Protein 8Z21 (pdb70)

B-factor: mean 61.0, std 12.07, range [26.47, 123.12]

Solvent-accessible surface area: 52445 Å² total; per-residue (Å²): 184,73,68,66,77,92,14,60,106,29,14,127,60,8,46,100,108,0,18,33,79,0,0,49,33,1,42,126,2,82,29,0,3,12,85,37,96,124,114,23,67,113,112,0,11,71,53,0,84,82,101,9,120,24,149,52,95,69,85,64,5,12,105,31,4,33,132,22,36,87,157,45,37,34,2,6,0,3,96,78,122,123,111,37,0,56,76,18,18,71,78,4,76,73,19,9,44,110,0,12,44,24,0,30,129,51,1,39,118,80,0,24,50,25,0,23,86,0,4,57,117,59,106,56,149,134,4,146,78,23,45,35,126,3,38,56,8,52,6,35,4,18,0,2,19,0,0,58,29,14,28,80,51,18,55,102,73,142,177,32,47,23,43,31,42,116,83,15,52,107,131,49,26,56,8,1,28,45,1,2,0,60,26,41,32,6,18,0,2,81,50,0,57,39,16,0,28,133,12,31,119,21,47,25,0,59,6,1,56,8,12,2,2,56,77,193,99,2,18,115,126,2,0,50,87,11,0,53,8,60,7,32,67,46,14,3,48,2,40,26,10,2,13,19,4,2,0,0,0,0,51,37,4,38,0,74,0,3,0,52,19,0,2,57,2,0,78,75,78,1,19,5,0,0,3,1,0,0,9,23,2,0,28,55,0,11,108,48,17,14,97,15,41,36,84,68,40,108,68,22,35,110,82,131,34,41,115,99,22,7,162,171,76,28,102,152,42,189,49,0,28,53,7,76,99,57,24,79,108,13,35,81,41,5,91,80,15,30,140,135,33,162,52,62,37,128,73,56,57,173,92,44,115,48,28,44,54,68,135,169,34,17,5,110,29,0,0,12,59,45,1,31,6,1,31,2,6,0,0,28,0,0,76,18,0,23,126,0,0,68,22,0,4,107,41,0,21,97,42,0,36,111,34,0,34,77,0,0,56,96,23,55,180,43,16,63,64,50,32,114,78,0,81,28,48,59,8,20,2,38,14,0,23,0,0,0,35,0,3,6,80,42,27,90,47,120,41,1,57,65,8,0,0,95,16,23,25,15,87,2,0,103,61,0,61,32,51,2,47,54,8,78,190,85,29,7,2,29,7,6,55,2,2,5,12,68,89,67,9,6,52,122,105,6,9,70,29,10,10,86,4,17,19,56,5,66,26,21,36,16,16,12,55,3,0,52,28,2,0,8,0,3,9,7,33,8,2,12,112,104,106,67,5,0,0,0,18,7,0,29,64,0,20,130,24,13,138,124,4,32,44,5,3,82,59,0,8,32,39,0,20,60,0,5,44,8,27,20,72,16,0,41,1,35,100,67,0,34,83,126,94,41,84,118,32,88,88,69,27,14,0,26,1,94,79,0,114,0,8,30,58,43,140,115,34,93,19,42,5,0,37,59,0,38,11,12,1,98,61,19,20,0,0,0,0,0,0,6,73,28,1,10,14,32,46,0,0,28,2,1,1,27,14,32,66,107,77,23,130,25,29,48,29,0,51,1,82,70,91,93,2,16,111,45,66,85,151,55,10,24,139,6,5,5,63,63,3,2,8,0,4,86,41,1,99,70,3,2,3,34,36,12,119,0,2,30,2,0,13,3,0,1,48,72,38,87,132,54,56,118,75,98,0,53,71,20,0,12,145,3,0,80,32,0,133,6,66,110,6,125,113,26,2,126,38,60,3,72,105,6,54,12,7,16,26,0,23,0,4,0,0,5,10,2,1,5,97,3,103,1,1,0,0,7,16,0,8,63,61,32,37,25,5,28,18,20,27,0,20,48,8,2,44,100,7,22,170,129,34,91,2,0,1,0,1,0,7,49,38,0,21,6,0,1,18,5,1,55,25,0,0,0,0,3,2,0,56,7,0,0,6,1,60,4,120,46,0,11,92,127,31,16,4,8,0,0,46,11,2,19,67,2,9,20,84,33,78,66,104,53,153,84,18,128,39,7,79,38,76,33,29,89,45,45,222,49,52,158,13,16,2,4,58,98,8,30,103,67,55,89,156,80,18,53,57,66,15,71,64,85,100,59,75,102,8,12,17,4,3,22,65,42,66,68,159,100,88,228,64,124,129,59,2,0,69,3,44,90,0,56,0,40,68,124,60,89,58,77,132,46,118,116,226,68,110,64,85,46,48,69,13,0,10,32,0,54,12,115,0,41,48,39,6,0,0,0,0,0,7,8,77,45,3,12,18,46,19,0,0,32,1,0,0,26,30,34,158,4,79,78,16,110,0,22,9,92,76,94,110,0,31,75,21,135,125,95,63,28,102,72,8,23,39,42,0,4,4,1,1,64,58,17,95,17,1,0,2,40,45,17,19,0,3,83,2,0,4,20,2,0,98,29,39,86,104,200,49,58,174,114,90,4,88,102,89,1,88,61,19,0,124,79,2,48,4,112,50,123,24,11,80,98,33,2,80,40,19,48,14,3,29,0,1,42,0,1,0,0,22,1,1,4,21,137,8,72,0,0,0,0,5,24,1,4,36,68,15,33,14,0,6,29,0,16,0,0,32,14,1,29,93,0,29,201,88,58,40,2,0,0,0,0,0,2,86,45,2,8,4,0,9,38,4,7,57,12,0,0,0,0,2,4,0,26,5,8,0,14,0,20,85,47,31,0,20,102,84,20,29,6,16,1,0,109,1,3,20,22,4,6,22,33,5,15,3,64,79,27,110,117,47,126,83,76,111,3,144,51,78,64,24,64,34,63,112,23,22,84,9,21,6,4,77,80,13,29,83,104,59,18,117,66,15,44,176,74,100,21,102,33,122,55,72,107,116,10,11,4,5,34,70,102,52,130,107

Organism: Escherichia coli (strain K12) (NCBI:txid83333)

Secondary structure (DSSP, 8-state):
-HHHHHHHHHHHHHHHHHHHHHHHHHHTSTT-GGGS---S-HHHHHHHHHHS-TTS-HHHHHHHHHHHHHTT---B-SS-SS-BHHHHHHHHHHHHHHHHHHHHHHHHHHHHHHHHHHHSSTTSHHHHHHHHHHHHHHHS-HHHHHHHHHIIIIIIS-SS--S--STT-HHHHHHHHHHHHHHHHHHHHHHHHHHHHHHHTSHHHHHHHHTT--HHHIIIIIIHHHHHHHHHHTHHHHHHHHHHHHHHHHHHHT--SHHHHHHHHHHTT-HHHHHHHHHHHHHHHHHHHHHHHHHHHHH---/---HHHHHHHHHHH-HHHHHHHHHHHHHHHHHHHHHHH-SS-TT---GGGSS----TTTS-TT-EETTTEEHHHHHHHHHHHHHHHHHHHHHHHHHHHHHHHHHHHHS-HHHHHHHHHHHHHHTTS-HHHHHHHHHHHHT--HHHHHHHHHHHS-HHHHHHHHHHHHHHHHSHHHHHHHHTT--HHHIIIIIIHHHHHHHHHHHHHHHHHHHHHHHHHHHHSS-SS-GGG--HHHHHHHHHHHTTT-THHHHHHHHHHHHHHHHHHHHHHHHHHHH--/-HHHHTTS-SEEEEEEEEEE--TTS-EEEEEEEEEEE-TT-EEEEE--TTS-HHHHHHHHHT---TTEEEEEEEEETTEE-TT--HHHHTTTTTTT--EE-S-HHHHS-TTS-HHHHHHHHHHHHS---HHHHHHHHHHHHHHTT-TTHHHHTTS-GGGS-HHHHHHHHHHHHHTT--SEEEEESTTTTS-HHHHHHHHHHHHHHHHHH--EEEEEES-HHHHHHH-SEEEEEETTEEEEEEEHHHHHHS--SHHHHHHHHHS--SSS--SS--PPPSPPPPSTTPPSS-TTTTT-TT--GGGGSPPP---SSTT-B----S-TT--/--SPEEEEEEEEEEEEEE--TTS-TTSPPEEEEEEEEEEEEEETT-EEEEE-STTS-HHHHHHHHHTSS--SEEEEEETTEE-TT--TTTHHHHHTTEEEE-S-TTTTS-TTS-HHHHHHHHHHHH-TTS-HHHHHHHHHHHHHHHT--GGGTT--GGGS-SHHHHHHHHHHHHTT--SEEEEESTTSSS-HHHHHHHHHHHHHHHHHHT-EEEEEES-HHHHHHH-SEEEEEETTEEEEEEEHHHHHHS--SHHHHHHHHHS--S-HHHHTTS------SPPPPTTSPPSSSTTTTT-TT--THHHHS----EE-SSEEE--SS---

Structure (mmCIF, N/CA/C/O backbone):
data_8Z21
#
_entry.id   8Z21
#
loop_
_entity.id
_entity.type
_entity.pdbx_description
1 polymer 'Oligopeptide transport system permease protein OppB'
2 polymer 'Oligopeptide transport system permease protein OppC'
3 polymer 'Oligopeptide transport ATP-binding protein OppD'
4 polymer 'Oligopeptide transport ATP-binding protein OppF'
5 non-polymer 'IRON/SULFUR CLUSTER'
#
loop_
_atom_site.group_PDB
_atom_site.id
_atom_site.type_symbol
_atom_site.label_atom_id
_atom_site.label_alt_id
_atom_site.label_comp_id
_atom_site.label_asym_id
_atom_site.label_entity_id
_atom_site.label_seq_id
_atom_site.pdbx_PDB_ins_code
_atom_site.Cartn_x
_atom_site.Cartn_y
_atom_site.Cartn_z
_atom_site.occupancy
_atom_site.B_iso_or_equiv
_atom_site.auth_seq_id
_atom_site.auth_comp_id
_atom_site.auth_asym_id
_atom_site.auth_atom_id
_atom_site.pdbx_PDB_model_num
ATOM 1 N N . LEU A 1 2 ? 144.343 109.076 137.461 1.00 64.23 2 LEU A N 1
ATOM 2 C CA . LEU A 1 2 ? 143.774 108.007 136.596 1.00 70.47 2 LEU A CA 1
ATOM 3 C C . LEU A 1 2 ? 142.289 108.201 136.282 1.00 75.73 2 LEU A C 1
ATOM 4 O O . LEU A 1 2 ? 141.952 108.329 135.108 1.00 81.20 2 LEU A O 1
ATOM 9 N N . LYS A 1 3 ? 141.390 108.233 137.278 1.00 88.26 3 LYS A N 1
ATOM 10 C CA . LYS A 1 3 ? 139.919 108.221 137.075 1.00 87.00 3 LYS A CA 1
ATOM 11 C C . LYS A 1 3 ? 139.408 109.321 136.129 1.00 89.33 3 LYS A C 1
ATOM 12 O O . LYS A 1 3 ? 138.481 109.089 135.359 1.00 89.77 3 LYS A O 1
ATOM 18 N N . PHE A 1 4 ? 140.048 110.491 136.135 1.00 74.82 4 PHE A N 1
ATOM 19 C CA . PHE A 1 4 ? 139.736 111.619 135.254 1.00 70.11 4 PHE A CA 1
ATOM 20 C C . PHE A 1 4 ? 139.957 111.306 133.767 1.00 67.89 4 PHE A C 1
ATOM 21 O O . PHE A 1 4 ? 139.081 111.582 132.948 1.00 76.61 4 PHE A O 1
ATOM 29 N N . ILE A 1 5 ? 141.087 110.678 133.410 1.00 57.35 5 ILE A N 1
ATOM 30 C CA . ILE A 1 5 ? 141.394 110.267 132.029 1.00 60.37 5 ILE A CA 1
ATOM 31 C C . ILE A 1 5 ? 140.287 109.367 131.473 1.00 59.40 5 ILE A C 1
ATOM 32 O O . ILE A 1 5 ? 139.746 109.625 130.400 1.00 65.35 5 ILE A O 1
ATOM 37 N N . LEU A 1 6 ? 139.888 108.358 132.250 1.00 67.29 6 LEU A N 1
ATOM 38 C CA . LEU A 1 6 ? 138.817 107.436 131.888 1.00 70.45 6 LEU A CA 1
ATOM 39 C C . LEU A 1 6 ? 137.477 108.164 131.718 1.00 74.50 6 LEU A C 1
ATOM 40 O O . LEU A 1 6 ? 136.792 107.944 130.720 1.00 81.24 6 LEU A O 1
ATOM 45 N N . ARG A 1 7 ? 137.112 109.072 132.632 1.00 74.84 7 ARG A N 1
ATOM 46 C CA . ARG A 1 7 ? 135.857 109.833 132.536 1.00 77.44 7 ARG A CA 1
ATOM 47 C C . ARG A 1 7 ? 135.796 110.694 131.270 1.00 79.22 7 ARG A C 1
ATOM 48 O O . ARG A 1 7 ? 134.776 110.700 130.587 1.00 78.37 7 ARG A O 1
ATOM 56 N N . ARG A 1 8 ? 136.897 111.368 130.905 1.00 73.70 8 ARG A N 1
ATOM 57 C CA . ARG A 1 8 ? 137.010 112.124 129.649 1.00 69.60 8 ARG A CA 1
ATOM 58 C C . ARG A 1 8 ? 136.861 111.216 128.433 1.00 71.46 8 ARG A C 1
ATOM 59 O O . ARG A 1 8 ? 136.075 111.543 127.553 1.00 75.86 8 ARG A O 1
ATOM 67 N N . CYS A 1 9 ? 137.548 110.079 128.374 1.00 65.28 9 CYS A N 1
ATOM 68 C CA . CYS A 1 9 ? 137.435 109.161 127.239 1.00 67.01 9 CYS A CA 1
ATOM 69 C C . CYS A 1 9 ? 136.006 108.624 127.052 1.00 66.63 9 CYS A C 1
ATOM 70 O O . CYS A 1 9 ? 135.487 108.654 125.938 1.00 73.24 9 CYS A O 1
ATOM 73 N N . LEU A 1 10 ? 135.335 108.208 128.128 1.00 69.01 10 LEU A N 1
ATOM 74 C CA . LEU A 1 10 ? 133.953 107.712 128.080 1.00 74.58 10 LEU A CA 1
ATOM 75 C C . LEU A 1 10 ? 132.921 108.795 127.705 1.00 76.61 10 LEU A C 1
ATOM 76 O O . LEU A 1 10 ? 131.804 108.455 127.325 1.00 78.24 10 LEU A O 1
ATOM 81 N N . GLU A 1 11 ? 133.266 110.080 127.777 1.00 77.54 11 GLU A N 1
ATOM 82 C CA . GLU A 1 11 ? 132.438 111.193 127.288 1.00 74.76 11 GLU A CA 1
ATOM 83 C C . GLU A 1 11 ? 132.809 111.618 125.855 1.00 75.55 11 GLU A C 1
ATOM 84 O O . GLU A 1 11 ? 131.932 111.918 125.045 1.00 81.14 11 GLU A O 1
ATOM 90 N N . ALA A 1 12 ? 134.092 111.601 125.499 1.00 70.48 12 ALA A N 1
ATOM 91 C CA . ALA A 1 12 ? 134.579 111.974 124.174 1.00 70.71 12 ALA A CA 1
ATOM 92 C C . ALA A 1 12 ? 134.124 111.017 123.057 1.00 67.43 12 ALA A C 1
ATOM 93 O O . ALA A 1 12 ? 133.700 111.466 121.994 1.00 71.62 12 ALA A O 1
ATOM 95 N N . ILE A 1 13 ? 134.160 109.704 123.298 1.00 57.48 13 ILE A N 1
ATOM 96 C CA . ILE A 1 13 ? 133.752 108.690 122.315 1.00 59.02 13 ILE A CA 1
ATOM 97 C C . ILE A 1 13 ? 132.282 108.842 121.880 1.00 57.76 13 ILE A C 1
ATOM 98 O O . ILE A 1 13 ? 132.035 108.994 120.679 1.00 66.14 13 ILE A O 1
ATOM 103 N N . PRO A 1 14 ? 131.283 108.887 122.781 1.00 52.32 14 PRO A N 1
ATOM 104 C CA . PRO A 1 14 ? 129.902 109.090 122.360 1.00 55.72 14 PRO A CA 1
ATOM 105 C C . PRO A 1 14 ? 129.665 110.491 121.795 1.00 62.50 14 PRO A C 1
ATOM 106 O O . PRO A 1 14 ? 128.841 110.645 120.899 1.00 69.68 14 PRO A O 1
ATOM 110 N N . THR A 1 15 ? 130.418 111.504 122.236 1.00 59.69 15 THR A N 1
ATOM 111 C CA . THR A 1 15 ? 130.343 112.858 121.662 1.00 57.34 15 THR A CA 1
ATOM 112 C C . THR A 1 15 ? 130.650 112.856 120.170 1.00 60.12 15 THR A C 1
ATOM 113 O O . THR A 1 15 ? 129.880 113.401 119.379 1.00 67.19 15 THR A O 1
ATOM 117 N N . LEU A 1 16 ? 131.742 112.210 119.759 1.00 58.49 16 LEU A N 1
ATOM 118 C CA . LEU A 1 16 ? 132.097 112.092 118.350 1.00 58.00 16 LEU A CA 1
ATOM 119 C C . LEU A 1 16 ? 131.069 111.252 117.576 1.00 58.87 16 LEU A C 1
ATOM 120 O O . LEU A 1 16 ? 130.706 111.602 116.453 1.00 64.03 16 LEU A O 1
ATOM 125 N N . PHE A 1 17 ? 130.532 110.187 118.174 1.00 59.43 17 PHE A N 1
ATOM 126 C CA . PHE A 1 17 ? 129.513 109.362 117.521 1.00 60.93 17 PHE A CA 1
ATOM 127 C C . PHE A 1 17 ? 128.197 110.115 117.286 1.00 63.24 17 PHE A C 1
ATOM 128 O O . PHE A 1 17 ? 127.581 109.963 116.225 1.00 70.90 17 PHE A O 1
ATOM 136 N N . ILE A 1 18 ? 127.779 110.973 118.222 1.00 60.04 18 ILE A N 1
ATOM 137 C CA . ILE A 1 18 ? 126.620 111.856 118.040 1.00 61.73 18 ILE A CA 1
ATOM 138 C C . ILE A 1 18 ? 126.865 112.847 116.893 1.00 66.40 18 ILE A C 1
ATOM 139 O O . ILE A 1 18 ? 125.994 113.000 116.036 1.00 68.28 18 ILE A O 1
ATOM 144 N N . LEU A 1 19 ? 128.054 113.454 116.809 1.00 61.95 19 LEU A N 1
ATOM 145 C CA . LEU A 1 19 ? 128.419 114.349 115.704 1.00 59.84 19 LEU A CA 1
ATOM 146 C C . LEU A 1 19 ? 128.401 113.639 114.344 1.00 63.75 19 LEU A C 1
ATOM 147 O O . LEU A 1 19 ? 127.859 114.181 113.381 1.00 70.23 19 LEU A O 1
ATOM 152 N N . ILE A 1 20 ? 128.950 112.428 114.246 1.00 62.22 20 ILE A N 1
ATOM 153 C CA . ILE A 1 20 ? 128.893 111.631 113.015 1.00 54.00 20 ILE A CA 1
ATOM 154 C C . ILE A 1 20 ? 127.435 111.326 112.649 1.00 57.37 20 ILE A C 1
ATOM 155 O O . ILE A 1 20 ? 127.036 111.483 111.498 1.00 64.18 20 ILE A O 1
ATOM 160 N N . THR A 1 21 ? 126.614 110.956 113.629 1.00 63.03 21 THR A N 1
ATOM 161 C CA . THR A 1 21 ? 125.218 110.564 113.407 1.00 65.15 21 THR A CA 1
ATOM 162 C C . THR A 1 21 ? 124.339 111.718 112.927 1.00 69.43 21 THR A C 1
ATOM 163 O O . THR A 1 21 ? 123.678 111.573 111.898 1.00 73.43 21 THR A O 1
ATOM 167 N N . ILE A 1 22 ? 124.353 112.880 113.596 1.00 64.73 22 ILE A N 1
ATOM 168 C CA . ILE A 1 22 ? 123.590 114.039 113.126 1.00 64.41 22 ILE A CA 1
ATOM 169 C C . ILE A 1 22 ? 124.081 114.490 111.750 1.00 62.75 22 ILE A C 1
ATOM 170 O O . ILE A 1 22 ? 123.269 114.710 110.858 1.00 67.27 22 ILE A O 1
ATOM 175 N N . SER A 1 23 ? 125.395 114.545 111.529 1.00 59.77 23 SER A N 1
ATOM 176 C CA . SER A 1 23 ? 125.945 115.041 110.265 1.00 59.37 23 SER A CA 1
ATOM 177 C C . SER A 1 23 ? 125.642 114.113 109.085 1.00 57.26 23 SER A C 1
ATOM 178 O O . SER A 1 23 ? 125.320 114.599 108.004 1.00 64.74 23 SER A O 1
ATOM 181 N N . PHE A 1 24 ? 125.651 112.786 109.270 1.00 53.57 24 PHE A N 1
ATOM 182 C CA . PHE A 1 24 ? 125.230 111.861 108.213 1.00 59.74 24 PHE A CA 1
ATOM 183 C C . PHE A 1 24 ? 123.749 112.020 107.862 1.00 68.99 24 PHE A C 1
ATOM 184 O O . PHE A 1 24 ? 123.413 112.227 106.698 1.00 78.07 24 PHE A O 1
ATOM 192 N N . PHE A 1 25 ? 122.845 111.955 108.846 1.00 68.95 25 PHE A N 1
ATOM 193 C CA . PHE A 1 25 ? 121.417 112.062 108.545 1.00 68.19 25 PHE A CA 1
ATOM 194 C C . PHE A 1 25 ? 121.050 113.443 107.981 1.00 68.71 25 PHE A C 1
ATOM 195 O O . PHE A 1 25 ? 120.190 113.546 107.110 1.00 74.02 25 PHE A O 1
ATOM 203 N N . MET A 1 26 ? 121.779 114.491 108.366 1.00 65.78 26 MET A N 1
ATOM 204 C CA . MET A 1 26 ? 121.635 115.824 107.791 1.00 64.78 26 MET A CA 1
ATOM 205 C C . MET A 1 26 ? 122.016 115.893 106.305 1.00 66.33 26 MET A C 1
ATOM 206 O O . MET A 1 26 ? 121.371 116.623 105.564 1.00 71.19 26 MET A O 1
ATOM 211 N N . MET A 1 27 ? 122.992 115.109 105.835 1.00 59.27 27 MET A N 1
ATOM 212 C CA . MET A 1 27 ? 123.284 114.943 104.402 1.00 59.91 27 MET A CA 1
ATOM 213 C C . MET A 1 27 ? 122.232 114.079 103.704 1.00 62.51 27 MET A C 1
ATOM 214 O O . MET A 1 27 ? 121.787 114.382 102.597 1.00 72.35 27 MET A O 1
ATOM 219 N N . ARG A 1 28 ? 121.869 112.957 104.323 1.00 58.92 28 ARG A N 1
ATOM 220 C CA . ARG A 1 28 ? 121.016 111.925 103.725 1.00 63.35 28 ARG A CA 1
ATOM 221 C C . ARG A 1 28 ? 119.555 112.358 103.563 1.00 66.80 28 ARG A C 1
ATOM 222 O O . ARG A 1 28 ? 118.839 111.771 102.757 1.00 72.46 28 ARG A O 1
ATOM 230 N N . LEU A 1 29 ? 119.118 113.379 104.297 1.00 59.42 29 LEU A N 1
ATOM 231 C CA . LEU A 1 29 ? 117.781 113.971 104.222 1.00 60.04 29 LEU A CA 1
ATOM 232 C C . LEU A 1 29 ? 117.751 115.348 103.516 1.00 59.90 29 LEU A C 1
ATOM 233 O O . LEU A 1 29 ? 116.700 115.984 103.473 1.00 66.40 29 LEU A O 1
ATOM 238 N N . ALA A 1 30 ? 118.868 115.834 102.968 1.00 55.44 30 ALA A N 1
ATOM 239 C CA . ALA A 1 30 ? 118.962 117.141 102.308 1.00 54.80 30 ALA A CA 1
ATOM 240 C C . ALA A 1 30 ? 118.459 117.133 100.851 1.00 49.99 30 ALA A C 1
ATOM 241 O O . ALA A 1 30 ? 118.594 116.123 100.154 1.00 57.66 30 ALA A O 1
ATOM 243 N N . PRO A 1 31 ? 117.946 118.262 100.332 1.00 59.62 31 PRO A N 1
ATOM 244 C CA . PRO A 1 31 ? 117.614 118.413 98.919 1.00 64.49 31 PRO A CA 1
ATOM 245 C C . PRO A 1 31 ? 118.875 118.449 98.049 1.00 64.61 31 PRO A C 1
ATOM 246 O O . PRO A 1 31 ? 119.934 118.891 98.491 1.00 72.79 31 PRO A O 1
ATOM 250 N N . GLY A 1 32 ? 118.787 117.961 96.809 1.00 66.62 32 GLY A N 1
ATOM 251 C CA . GLY A 1 32 ? 119.907 117.881 95.858 1.00 65.56 32 GLY A CA 1
ATOM 252 C C . GLY A 1 32 ? 120.944 116.788 96.150 1.00 59.45 32 GLY A C 1
ATOM 253 O O . GLY A 1 32 ? 121.817 116.527 95.328 1.00 62.70 32 GLY A O 1
ATOM 254 N N . SER A 1 33 ? 120.861 116.132 97.306 1.00 63.72 33 SER A N 1
ATOM 255 C CA . SER A 1 33 ? 121.794 115.092 97.741 1.00 71.40 33 SER A CA 1
ATOM 256 C C . SER A 1 33 ? 121.690 113.843 96.845 1.00 71.99 33 SER A C 1
ATOM 257 O O . SER A 1 33 ? 120.570 113.395 96.587 1.00 79.32 33 SER A O 1
ATOM 260 N N . PRO A 1 34 ? 122.794 113.240 96.360 1.00 59.28 34 PRO A N 1
ATOM 261 C CA . PRO A 1 34 ? 122.745 112.091 95.455 1.00 57.34 34 PRO A CA 1
ATOM 262 C C . PRO A 1 34 ? 121.896 110.918 95.941 1.00 55.92 34 PRO A C 1
ATOM 263 O O . PRO A 1 34 ? 121.258 110.249 95.133 1.00 68.41 34 PRO A O 1
ATOM 267 N N . PHE A 1 35 ? 121.819 110.696 97.253 1.00 57.30 35 PHE A N 1
ATOM 268 C CA . PHE A 1 35 ? 121.001 109.639 97.853 1.00 67.93 35 PHE A CA 1
ATOM 269 C C . PHE A 1 35 ? 119.494 109.783 97.584 1.00 73.52 35 PHE A C 1
ATOM 270 O O . PHE A 1 35 ? 118.773 108.786 97.599 1.00 76.34 35 PHE A O 1
ATOM 278 N N . THR A 1 36 ? 119.001 110.996 97.321 1.00 70.58 36 THR A N 1
ATOM 279 C CA . THR A 1 36 ? 117.580 111.242 97.003 1.00 68.70 36 THR A CA 1
ATOM 280 C C . THR A 1 36 ? 117.204 110.771 95.592 1.00 70.04 36 THR A C 1
ATOM 281 O O . THR A 1 36 ? 116.042 110.460 95.333 1.00 66.74 36 THR A O 1
ATOM 285 N N . GLY A 1 37 ? 118.198 110.642 94.708 1.00 81.49 37 GLY A N 1
ATOM 286 C CA . GLY A 1 37 ? 118.057 110.057 93.374 1.00 80.02 37 GLY A CA 1
ATOM 287 C C . GLY A 1 37 ? 117.951 111.059 92.225 1.00 79.83 37 GLY A C 1
ATOM 288 O O . GLY A 1 37 ? 117.619 110.650 91.116 1.00 78.21 37 GLY A O 1
ATOM 289 N N . GLU A 1 38 ? 118.223 112.356 92.433 1.00 86.67 38 GLU A N 1
ATOM 290 C CA . GLU A 1 38 ? 118.105 113.341 91.354 1.00 88.50 38 GLU A CA 1
ATOM 291 C C . GLU A 1 38 ? 119.056 113.023 90.187 1.00 87.61 38 GLU A C 1
ATOM 292 O O . GLU A 1 38 ? 118.695 113.240 89.030 1.00 88.42 38 GLU A O 1
ATOM 298 N N . ARG A 1 39 ? 120.240 112.454 90.470 1.00 84.43 39 ARG A N 1
ATOM 299 C CA . ARG A 1 39 ? 121.219 111.948 89.481 1.00 85.55 39 ARG A CA 1
ATOM 300 C C . ARG A 1 39 ? 121.548 112.963 88.369 1.00 85.42 39 ARG A C 1
ATOM 301 O O . ARG A 1 39 ? 121.801 112.613 87.222 1.00 83.80 39 ARG A O 1
ATOM 309 N N . THR A 1 40 ? 121.557 114.247 88.715 1.00 83.70 40 THR A N 1
ATOM 310 C CA . THR A 1 40 ? 121.963 115.354 87.828 1.00 84.87 40 THR A CA 1
ATOM 311 C C . THR A 1 40 ? 123.481 115.492 87.668 1.00 79.06 40 THR A C 1
ATOM 312 O O . THR A 1 40 ? 123.944 116.204 86.777 1.00 79.60 40 THR A O 1
ATOM 316 N N . LEU A 1 41 ? 124.273 114.826 88.511 1.00 68.05 41 LEU A N 1
ATOM 317 C CA . LEU A 1 41 ? 125.735 114.859 88.472 1.00 69.50 41 LEU A CA 1
ATOM 318 C C . LEU A 1 41 ? 126.269 114.228 87.167 1.00 67.24 41 LEU A C 1
ATOM 319 O O . LEU A 1 41 ? 125.631 113.329 86.616 1.00 74.62 41 LEU A O 1
ATOM 324 N N . PRO A 1 42 ? 127.450 114.643 86.673 1.00 59.04 42 PRO A N 1
ATOM 325 C CA . PRO A 1 42 ? 128.096 114.016 85.525 1.00 61.00 42 PRO A CA 1
ATOM 326 C C . PRO A 1 42 ? 128.246 112.492 85.680 1.00 63.73 42 PRO A C 1
ATOM 327 O O . PRO A 1 42 ? 128.585 112.027 86.774 1.00 66.91 42 PRO A O 1
ATOM 331 N N . PRO A 1 43 ? 128.052 111.687 84.618 1.00 70.83 43 PRO A N 1
ATOM 332 C CA . PRO A 1 43 ? 128.096 110.225 84.705 1.00 71.34 43 PRO A CA 1
ATOM 333 C C . PRO A 1 43 ? 129.391 109.673 85.304 1.00 66.64 43 PRO A C 1
ATOM 334 O O . PRO A 1 43 ? 129.365 108.738 86.100 1.00 68.74 43 PRO A O 1
ATOM 338 N N . GLU A 1 44 ? 130.524 110.291 84.981 1.00 62.10 44 GLU A N 1
ATOM 339 C CA . GLU A 1 44 ? 131.838 109.894 85.494 1.00 64.52 44 GLU A CA 1
ATOM 340 C C . GLU A 1 44 ? 131.947 110.030 87.021 1.00 65.28 44 GLU A C 1
ATOM 341 O O . GLU A 1 44 ? 132.664 109.267 87.662 1.00 71.58 44 GLU A O 1
ATOM 347 N N . VAL A 1 45 ? 131.212 110.969 87.623 1.00 62.77 45 VAL A N 1
ATOM 348 C CA . VAL A 1 45 ? 131.144 111.154 89.077 1.00 65.78 45 VAL A CA 1
ATOM 349 C C . VAL A 1 45 ? 130.170 110.155 89.694 1.00 67.52 45 VAL A C 1
ATOM 350 O O . VAL A 1 45 ? 130.486 109.523 90.701 1.00 72.40 45 VAL A O 1
ATOM 354 N N . MET A 1 46 ? 129.004 109.944 89.076 1.00 73.30 46 MET A N 1
ATOM 355 C CA . MET A 1 46 ? 128.024 108.967 89.569 1.00 75.48 46 MET A CA 1
ATOM 356 C C . MET A 1 46 ? 128.581 107.542 89.563 1.00 73.73 46 MET A C 1
ATOM 357 O O . MET A 1 46 ? 128.344 106.787 90.502 1.00 76.91 46 MET A O 1
ATOM 362 N N . ALA A 1 47 ? 129.378 107.187 88.557 1.00 68.24 47 ALA A N 1
ATOM 363 C CA . ALA A 1 47 ? 130.038 105.889 88.488 1.00 69.24 47 ALA A CA 1
ATOM 364 C C . ALA A 1 47 ? 131.001 105.664 89.662 1.00 68.47 47 ALA A C 1
ATOM 365 O O . ALA A 1 47 ? 131.202 104.525 90.082 1.00 73.73 47 ALA A O 1
ATOM 367 N N . ASN A 1 48 ? 131.573 106.732 90.223 1.00 64.92 48 ASN A N 1
ATOM 368 C CA . ASN A 1 48 ? 132.409 106.680 91.420 1.00 66.35 48 ASN A CA 1
ATOM 369 C C . ASN A 1 48 ? 131.561 106.612 92.706 1.00 65.78 48 ASN A C 1
ATOM 370 O O . ASN A 1 48 ? 131.847 105.809 93.587 1.00 66.84 48 ASN A O 1
ATOM 375 N N . ILE A 1 49 ? 130.476 107.390 92.800 1.00 67.02 49 ILE A N 1
ATOM 376 C CA . ILE A 1 49 ? 129.542 107.369 93.942 1.00 69.33 49 ILE A CA 1
ATOM 377 C C . ILE A 1 49 ? 128.914 105.983 94.126 1.00 72.58 49 ILE A C 1
ATOM 378 O O . ILE A 1 49 ? 129.012 105.394 95.201 1.00 76.33 49 ILE A O 1
ATOM 383 N N . GLU A 1 50 ? 128.296 105.435 93.082 1.00 74.67 50 GLU A N 1
ATOM 384 C CA . GLU A 1 50 ? 127.557 104.167 93.157 1.00 73.41 50 GLU A CA 1
ATOM 385 C C . GLU A 1 50 ? 128.461 102.943 93.391 1.00 71.20 50 GLU A C 1
ATOM 386 O O . GLU A 1 50 ? 127.977 101.877 93.763 1.00 72.36 50 GLU A O 1
ATOM 392 N N . ALA A 1 51 ? 129.778 103.078 93.207 1.00 74.04 51 ALA A N 1
ATOM 393 C CA . ALA A 1 51 ? 130.751 102.036 93.531 1.00 77.21 51 ALA A CA 1
ATOM 394 C C . ALA A 1 51 ? 131.073 101.936 95.037 1.00 77.72 51 ALA A C 1
ATOM 395 O O . ALA A 1 51 ? 131.551 100.890 95.486 1.00 83.20 51 ALA A O 1
ATOM 397 N N . LYS A 1 52 ? 130.818 102.993 95.823 1.00 69.11 52 LYS A N 1
ATOM 398 C CA . LYS A 1 52 ? 131.072 103.035 97.276 1.00 70.00 52 LYS A CA 1
ATOM 399 C C . LYS A 1 52 ? 129.807 103.154 98.124 1.00 68.70 52 LYS A C 1
ATOM 400 O O . LYS A 1 52 ? 129.789 102.634 99.235 1.00 72.09 52 LYS A O 1
ATOM 406 N N . TYR A 1 53 ? 128.745 103.771 97.613 1.00 70.61 53 TYR A N 1
ATOM 407 C CA . TYR A 1 53 ? 127.445 103.874 98.277 1.00 71.10 53 TYR A CA 1
ATOM 408 C C . TYR A 1 53 ? 126.352 103.076 97.553 1.00 76.49 53 TYR A C 1
ATOM 409 O O . TYR A 1 53 ? 126.091 103.276 96.367 1.00 79.84 53 TYR A O 1
ATOM 418 N N . HIS A 1 54 ? 125.661 102.198 98.280 1.00 72.06 54 HIS A N 1
ATOM 419 C CA . HIS A 1 54 ? 124.490 101.459 97.801 1.00 66.90 54 HIS A CA 1
ATOM 420 C C . HIS A 1 54 ? 123.240 102.346 97.840 1.00 68.47 54 HIS A C 1
ATOM 421 O O . HIS A 1 54 ? 122.466 102.306 98.797 1.00 71.94 54 HIS A O 1
ATOM 428 N N . LEU A 1 55 ? 123.033 103.184 96.821 1.00 72.44 55 LEU A N 1
ATOM 429 C CA . LEU A 1 55 ? 121.994 104.229 96.810 1.00 75.67 55 LEU A CA 1
ATOM 430 C C . LEU A 1 55 ? 120.548 103.716 97.000 1.00 80.87 55 LEU A C 1
ATOM 431 O O . LEU A 1 55 ? 119.685 104.493 97.410 1.00 83.52 55 LEU A O 1
ATOM 436 N N . ASN A 1 56 ? 120.268 102.439 96.730 1.00 80.98 56 ASN A N 1
ATOM 437 C CA . ASN A 1 56 ? 118.926 101.860 96.843 1.00 79.99 56 ASN A CA 1
ATOM 438 C C . ASN A 1 56 ? 118.581 101.279 98.229 1.00 82.70 56 ASN A C 1
ATOM 439 O O . ASN A 1 56 ? 117.405 101.063 98.517 1.00 79.65 56 ASN A O 1
ATOM 444 N N . ASP A 1 57 ? 119.569 100.974 99.076 1.00 92.18 57 ASP A N 1
ATOM 445 C CA . ASP A 1 57 ? 119.350 100.244 100.341 1.00 90.06 57 ASP A CA 1
ATOM 446 C C . ASP A 1 57 ? 118.540 101.037 101.392 1.00 88.46 57 ASP A C 1
ATOM 447 O O . ASP A 1 57 ? 118.478 102.266 101.331 1.00 90.28 57 ASP A O 1
ATOM 452 N N . PRO A 1 58 ? 117.919 100.366 102.384 1.00 79.52 58 PRO A N 1
ATOM 453 C CA . PRO A 1 58 ? 117.186 101.027 103.465 1.00 79.01 58 PRO A CA 1
ATOM 454 C C . PRO A 1 58 ? 118.009 102.064 104.236 1.00 80.80 58 PRO A C 1
ATOM 455 O O . PRO A 1 58 ? 119.220 101.912 104.411 1.00 84.14 58 PRO A O 1
ATOM 459 N N . ILE A 1 59 ? 117.342 103.092 104.767 1.00 79.28 59 ILE A N 1
ATOM 460 C CA . ILE A 1 59 ? 117.971 104.256 105.418 1.00 76.43 59 ILE A CA 1
ATOM 461 C C . ILE A 1 59 ? 118.978 103.873 106.505 1.00 71.94 59 ILE A C 1
ATOM 462 O O . ILE A 1 59 ? 120.078 104.422 106.562 1.00 78.95 59 ILE A O 1
ATOM 467 N N . MET A 1 60 ? 118.659 102.880 107.332 1.00 70.70 60 MET A N 1
ATOM 468 C CA . MET A 1 60 ? 119.465 102.370 108.370 1.00 76.04 60 MET A CA 1
ATOM 469 C C . MET A 1 60 ? 120.670 101.641 107.844 1.00 79.98 60 MET A C 1
ATOM 470 O O . MET A 1 60 ? 121.790 101.762 108.351 1.00 83.37 60 MET A O 1
ATOM 475 N N . THR A 1 61 ? 120.509 100.852 106.782 1.00 76.19 61 THR A N 1
ATOM 476 C CA . THR A 1 61 ? 121.621 100.121 106.161 1.00 77.92 61 THR A CA 1
ATOM 477 C C . THR A 1 61 ? 122.656 101.090 105.587 1.00 79.21 61 THR A C 1
ATOM 478 O O . THR A 1 61 ? 123.856 100.902 105.773 1.00 83.57 61 THR A O 1
ATOM 482 N N . GLN A 1 62 ? 122.204 102.180 104.962 1.00 76.12 62 GLN A N 1
ATOM 483 C CA . GLN A 1 62 ? 123.075 103.227 104.416 1.00 74.12 62 GLN A CA 1
ATOM 484 C C . GLN A 1 62 ? 123.842 104.006 105.493 1.00 72.78 62 GLN A C 1
ATOM 485 O O . GLN A 1 62 ? 124.917 104.534 105.221 1.00 74.44 62 GLN A O 1
ATOM 491 N N . TYR A 1 63 ? 123.320 104.080 106.718 1.00 72.21 63 TYR A N 1
ATOM 492 C CA . TYR A 1 63 ? 124.023 104.684 107.850 1.00 70.12 63 TYR A CA 1
ATOM 493 C C . TYR A 1 63 ? 125.116 103.754 108.380 1.00 72.08 63 TYR A C 1
ATOM 494 O O . TYR A 1 63 ? 126.268 104.172 108.526 1.00 78.28 63 TYR A O 1
ATOM 503 N N . PHE A 1 64 ? 124.807 102.479 108.602 1.00 73.11 64 PHE A N 1
ATOM 504 C CA . PHE A 1 64 ? 125.822 101.531 109.055 1.00 76.48 64 PHE A CA 1
ATOM 505 C C . PHE A 1 64 ? 126.936 101.344 108.011 1.00 74.79 64 PHE A C 1
ATOM 506 O O . PHE A 1 64 ? 128.104 101.251 108.387 1.00 79.57 64 PHE A O 1
ATOM 514 N N . SER A 1 65 ? 126.642 101.373 106.708 1.00 67.08 65 SER A N 1
ATOM 515 C CA . SER A 1 65 ? 127.701 101.315 105.694 1.00 70.82 65 SER A CA 1
ATOM 516 C C . SER A 1 65 ? 128.571 102.579 105.665 1.00 73.16 65 SER A C 1
ATOM 517 O O . SER A 1 65 ? 129.745 102.500 105.302 1.00 80.11 65 SER A O 1
ATOM 520 N N . TYR A 1 66 ? 128.066 103.736 106.102 1.00 65.34 66 TYR A N 1
ATOM 521 C CA . TYR A 1 66 ? 128.882 104.944 106.263 1.00 65.88 66 TYR A CA 1
ATOM 522 C C . TYR A 1 66 ? 129.814 104.842 107.475 1.00 69.14 66 TYR A C 1
ATOM 523 O O . TYR A 1 66 ? 131.004 105.146 107.371 1.00 74.70 66 TYR A O 1
ATOM 532 N N . LEU A 1 67 ? 129.324 104.318 108.602 1.00 66.04 67 LEU A N 1
ATOM 533 C CA . LEU A 1 67 ? 130.175 104.026 109.761 1.00 65.20 67 LEU A CA 1
ATOM 534 C C . LEU A 1 67 ? 131.268 103.007 109.420 1.00 65.53 67 LEU A C 1
ATOM 535 O O . LEU A 1 67 ? 132.409 103.180 109.840 1.00 71.65 67 LEU A O 1
ATOM 540 N N . LYS A 1 68 ? 130.963 101.986 108.610 1.00 68.70 68 LYS A N 1
ATOM 541 C CA . LYS A 1 68 ? 131.966 101.028 108.122 1.00 71.46 68 LYS A CA 1
ATOM 542 C C . LYS A 1 68 ? 133.086 101.718 107.345 1.00 72.49 68 LYS A C 1
ATOM 543 O O . LYS A 1 68 ? 134.253 101.405 107.558 1.00 78.15 68 LYS A O 1
ATOM 549 N N . GLN A 1 69 ? 132.761 102.673 106.477 1.00 68.75 69 GLN A N 1
ATOM 550 C CA . GLN A 1 69 ? 133.769 103.405 105.711 1.00 70.31 69 GLN A CA 1
ATOM 551 C C . GLN A 1 69 ? 134.682 104.238 106.623 1.00 77.17 69 GLN A C 1
ATOM 552 O O . GLN A 1 69 ? 135.906 104.127 106.518 1.00 84.71 69 GLN A O 1
ATOM 558 N N . LEU A 1 70 ? 134.122 104.967 107.599 1.00 69.89 70 LEU A N 1
ATOM 559 C CA . LEU A 1 70 ? 134.923 105.703 108.588 1.00 68.93 70 LEU A CA 1
ATOM 560 C C . LEU A 1 70 ? 135.800 104.776 109.438 1.00 65.65 70 LEU A C 1
ATOM 561 O O . LEU A 1 70 ? 136.945 105.113 109.725 1.00 67.01 70 LEU A O 1
ATOM 566 N N . ALA A 1 71 ? 135.317 103.590 109.808 1.00 70.49 71 ALA A N 1
ATOM 567 C CA . ALA A 1 71 ? 136.095 102.622 110.579 1.00 73.49 71 ALA A CA 1
ATOM 568 C C . ALA A 1 71 ? 137.325 102.087 109.821 1.00 74.33 71 ALA A C 1
ATOM 569 O O . ALA A 1 71 ? 138.337 101.773 110.444 1.00 76.24 71 ALA A O 1
ATOM 571 N N . HIS A 1 72 ? 137.271 102.024 108.488 1.00 73.28 72 HIS A N 1
ATOM 572 C CA . HIS A 1 72 ? 138.420 101.735 107.626 1.00 72.94 72 HIS A CA 1
ATOM 573 C C . HIS A 1 72 ? 139.180 102.996 107.165 1.00 73.62 72 HIS A C 1
ATOM 574 O O . HIS A 1 72 ? 140.110 102.894 106.361 1.00 75.96 72 HIS A O 1
ATOM 581 N N . GLY A 1 73 ? 138.827 104.186 107.660 1.00 68.97 73 GLY A N 1
ATOM 582 C CA . GLY A 1 73 ? 139.508 105.448 107.356 1.00 69.65 73 GLY A CA 1
ATOM 583 C C . GLY A 1 73 ? 139.214 106.034 105.973 1.00 70.92 73 GLY A C 1
ATOM 584 O O . GLY A 1 73 ? 139.952 106.902 105.506 1.00 72.02 73 GLY A O 1
ATOM 585 N N . ASP A 1 74 ? 138.157 105.583 105.299 1.00 73.71 74 ASP A N 1
ATOM 586 C CA . ASP A 1 74 ? 137.763 106.033 103.959 1.00 74.52 74 ASP A CA 1
ATOM 587 C C . ASP A 1 74 ? 136.597 107.023 104.057 1.00 70.75 74 ASP A C 1
ATOM 588 O O . ASP A 1 74 ? 135.539 106.702 104.599 1.00 74.30 74 ASP A O 1
ATOM 593 N N . PHE A 1 75 ? 136.767 108.235 103.535 1.00 56.81 75 PHE A N 1
ATOM 594 C CA . PHE A 1 75 ? 135.710 109.246 103.532 1.00 56.32 75 PHE A CA 1
ATOM 595 C C . PHE A 1 75 ? 134.749 109.137 102.338 1.00 60.86 75 PHE A C 1
ATOM 596 O O . PHE A 1 75 ? 133.732 109.834 102.302 1.00 66.43 75 PHE A O 1
ATOM 604 N N . GLY A 1 76 ? 135.031 108.282 101.359 1.00 61.53 76 GLY A N 1
ATOM 605 C CA . GLY A 1 76 ? 134.229 108.140 100.147 1.00 60.47 76 GLY A CA 1
ATOM 606 C C . GLY A 1 76 ? 134.546 109.174 99.063 1.00 55.63 76 GLY A C 1
ATOM 607 O O . GLY A 1 76 ? 135.377 110.066 99.254 1.00 65.18 76 GLY A O 1
ATOM 608 N N . PRO A 1 77 ? 133.929 109.047 97.883 1.00 46.13 77 PRO A N 1
ATOM 609 C CA . PRO A 1 77 ? 134.206 109.891 96.733 1.00 49.73 77 PRO A CA 1
ATOM 610 C C . PRO A 1 77 ? 133.597 111.285 96.869 1.00 52.96 77 PRO A C 1
ATOM 611 O O . PRO A 1 77 ? 132.587 111.483 97.548 1.00 56.16 77 PRO A O 1
ATOM 615 N N . SER A 1 78 ? 134.193 112.265 96.199 1.00 55.05 78 SER A N 1
ATOM 616 C CA . SER A 1 78 ? 133.611 113.608 96.071 1.00 53.09 78 SER A CA 1
ATOM 617 C C . SER A 1 78 ? 132.391 113.595 95.154 1.00 59.64 78 SER A C 1
ATOM 618 O O . SER A 1 78 ? 132.344 112.867 94.165 1.00 65.45 78 SER A O 1
ATOM 621 N N . PHE A 1 79 ? 131.401 114.433 95.459 1.00 54.73 79 PHE A N 1
ATOM 622 C CA . PHE A 1 79 ? 130.201 114.588 94.644 1.00 54.71 79 PHE A CA 1
ATOM 623 C C . PHE A 1 79 ? 130.341 115.670 93.553 1.00 54.96 79 PHE A C 1
ATOM 624 O O . PHE A 1 79 ? 129.355 115.983 92.890 1.00 63.79 79 PHE A O 1
ATOM 632 N N . LYS A 1 80 ? 131.539 116.230 93.320 1.00 49.35 80 LYS A N 1
ATOM 633 C CA . LYS A 1 80 ? 131.808 117.130 92.182 1.00 51.76 80 LYS A CA 1
ATOM 634 C C . LYS A 1 80 ? 133.152 116.900 91.478 1.00 56.91 80 LYS A C 1
ATOM 635 O O . LYS A 1 80 ? 133.200 117.028 90.257 1.00 64.57 80 LYS A O 1
ATOM 641 N N . TYR A 1 81 ? 134.233 116.568 92.181 1.00 52.28 81 TYR A N 1
ATOM 642 C CA . TYR A 1 81 ? 135.525 116.278 91.550 1.00 49.88 81 TYR A CA 1
ATOM 643 C C . TYR A 1 81 ? 135.522 114.901 90.875 1.00 57.61 81 TYR A C 1
ATOM 644 O O . TYR A 1 81 ? 134.883 113.971 91.363 1.00 60.48 81 TYR A O 1
ATOM 653 N N . LYS A 1 82 ? 136.236 114.751 89.751 1.00 58.28 82 LYS A N 1
ATOM 654 C CA . LYS A 1 82 ? 136.193 113.531 88.929 1.00 54.10 82 LYS A CA 1
ATOM 655 C C . LYS A 1 82 ? 137.247 112.477 89.274 1.00 50.89 82 LYS A C 1
ATOM 656 O O . LYS A 1 82 ? 136.894 111.309 89.399 1.00 52.50 82 LYS A O 1
ATOM 662 N N . ASP A 1 83 ? 138.517 112.835 89.431 1.00 57.61 83 ASP A N 1
ATOM 663 C CA . ASP A 1 83 ? 139.633 111.993 89.622 1.00 63.57 83 ASP A CA 1
ATOM 664 C C . ASP A 1 83 ? 140.239 112.003 90.999 1.00 69.88 83 ASP A C 1
ATOM 665 O O . ASP A 1 83 ? 141.254 111.339 91.237 1.00 69.21 83 ASP A O 1
ATOM 670 N N . TYR A 1 84 ? 139.733 112.739 91.928 1.00 66.25 84 TYR A N 1
ATOM 671 C CA . TYR A 1 84 ? 140.187 113.000 93.237 1.00 63.79 84 TYR A CA 1
ATOM 672 C C . TYR A 1 84 ? 139.297 112.408 94.290 1.00 61.98 84 TYR A C 1
ATOM 673 O O . TYR A 1 84 ? 138.111 112.749 94.312 1.00 62.60 84 TYR A O 1
ATOM 682 N N . SER A 1 85 ? 139.754 111.579 95.159 1.00 60.61 85 SER A N 1
ATOM 683 C CA . SER A 1 85 ? 139.123 111.093 96.316 1.00 59.37 85 SER A CA 1
ATOM 684 C C . SER A 1 85 ? 139.111 112.126 97.411 1.00 62.66 85 SER A C 1
ATOM 685 O O . SER A 1 85 ? 139.910 113.066 97.388 1.00 70.26 85 SER A O 1
ATOM 688 N N . VAL A 1 86 ? 138.193 112.077 98.384 1.00 56.49 86 VAL A N 1
ATOM 689 C CA . VAL A 1 86 ? 138.223 112.998 99.530 1.00 57.87 86 VAL A CA 1
ATOM 690 C C . VAL A 1 86 ? 139.486 112.824 100.373 1.00 66.25 86 VAL A C 1
ATOM 691 O O . VAL A 1 86 ? 140.038 113.822 100.834 1.00 75.87 86 VAL A O 1
ATOM 695 N N . ASN A 1 87 ? 139.993 111.596 100.538 1.00 56.96 87 ASN A N 1
ATOM 696 C CA . ASN A 1 87 ? 141.246 111.361 101.261 1.00 54.80 87 ASN A CA 1
ATOM 697 C C . ASN A 1 87 ? 142.438 112.022 100.558 1.00 59.64 87 ASN A C 1
ATOM 698 O O . ASN A 1 87 ? 143.281 112.612 101.225 1.00 68.94 87 ASN A O 1
ATOM 703 N N . ASP A 1 88 ? 142.493 112.001 99.227 1.00 66.76 88 ASP A N 1
ATOM 704 C CA . ASP A 1 88 ? 143.442 112.661 98.420 1.00 71.22 88 ASP A CA 1
ATOM 705 C C . ASP A 1 88 ? 143.422 114.148 98.646 1.00 73.21 88 ASP A C 1
ATOM 706 O O . ASP A 1 88 ? 144.451 114.806 98.841 1.00 75.67 88 ASP A O 1
ATOM 711 N N . LEU A 1 89 ? 142.227 114.751 98.642 1.00 56.02 89 LEU A N 1
ATOM 712 C CA . LEU A 1 89 ? 142.054 116.189 98.866 1.00 52.61 89 LEU A CA 1
ATOM 713 C C . LEU A 1 89 ? 142.437 116.613 100.291 1.00 58.01 89 LEU A C 1
ATOM 714 O O . LEU A 1 89 ? 143.074 117.649 100.476 1.00 65.74 89 LEU A O 1
ATOM 719 N N . VAL A 1 90 ? 142.107 115.820 101.312 1.00 45.23 90 VAL A N 1
ATOM 720 C CA . VAL A 1 90 ? 142.598 116.059 102.672 1.00 45.75 90 VAL A CA 1
ATOM 721 C C . VAL A 1 90 ? 144.124 115.941 102.710 1.00 56.61 90 VAL A C 1
ATOM 722 O O . VAL A 1 90 ? 144.786 116.820 103.246 1.00 65.98 90 VAL A O 1
ATOM 726 N N . ALA A 1 91 ? 144.717 114.925 102.090 1.00 51.82 91 ALA A N 1
ATOM 727 C CA . ALA A 1 91 ? 146.163 114.709 102.126 1.00 51.68 91 ALA A CA 1
ATOM 728 C C . ALA A 1 91 ? 146.959 115.845 101.461 1.00 53.24 91 ALA A C 1
ATOM 729 O O . ALA A 1 91 ? 148.033 116.199 101.945 1.00 58.56 91 ALA A O 1
ATOM 731 N N . SER A 1 92 ? 146.447 116.456 100.392 1.00 49.89 92 SER A N 1
ATOM 732 C CA . SER A 1 92 ? 147.113 117.586 99.731 1.00 52.86 92 SER A CA 1
ATOM 733 C C . SER A 1 92 ? 146.904 118.931 100.433 1.00 48.93 92 SER A C 1
ATOM 734 O O . SER A 1 92 ? 147.642 119.873 100.157 1.00 52.81 92 SER A O 1
ATOM 737 N N . SER A 1 93 ? 145.946 119.041 101.355 1.00 48.24 93 SER A N 1
ATOM 738 C CA . SER A 1 93 ? 145.570 120.301 102.008 1.00 52.78 93 SER A CA 1
ATOM 739 C C . SER A 1 93 ? 145.839 120.353 103.513 1.00 61.86 93 SER A C 1
ATOM 740 O O . SER A 1 93 ? 146.059 121.432 104.064 1.00 70.10 93 SER A O 1
ATOM 743 N N . PHE A 1 94 ? 145.882 119.214 104.204 1.00 60.87 94 PHE A N 1
ATOM 744 C CA . PHE A 1 94 ? 146.119 119.159 105.646 1.00 56.66 94 PHE A CA 1
ATOM 745 C C . PHE A 1 94 ? 147.463 119.748 106.097 1.00 57.37 94 PHE A C 1
ATOM 746 O O . PHE A 1 94 ? 147.438 120.569 107.014 1.00 68.81 94 PHE A O 1
ATOM 754 N N . PRO A 1 95 ? 148.623 119.464 105.471 1.00 48.24 95 PRO A N 1
ATOM 755 C CA . PRO A 1 95 ? 149.888 120.048 105.912 1.00 57.28 95 PRO A CA 1
ATOM 756 C C . PRO A 1 95 ? 149.957 121.573 105.757 1.00 59.38 95 PRO A C 1
ATOM 757 O O . PRO A 1 95 ? 150.609 122.240 106.559 1.00 66.13 95 PRO A O 1
ATOM 761 N N . VAL A 1 96 ? 149.244 122.150 104.783 1.00 52.81 96 VAL A N 1
ATOM 762 C CA . VAL A 1 96 ? 149.137 123.609 104.612 1.00 48.18 96 VAL A CA 1
ATOM 763 C C . VAL A 1 96 ? 148.360 124.241 105.763 1.00 48.21 96 VAL A C 1
ATOM 764 O O . VAL A 1 96 ? 148.807 125.236 106.328 1.00 59.10 96 VAL A O 1
ATOM 768 N N . SER A 1 97 ? 147.256 123.626 106.191 1.00 43.53 97 SER A N 1
ATOM 769 C CA . SER A 1 97 ? 146.525 124.076 107.382 1.00 48.97 97 SER A CA 1
ATOM 770 C C . SER A 1 97 ? 147.321 123.850 108.664 1.00 53.53 97 SER A C 1
ATOM 771 O O . SER A 1 97 ? 147.344 124.715 109.535 1.00 62.41 97 SER A O 1
ATOM 774 N N . ALA A 1 98 ? 147.992 122.705 108.800 1.00 52.61 98 ALA A N 1
ATOM 775 C CA . ALA A 1 98 ? 148.730 122.342 110.002 1.00 55.18 98 ALA A CA 1
ATOM 776 C C . ALA A 1 98 ? 149.889 123.308 110.272 1.00 56.38 98 ALA A C 1
ATOM 777 O O . ALA A 1 98 ? 150.044 123.758 111.407 1.00 57.67 98 ALA A O 1
ATOM 779 N N . LYS A 1 99 ? 150.663 123.669 109.246 1.00 56.92 99 LYS A N 1
ATOM 780 C CA . LYS A 1 99 ? 151.811 124.570 109.387 1.00 51.21 99 LYS A CA 1
ATOM 781 C C . LYS A 1 99 ? 151.384 125.994 109.758 1.00 56.25 99 LYS A C 1
ATOM 782 O O . LYS A 1 99 ? 151.938 126.566 110.691 1.00 65.81 99 LYS A O 1
ATOM 788 N N . LEU A 1 100 ? 150.363 126.537 109.099 1.00 48.65 100 LEU A N 1
ATOM 789 C CA . LEU A 1 100 ? 149.817 127.864 109.401 1.00 51.22 100 LEU A CA 1
ATOM 790 C C . LEU A 1 100 ? 149.102 127.914 110.762 1.00 53.37 100 LEU A C 1
ATOM 791 O O . LEU A 1 100 ? 149.354 128.815 111.558 1.00 60.33 100 LEU A O 1
ATOM 796 N N . GLY A 1 101 ? 148.249 126.934 111.056 1.00 47.04 101 GLY A N 1
ATOM 797 C CA . GLY A 1 101 ? 147.512 126.823 112.312 1.00 48.23 101 GLY A CA 1
ATOM 798 C C . GLY A 1 101 ? 148.421 126.650 113.528 1.00 49.73 101 GLY A C 1
ATOM 799 O O . GLY A 1 101 ? 148.260 127.367 114.513 1.00 53.43 101 GLY A O 1
ATOM 800 N N . ALA A 1 102 ? 149.422 125.772 113.461 1.00 45.40 102 ALA A N 1
ATOM 801 C CA . ALA A 1 102 ? 150.369 125.581 114.554 1.00 43.36 102 ALA A CA 1
ATOM 802 C C . ALA A 1 102 ? 151.232 126.825 114.794 1.00 44.91 102 ALA A C 1
ATOM 803 O O . ALA A 1 102 ? 151.457 127.208 115.941 1.00 53.78 102 ALA A O 1
ATOM 805 N N . ALA A 1 103 ? 151.669 127.498 113.726 1.00 44.78 103 ALA A N 1
ATOM 806 C CA . ALA A 1 103 ? 152.406 128.748 113.841 1.00 50.28 103 ALA A CA 1
ATOM 807 C C . ALA A 1 103 ? 151.548 129.847 114.481 1.00 47.25 103 ALA A C 1
ATOM 808 O O . ALA A 1 103 ? 151.989 130.487 115.434 1.00 59.06 103 ALA A O 1
ATOM 810 N N . ALA A 1 104 ? 150.305 130.035 114.031 1.00 40.90 104 ALA A N 1
ATOM 811 C CA . ALA A 1 104 ? 149.384 131.007 114.607 1.00 43.62 104 ALA A CA 1
ATOM 812 C C . ALA A 1 104 ? 149.045 130.708 116.074 1.00 48.94 104 ALA A C 1
ATOM 813 O O . ALA A 1 104 ? 148.965 131.633 116.877 1.00 50.31 104 ALA A O 1
ATOM 815 N N . PHE A 1 105 ? 148.895 129.438 116.451 1.00 52.72 105 PHE A N 1
ATOM 816 C CA . PHE A 1 105 ? 148.614 129.019 117.820 1.00 46.06 105 PHE A CA 1
ATOM 817 C C . PHE A 1 105 ? 149.797 129.253 118.767 1.00 54.11 105 PHE A C 1
ATOM 818 O O . PHE A 1 105 ? 149.624 129.866 119.819 1.00 65.14 105 PHE A O 1
ATOM 826 N N . PHE A 1 106 ? 151.014 128.851 118.387 1.00 55.02 106 PHE A N 1
ATOM 827 C CA . PHE A 1 106 ? 152.201 129.128 119.199 1.00 53.52 106 PHE A CA 1
ATOM 828 C C . PHE A 1 106 ? 152.459 130.632 119.324 1.00 49.28 106 PHE A C 1
ATOM 829 O O . PHE A 1 106 ? 152.742 131.112 120.419 1.00 58.14 106 PHE A O 1
ATOM 837 N N . LEU A 1 107 ? 152.289 131.396 118.248 1.00 37.01 107 LEU A N 1
ATOM 838 C CA . LEU A 1 107 ? 152.430 132.849 118.289 1.00 35.95 107 LEU A CA 1
ATOM 839 C C . LEU A 1 107 ? 151.373 133.502 119.195 1.00 39.43 107 LEU A C 1
ATOM 840 O O . LEU A 1 107 ? 151.706 134.395 119.968 1.00 51.64 107 LEU A O 1
ATOM 845 N N . ALA A 1 108 ? 150.127 133.020 119.177 1.00 37.33 108 ALA A N 1
ATOM 846 C CA . ALA A 1 108 ? 149.067 133.482 120.067 1.00 38.42 108 ALA A CA 1
ATOM 847 C C . ALA A 1 108 ? 149.354 133.204 121.545 1.00 46.61 108 ALA A C 1
ATOM 848 O O . ALA A 1 108 ? 149.150 134.088 122.378 1.00 51.19 108 ALA A O 1
ATOM 850 N N . VAL A 1 109 ? 149.867 132.020 121.889 1.00 50.73 109 VAL A N 1
ATOM 851 C CA . VAL A 1 109 ? 150.254 131.695 123.270 1.00 49.20 109 VAL A CA 1
ATOM 852 C C . VAL A 1 109 ? 151.462 132.517 123.722 1.00 47.79 109 VAL A C 1
ATOM 853 O O . VAL A 1 109 ? 151.382 133.181 124.754 1.00 54.17 109 VAL A O 1
ATOM 857 N N . ILE A 1 110 ? 152.558 132.533 122.963 1.00 31.89 110 ILE A N 1
ATOM 858 C CA . ILE A 1 110 ? 153.799 133.207 123.362 1.00 28.10 110 ILE A CA 1
ATOM 859 C C . ILE A 1 110 ? 153.602 134.721 123.482 1.00 40.02 110 ILE A C 1
ATOM 860 O O . ILE A 1 110 ? 153.845 135.277 124.554 1.00 51.43 110 ILE A O 1
ATOM 865 N N . LEU A 1 111 ? 153.125 135.404 122.438 1.00 43.36 111 LEU A N 1
ATOM 866 C CA . LEU A 1 111 ? 152.920 136.856 122.503 1.00 43.35 111 LEU A CA 1
ATOM 867 C C . LEU A 1 111 ? 151.777 137.219 123.455 1.00 44.23 111 LEU A C 1
ATOM 868 O O . LEU A 1 111 ? 151.878 138.214 124.170 1.00 49.26 111 LEU A O 1
ATOM 873 N N . GLY A 1 112 ? 150.716 136.418 123.514 1.00 39.08 112 GLY A N 1
ATOM 874 C CA . GLY A 1 112 ? 149.559 136.685 124.358 1.00 40.58 112 GLY A CA 1
ATOM 875 C C . GLY A 1 112 ? 149.874 136.594 125.846 1.00 51.11 112 GLY A C 1
ATOM 876 O O . GLY A 1 112 ? 149.586 137.528 126.591 1.00 56.00 112 GLY A O 1
ATOM 877 N N . VAL A 1 113 ? 150.498 135.500 126.300 1.00 48.59 113 VAL A N 1
ATOM 878 C CA . VAL A 1 113 ? 150.890 135.350 127.710 1.00 40.65 113 VAL A CA 1
ATOM 879 C C . VAL A 1 113 ? 151.955 136.376 128.084 1.00 46.52 113 VAL A C 1
ATOM 880 O O . VAL A 1 113 ? 151.841 137.016 129.126 1.00 52.69 113 VAL A O 1
ATOM 884 N N . SER A 1 114 ? 152.944 136.608 127.216 1.00 46.16 114 SER A N 1
ATOM 885 C CA . SER A 1 114 ? 153.971 137.626 127.430 1.00 41.03 114 SER A CA 1
ATOM 886 C C . SER A 1 114 ? 153.364 139.014 127.635 1.00 37.55 114 SER A C 1
ATOM 887 O O . SER A 1 114 ? 153.599 139.648 128.664 1.00 47.00 114 SER A O 1
ATOM 890 N N . ALA A 1 115 ? 152.506 139.463 126.716 1.00 38.08 115 ALA A N 1
ATOM 891 C CA . ALA A 1 115 ? 151.848 140.756 126.821 1.00 43.67 115 ALA A CA 1
ATOM 892 C C . ALA A 1 115 ? 150.945 140.848 128.058 1.00 43.34 115 ALA A C 1
ATOM 893 O O . ALA A 1 115 ? 150.959 141.856 128.752 1.00 52.30 115 ALA A O 1
ATOM 895 N N . GLY A 1 116 ? 150.194 139.796 128.377 1.00 43.64 116 GLY A N 1
ATOM 896 C CA . GLY A 1 116 ? 149.299 139.779 129.531 1.00 46.49 116 GLY A CA 1
ATOM 897 C C . GLY A 1 116 ? 150.027 139.846 130.872 1.00 50.07 116 GLY A C 1
ATOM 898 O O . GLY A 1 116 ? 149.610 140.594 131.753 1.00 55.02 116 GLY A O 1
ATOM 899 N N . VAL A 1 117 ? 151.144 139.134 131.031 1.00 45.78 117 VAL A N 1
ATOM 900 C CA . VAL A 1 117 ? 151.987 139.240 132.232 1.00 42.17 117 VAL A CA 1
ATOM 901 C C . VAL A 1 117 ? 152.574 140.645 132.345 1.00 52.32 117 VAL A C 1
ATOM 902 O O . VAL A 1 117 ? 152.472 141.268 133.399 1.00 62.86 117 VAL A O 1
ATOM 906 N N . ILE A 1 118 ? 153.096 141.194 131.249 1.00 43.68 118 ILE A N 1
ATOM 907 C CA . ILE A 1 118 ? 153.645 142.558 131.158 1.00 34.81 118 ILE A CA 1
ATOM 908 C C . ILE A 1 118 ? 152.553 143.646 131.276 1.00 35.56 118 ILE A C 1
ATOM 909 O O . ILE A 1 118 ? 152.880 144.825 131.362 1.00 50.61 118 ILE A O 1
ATOM 914 N N . ALA A 1 119 ? 151.267 143.291 131.294 1.00 36.39 119 ALA A N 1
ATOM 915 C CA . ALA A 1 119 ? 150.145 144.191 131.566 1.00 38.45 119 ALA A CA 1
ATOM 916 C C . ALA A 1 119 ? 149.607 144.069 133.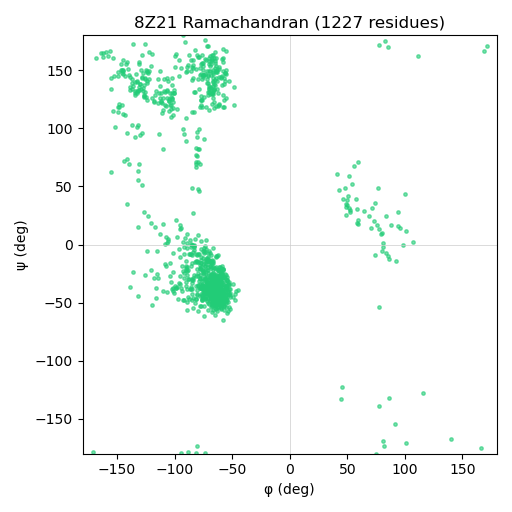003 1.00 43.30 119 ALA A C 1
ATOM 917 O O . ALA A 1 119 ? 148.976 144.987 133.521 1.00 54.01 119 ALA A O 1
ATOM 919 N N . ALA A 1 120 ? 149.823 142.927 133.659 1.00 46.25 120 ALA A N 1
ATOM 920 C CA . ALA A 1 120 ? 149.469 142.716 135.058 1.00 47.62 120 ALA A CA 1
ATOM 921 C C . ALA A 1 120 ? 150.556 143.237 136.004 1.00 51.18 120 ALA A C 1
ATOM 922 O O . ALA A 1 120 ? 150.269 143.969 136.947 1.00 51.93 120 ALA A O 1
ATOM 924 N N . LEU A 1 121 ? 151.822 142.919 135.725 1.00 52.89 121 LEU A N 1
ATOM 925 C CA . LEU A 1 121 ? 152.927 143.784 136.119 1.00 50.25 121 LEU A CA 1
ATOM 926 C C . LEU A 1 121 ? 152.759 145.094 135.329 1.00 51.44 121 LEU A C 1
ATOM 927 O O . LEU A 1 121 ? 152.129 145.107 134.276 1.00 64.06 121 LEU A O 1
ATOM 932 N N . LYS A 1 122 ? 153.309 146.210 135.815 1.00 49.18 122 LYS A N 1
ATOM 933 C CA . LYS A 1 122 ? 153.181 147.500 135.274 1.00 50.07 122 LYS A CA 1
ATOM 934 C C . LYS A 1 122 ? 151.721 147.849 135.123 1.00 52.69 122 LYS A C 1
ATOM 935 O O . LYS A 1 122 ? 151.263 148.210 134.038 1.00 56.70 122 LYS A O 1
ATOM 941 N N . GLN A 1 123 ? 150.954 147.704 136.205 1.00 51.34 123 GLN A N 1
ATOM 942 C CA . GLN A 1 123 ? 149.493 147.595 136.166 1.00 55.44 123 GLN A CA 1
ATOM 943 C C . GLN A 1 123 ? 148.774 148.835 135.622 1.00 65.15 123 GLN A C 1
ATOM 944 O O . GLN A 1 123 ? 147.848 148.697 134.835 1.00 68.14 123 GLN A O 1
ATOM 950 N N . ASN A 1 124 ? 149.190 150.041 136.019 1.00 64.01 124 ASN A N 1
ATOM 951 C CA . ASN A 1 124 ? 148.515 151.298 135.652 1.00 61.45 124 ASN A CA 1
ATOM 952 C C . ASN A 1 124 ? 149.467 152.277 134.946 1.00 58.75 124 ASN A C 1
ATOM 953 O O . ASN A 1 124 ? 149.300 153.495 134.996 1.00 64.00 124 ASN A O 1
ATOM 958 N N . THR A 1 125 ? 150.510 151.736 134.324 1.00 60.35 125 THR A N 1
ATOM 959 C CA . THR A 1 125 ? 151.488 152.483 133.527 1.00 65.84 125 THR A CA 1
ATOM 960 C C . THR A 1 125 ? 151.069 152.544 132.057 1.00 61.26 125 THR A C 1
ATOM 961 O O . THR A 1 125 ? 150.157 151.833 131.631 1.00 63.61 125 THR A O 1
ATOM 965 N N . LYS A 1 126 ? 151.815 153.297 131.238 1.00 61.35 126 LYS A N 1
ATOM 966 C CA . LYS A 1 126 ? 151.684 153.280 129.774 1.00 64.71 126 LYS A CA 1
ATOM 967 C C . LYS A 1 126 ? 151.697 151.870 129.169 1.00 66.62 126 LYS A C 1
ATOM 968 O O . LYS A 1 126 ? 150.981 151.631 128.200 1.00 69.13 126 LYS A O 1
ATOM 974 N N . TRP A 1 127 ? 152.444 150.926 129.747 1.00 64.67 127 TRP A N 1
ATOM 975 C CA . TRP A 1 127 ? 152.566 149.559 129.236 1.00 65.10 127 TRP A CA 1
ATOM 976 C C . TRP A 1 127 ? 151.275 148.742 129.337 1.00 62.88 127 TRP A C 1
ATOM 977 O O . TRP A 1 127 ? 151.031 147.893 128.484 1.00 72.64 127 TRP A O 1
ATOM 988 N N . ASP A 1 128 ? 150.414 148.994 130.321 1.00 50.94 128 ASP A N 1
ATOM 989 C CA . ASP A 1 128 ? 149.089 148.374 130.337 1.00 53.80 128 ASP A CA 1
ATOM 990 C C . ASP A 1 128 ? 148.155 149.051 129.337 1.00 61.89 128 ASP A C 1
ATOM 991 O O . ASP A 1 128 ? 147.493 148.385 128.546 1.00 69.38 128 ASP A O 1
ATOM 996 N N . TYR A 1 129 ? 148.125 150.384 129.324 1.00 60.83 129 TYR A N 1
ATOM 997 C CA . TYR A 1 129 ? 147.242 151.123 128.431 1.00 58.88 129 TYR A CA 1
ATOM 998 C C . TYR A 1 129 ? 147.554 150.894 126.945 1.00 59.45 129 TYR A C 1
ATOM 999 O O . TYR A 1 129 ? 146.628 150.890 126.135 1.00 67.44 129 TYR A O 1
ATOM 1008 N N . THR A 1 130 ? 148.805 150.620 126.555 1.00 49.15 130 THR A N 1
ATOM 1009 C CA . THR A 1 130 ? 149.103 150.140 125.196 1.00 49.77 130 THR A CA 1
ATOM 1010 C C . THR A 1 130 ? 148.687 148.687 124.991 1.00 55.66 130 THR A C 1
ATOM 1011 O O . THR A 1 130 ? 148.012 148.403 124.003 1.00 66.07 130 THR A O 1
ATOM 1015 N N . VAL A 1 131 ? 149.009 147.757 125.896 1.00 52.36 131 VAL A N 1
ATOM 1016 C CA . VAL A 1 131 ? 148.651 146.339 125.723 1.00 51.42 131 VAL A CA 1
ATOM 1017 C C . VAL A 1 131 ? 147.141 146.107 125.722 1.00 50.93 131 VAL A C 1
ATOM 1018 O O . VAL A 1 131 ? 146.641 145.444 124.821 1.00 63.80 131 VAL A O 1
ATOM 1022 N N . MET A 1 132 ? 146.383 146.671 126.657 1.00 48.28 132 MET A N 1
ATOM 1023 C CA . MET A 1 132 ? 144.920 146.567 126.657 1.00 54.84 132 MET A CA 1
ATOM 1024 C C . MET A 1 132 ? 144.239 147.421 125.583 1.00 56.85 132 MET A C 1
ATOM 1025 O O . MET A 1 132 ? 143.117 147.116 125.193 1.00 65.40 132 MET A O 1
ATOM 1030 N N . GLY A 1 133 ? 144.913 148.425 125.027 1.00 51.84 133 GLY A N 1
ATOM 1031 C CA . GLY A 1 133 ? 144.480 149.103 123.805 1.00 55.28 133 GLY A CA 1
ATOM 1032 C C . GLY A 1 133 ? 144.570 148.179 122.593 1.00 56.53 133 GLY A C 1
ATOM 1033 O O . GLY A 1 133 ? 143.577 147.932 121.916 1.00 58.12 133 GLY A O 1
ATOM 1034 N N . LEU A 1 134 ? 145.736 147.570 122.369 1.00 52.92 134 LEU A N 1
ATOM 1035 C CA . LEU A 1 134 ? 145.942 146.590 121.301 1.00 52.74 134 LEU A CA 1
ATOM 1036 C C . LEU A 1 134 ? 145.074 145.334 121.484 1.00 53.05 134 LEU A C 1
ATOM 1037 O O . LEU A 1 134 ? 144.520 144.825 120.511 1.00 54.17 134 LEU A O 1
ATOM 1042 N N . ALA A 1 135 ? 144.868 144.875 122.716 1.00 55.43 135 ALA A N 1
ATOM 1043 C CA . ALA A 1 135 ? 143.964 143.771 123.022 1.00 55.82 135 ALA A CA 1
ATOM 1044 C C . ALA A 1 135 ? 142.467 144.120 122.892 1.00 61.44 135 ALA A C 1
ATOM 1045 O O . ALA A 1 135 ? 141.631 143.215 122.847 1.00 70.17 135 ALA A O 1
ATOM 1047 N N . MET A 1 136 ? 142.098 145.400 122.806 1.00 61.65 136 MET A N 1
ATOM 1048 C CA . MET A 1 136 ? 140.783 145.811 122.307 1.00 54.93 136 MET A CA 1
ATOM 1049 C C . MET A 1 136 ? 140.753 145.728 120.782 1.00 61.69 136 MET A C 1
ATOM 1050 O O . MET A 1 136 ? 139.909 145.036 120.215 1.00 66.62 136 MET A O 1
ATOM 1055 N N . THR A 1 137 ? 141.718 146.363 120.116 1.00 54.77 137 THR A N 1
ATOM 1056 C CA . THR A 1 137 ? 141.801 146.442 118.654 1.00 56.51 137 THR A CA 1
ATOM 1057 C C . THR A 1 137 ? 141.787 145.071 117.985 1.00 56.21 137 THR A C 1
ATOM 1058 O O . THR A 1 137 ? 141.015 144.851 117.053 1.00 64.04 137 THR A O 1
ATOM 1062 N N . GLY A 1 138 ? 142.570 144.117 118.483 1.00 43.59 138 GLY A N 1
ATOM 1063 C CA . GLY A 1 138 ? 142.641 142.780 117.905 1.00 39.75 138 GLY A CA 1
ATOM 1064 C C . GLY A 1 138 ? 141.367 141.950 118.069 1.00 39.96 138 GLY A C 1
ATOM 1065 O O . GLY A 1 138 ? 141.029 141.192 117.169 1.00 49.79 138 GLY A O 1
ATOM 1066 N N . VAL A 1 139 ? 140.636 142.087 119.181 1.00 38.47 139 VAL A N 1
ATOM 1067 C CA . VAL A 1 139 ? 139.370 141.360 119.382 1.00 47.84 139 VAL A CA 1
ATOM 1068 C C . VAL A 1 139 ? 138.249 141.956 118.531 1.00 61.02 139 VAL A C 1
ATOM 1069 O O . VAL A 1 139 ? 137.440 141.216 117.977 1.00 62.05 139 VAL A O 1
ATOM 1073 N N . VAL A 1 140 ? 138.195 143.285 118.412 1.00 59.40 140 VAL A N 1
ATOM 1074 C CA . VAL A 1 140 ? 137.104 143.976 117.720 1.00 51.88 140 VAL A CA 1
ATOM 1075 C C . VAL A 1 140 ? 137.261 144.010 116.200 1.00 53.73 140 VAL A C 1
ATOM 1076 O O . VAL A 1 140 ? 136.292 143.707 115.509 1.00 59.69 140 VAL A O 1
ATOM 1080 N N . ILE A 1 141 ? 138.429 144.350 115.641 1.00 41.69 141 ILE A N 1
ATOM 1081 C CA . ILE A 1 141 ? 138.621 144.334 114.180 1.00 36.67 141 ILE A CA 1
ATOM 1082 C C . ILE A 1 141 ? 138.635 142.874 113.693 1.00 48.51 141 ILE A C 1
ATOM 1083 O O . ILE A 1 141 ? 139.533 142.129 114.082 1.00 53.34 141 ILE A O 1
ATOM 1088 N N . PRO A 1 142 ? 137.677 142.423 112.859 1.00 54.31 142 PRO A N 1
ATOM 1089 C CA . PRO A 1 142 ? 137.613 141.031 112.432 1.00 52.84 142 PRO A CA 1
ATOM 1090 C C . PRO A 1 142 ? 138.820 140.603 111.594 1.00 54.03 142 PRO A C 1
ATOM 1091 O O . PRO A 1 142 ? 139.392 141.404 110.853 1.00 60.18 142 PRO A O 1
ATOM 1095 N N . SER A 1 143 ? 139.153 139.313 111.600 1.00 47.41 143 SER A N 1
ATOM 1096 C CA . SER A 1 143 ? 140.246 138.743 110.799 1.00 46.53 143 SER A CA 1
ATOM 1097 C C . SER A 1 143 ? 140.095 138.993 109.294 1.00 52.25 143 SER A C 1
ATOM 1098 O O . SER A 1 143 ? 141.073 139.326 108.633 1.00 60.30 143 SER A O 1
ATOM 1101 N N . PHE A 1 144 ? 138.877 138.951 108.756 1.00 47.05 144 PHE A N 1
ATOM 1102 C CA . PHE A 1 144 ? 138.576 139.297 107.361 1.00 47.81 144 PHE A CA 1
ATOM 1103 C C . PHE A 1 144 ? 138.592 140.808 107.048 1.00 51.12 144 PHE A C 1
ATOM 1104 O O . PHE A 1 144 ? 138.444 141.187 105.893 1.00 59.45 144 PHE A O 1
ATOM 1112 N N . VAL A 1 145 ? 138.815 141.678 108.037 1.00 51.46 145 VAL A N 1
ATOM 1113 C CA . VAL A 1 145 ? 139.182 143.093 107.843 1.00 47.31 145 VAL A CA 1
ATOM 1114 C C . VAL A 1 145 ? 140.688 143.308 108.046 1.00 52.92 145 VAL A C 1
ATOM 1115 O O . VAL A 1 145 ? 141.309 144.013 107.256 1.00 61.92 145 VAL A O 1
ATOM 1119 N N . VAL A 1 146 ? 141.317 142.653 109.030 1.00 45.48 146 VAL A N 1
ATOM 1120 C CA . VAL A 1 146 ? 142.777 142.681 109.215 1.00 43.63 146 VAL A CA 1
ATOM 1121 C C . VAL A 1 146 ? 143.522 142.142 107.990 1.00 53.97 146 VAL A C 1
ATOM 1122 O O . VAL A 1 146 ? 144.458 142.778 107.508 1.00 62.05 146 VAL A O 1
ATOM 1126 N N . ALA A 1 147 ? 143.117 140.991 107.450 1.00 47.06 147 ALA A N 1
ATOM 1127 C CA . ALA A 1 147 ? 143.833 140.339 106.363 1.00 49.25 147 ALA A CA 1
ATOM 1128 C C . ALA A 1 147 ? 143.917 141.175 105.070 1.00 51.83 147 ALA A C 1
ATOM 1129 O O . ALA A 1 147 ? 145.037 141.364 104.581 1.00 57.03 147 ALA A O 1
ATOM 1131 N N . PRO A 1 148 ? 142.824 141.720 104.502 1.00 44.93 148 PRO A N 1
ATOM 1132 C CA . PRO A 1 148 ? 142.916 142.593 103.340 1.00 45.67 148 PRO A CA 1
ATOM 1133 C C . PRO A 1 148 ? 143.720 143.869 103.613 1.00 57.50 148 PRO A C 1
ATOM 1134 O O . PRO A 1 148 ? 144.487 144.289 102.755 1.00 64.32 148 PRO A O 1
ATOM 1138 N N . LEU A 1 149 ? 143.617 144.469 104.806 1.00 57.03 149 LEU A N 1
ATOM 1139 C CA . LEU A 1 149 ? 144.405 145.656 105.135 1.00 52.46 149 LEU A CA 1
ATOM 1140 C C . LEU A 1 149 ? 145.907 145.352 105.172 1.00 53.02 149 LEU A C 1
ATOM 1141 O O . LEU A 1 149 ? 146.696 146.160 104.686 1.00 62.35 149 LEU A O 1
ATOM 1146 N N . LEU A 1 150 ? 146.329 144.187 105.671 1.00 52.04 150 LEU A N 1
ATOM 1147 C CA . LEU A 1 150 ? 147.739 143.790 105.617 1.00 55.28 150 LEU A CA 1
ATOM 1148 C C . LEU A 1 150 ? 148.218 143.566 104.174 1.00 61.95 150 LEU A C 1
ATOM 1149 O O . LEU A 1 150 ? 149.334 143.962 103.844 1.00 66.49 150 LEU A O 1
ATOM 1154 N N . VAL A 1 151 ? 147.383 143.008 103.287 1.00 54.80 151 VAL A N 1
ATOM 1155 C CA . VAL A 1 151 ? 147.696 142.951 101.848 1.00 45.18 151 VAL A CA 1
ATOM 1156 C C . VAL A 1 151 ? 147.810 144.361 101.273 1.00 57.69 151 VAL A C 1
ATOM 1157 O O . VAL A 1 151 ? 148.776 144.666 100.577 1.00 68.66 151 VAL A O 1
ATOM 1161 N N . MET A 1 152 ? 146.872 145.253 101.588 1.00 59.91 152 MET A N 1
ATOM 1162 C CA . MET A 1 152 ? 146.884 146.622 101.084 1.00 57.55 152 MET A CA 1
ATOM 1163 C C . MET A 1 152 ? 148.156 147.360 101.502 1.00 60.29 152 MET A C 1
ATOM 1164 O O . MET A 1 152 ? 148.853 147.896 100.645 1.00 69.15 152 MET A O 1
ATOM 1169 N N . ILE A 1 153 ? 148.509 147.349 102.785 1.00 52.17 153 ILE A N 1
ATOM 1170 C CA . ILE A 1 153 ? 149.710 148.031 103.264 1.00 57.05 153 ILE A CA 1
ATOM 1171 C C . ILE A 1 153 ? 150.985 147.381 102.716 1.00 65.22 153 ILE A C 1
ATOM 1172 O O . ILE A 1 153 ? 151.775 148.049 102.051 1.00 71.58 153 ILE A O 1
ATOM 1177 N N . PHE A 1 154 ? 151.201 146.084 102.937 1.00 60.22 154 PHE A N 1
ATOM 1178 C CA . PHE A 1 154 ? 152.502 145.463 102.675 1.00 56.22 154 PHE A CA 1
ATOM 1179 C C . PHE A 1 154 ? 152.698 144.896 101.265 1.00 59.11 154 PHE A C 1
ATOM 1180 O O . PHE A 1 154 ? 153.852 144.781 100.845 1.00 69.56 154 PHE A O 1
ATOM 1188 N N . ALA A 1 155 ? 151.637 144.576 100.519 1.00 54.87 155 ALA A N 1
ATOM 1189 C CA . ALA A 1 155 ? 151.740 144.062 99.151 1.00 57.09 155 ALA A CA 1
ATOM 1190 C C . ALA A 1 155 ? 151.346 145.088 98.072 1.00 56.02 155 ALA A C 1
ATOM 1191 O O . ALA A 1 155 ? 152.025 145.174 97.054 1.00 59.43 155 ALA A O 1
ATOM 1193 N N . ILE A 1 156 ? 150.284 145.876 98.276 1.00 51.08 156 ILE A N 1
ATOM 1194 C CA . ILE A 1 156 ? 149.825 146.861 97.283 1.00 53.11 156 ILE A CA 1
ATOM 1195 C C . ILE A 1 156 ? 150.578 148.194 97.398 1.00 58.57 156 ILE A C 1
ATOM 1196 O O . ILE A 1 156 ? 151.026 148.726 96.384 1.00 60.71 156 ILE A O 1
ATOM 1201 N N . ILE A 1 157 ? 150.728 148.747 98.607 1.00 60.18 157 ILE A N 1
ATOM 1202 C CA . ILE A 1 157 ? 151.316 150.078 98.832 1.00 57.63 157 ILE A CA 1
ATOM 1203 C C . ILE A 1 157 ? 152.843 150.045 99.007 1.00 56.35 157 ILE A C 1
ATOM 1204 O O . ILE A 1 157 ? 153.549 150.740 98.278 1.00 61.33 157 ILE A O 1
ATOM 1209 N N . LEU A 1 158 ? 153.374 149.277 99.960 1.00 51.96 158 LEU A N 1
ATOM 1210 C CA . LEU A 1 158 ? 154.807 149.289 100.286 1.00 56.47 158 LEU A CA 1
ATOM 1211 C C . LEU A 1 158 ? 155.670 148.280 99.498 1.00 62.18 158 LEU A C 1
ATOM 1212 O O . LEU A 1 158 ? 156.890 148.433 99.443 1.00 67.01 158 LEU A O 1
ATOM 1217 N N . HIS A 1 159 ? 155.071 147.236 98.917 1.00 66.70 159 HIS A N 1
ATOM 1218 C CA . HIS A 1 159 ? 155.746 146.122 98.219 1.00 60.95 159 HIS A CA 1
ATOM 1219 C C . HIS A 1 159 ? 156.766 145.323 99.054 1.00 63.78 159 HIS A C 1
ATOM 1220 O O . HIS A 1 159 ? 157.600 144.614 98.498 1.00 70.14 159 HIS A O 1
ATOM 1227 N N . TRP A 1 160 ? 156.720 145.398 100.386 1.00 62.73 160 TRP A N 1
ATOM 1228 C CA . TRP A 1 160 ? 157.647 144.671 101.268 1.00 63.88 160 TRP A CA 1
ATOM 1229 C C . TRP A 1 160 ? 157.420 143.152 101.300 1.00 59.37 160 TRP A C 1
ATOM 1230 O O . TRP A 1 160 ? 158.373 142.404 101.514 1.00 63.75 160 TRP A O 1
ATOM 1241 N N . LEU A 1 161 ? 156.188 142.681 101.108 1.00 51.86 161 LEU A N 1
ATOM 1242 C CA . LEU A 1 161 ? 155.813 141.263 101.214 1.00 52.08 161 LEU A CA 1
ATOM 1243 C C . LEU A 1 161 ? 154.802 140.856 100.125 1.00 60.87 161 LEU A C 1
ATOM 1244 O O . LEU A 1 161 ? 154.012 141.690 99.676 1.00 68.17 161 LEU A O 1
ATOM 1249 N N . PRO A 1 162 ? 154.786 139.591 99.684 1.00 55.67 162 PRO A N 1
ATOM 1250 C CA . PRO A 1 162 ? 153.866 139.115 98.660 1.00 54.05 162 PRO A CA 1
ATOM 1251 C C . PRO A 1 162 ? 152.447 138.905 99.208 1.00 54.06 162 PRO A C 1
ATOM 1252 O O . PRO A 1 162 ? 152.267 138.400 100.314 1.00 52.83 162 PRO A O 1
ATOM 1256 N N . GLY A 1 163 ? 151.431 139.233 98.410 1.00 52.16 163 GLY A N 1
ATOM 1257 C CA . GLY A 1 163 ? 150.026 138.993 98.752 1.00 53.92 163 GLY A CA 1
ATOM 1258 C C . GLY A 1 163 ? 149.492 137.634 98.296 1.00 56.76 163 GLY A C 1
ATOM 1259 O O . GLY A 1 163 ? 148.418 137.227 98.724 1.00 63.21 163 GLY A O 1
ATOM 1260 N N . GLY A 1 164 ? 150.209 136.936 97.411 1.00 64.89 164 GLY A N 1
ATOM 1261 C CA . GLY A 1 164 ? 149.770 135.681 96.795 1.00 61.74 164 GLY A CA 1
ATOM 1262 C C . GLY A 1 164 ? 149.980 134.423 97.644 1.00 61.35 164 GLY A C 1
ATOM 1263 O O . GLY A 1 164 ? 150.501 134.460 98.757 1.00 61.54 164 GLY A O 1
ATOM 1264 N N . GLY A 1 165 ? 149.591 133.285 97.079 1.00 56.74 165 GLY A N 1
ATOM 1265 C CA . GLY A 1 165 ? 149.672 131.981 97.731 1.00 58.35 165 GLY A CA 1
ATOM 1266 C C . GLY A 1 165 ? 151.088 131.415 97.844 1.00 62.98 165 GLY A C 1
ATOM 1267 O O . GLY A 1 165 ? 152.060 131.985 97.348 1.00 67.98 165 GLY A O 1
ATOM 1268 N N . TRP A 1 166 ? 151.210 130.264 98.504 1.00 65.40 166 TRP A N 1
ATOM 1269 C CA . TRP A 1 166 ? 152.495 129.645 98.822 1.00 61.05 166 TRP A CA 1
ATOM 1270 C C . TRP A 1 166 ? 153.271 129.144 97.605 1.00 64.51 166 TRP A C 1
ATOM 1271 O O . TRP A 1 166 ? 152.853 128.207 96.928 1.00 71.60 166 TRP A O 1
ATOM 1282 N N . ASN A 1 167 ? 154.482 129.668 97.423 1.00 68.75 167 ASN A N 1
ATOM 1283 C CA . ASN A 1 167 ? 155.558 128.966 96.728 1.00 73.30 167 ASN A CA 1
ATOM 1284 C C . ASN A 1 167 ? 156.214 127.960 97.695 1.00 75.46 167 ASN A C 1
ATOM 1285 O O . ASN A 1 167 ? 157.262 128.229 98.283 1.00 79.48 167 ASN A O 1
ATOM 1290 N N . GLY A 1 168 ? 155.553 126.825 97.943 1.00 78.02 168 GLY A N 1
ATOM 1291 C CA . GLY A 1 168 ? 156.093 125.730 98.764 1.00 80.73 168 GLY A CA 1
ATOM 1292 C C . GLY A 1 168 ? 156.202 126.001 100.273 1.00 81.89 168 GLY A C 1
ATOM 1293 O O . GLY A 1 168 ? 156.872 125.254 100.981 1.00 82.97 168 GLY A O 1
ATOM 1294 N N . GLY A 1 169 ? 155.562 127.052 100.786 1.00 71.34 169 GLY A N 1
ATOM 1295 C CA . GLY A 1 169 ? 155.517 127.379 102.218 1.00 68.74 169 GLY A CA 1
ATOM 1296 C C . GLY A 1 169 ? 156.669 128.246 102.738 1.00 69.04 169 GLY A C 1
ATOM 1297 O O . GLY A 1 169 ? 156.883 128.307 103.948 1.00 66.90 169 GLY A O 1
ATOM 1298 N N . ALA A 1 170 ? 157.423 128.914 101.864 1.00 73.90 170 ALA A N 1
ATOM 1299 C CA . ALA A 1 170 ? 158.480 129.839 102.271 1.00 71.34 170 ALA A CA 1
ATOM 1300 C C . ALA A 1 170 ? 157.948 130.998 103.140 1.00 69.92 170 ALA A C 1
ATOM 1301 O O . ALA A 1 170 ? 156.855 131.524 102.902 1.00 72.72 170 ALA A O 1
ATOM 1303 N N . LEU A 1 171 ? 158.733 131.424 104.134 1.00 69.07 171 LEU A N 1
ATOM 1304 C CA . LEU A 1 171 ? 158.291 132.310 105.221 1.00 72.69 171 LEU A CA 1
ATOM 1305 C C . LEU A 1 171 ? 157.653 133.620 104.739 1.00 68.31 171 LEU A C 1
ATOM 1306 O O . LEU A 1 171 ? 156.672 134.077 105.324 1.00 70.53 171 LEU A O 1
ATOM 1311 N N . LYS A 1 172 ? 158.156 134.209 103.651 1.00 65.24 172 LYS A N 1
ATOM 1312 C CA . LYS A 1 172 ? 157.649 135.479 103.113 1.00 65.15 172 LYS A CA 1
ATOM 1313 C C . LYS A 1 172 ? 156.183 135.418 102.677 1.00 69.10 172 LYS A C 1
ATOM 1314 O O . LYS A 1 172 ? 155.501 136.433 102.736 1.00 69.42 172 LYS A O 1
ATOM 1320 N N . PHE A 1 173 ? 155.678 134.246 102.291 1.00 72.04 173 PHE A N 1
ATOM 1321 C CA . PHE A 1 173 ? 154.256 134.043 101.984 1.00 68.65 173 PHE A CA 1
ATOM 1322 C C . PHE A 1 173 ? 153.430 133.634 103.216 1.00 64.23 173 PHE A C 1
ATOM 1323 O O . PHE A 1 173 ? 152.220 133.828 103.229 1.00 71.36 173 PHE A O 1
ATOM 1331 N N . MET A 1 174 ? 154.056 133.073 104.255 1.00 56.37 174 MET A N 1
ATOM 1332 C CA . MET A 1 174 ? 153.376 132.635 105.479 1.00 58.86 174 MET A CA 1
ATOM 1333 C C . MET A 1 174 ? 153.172 133.763 106.501 1.00 64.68 174 MET A C 1
ATOM 1334 O O . MET A 1 174 ? 152.208 133.727 107.265 1.00 71.90 174 MET A O 1
ATOM 1339 N N . ILE A 1 175 ? 154.043 134.775 106.521 1.00 58.00 175 ILE A N 1
ATOM 1340 C CA . ILE A 1 175 ? 154.071 135.788 107.588 1.00 52.13 175 ILE A CA 1
ATOM 1341 C C . ILE A 1 175 ? 152.790 136.627 107.699 1.00 59.99 175 ILE A C 1
ATOM 1342 O O . ILE A 1 175 ? 152.269 136.760 108.806 1.00 65.57 175 ILE A O 1
ATOM 1347 N N . LEU A 1 176 ? 152.226 137.146 106.605 1.00 57.13 176 LEU A N 1
ATOM 1348 C CA . LEU A 1 176 ? 150.971 137.904 106.681 1.00 51.16 176 LEU A CA 1
ATOM 1349 C C . LEU A 1 176 ? 149.771 137.028 107.092 1.00 51.93 176 LEU A C 1
ATOM 1350 O O . LEU A 1 176 ? 149.073 137.428 108.025 1.00 62.16 176 LEU A O 1
ATOM 1355 N N . PRO A 1 177 ? 149.537 135.836 106.507 1.00 42.06 177 PRO A N 1
ATOM 1356 C CA . PRO A 1 177 ? 148.518 134.914 106.994 1.00 42.81 177 PRO A CA 1
ATOM 1357 C C . PRO A 1 177 ? 148.623 134.619 108.483 1.00 47.40 177 PRO A C 1
ATOM 1358 O O . PRO A 1 177 ? 147.624 134.659 109.198 1.00 57.80 177 PRO A O 1
ATOM 1362 N N . MET A 1 178 ? 149.830 134.352 108.968 1.00 50.39 178 MET A N 1
ATOM 1363 C CA . MET A 1 178 ? 150.093 134.007 110.360 1.00 52.29 178 MET A CA 1
ATOM 1364 C C . MET A 1 178 ? 149.749 135.161 111.308 1.00 57.33 178 MET A C 1
ATOM 1365 O O . MET A 1 178 ? 149.122 134.941 112.343 1.00 62.38 178 MET A O 1
ATOM 1370 N N . VAL A 1 179 ? 150.092 136.402 110.950 1.00 47.91 179 VAL A N 1
ATOM 1371 C CA . VAL A 1 179 ? 149.736 137.596 111.729 1.00 38.70 179 VAL A CA 1
ATOM 1372 C C . VAL A 1 179 ? 148.229 137.846 111.693 1.00 41.96 179 VAL A C 1
ATOM 1373 O O . VAL A 1 179 ? 147.610 138.020 112.740 1.00 57.69 179 VAL A O 1
ATOM 1377 N N . ALA A 1 180 ? 147.601 137.791 110.519 1.00 36.69 180 ALA A N 1
ATOM 1378 C CA . ALA A 1 180 ? 146.168 138.010 110.377 1.00 39.50 180 ALA A CA 1
ATOM 1379 C C . ALA A 1 180 ? 145.328 136.974 111.133 1.00 40.32 180 ALA A C 1
ATOM 1380 O O . ALA A 1 180 ? 144.315 137.318 111.737 1.00 48.91 180 ALA A O 1
ATOM 1382 N N . LEU A 1 181 ? 145.749 135.713 111.125 1.00 43.60 181 LEU A N 1
ATOM 1383 C CA . LEU A 1 181 ? 145.072 134.620 111.819 1.00 44.48 181 LEU A CA 1
ATOM 1384 C C . LEU A 1 181 ? 145.229 134.705 113.338 1.00 50.79 181 LEU A C 1
ATOM 1385 O O . LEU A 1 181 ? 144.308 134.359 114.067 1.00 53.35 181 LEU A O 1
ATOM 1390 N N . SER A 1 182 ? 146.385 135.159 113.824 1.00 49.84 182 SER A N 1
ATOM 1391 C CA . SER A 1 182 ? 146.709 135.165 115.249 1.00 44.59 182 SER A CA 1
ATOM 1392 C C . SER A 1 182 ? 146.284 136.422 116.007 1.00 45.03 182 SER A C 1
ATOM 1393 O O . SER A 1 182 ? 146.040 136.300 117.201 1.00 55.69 182 SER A O 1
ATOM 1396 N N . LEU A 1 183 ? 146.145 137.606 115.396 1.00 37.48 183 LEU A N 1
ATOM 1397 C CA . LEU A 1 183 ? 145.872 138.849 116.151 1.00 3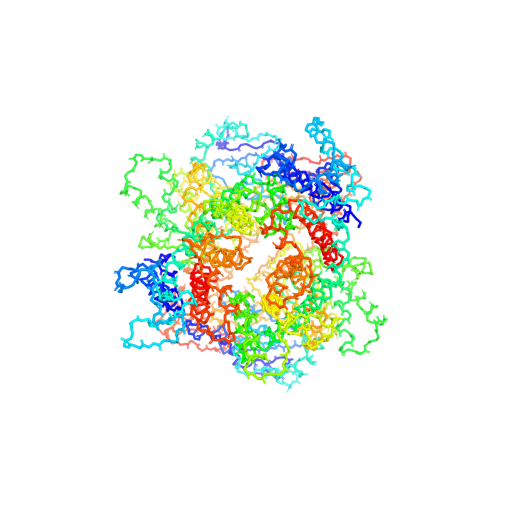3.90 183 LEU A CA 1
ATOM 1398 C C . LEU A 1 183 ? 144.604 138.796 117.012 1.00 39.35 183 LEU A C 1
ATOM 1399 O O . LEU A 1 183 ? 144.642 139.201 118.175 1.00 53.14 183 LEU A O 1
ATOM 1404 N N . ALA A 1 184 ? 143.514 138.233 116.496 1.00 33.82 184 ALA A N 1
ATOM 1405 C CA . ALA A 1 184 ? 142.272 138.036 117.235 1.00 38.58 184 ALA A CA 1
ATOM 1406 C C . ALA A 1 184 ? 142.454 137.179 118.496 1.00 43.58 184 ALA A C 1
ATOM 1407 O O . ALA A 1 184 ? 141.680 137.306 119.441 1.00 45.48 184 ALA A O 1
ATOM 1409 N N . TYR A 1 185 ? 143.479 136.314 118.542 1.00 53.45 185 TYR A N 1
ATOM 1410 C CA . TYR A 1 185 ? 143.776 135.403 119.655 1.00 50.08 185 TYR A CA 1
ATOM 1411 C C . TYR A 1 185 ? 144.941 135.870 120.539 1.00 51.18 185 TYR A C 1
ATOM 1412 O O . TYR A 1 185 ? 144.848 135.709 121.749 1.00 57.51 185 TYR A O 1
ATOM 1421 N N . ILE A 1 186 ? 145.963 136.558 120.005 1.00 46.06 186 ILE A N 1
ATOM 1422 C CA . ILE A 1 186 ? 146.969 137.275 120.812 1.00 36.01 186 ILE A CA 1
ATOM 1423 C C . ILE A 1 186 ? 146.255 138.227 121.776 1.00 36.30 186 ILE A C 1
ATOM 1424 O O . ILE A 1 186 ? 146.485 138.191 122.984 1.00 48.71 186 ILE A O 1
ATOM 1429 N N . ALA A 1 187 ? 145.324 139.018 121.254 1.00 39.89 187 ALA A N 1
ATOM 1430 C CA . ALA A 1 187 ? 144.527 139.954 122.024 1.00 48.74 187 ALA A CA 1
ATOM 1431 C C . ALA A 1 187 ? 143.690 139.263 123.111 1.00 55.13 187 ALA A C 1
ATOM 1432 O O . ALA A 1 187 ? 143.694 139.679 124.269 1.00 65.64 187 ALA A O 1
ATOM 1434 N N . SER A 1 188 ? 142.997 138.180 122.762 1.00 43.58 188 SER A N 1
ATOM 1435 C CA . SER A 1 188 ? 142.101 137.484 123.685 1.00 46.20 188 SER A CA 1
ATOM 1436 C C . SER A 1 188 ? 142.840 136.741 124.804 1.00 54.58 188 SER A C 1
ATOM 1437 O O . SER A 1 188 ? 142.471 136.842 125.976 1.00 56.34 188 SER A O 1
ATOM 1440 N N . ILE A 1 189 ? 143.966 136.087 124.481 1.00 53.85 189 ILE A N 1
ATOM 1441 C CA . ILE A 1 189 ? 144.889 135.466 125.450 1.00 47.82 189 ILE A CA 1
ATOM 1442 C C . ILE A 1 189 ? 145.480 136.521 126.389 1.00 50.84 189 ILE A C 1
ATOM 1443 O O . ILE A 1 189 ? 145.537 136.293 127.600 1.00 60.28 189 ILE A O 1
ATOM 1448 N N . ALA A 1 190 ? 145.910 137.674 125.869 1.00 42.80 190 ALA A N 1
ATOM 1449 C CA . ALA A 1 190 ? 146.474 138.739 126.689 1.00 39.09 190 ALA A CA 1
ATOM 1450 C C . ALA A 1 190 ? 145.465 139.253 127.720 1.00 40.66 190 ALA A C 1
ATOM 1451 O O . ALA A 1 190 ? 145.804 139.379 128.896 1.00 53.19 190 ALA A O 1
ATOM 1453 N N . ARG A 1 191 ? 144.212 139.464 127.306 1.00 39.97 191 ARG A N 1
ATOM 1454 C CA . ARG A 1 191 ? 143.099 139.873 128.171 1.00 48.49 191 ARG A CA 1
ATOM 1455 C C . ARG A 1 191 ? 142.826 138.862 129.291 1.00 53.63 191 ARG A C 1
ATOM 1456 O O . ARG A 1 191 ? 142.777 139.240 130.458 1.00 63.98 191 ARG A O 1
ATOM 1464 N N . ILE A 1 192 ? 142.735 137.573 128.962 1.00 38.98 192 ILE A N 1
ATOM 1465 C CA . ILE A 1 192 ? 142.531 136.488 129.940 1.00 34.51 192 ILE A CA 1
ATOM 1466 C C . ILE A 1 192 ? 143.725 136.367 130.890 1.00 39.85 192 ILE A C 1
ATOM 1467 O O . ILE A 1 192 ? 143.547 136.278 132.104 1.00 50.34 192 ILE A O 1
ATOM 1472 N N . THR A 1 193 ? 144.948 136.422 130.364 1.00 42.38 193 THR A N 1
ATOM 1473 C CA . THR A 1 193 ? 146.174 136.336 131.165 1.00 39.02 193 THR A CA 1
ATOM 1474 C C . THR A 1 193 ? 146.259 137.485 132.159 1.00 47.88 193 THR A C 1
ATOM 1475 O O . THR A 1 193 ? 146.477 137.238 133.340 1.00 58.74 193 THR A O 1
ATOM 1479 N N . ARG A 1 194 ? 146.027 138.731 131.721 1.00 49.34 194 ARG A N 1
ATOM 1480 C CA . ARG A 1 194 ? 146.024 139.914 132.589 1.00 45.38 194 ARG A CA 1
ATOM 1481 C C . ARG A 1 194 ? 145.012 139.775 133.718 1.00 43.76 194 ARG A C 1
ATOM 1482 O O . ARG A 1 194 ? 145.386 139.914 134.878 1.00 53.60 194 ARG A O 1
ATOM 1490 N N . GLY A 1 195 ? 143.756 139.472 133.405 1.00 35.26 195 GLY A N 1
ATOM 1491 C CA . GLY A 1 195 ? 142.697 139.365 134.413 1.00 40.93 195 GLY A CA 1
ATOM 1492 C C . GLY A 1 195 ? 142.974 138.274 135.446 1.00 39.18 195 GLY A C 1
ATOM 1493 O O . GLY A 1 195 ? 142.820 138.493 136.645 1.00 47.86 195 GLY A O 1
ATOM 1494 N N . SER A 1 196 ? 143.481 137.127 134.993 1.00 37.03 196 SER A N 1
ATOM 1495 C CA . SER A 1 196 ? 143.910 136.035 135.864 1.00 39.93 196 SER A CA 1
ATOM 1496 C C . SER A 1 196 ? 145.097 136.437 136.745 1.00 40.67 196 SER A C 1
ATOM 1497 O O . SER A 1 196 ? 145.072 136.270 137.961 1.00 52.68 196 SER A O 1
ATOM 1500 N N . MET A 1 197 ? 146.124 137.040 136.153 1.00 37.07 197 MET A N 1
ATOM 1501 C CA . MET A 1 197 ? 147.338 137.448 136.851 1.00 38.02 197 MET A CA 1
ATOM 1502 C C . MET A 1 197 ? 147.080 138.551 137.882 1.00 44.46 197 MET A C 1
ATOM 1503 O O . MET A 1 197 ? 147.653 138.509 138.960 1.00 57.21 197 MET A O 1
ATOM 1508 N N . ILE A 1 198 ? 146.192 139.506 137.608 1.00 46.45 198 ILE A N 1
ATOM 1509 C CA . ILE A 1 198 ? 145.776 140.531 138.576 1.00 40.94 198 ILE A CA 1
ATOM 1510 C C . ILE A 1 198 ? 145.001 139.930 139.754 1.00 46.26 198 ILE A C 1
ATOM 1511 O O . ILE A 1 198 ? 145.303 140.243 140.905 1.00 54.46 198 ILE A O 1
ATOM 1516 N N . GLU A 1 199 ? 144.058 139.018 139.515 1.00 45.37 199 GLU A N 1
ATOM 1517 C CA . GLU A 1 199 ? 143.368 138.309 140.597 1.00 42.71 199 GLU A CA 1
ATOM 1518 C C . GLU A 1 199 ? 144.338 137.481 141.461 1.00 46.33 199 GLU A C 1
ATOM 1519 O O . GLU A 1 199 ? 144.173 137.400 142.676 1.00 55.70 199 GLU A O 1
ATOM 1525 N N . VAL A 1 200 ? 145.385 136.912 140.856 1.00 47.46 200 VAL A N 1
ATOM 1526 C CA . VAL A 1 200 ? 146.461 136.209 141.562 1.00 40.15 200 VAL A CA 1
ATOM 1527 C C . VAL A 1 200 ? 147.372 137.159 142.335 1.00 42.63 200 VAL A C 1
ATOM 1528 O O . VAL A 1 200 ? 147.628 136.915 143.507 1.00 53.23 200 VAL A O 1
ATOM 1532 N N . LEU A 1 201 ? 147.862 138.249 141.747 1.00 34.23 201 LEU A N 1
ATOM 1533 C CA . LEU A 1 201 ? 148.793 139.165 142.410 1.00 33.90 201 LEU A CA 1
ATOM 1534 C C . LEU A 1 201 ? 148.179 139.887 143.614 1.00 40.92 201 LEU A C 1
ATOM 1535 O O . LEU A 1 201 ? 148.906 140.267 144.530 1.00 49.70 201 LEU A O 1
ATOM 1540 N N . HIS A 1 202 ? 146.858 140.055 143.649 1.00 39.08 202 HIS A N 1
ATOM 1541 C CA . HIS A 1 202 ? 146.140 140.560 144.818 1.00 41.34 202 HIS A CA 1
ATOM 1542 C C . HIS A 1 202 ? 145.685 139.464 145.803 1.00 46.18 202 HIS A C 1
ATOM 1543 O O . HIS A 1 202 ? 145.039 139.780 146.804 1.00 44.69 202 HIS A O 1
ATOM 1550 N N . SER A 1 203 ? 145.982 138.185 145.562 1.00 50.04 203 SER A N 1
ATOM 1551 C CA . SER A 1 203 ? 145.523 137.085 146.416 1.00 45.78 203 SER A CA 1
ATOM 1552 C C . SER A 1 203 ? 146.202 137.051 147.785 1.00 46.85 203 SER A C 1
ATOM 1553 O O . SER A 1 203 ? 147.312 137.562 147.990 1.00 51.24 203 SER A O 1
ATOM 1556 N N . ASN A 1 204 ? 145.571 136.365 148.738 1.00 47.38 204 ASN A N 1
ATOM 1557 C CA . ASN A 1 204 ? 146.129 136.176 150.073 1.00 44.85 204 ASN A CA 1
ATOM 1558 C C . ASN A 1 204 ? 147.381 135.282 150.077 1.00 50.23 204 ASN A C 1
ATOM 1559 O O . ASN A 1 204 ? 148.247 135.448 150.940 1.00 61.50 204 ASN A O 1
ATOM 1564 N N . PHE A 1 205 ? 147.544 134.387 149.099 1.00 43.35 205 PHE A N 1
ATOM 1565 C CA . PHE A 1 205 ? 148.761 133.589 148.993 1.00 44.85 205 PHE A CA 1
ATOM 1566 C C . PHE A 1 205 ? 149.935 134.390 148.432 1.00 50.42 205 PHE A C 1
ATOM 1567 O O . PHE A 1 205 ? 151.046 134.246 148.939 1.00 49.53 205 PHE A O 1
ATOM 1575 N N . ILE A 1 206 ? 149.723 135.320 147.492 1.00 53.55 206 ILE A N 1
ATOM 1576 C CA . ILE A 1 206 ? 150.789 136.244 147.074 1.00 44.31 206 ILE A CA 1
ATOM 1577 C C . ILE A 1 206 ? 151.118 137.257 148.177 1.00 49.25 206 ILE A C 1
ATOM 1578 O O . ILE A 1 206 ? 152.293 137.537 148.411 1.00 58.40 206 ILE A O 1
ATOM 1583 N N . ARG A 1 207 ? 150.138 137.720 148.960 1.00 53.23 207 ARG A N 1
ATOM 1584 C CA . ARG A 1 207 ? 150.401 138.505 150.180 1.00 50.18 207 ARG A CA 1
ATOM 1585 C C . ARG A 1 207 ? 151.268 137.744 151.183 1.00 54.87 207 ARG A C 1
ATOM 1586 O O . ARG A 1 207 ? 152.192 138.318 151.749 1.00 60.14 207 ARG A O 1
ATOM 1594 N N . THR A 1 208 ? 151.048 136.445 151.351 1.00 52.04 208 THR A N 1
ATOM 1595 C CA . THR A 1 208 ? 151.887 135.596 152.211 1.00 46.37 208 THR A CA 1
ATOM 1596 C C . THR A 1 208 ? 153.273 135.339 151.604 1.00 52.25 208 THR A C 1
ATOM 1597 O O . THR A 1 208 ? 154.261 135.280 152.330 1.00 57.73 208 THR A O 1
ATOM 1601 N N . ALA A 1 209 ? 153.398 135.260 150.276 1.00 48.30 209 ALA A N 1
ATOM 1602 C CA . ALA A 1 209 ? 154.688 135.165 149.593 1.00 48.05 209 ALA A CA 1
ATOM 1603 C C . ALA A 1 209 ? 155.531 136.435 149.784 1.00 54.80 209 ALA A C 1
ATOM 1604 O O . ALA A 1 209 ? 156.718 136.350 150.099 1.00 64.08 209 ALA A O 1
ATOM 1606 N N . ARG A 1 210 ? 154.898 137.612 149.694 1.00 54.27 210 ARG A N 1
ATOM 1607 C CA . ARG A 1 210 ? 155.497 138.909 150.045 1.00 52.10 210 ARG A CA 1
ATOM 1608 C C . ARG A 1 210 ? 155.874 138.965 151.519 1.00 58.64 210 ARG A C 1
ATOM 1609 O O . ARG A 1 210 ? 156.976 139.394 151.842 1.00 69.79 210 ARG A O 1
ATOM 1617 N N . ALA A 1 211 ? 155.020 138.480 152.418 1.00 53.76 211 ALA A N 1
ATOM 1618 C CA . ALA A 1 211 ? 155.275 138.476 153.861 1.00 54.80 211 ALA A CA 1
ATOM 1619 C C . ALA A 1 211 ? 156.482 137.618 154.277 1.00 54.00 211 ALA A C 1
ATOM 1620 O O . ALA A 1 211 ? 157.141 137.937 155.255 1.00 62.00 211 ALA A O 1
ATOM 1622 N N . LYS A 1 212 ? 156.831 136.576 153.514 1.00 49.65 212 LYS A N 1
ATOM 1623 C CA . LYS A 1 212 ? 158.071 135.805 153.686 1.00 50.10 212 LYS A CA 1
ATOM 1624 C C . LYS A 1 212 ? 159.325 136.533 153.200 1.00 47.52 212 LYS A C 1
ATOM 1625 O O . LYS A 1 212 ? 160.434 136.045 153.380 1.00 53.64 212 LYS A O 1
ATOM 1631 N N . GLY A 1 213 ? 159.181 137.685 152.560 1.00 51.38 213 GLY A N 1
ATOM 1632 C CA . GLY A 1 213 ? 160.301 138.446 152.018 1.00 62.02 213 GLY A CA 1
ATOM 1633 C C . GLY A 1 213 ? 160.918 137.828 150.764 1.00 64.65 213 GLY A C 1
ATOM 1634 O O . GLY A 1 213 ? 162.070 138.122 150.455 1.00 64.93 213 GLY A O 1
ATOM 1635 N N . LEU A 1 214 ? 160.197 136.961 150.048 1.00 59.74 214 LEU A N 1
ATOM 1636 C CA . LEU A 1 214 ? 160.691 136.403 148.791 1.00 55.29 214 LEU A CA 1
ATOM 1637 C C . LEU A 1 214 ? 160.891 137.527 147.764 1.00 55.35 214 LEU A C 1
ATOM 1638 O O . LEU A 1 214 ? 160.047 138.424 147.682 1.00 61.24 214 LEU A O 1
ATOM 1643 N N . PRO A 1 215 ? 161.953 137.505 146.943 1.00 42.50 215 PRO A N 1
ATOM 1644 C CA . PRO A 1 215 ? 162.106 138.461 145.859 1.00 43.66 215 PRO A CA 1
ATOM 1645 C C . PRO A 1 215 ? 160.995 138.269 144.831 1.00 45.03 215 PRO A C 1
ATOM 1646 O O . PRO A 1 215 ? 160.549 137.144 144.591 1.00 57.42 215 PRO A O 1
ATOM 1650 N N . MET A 1 216 ? 160.605 139.358 144.179 1.00 50.35 216 MET A N 1
ATOM 1651 C CA . MET A 1 216 ? 159.499 139.334 143.238 1.00 55.90 216 MET A CA 1
ATOM 1652 C C . MET A 1 216 ? 159.756 138.356 142.089 1.00 59.89 216 MET A C 1
ATOM 1653 O O . MET A 1 216 ? 158.807 137.761 141.585 1.00 64.55 216 MET A O 1
ATOM 1658 N N . ARG A 1 217 ? 161.022 138.081 141.737 1.00 56.17 217 ARG A N 1
ATOM 1659 C CA . ARG A 1 217 ? 161.350 137.098 140.690 1.00 52.79 217 ARG A CA 1
ATOM 1660 C C . ARG A 1 217 ? 160.819 135.712 141.046 1.00 56.30 217 ARG A C 1
ATOM 1661 O O . ARG A 1 217 ? 160.220 135.040 140.208 1.00 63.53 217 ARG A O 1
ATOM 1669 N N . ARG A 1 218 ? 160.975 135.306 142.306 1.00 58.17 218 ARG A N 1
ATOM 1670 C CA . ARG A 1 218 ? 160.515 134.012 142.813 1.00 51.01 218 ARG A CA 1
ATOM 1671 C C . ARG A 1 218 ? 159.014 133.993 143.073 1.00 45.93 218 ARG A C 1
ATOM 1672 O O . ARG A 1 218 ? 158.363 132.987 142.802 1.00 58.81 218 ARG A O 1
ATOM 1680 N N . ILE A 1 219 ? 158.435 135.111 143.507 1.00 39.38 219 ILE A N 1
ATOM 1681 C CA . ILE A 1 219 ? 156.979 135.249 143.658 1.00 43.80 219 ILE A CA 1
ATOM 1682 C C . ILE A 1 219 ? 156.281 135.093 142.308 1.00 53.32 219 ILE A C 1
ATOM 1683 O O . ILE A 1 219 ? 155.330 134.325 142.207 1.00 65.20 219 ILE A O 1
ATOM 1688 N N . ILE A 1 220 ? 156.763 135.739 141.246 1.00 49.37 220 ILE A N 1
ATOM 1689 C CA . ILE A 1 220 ? 156.184 135.562 139.914 1.00 47.73 220 ILE A CA 1
ATOM 1690 C C . ILE A 1 220 ? 156.381 134.122 139.431 1.00 54.54 220 ILE A C 1
ATOM 1691 O O . ILE A 1 220 ? 155.399 133.422 139.198 1.00 60.33 220 ILE A O 1
ATOM 1696 N N . LEU A 1 221 ? 157.625 133.654 139.305 1.00 52.82 221 LEU A N 1
ATOM 1697 C CA . LEU A 1 221 ? 157.905 132.406 138.593 1.00 50.16 221 LEU A CA 1
ATOM 1698 C C . LEU A 1 221 ? 157.418 131.145 139.313 1.00 52.53 221 LEU A C 1
ATOM 1699 O O . LEU A 1 221 ? 156.991 130.209 138.643 1.00 53.98 221 LEU A O 1
ATOM 1704 N N . ARG A 1 222 ? 157.482 131.096 140.650 1.00 54.53 222 ARG A N 1
ATOM 1705 C CA . ARG A 1 222 ? 157.117 129.900 141.423 1.00 50.16 222 ARG A CA 1
ATOM 1706 C C . ARG A 1 222 ? 155.722 129.970 142.034 1.00 51.08 222 ARG A C 1
ATOM 1707 O O . ARG A 1 222 ? 155.004 128.979 141.978 1.00 56.58 222 ARG A O 1
ATOM 1715 N N . HIS A 1 223 ? 155.312 131.111 142.588 1.00 48.93 223 HIS A N 1
ATOM 1716 C CA . HIS A 1 223 ? 154.007 131.252 143.247 1.00 46.78 223 HIS A CA 1
ATOM 1717 C C . HIS A 1 223 ? 152.879 131.679 142.309 1.00 48.84 223 HIS A C 1
ATOM 1718 O O . HIS A 1 223 ? 151.826 131.055 142.340 1.00 55.93 223 HIS A O 1
ATOM 1725 N N . ALA A 1 224 ? 153.061 132.725 141.498 1.00 42.16 224 ALA A N 1
ATOM 1726 C CA . ALA A 1 224 ? 151.978 133.320 140.712 1.00 41.87 224 ALA A CA 1
ATOM 1727 C C . ALA A 1 224 ? 151.741 132.672 139.342 1.00 44.97 224 ALA A C 1
ATOM 1728 O O . ALA A 1 224 ? 150.596 132.552 138.914 1.00 55.17 224 ALA A O 1
ATOM 1730 N N . LEU A 1 225 ? 152.789 132.261 138.630 1.00 47.15 225 LEU A N 1
ATOM 1731 C CA . LEU A 1 225 ? 152.675 131.903 137.215 1.00 46.58 225 LEU A CA 1
ATOM 1732 C C . LEU A 1 225 ? 151.764 130.693 136.966 1.00 44.32 225 LEU A C 1
ATOM 1733 O O . LEU A 1 225 ? 150.918 130.746 136.077 1.00 57.22 225 LEU A O 1
ATOM 1738 N N . LYS A 1 226 ? 151.860 129.632 137.776 1.00 42.00 226 LYS A N 1
ATOM 1739 C CA . LYS A 1 226 ? 150.981 128.458 137.668 1.00 40.77 226 LYS A CA 1
ATOM 1740 C C . LYS A 1 226 ? 149.493 128.814 137.851 1.00 43.23 226 LYS A C 1
ATOM 1741 O O . LYS A 1 226 ? 148.724 128.547 136.925 1.00 51.76 226 LYS A O 1
ATOM 1747 N N . PRO A 1 227 ? 149.049 129.463 138.943 1.00 37.63 227 PRO A N 1
ATOM 1748 C CA . PRO A 1 227 ? 147.653 129.861 139.073 1.00 36.47 227 PRO A CA 1
ATOM 1749 C C . PRO A 1 227 ? 147.200 130.894 138.038 1.00 39.46 227 PRO A C 1
ATOM 1750 O O . PRO A 1 227 ? 146.031 130.895 137.665 1.00 49.50 227 PRO A O 1
ATOM 1754 N N . ALA A 1 228 ? 148.093 131.742 137.529 1.00 40.65 228 ALA A N 1
ATOM 1755 C CA . ALA A 1 228 ? 147.752 132.719 136.502 1.00 41.99 228 ALA A CA 1
ATOM 1756 C C . ALA A 1 228 ? 147.478 132.079 135.135 1.00 44.37 228 ALA A C 1
ATOM 1757 O O . ALA A 1 228 ? 146.558 132.504 134.434 1.00 53.02 228 ALA A O 1
ATOM 1759 N N . LEU A 1 229 ? 148.246 131.063 134.740 1.00 44.13 229 LEU A N 1
ATOM 1760 C CA . LEU A 1 229 ? 148.143 130.427 133.427 1.00 39.39 229 LEU A CA 1
ATOM 1761 C C . LEU A 1 229 ? 147.072 129.327 133.330 1.00 44.43 229 LEU A C 1
ATOM 1762 O O . LEU A 1 229 ? 146.676 128.989 132.219 1.00 55.82 229 LEU A O 1
ATOM 1767 N N . LEU A 1 230 ? 146.539 128.790 134.429 1.00 43.90 230 LEU A N 1
ATOM 1768 C CA . LEU A 1 230 ? 145.480 127.772 134.354 1.00 49.93 230 LEU A CA 1
ATOM 1769 C C . LEU A 1 230 ? 144.226 128.254 133.588 1.00 54.22 230 LEU A C 1
ATOM 1770 O O . LEU A 1 230 ? 143.764 127.531 132.699 1.00 64.56 230 LEU A O 1
ATOM 1775 N N . PRO A 1 231 ? 143.697 129.474 133.802 1.00 36.42 231 PRO A N 1
ATOM 1776 C CA . PRO A 1 231 ? 142.652 130.037 132.944 1.00 37.54 231 PRO A CA 1
ATOM 1777 C C . PRO A 1 231 ? 143.022 130.201 131.462 1.00 51.28 231 PRO A C 1
ATOM 1778 O O . PRO A 1 231 ? 142.136 130.158 130.615 1.00 54.02 231 PRO A O 1
ATOM 1782 N N . VAL A 1 232 ? 144.306 130.343 131.124 1.00 48.15 232 VAL A N 1
ATOM 1783 C CA . VAL A 1 232 ? 144.781 130.370 129.729 1.00 35.95 232 VAL A CA 1
ATOM 1784 C C . VAL A 1 232 ? 144.744 128.968 129.120 1.00 42.15 232 VAL A C 1
ATOM 1785 O O . VAL A 1 232 ? 144.273 128.803 128.001 1.00 55.44 232 VAL A O 1
ATOM 1789 N N . LEU A 1 233 ? 145.150 127.940 129.870 1.00 37.56 233 LEU A N 1
ATOM 1790 C CA . LEU A 1 233 ? 145.072 126.541 129.462 1.00 37.18 233 LEU A CA 1
ATOM 1791 C C . LEU A 1 233 ? 143.623 126.123 129.197 1.00 45.90 233 LEU A C 1
ATOM 1792 O O . LEU A 1 233 ? 143.341 125.529 128.162 1.00 56.99 233 LEU A O 1
ATOM 1797 N N . SER A 1 234 ? 142.679 126.534 130.045 1.00 43.05 234 SER A N 1
ATOM 1798 C CA . SER A 1 234 ? 141.241 126.335 129.809 1.00 45.56 234 SER A CA 1
ATOM 1799 C C . SER A 1 234 ? 140.736 126.987 128.506 1.00 45.60 234 SER A C 1
ATOM 1800 O O . SER A 1 234 ? 139.808 126.490 127.869 1.00 48.11 234 SER A O 1
ATOM 1803 N N . TYR A 1 235 ? 141.381 128.061 128.041 1.00 51.93 235 TYR A N 1
ATOM 1804 C CA . TYR A 1 235 ? 141.139 128.786 126.856 1.00 50.93 235 TYR A CA 1
ATOM 1805 C C . TYR A 1 235 ? 141.716 128.169 125.612 1.00 56.67 235 TYR A C 1
ATOM 1806 O O . TYR A 1 235 ? 141.367 128.565 124.495 1.00 64.62 235 TYR A O 1
ATOM 1815 N N . MET A 1 236 ? 142.621 127.195 125.732 1.00 51.62 236 MET A N 1
ATOM 1816 C CA . MET A 1 236 ? 143.254 126.549 124.576 1.00 47.12 236 MET A CA 1
ATOM 1817 C C . MET A 1 236 ? 142.258 125.778 123.721 1.00 55.48 236 MET A C 1
ATOM 1818 O O . MET A 1 236 ? 142.434 125.694 122.506 1.00 61.05 236 MET A O 1
ATOM 1823 N N . GLY A 1 237 ? 141.181 125.287 124.333 1.00 51.79 237 GLY A N 1
ATOM 1824 C CA . GLY A 1 237 ? 140.066 124.682 123.619 1.00 47.62 237 GLY A CA 1
ATOM 1825 C C . GLY A 1 237 ? 139.446 125.648 122.613 1.00 49.48 237 GLY A C 1
ATOM 1826 O O . GLY A 1 237 ? 139.568 125.416 121.406 1.00 52.44 237 GLY A O 1
ATOM 1827 N N . PRO A 1 238 ? 138.835 126.767 123.043 1.00 50.31 238 PRO A N 1
ATOM 1828 C CA . PRO A 1 238 ? 138.335 127.756 122.108 1.00 50.06 238 PRO A CA 1
ATOM 1829 C C . PRO A 1 238 ? 139.332 128.302 121.133 1.00 53.14 238 PRO A C 1
ATOM 1830 O O . PRO A 1 238 ? 138.999 128.627 119.987 1.00 62.32 238 PRO A O 1
ATOM 1834 N N . ALA A 1 239 ? 140.590 128.476 121.546 1.00 42.51 239 ALA A N 1
ATOM 1835 C CA . ALA A 1 239 ? 141.630 129.019 120.674 1.00 47.05 239 ALA A CA 1
ATOM 1836 C C . ALA A 1 239 ? 141.906 128.109 119.466 1.00 50.30 239 ALA A C 1
ATOM 1837 O O . ALA A 1 239 ? 142.083 128.602 118.351 1.00 59.01 239 ALA A O 1
ATOM 1839 N N . PHE A 1 240 ? 141.869 126.787 119.635 1.00 49.45 240 PHE A N 1
ATOM 1840 C CA . PHE A 1 240 ? 142.009 125.818 118.619 1.00 51.09 240 PHE A CA 1
ATOM 1841 C C . PHE A 1 240 ? 140.911 125.912 117.598 1.00 55.60 240 PHE A C 1
ATOM 1842 O O . PHE A 1 240 ? 141.130 125.919 116.381 1.00 61.94 240 PHE A O 1
ATOM 1850 N N . VAL A 1 241 ? 139.666 126.016 118.080 1.00 51.64 241 VAL A N 1
ATOM 1851 C CA . VAL A 1 241 ? 138.467 126.182 117.242 1.00 49.05 241 VAL A CA 1
ATOM 1852 C C . VAL A 1 241 ? 138.510 127.496 116.482 1.00 52.35 241 VAL A C 1
ATOM 1853 O O . VAL A 1 241 ? 138.183 127.535 115.298 1.00 62.81 241 VAL A O 1
ATOM 1857 N N . GLY A 1 242 ? 138.940 128.570 117.138 1.00 45.40 242 GLY A N 1
ATOM 1858 C CA . GLY A 1 242 ? 139.056 129.892 116.544 1.00 44.91 242 GLY A CA 1
ATOM 1859 C C . GLY A 1 242 ? 140.085 129.960 115.422 1.00 49.11 242 GLY A C 1
ATOM 1860 O O . GLY A 1 242 ? 139.838 130.618 114.416 1.00 60.63 242 GLY A O 1
ATOM 1861 N N . ILE A 1 243 ? 141.205 129.249 115.545 1.00 43.53 243 ILE A N 1
ATOM 1862 C CA . ILE A 1 243 ? 142.264 129.210 114.530 1.00 44.36 243 ILE A CA 1
ATOM 1863 C C . ILE A 1 243 ? 141.880 128.309 113.350 1.00 56.66 243 ILE A C 1
ATOM 1864 O O . ILE A 1 243 ? 142.032 128.725 112.199 1.00 62.19 243 ILE A O 1
ATOM 1869 N N . ILE A 1 244 ? 141.300 127.127 113.578 1.00 50.13 244 ILE A N 1
ATOM 1870 C CA . ILE A 1 244 ? 140.767 126.320 112.470 1.00 46.91 244 ILE A CA 1
ATOM 1871 C C . ILE A 1 244 ? 139.590 127.032 111.792 1.00 49.97 244 ILE A C 1
ATOM 1872 O O . ILE A 1 244 ? 139.487 127.009 110.571 1.00 56.95 244 ILE A O 1
ATOM 1877 N N . THR A 1 245 ? 138.745 127.746 112.537 1.00 45.53 245 THR A N 1
ATOM 1878 C CA . THR A 1 245 ? 137.681 128.582 111.958 1.00 45.43 245 THR A CA 1
ATOM 1879 C C . THR A 1 245 ? 138.256 129.707 111.106 1.00 47.87 245 THR A C 1
ATOM 1880 O O . THR A 1 245 ? 137.985 129.772 109.909 1.00 56.34 245 THR A O 1
ATOM 1884 N N . GLY A 1 246 ? 139.106 130.558 111.675 1.00 49.32 246 GLY A N 1
ATOM 1885 C CA . GLY A 1 246 ? 139.711 131.695 110.981 1.00 50.47 246 GLY A CA 1
ATOM 1886 C C . GLY A 1 246 ? 140.520 131.299 109.754 1.00 50.35 246 GLY A C 1
ATOM 1887 O O . GLY A 1 246 ? 140.619 132.074 108.805 1.00 62.87 246 GLY A O 1
ATOM 1888 N N . SER A 1 247 ? 141.021 130.067 109.706 1.00 47.18 247 SER A N 1
ATOM 1889 C CA . SER A 1 247 ? 141.697 129.533 108.527 1.00 55.01 247 SER A CA 1
ATOM 1890 C C . SER A 1 247 ? 140.825 129.573 107.274 1.00 54.00 247 SER A C 1
ATOM 1891 O O . SER A 1 247 ? 141.367 129.751 106.193 1.00 61.37 247 SER A O 1
ATOM 1894 N N . MET A 1 248 ? 139.494 129.506 107.366 1.00 50.17 248 MET A N 1
ATOM 1895 C CA . MET A 1 248 ? 138.628 129.646 106.193 1.00 54.33 248 MET A CA 1
ATOM 1896 C C . MET A 1 248 ? 138.789 131.003 105.498 1.00 56.58 248 MET A C 1
ATOM 1897 O O . MET A 1 248 ? 139.038 131.045 104.295 1.00 64.80 248 MET A O 1
ATOM 1902 N N . VAL A 1 249 ? 138.684 132.116 106.231 1.00 50.14 249 VAL A N 1
ATOM 1903 C CA . VAL A 1 249 ? 138.845 133.453 105.634 1.00 45.34 249 VAL A CA 1
ATOM 1904 C C . VAL A 1 249 ? 140.293 133.722 105.244 1.00 51.33 249 VAL A C 1
ATOM 1905 O O . VAL A 1 249 ? 140.544 134.201 104.143 1.00 60.08 249 VAL A O 1
ATOM 1909 N N . ILE A 1 250 ? 141.261 133.356 106.082 1.00 49.05 250 ILE A N 1
ATOM 1910 C CA . ILE A 1 250 ? 142.677 133.606 105.802 1.00 45.47 250 ILE A CA 1
ATOM 1911 C C . ILE A 1 250 ? 143.152 132.812 104.578 1.00 53.51 250 ILE A C 1
ATOM 1912 O O . ILE A 1 250 ? 143.733 133.393 103.663 1.00 64.21 250 ILE A O 1
ATOM 1917 N N . GLU A 1 251 ? 142.851 131.519 104.477 1.00 55.04 251 GLU A N 1
ATOM 1918 C CA . GLU A 1 251 ? 143.236 130.739 103.300 1.00 52.95 251 GLU A CA 1
ATOM 1919 C C . GLU A 1 251 ? 142.518 131.207 102.030 1.00 56.62 251 GLU A C 1
ATOM 1920 O O . GLU A 1 251 ? 143.111 131.182 100.952 1.00 64.28 251 GLU A O 1
ATOM 1926 N N . THR A 1 252 ? 141.279 131.696 102.135 1.00 43.01 252 THR A N 1
ATOM 1927 C CA . THR A 1 252 ? 140.523 132.232 100.990 1.00 39.89 252 THR A CA 1
ATOM 1928 C C . THR A 1 252 ? 141.064 133.577 100.498 1.00 46.32 252 THR A C 1
ATOM 1929 O O . THR A 1 252 ? 141.139 133.786 99.291 1.00 50.95 252 THR A O 1
ATOM 1933 N N . ILE A 1 253 ? 141.475 134.487 101.390 1.00 49.11 253 ILE A N 1
ATOM 1934 C CA . ILE A 1 253 ? 142.009 135.811 101.015 1.00 46.21 253 ILE A CA 1
ATOM 1935 C C . ILE A 1 253 ? 143.397 135.689 100.386 1.00 50.63 253 ILE A C 1
ATOM 1936 O O . ILE A 1 253 ? 143.640 136.243 99.315 1.00 57.35 253 ILE A O 1
ATOM 1941 N N . TYR A 1 254 ? 144.314 134.971 101.040 1.00 41.66 254 TYR A N 1
ATOM 1942 C CA . TYR A 1 254 ? 145.697 134.840 100.583 1.00 32.28 254 TYR A CA 1
ATOM 1943 C C . TYR A 1 254 ? 145.904 133.723 99.553 1.00 40.10 254 TYR A C 1
ATOM 1944 O O . TYR A 1 254 ? 146.973 133.635 98.959 1.00 47.49 254 TYR A O 1
ATOM 1953 N N . GLY A 1 255 ? 144.912 132.872 99.297 1.00 48.73 255 GLY A N 1
ATOM 1954 C CA . GLY A 1 255 ? 144.967 131.864 98.237 1.00 48.14 255 GLY A CA 1
ATOM 1955 C C . GLY A 1 255 ? 145.818 130.649 98.593 1.00 50.59 255 GLY A C 1
ATOM 1956 O O . GLY A 1 255 ? 146.678 130.241 97.817 1.00 55.44 255 GLY A O 1
ATOM 1957 N N . LEU A 1 256 ? 145.595 130.074 99.774 1.00 50.67 256 LEU A N 1
ATOM 1958 C CA . LEU A 1 256 ? 146.347 128.930 100.292 1.00 50.26 256 LEU A CA 1
ATOM 1959 C C . LEU A 1 256 ? 145.534 127.631 100.145 1.00 51.14 256 LEU A C 1
ATOM 1960 O O . LEU A 1 256 ? 144.382 127.604 100.572 1.00 58.22 256 LEU A O 1
ATOM 1965 N N . PRO A 1 257 ? 146.096 126.542 99.598 1.00 34.26 257 PRO A N 1
ATOM 1966 C CA . PRO A 1 257 ? 145.363 125.304 99.327 1.00 40.66 257 PRO A CA 1
ATOM 1967 C C . PRO A 1 257 ? 145.137 124.427 100.572 1.00 48.38 257 PRO A C 1
ATOM 1968 O O . PRO A 1 257 ? 145.367 123.220 100.544 1.00 55.11 257 PRO A O 1
ATOM 1972 N N . GLY A 1 258 ? 144.711 125.016 101.688 1.00 52.83 258 GLY A N 1
ATOM 1973 C CA . GLY A 1 258 ? 144.467 124.314 102.952 1.00 53.94 258 GLY A CA 1
ATOM 1974 C C . GLY A 1 258 ? 143.027 123.836 103.159 1.00 56.73 258 GLY A C 1
ATOM 1975 O O . GLY A 1 258 ? 142.162 124.001 102.295 1.00 62.54 258 GLY A O 1
ATOM 1976 N N . ILE A 1 259 ? 142.760 123.187 104.301 1.00 48.68 259 ILE A N 1
ATOM 1977 C CA . ILE A 1 259 ? 141.457 122.566 104.576 1.00 49.44 259 ILE A CA 1
ATOM 1978 C C . ILE A 1 259 ? 140.323 123.591 104.667 1.00 55.02 259 ILE A C 1
ATOM 1979 O O . ILE A 1 259 ? 139.178 123.252 104.378 1.00 61.05 259 ILE A O 1
ATOM 1984 N N . GLY A 1 260 ? 140.615 124.841 105.019 1.00 51.45 260 GLY A N 1
ATOM 1985 C CA . GLY A 1 260 ? 139.631 125.914 105.043 1.00 54.43 260 GLY A CA 1
ATOM 1986 C C . GLY A 1 260 ? 139.197 126.311 103.633 1.00 55.78 260 GLY A C 1
ATOM 1987 O O . GLY A 1 260 ? 137.998 126.395 103.370 1.00 63.37 260 GLY A O 1
ATOM 1988 N N . GLN A 1 261 ? 140.133 126.487 102.696 1.00 48.51 261 GLN A N 1
ATOM 1989 C CA . GLN A 1 261 ? 139.767 126.762 101.303 1.00 43.69 261 GLN A CA 1
ATOM 1990 C C . GLN A 1 261 ? 139.033 125.573 100.688 1.00 49.06 261 GLN A C 1
ATOM 1991 O O . GLN A 1 261 ? 138.019 125.744 100.014 1.00 58.97 261 GLN A O 1
ATOM 1997 N N . LEU A 1 262 ? 139.506 124.359 100.965 1.00 44.11 262 LEU A N 1
ATOM 1998 C CA . LEU A 1 262 ? 138.899 123.127 100.478 1.00 47.99 262 LEU A CA 1
ATOM 1999 C C . LEU A 1 262 ? 137.451 122.973 100.964 1.00 50.79 262 LEU A C 1
ATOM 2000 O O . LEU A 1 262 ? 136.564 122.655 100.173 1.00 56.69 262 LEU A O 1
ATOM 2005 N N . PHE A 1 263 ? 137.183 123.275 102.233 1.00 48.60 263 PHE A N 1
ATOM 2006 C CA . PHE A 1 263 ? 135.842 123.266 102.812 1.00 41.05 263 PHE A CA 1
ATOM 2007 C C . PHE A 1 263 ? 134.928 124.330 102.200 1.00 51.90 263 PHE A C 1
ATOM 2008 O O . PHE A 1 263 ? 133.823 124.012 101.769 1.00 66.49 263 PHE A O 1
ATOM 2016 N N . VAL A 1 264 ? 135.390 125.580 102.093 1.00 45.36 264 VAL A N 1
ATOM 2017 C CA . VAL A 1 264 ? 134.613 126.680 101.502 1.00 38.18 264 VAL A CA 1
ATOM 2018 C C . VAL A 1 264 ? 134.299 126.426 100.026 1.00 47.94 264 VAL A C 1
ATOM 2019 O O . VAL A 1 264 ? 133.143 126.534 99.626 1.00 59.55 264 VAL A O 1
ATOM 2023 N N . ASN A 1 265 ? 135.271 126.001 99.217 1.00 41.52 265 ASN A N 1
ATOM 2024 C CA . ASN A 1 265 ? 135.026 125.638 97.821 1.00 39.73 265 ASN A CA 1
ATOM 2025 C C . ASN A 1 265 ? 134.052 124.460 97.703 1.00 49.74 265 ASN A C 1
ATOM 2026 O O . ASN A 1 265 ? 133.178 124.468 96.835 1.00 58.74 265 ASN A O 1
ATOM 2031 N N . GLY A 1 266 ? 134.137 123.477 98.598 1.00 44.52 266 GLY A N 1
ATOM 2032 C CA . GLY A 1 266 ? 133.136 122.419 98.691 1.00 40.69 266 GLY A CA 1
ATOM 2033 C C . GLY A 1 266 ? 131.734 122.963 98.963 1.00 42.21 266 GLY A C 1
ATOM 2034 O O . GLY A 1 266 ? 130.784 122.606 98.265 1.00 60.59 266 GLY A O 1
ATOM 2035 N N . ALA A 1 267 ? 131.593 123.856 99.939 1.00 30.65 267 ALA A N 1
ATOM 2036 C CA . ALA A 1 267 ? 130.314 124.429 100.327 1.00 38.69 267 ALA A CA 1
ATOM 2037 C C . ALA A 1 267 ? 129.693 125.335 99.249 1.00 43.51 267 ALA A C 1
ATOM 2038 O O . ALA A 1 267 ? 128.471 125.332 99.086 1.00 49.04 267 ALA A O 1
ATOM 2040 N N . LEU A 1 268 ? 130.489 126.079 98.484 1.00 39.75 268 LEU A N 1
ATOM 2041 C CA . LEU A 1 268 ? 130.004 126.905 97.374 1.00 34.28 268 LEU A CA 1
ATOM 2042 C C . LEU A 1 268 ? 129.511 126.051 96.197 1.00 44.44 268 LEU A C 1
ATOM 2043 O O . LEU A 1 268 ? 128.483 126.364 95.600 1.00 53.80 268 LEU A O 1
ATOM 2048 N N . ASN A 1 269 ? 130.194 124.948 95.887 1.00 40.65 269 ASN A N 1
ATOM 2049 C CA . ASN A 1 269 ? 129.942 124.016 94.858 1.00 37.62 269 ASN A CA 1
ATOM 2050 C C . ASN A 1 269 ? 128.958 122.936 95.210 1.00 44.57 269 ASN A C 1
ATOM 2051 O O . ASN A 1 269 ? 128.656 122.077 94.378 1.00 52.37 269 ASN A O 1
ATOM 2056 N N . ARG A 1 270 ? 128.416 122.915 96.432 1.00 50.89 270 ARG A N 1
ATOM 2057 C CA . ARG A 1 270 ? 127.512 121.864 96.939 1.00 50.90 270 ARG A CA 1
ATOM 2058 C C . ARG A 1 270 ? 128.111 120.445 96.906 1.00 57.99 270 ARG A C 1
ATOM 2059 O O . ARG A 1 270 ? 127.420 119.475 96.605 1.00 66.76 270 ARG A O 1
ATOM 2067 N N . ASP A 1 271 ? 129.393 120.283 97.218 1.00 58.47 271 ASP A N 1
ATOM 2068 C CA . ASP A 1 271 ? 129.996 118.959 97.437 1.00 53.70 271 ASP A CA 1
ATOM 2069 C C . ASP A 1 271 ? 129.700 118.464 98.859 1.00 51.43 271 ASP A C 1
ATOM 2070 O O . ASP A 1 271 ? 130.503 118.621 99.781 1.00 61.67 271 ASP A O 1
ATOM 2075 N N . TYR A 1 272 ? 128.514 117.880 99.046 1.00 47.55 272 TYR A N 1
ATOM 2076 C CA . TYR A 1 272 ? 128.041 117.395 100.340 1.00 52.92 272 TYR A CA 1
ATOM 2077 C C . TYR A 1 272 ? 129.043 116.453 101.026 1.00 62.39 272 TYR A C 1
ATOM 2078 O O . TYR A 1 272 ? 129.245 116.541 102.232 1.00 69.00 272 TYR A O 1
ATOM 2087 N N . SER A 1 273 ? 129.713 115.587 100.262 1.00 60.80 273 SER A N 1
ATOM 2088 C CA . SER A 1 273 ? 130.683 114.611 100.768 1.00 53.97 273 SER A CA 1
ATOM 2089 C C . SER A 1 273 ? 131.895 115.281 101.423 1.00 47.99 273 SER A C 1
ATOM 2090 O O . SER A 1 273 ? 132.261 114.964 102.550 1.00 53.99 273 SER A O 1
ATOM 2093 N N . LEU A 1 274 ? 132.488 116.275 100.762 1.00 49.45 274 LEU A N 1
ATOM 2094 C CA . LEU A 1 274 ? 133.684 116.970 101.216 1.00 43.53 274 LEU A CA 1
ATOM 2095 C C . LEU A 1 274 ? 133.389 117.850 102.426 1.00 45.35 274 LEU A C 1
ATOM 2096 O O . LEU A 1 274 ? 134.167 117.862 103.381 1.00 53.74 274 LEU A O 1
ATOM 2101 N N . VAL A 1 275 ? 132.241 118.531 102.436 1.00 42.89 275 VAL A N 1
ATOM 2102 C CA . VAL A 1 275 ? 131.766 119.354 103.563 1.00 39.83 275 VAL A CA 1
ATOM 2103 C C . VAL A 1 275 ? 131.448 118.503 104.789 1.00 50.84 275 VAL A C 1
ATOM 2104 O O . VAL A 1 275 ? 131.916 118.800 105.893 1.00 64.63 275 VAL A O 1
ATOM 2108 N N . LEU A 1 276 ? 130.699 117.414 104.612 1.00 58.22 276 LEU A N 1
ATOM 2109 C CA . LEU A 1 276 ? 130.438 116.455 105.681 1.00 57.17 276 LEU A CA 1
ATOM 2110 C C . LEU A 1 276 ? 131.751 115.902 106.229 1.00 59.58 276 LEU A C 1
ATOM 2111 O O . LEU A 1 276 ? 131.961 115.916 107.440 1.00 62.78 276 LEU A O 1
ATOM 2116 N N . SER A 1 277 ? 132.670 115.488 105.353 1.00 57.91 277 SER A N 1
ATOM 2117 C CA . SER A 1 277 ? 133.908 114.892 105.677 1.00 51.39 277 SER A CA 1
ATOM 2118 C C . SER A 1 277 ? 134.708 115.743 106.623 1.00 55.46 277 SER A C 1
ATOM 2119 O O . SER A 1 277 ? 135.097 115.340 107.725 1.00 63.50 277 SER A O 1
ATOM 2122 N N . LEU A 1 278 ? 135.010 116.971 106.193 1.00 49.52 278 LEU A N 1
ATOM 2123 C CA . LEU A 1 278 ? 135.890 117.878 106.922 1.00 47.99 278 LEU A CA 1
ATOM 2124 C C . LEU A 1 278 ? 135.296 118.334 108.257 1.00 49.84 278 LEU A C 1
ATOM 2125 O O . LEU A 1 278 ? 136.043 118.594 109.190 1.00 63.82 278 LEU A O 1
ATOM 2130 N N . THR A 1 279 ? 133.966 118.383 108.368 1.00 42.25 279 THR A N 1
ATOM 2131 C CA . THR A 1 279 ? 133.277 118.688 109.625 1.00 45.95 279 THR A CA 1
ATOM 2132 C C . THR A 1 279 ? 133.514 117.600 110.672 1.00 57.01 279 THR A C 1
ATOM 2133 O O . THR A 1 279 ? 133.811 117.914 111.822 1.00 62.89 279 THR A O 1
ATOM 2137 N N . ILE A 1 280 ? 133.432 116.327 110.268 1.00 60.15 280 ILE A N 1
ATOM 2138 C CA . ILE A 1 280 ? 133.754 115.184 111.127 1.00 50.06 280 ILE A CA 1
ATOM 2139 C C . ILE A 1 280 ? 135.238 115.198 111.501 1.00 55.42 280 ILE A C 1
ATOM 2140 O O . ILE A 1 280 ? 135.562 115.020 112.673 1.00 65.08 280 ILE A O 1
ATOM 2145 N N . LEU A 1 281 ? 136.140 115.489 110.556 1.00 50.08 281 LEU A N 1
ATOM 2146 C CA . LEU A 1 281 ? 137.576 115.589 110.835 1.00 46.48 281 LEU A CA 1
ATOM 2147 C C . LEU A 1 281 ? 137.886 116.717 111.826 1.00 54.57 281 LEU A C 1
ATOM 2148 O O . LEU A 1 281 ? 138.498 116.475 112.865 1.00 63.24 281 LEU A O 1
ATOM 2153 N N . VAL A 1 282 ? 137.442 117.945 111.555 1.00 49.46 282 VAL A N 1
ATOM 2154 C CA . VAL A 1 282 ? 137.689 119.093 112.435 1.00 44.54 282 VAL A CA 1
ATOM 2155 C C . VAL A 1 282 ? 136.991 118.917 113.775 1.00 49.95 282 VAL A C 1
ATOM 2156 O O . VAL A 1 282 ? 137.555 119.290 114.814 1.00 68.40 282 VAL A O 1
ATOM 2160 N N . GLY A 1 283 ? 135.804 118.316 113.807 1.00 52.13 283 GLY A N 1
ATOM 2161 C CA . GLY A 1 283 ? 135.126 117.958 115.046 1.00 54.57 283 GLY A CA 1
ATOM 2162 C C . GLY A 1 283 ? 135.936 116.978 115.884 1.00 52.83 283 GLY A C 1
ATOM 2163 O O . GLY A 1 283 ? 136.204 117.254 117.051 1.00 60.29 283 GLY A O 1
ATOM 2164 N N . ALA A 1 284 ? 136.408 115.882 115.290 1.00 44.87 284 ALA A N 1
ATOM 2165 C CA . ALA A 1 284 ? 137.263 114.913 115.961 1.00 46.67 284 ALA A CA 1
ATOM 2166 C C . ALA A 1 284 ? 138.550 115.550 116.497 1.00 52.02 284 ALA A C 1
ATOM 2167 O O . ALA A 1 284 ? 138.919 115.289 117.641 1.00 61.91 284 ALA A O 1
ATOM 2169 N N . LEU A 1 285 ? 139.197 116.439 115.734 1.00 41.79 285 LEU A N 1
ATOM 2170 C CA . LEU A 1 285 ? 140.411 117.111 116.195 1.00 39.08 285 LEU A CA 1
ATOM 2171 C C . LEU A 1 285 ? 140.128 117.995 117.411 1.00 48.14 285 LEU A C 1
ATOM 2172 O O . LEU A 1 285 ? 140.904 117.992 118.362 1.00 60.81 285 LEU A O 1
ATOM 2177 N N . THR A 1 286 ? 139.002 118.699 117.408 1.00 42.93 286 THR A N 1
ATOM 2178 C CA . THR A 1 286 ? 138.624 119.545 118.534 1.00 43.25 286 THR A CA 1
ATOM 2179 C C . THR A 1 286 ? 138.230 118.721 119.758 1.00 54.57 286 THR A C 1
ATOM 2180 O O . THR A 1 286 ? 138.693 119.009 120.860 1.00 66.53 286 THR A O 1
ATOM 2184 N N . ILE A 1 287 ? 137.448 117.651 119.599 1.00 52.35 287 ILE A N 1
ATOM 2185 C CA . ILE A 1 287 ? 137.069 116.758 120.705 1.00 49.54 287 ILE A CA 1
ATOM 2186 C C . ILE A 1 287 ? 138.314 116.124 121.342 1.00 53.78 287 ILE A C 1
ATOM 2187 O O . ILE A 1 287 ? 138.437 116.111 122.567 1.00 63.45 287 ILE A O 1
ATOM 2192 N N . LEU A 1 288 ? 139.272 115.668 120.535 1.00 46.26 288 LEU A N 1
ATOM 2193 C CA . LEU A 1 288 ? 140.553 115.149 121.014 1.00 45.40 288 LEU A CA 1
ATOM 2194 C C . LEU A 1 288 ? 141.399 116.224 121.699 1.00 49.72 288 LEU A C 1
ATOM 2195 O O . LEU A 1 288 ? 141.912 116.005 122.796 1.00 62.79 288 LEU A O 1
ATOM 2200 N N . PHE A 1 289 ? 141.548 117.395 121.083 1.00 43.24 289 PHE A N 1
ATOM 2201 C CA . PHE A 1 289 ? 142.384 118.452 121.644 1.00 42.11 289 PHE A CA 1
ATOM 2202 C C . PHE A 1 289 ? 141.840 118.964 122.977 1.00 45.96 289 PHE A C 1
ATOM 2203 O O . PHE A 1 289 ? 142.600 119.143 123.927 1.00 59.84 289 PHE A O 1
ATOM 2211 N N . ASN A 1 290 ? 140.524 119.123 123.104 1.00 43.77 290 ASN A N 1
ATOM 2212 C CA . ASN A 1 290 ? 139.911 119.561 124.352 1.00 48.92 290 ASN A CA 1
ATOM 2213 C C . ASN A 1 290 ? 140.028 118.494 125.450 1.00 57.08 290 ASN A C 1
ATOM 2214 O O . ASN A 1 290 ? 140.201 118.846 126.616 1.00 68.71 290 ASN A O 1
ATOM 2219 N N . ALA A 1 291 ? 140.026 117.203 125.108 1.00 51.37 291 ALA A N 1
ATOM 2220 C CA . ALA A 1 291 ? 140.350 116.144 126.058 1.00 54.90 291 ALA A CA 1
ATOM 2221 C C . ALA A 1 291 ? 141.809 116.234 126.537 1.00 54.35 291 ALA A C 1
ATOM 2222 O O . ALA A 1 291 ? 142.054 116.187 127.739 1.00 64.46 291 ALA A O 1
ATOM 2224 N N . ILE A 1 292 ? 142.769 116.427 125.629 1.00 39.19 292 ILE A N 1
ATOM 2225 C CA . ILE A 1 292 ? 144.189 116.591 125.965 1.00 37.63 292 ILE A CA 1
ATOM 2226 C C . ILE A 1 292 ? 144.412 117.818 126.863 1.00 47.27 292 ILE A C 1
ATOM 2227 O O . ILE A 1 292 ? 145.111 117.717 127.872 1.00 57.87 292 ILE A O 1
ATOM 2232 N N . VAL A 1 293 ? 143.787 118.953 126.555 1.00 45.33 293 VAL A N 1
ATOM 2233 C CA . VAL A 1 293 ? 143.831 120.168 127.377 1.00 48.07 293 VAL A CA 1
ATOM 2234 C C . VAL A 1 293 ? 143.251 119.944 128.774 1.00 56.86 293 VAL A C 1
ATOM 2235 O O . VAL A 1 293 ? 143.900 120.290 129.757 1.00 63.03 293 VAL A O 1
ATOM 2239 N N . ASP A 1 294 ? 142.065 119.353 128.895 1.00 55.19 294 ASP A N 1
ATOM 2240 C CA . ASP A 1 294 ? 141.436 119.130 130.202 1.00 52.72 294 ASP A CA 1
ATOM 2241 C C . ASP A 1 294 ? 142.206 118.096 131.043 1.00 53.85 294 ASP A C 1
ATOM 2242 O O . ASP A 1 294 ? 142.349 118.244 132.255 1.00 61.24 294 ASP A O 1
ATOM 2247 N N . VAL A 1 295 ? 142.787 117.075 130.408 1.00 50.08 295 VAL A N 1
ATOM 2248 C CA . VAL A 1 295 ? 143.702 116.126 131.058 1.00 44.68 295 VAL A CA 1
ATOM 2249 C C . VAL A 1 295 ? 144.965 116.817 131.560 1.00 50.09 295 VAL A C 1
ATOM 2250 O O . VAL A 1 295 ? 145.353 116.598 132.705 1.00 59.96 295 VAL A O 1
ATOM 2254 N N . LEU A 1 296 ? 145.600 117.669 130.754 1.00 47.57 296 LEU A N 1
ATOM 2255 C CA . LEU A 1 296 ? 146.777 118.421 131.181 1.00 45.27 296 LEU A CA 1
ATOM 2256 C C . LEU A 1 296 ? 146.434 119.376 132.334 1.00 49.89 296 LEU A C 1
ATOM 2257 O O . LEU A 1 296 ? 147.180 119.457 133.306 1.00 55.43 296 LEU A O 1
ATOM 2262 N N . TYR A 1 297 ? 145.276 120.032 132.288 1.00 46.32 297 TYR A N 1
ATOM 2263 C CA . TYR A 1 297 ? 144.778 120.863 133.380 1.00 38.23 297 TYR A CA 1
ATOM 2264 C C . TYR A 1 297 ? 144.630 120.050 134.670 1.00 46.77 297 TYR A C 1
ATOM 2265 O O . TYR A 1 297 ? 145.142 120.450 135.712 1.00 64.83 297 TYR A O 1
ATOM 2274 N N . ALA A 1 298 ? 144.020 118.866 134.602 1.00 51.74 298 ALA A N 1
ATOM 2275 C CA . ALA A 1 298 ? 143.870 117.955 135.737 1.00 52.92 298 ALA A CA 1
ATOM 2276 C C . ALA A 1 298 ? 145.186 117.332 136.243 1.00 54.12 298 ALA A C 1
ATOM 2277 O O . ALA A 1 298 ? 145.220 116.805 137.355 1.00 56.23 298 ALA A O 1
ATOM 2279 N N . VAL A 1 299 ? 146.270 117.370 135.462 1.00 52.18 299 VAL A N 1
ATOM 2280 C CA . VAL A 1 299 ? 147.627 116.997 135.894 1.00 51.32 299 VAL A CA 1
ATOM 2281 C C . VAL A 1 299 ? 148.368 118.167 136.555 1.00 52.02 299 VAL A C 1
ATOM 2282 O O . VAL A 1 299 ? 149.073 117.960 137.543 1.00 59.47 299 VAL A O 1
ATOM 2286 N N . ILE A 1 300 ? 148.210 119.394 136.057 1.00 45.56 300 ILE A N 1
ATOM 2287 C CA . ILE A 1 300 ? 148.841 120.601 136.611 1.00 46.84 300 ILE A CA 1
ATOM 2288 C C . ILE A 1 300 ? 148.152 121.080 137.899 1.00 52.12 300 ILE A C 1
ATOM 2289 O O . ILE A 1 300 ? 148.835 121.430 138.862 1.00 59.10 300 ILE A O 1
ATOM 2294 N N . ASP A 1 301 ? 146.823 121.111 137.945 1.00 56.90 301 ASP A N 1
ATOM 2295 C CA . ASP A 1 301 ? 146.029 121.524 139.112 1.00 57.40 301 ASP A CA 1
ATOM 2296 C C . ASP A 1 301 ? 145.974 120.407 140.176 1.00 64.32 301 ASP A C 1
ATOM 2297 O O . ASP A 1 301 ? 145.461 119.323 139.878 1.00 66.86 301 ASP A O 1
ATOM 2302 N N . PRO A 1 302 ? 146.443 120.601 141.423 1.00 61.24 302 PRO A N 1
ATOM 2303 C CA . PRO A 1 302 ? 146.448 119.546 142.432 1.00 56.56 302 PRO A CA 1
ATOM 2304 C C . PRO A 1 302 ? 145.097 119.312 143.129 1.00 58.63 302 PRO A C 1
ATOM 2305 O O . PRO A 1 302 ? 144.992 118.362 143.911 1.00 63.98 302 PRO A O 1
ATOM 2309 N N . LYS A 1 303 ? 144.080 120.155 142.912 1.00 65.27 303 LYS A N 1
ATOM 2310 C CA . LYS A 1 303 ? 142.781 120.064 143.605 1.00 67.38 303 LYS A CA 1
ATOM 2311 C C . LYS A 1 303 ? 141.924 118.899 143.111 1.00 67.62 303 LYS A C 1
ATOM 2312 O O . LYS A 1 303 ? 141.439 118.126 143.962 1.00 75.06 303 LYS A O 1
ATOM 2318 N N . GLY B 2 22 ? 115.594 157.709 147.684 1.00 81.24 22 GLY B N 1
ATOM 2319 C CA . GLY B 2 22 ? 116.530 156.636 148.063 1.00 80.11 22 GLY B CA 1
ATOM 2320 C C . GLY B 2 22 ? 117.441 156.271 146.905 1.00 82.45 22 GLY B C 1
ATOM 2321 O O . GLY B 2 22 ? 117.193 156.670 145.767 1.00 82.74 22 GLY B O 1
ATOM 2322 N N . ARG B 2 23 ? 118.507 155.507 147.163 1.00 84.21 23 ARG B N 1
ATOM 2323 C CA . ARG B 2 23 ? 119.482 155.085 146.137 1.00 84.03 23 ARG B CA 1
ATOM 2324 C C . ARG B 2 23 ? 118.984 153.869 145.341 1.00 83.97 23 ARG B C 1
ATOM 2325 O O . ARG B 2 23 ? 119.498 152.764 145.492 1.00 83.78 23 ARG B O 1
ATOM 2333 N N . SER B 2 24 ? 117.972 154.066 144.494 1.00 84.20 24 SER B N 1
ATOM 2334 C CA . SER B 2 24 ? 117.438 153.017 143.607 1.00 83.28 24 SER B CA 1
ATOM 2335 C C . SER B 2 24 ? 118.554 152.462 142.722 1.00 83.09 24 SER B C 1
ATOM 2336 O O . SER B 2 24 ? 119.167 153.212 141.960 1.00 87.36 24 SER B O 1
ATOM 2339 N N . LEU B 2 25 ? 118.860 151.168 142.828 1.00 74.72 25 LEU B N 1
ATOM 2340 C CA . LEU B 2 25 ? 120.152 150.651 142.359 1.00 80.05 25 LEU B CA 1
ATOM 2341 C C . LEU B 2 25 ? 120.335 150.750 140.830 1.00 83.71 25 LEU B C 1
ATOM 2342 O O . LEU B 2 25 ? 121.435 151.016 140.355 1.00 83.57 25 LEU B O 1
ATOM 2347 N N . TRP B 2 26 ? 119.254 150.651 140.053 1.00 89.27 26 TRP B N 1
ATOM 2348 C CA . TRP B 2 26 ? 119.284 150.919 138.610 1.00 90.07 26 TRP B CA 1
ATOM 2349 C C . TRP B 2 26 ? 119.470 152.407 138.247 1.00 86.12 26 TRP B C 1
ATOM 2350 O O . TRP B 2 26 ? 119.994 152.706 137.175 1.00 87.52 26 TRP B O 1
ATOM 2361 N N . GLN B 2 27 ? 119.112 153.355 139.119 1.00 81.66 27 GLN B N 1
ATOM 2362 C CA . GLN B 2 27 ? 119.422 154.778 138.910 1.00 82.52 27 GLN B CA 1
ATOM 2363 C C . GLN B 2 27 ? 120.880 155.105 139.260 1.00 81.49 27 GLN B C 1
ATOM 2364 O O . GLN B 2 27 ? 121.494 155.937 138.596 1.00 88.57 27 GLN B O 1
ATOM 2370 N N . ASP B 2 28 ? 121.492 154.405 140.220 1.00 73.25 28 ASP B N 1
ATOM 2371 C CA . ASP B 2 28 ? 122.955 154.408 140.353 1.00 79.79 28 ASP B CA 1
ATOM 2372 C C . ASP B 2 28 ? 123.639 153.782 139.124 1.00 80.82 28 ASP B C 1
ATOM 2373 O O . ASP B 2 28 ? 124.603 154.347 138.610 1.00 80.73 28 ASP B O 1
ATOM 2378 N N . ALA B 2 29 ? 123.118 152.684 138.569 1.00 77.94 29 ALA B N 1
ATOM 2379 C CA . ALA B 2 29 ? 123.627 152.135 137.310 1.00 78.61 29 ALA B CA 1
ATOM 2380 C C . ALA B 2 29 ? 123.505 153.140 136.147 1.00 77.78 29 ALA B C 1
ATOM 2381 O O . ALA B 2 29 ? 124.473 153.360 135.418 1.00 79.73 29 ALA B O 1
ATOM 2383 N N . ARG B 2 30 ? 122.373 153.842 136.014 1.00 74.96 30 ARG B N 1
ATOM 2384 C CA . ARG B 2 30 ? 122.198 154.941 135.050 1.00 70.54 30 ARG B CA 1
ATOM 2385 C C . ARG B 2 30 ? 123.255 156.029 135.230 1.00 69.04 30 ARG B C 1
ATOM 2386 O O . ARG B 2 30 ? 123.886 156.434 134.257 1.00 74.11 30 ARG B O 1
ATOM 2394 N N . ARG B 2 31 ? 123.512 156.465 136.461 1.00 66.69 31 ARG B N 1
ATOM 2395 C CA . ARG B 2 31 ? 124.545 157.465 136.764 1.00 68.55 31 ARG B CA 1
ATOM 2396 C C . ARG B 2 31 ? 125.951 156.984 136.390 1.00 75.35 31 ARG B C 1
ATOM 2397 O O . ARG B 2 31 ? 126.691 157.733 135.758 1.00 83.48 31 ARG B O 1
ATOM 2405 N N . ARG B 2 32 ? 126.303 155.727 136.692 1.00 73.49 32 ARG B N 1
ATOM 2406 C CA . ARG B 2 32 ? 127.581 155.109 136.281 1.00 68.68 32 ARG B CA 1
ATOM 2407 C C . ARG B 2 32 ? 127.725 155.045 134.758 1.00 70.95 32 ARG B C 1
ATOM 2408 O O . ARG B 2 32 ? 128.768 155.420 134.232 1.00 72.85 32 ARG B O 1
ATOM 2416 N N . PHE B 2 33 ? 126.674 154.645 134.041 1.00 64.77 33 PHE B N 1
ATOM 2417 C CA . PHE B 2 33 ? 126.669 154.611 132.577 1.00 59.41 33 PHE B CA 1
ATOM 2418 C C . PHE B 2 33 ? 126.869 156.003 131.961 1.00 60.45 33 PHE B C 1
ATOM 2419 O O . PHE B 2 33 ? 127.677 156.150 131.052 1.00 63.91 33 PHE B O 1
ATOM 2427 N N . MET B 2 34 ? 126.199 157.039 132.476 1.00 59.36 34 MET B N 1
ATOM 2428 C CA . MET B 2 34 ? 126.381 158.415 132.003 1.00 57.79 34 MET B CA 1
ATOM 2429 C C . MET B 2 34 ? 127.751 159.013 132.361 1.00 60.69 34 MET B C 1
ATOM 2430 O O . MET B 2 34 ? 128.244 159.878 131.640 1.00 66.12 34 MET B O 1
ATOM 2435 N N . HIS B 2 35 ? 128.386 158.573 133.449 1.00 61.81 35 HIS B N 1
ATOM 2436 C CA . HIS B 2 35 ? 129.742 158.989 133.834 1.00 62.73 35 HIS B CA 1
ATOM 2437 C C . HIS B 2 35 ? 130.832 158.353 132.956 1.00 70.24 35 HIS B C 1
ATOM 2438 O O . HIS B 2 35 ? 131.868 158.965 132.702 1.00 73.50 35 HIS B O 1
ATOM 2445 N N . ASN B 2 36 ? 130.597 157.140 132.450 1.00 64.11 36 ASN B N 1
ATOM 2446 C CA . ASN B 2 36 ? 131.480 156.447 131.513 1.00 56.94 36 ASN B CA 1
ATOM 2447 C C . ASN B 2 36 ? 131.375 157.062 130.100 1.00 56.71 36 ASN B C 1
ATOM 2448 O O . ASN B 2 36 ? 130.532 156.669 129.293 1.00 62.11 36 ASN B O 1
ATOM 2453 N N . ARG B 2 37 ? 132.210 158.060 129.790 1.00 53.44 37 ARG B N 1
ATOM 2454 C CA . ARG B 2 37 ? 132.082 158.880 128.566 1.00 56.04 37 ARG B CA 1
ATOM 2455 C C . ARG B 2 37 ? 132.194 158.089 127.268 1.00 59.81 37 ARG B C 1
ATOM 2456 O O . ARG B 2 37 ? 131.484 158.398 126.313 1.00 63.44 37 ARG B O 1
ATOM 2464 N N . ALA B 2 38 ? 133.004 157.033 127.236 1.00 52.65 38 ALA B N 1
ATOM 2465 C CA . ALA B 2 38 ? 133.129 156.094 126.190 1.00 46.68 38 ALA B CA 1
ATOM 2466 C C . ALA B 2 38 ? 131.803 155.480 125.832 1.00 42.87 38 ALA B C 1
ATOM 2467 O O . ALA B 2 38 ? 131.420 155.359 124.664 1.00 49.60 38 ALA B O 1
ATOM 2469 N N . ALA B 2 39 ? 131.039 155.025 126.828 1.00 48.56 39 ALA B N 1
ATOM 2470 C CA . ALA B 2 39 ? 129.778 154.330 126.601 1.00 50.76 39 ALA B CA 1
ATOM 2471 C C . ALA B 2 39 ? 128.706 155.251 126.002 1.00 50.57 39 ALA B C 1
ATOM 2472 O O . ALA B 2 39 ? 128.090 154.901 124.994 1.00 56.06 39 ALA B O 1
ATOM 2474 N N . VAL B 2 40 ? 128.534 156.458 126.550 1.00 50.95 40 VAL B N 1
ATOM 2475 C CA . VAL B 2 40 ? 127.598 157.452 126.000 1.00 48.67 40 VAL B CA 1
ATOM 2476 C C . VAL B 2 40 ? 127.996 157.858 124.584 1.00 51.12 40 VAL B C 1
ATOM 2477 O O . VAL B 2 40 ? 127.152 157.875 123.696 1.00 54.72 40 VAL B O 1
ATOM 2481 N N . ALA B 2 41 ? 129.276 158.110 124.314 1.00 47.51 41 ALA B N 1
ATOM 2482 C CA . ALA B 2 41 ? 129.819 158.405 123.048 1.00 46.68 41 ALA B CA 1
ATOM 2483 C C . ALA B 2 41 ? 129.498 157.331 122.047 1.00 47.27 41 ALA B C 1
ATOM 2484 O O . ALA B 2 41 ? 129.071 157.579 120.915 1.00 54.02 41 ALA B O 1
ATOM 2486 N N . SER B 2 42 ? 129.688 156.104 122.399 1.00 47.21 42 SER B N 1
ATOM 2487 C CA . SER B 2 42 ? 129.392 154.951 121.644 1.00 43.33 42 SER B CA 1
ATOM 2488 C C . SER B 2 42 ? 127.947 154.912 121.233 1.00 45.16 42 SER B C 1
ATOM 2489 O O . SER B 2 42 ? 127.587 154.628 120.085 1.00 55.81 42 SER B O 1
ATOM 2492 N N . LEU B 2 43 ? 127.045 155.164 122.183 1.00 45.71 43 LEU B N 1
ATOM 2493 C CA . LEU B 2 43 ? 125.606 155.126 121.946 1.00 44.04 43 LEU B CA 1
ATOM 2494 C C . LEU B 2 43 ? 125.169 156.177 120.916 1.00 49.23 43 LEU B C 1
ATOM 2495 O O . LEU B 2 43 ? 124.339 155.885 120.059 1.00 55.19 43 LEU B O 1
ATOM 2500 N N . ILE B 2 44 ? 125.766 157.370 120.917 1.00 46.73 44 ILE B N 1
ATOM 2501 C CA . ILE B 2 44 ? 125.558 158.414 119.988 1.00 43.85 44 ILE B CA 1
ATOM 2502 C C . ILE B 2 44 ? 125.956 157.984 118.602 1.00 53.88 44 ILE B C 1
ATOM 2503 O O . ILE B 2 44 ? 125.225 158.120 117.614 1.00 61.53 44 ILE B O 1
ATOM 2508 N N . VAL B 2 45 ? 127.128 157.460 118.451 1.00 47.68 45 VAL B N 1
ATOM 2509 C CA . VAL B 2 45 ? 127.681 156.941 117.258 1.00 41.86 45 VAL B CA 1
ATOM 2510 C C . VAL B 2 45 ? 126.803 155.866 116.686 1.00 44.27 45 VAL B C 1
ATOM 2511 O O . VAL B 2 45 ? 126.470 155.828 115.496 1.00 52.86 45 VAL B O 1
ATOM 2515 N N . LEU B 2 46 ? 126.405 154.906 117.520 1.00 43.76 46 LEU B N 1
ATOM 2516 C CA . LEU B 2 46 ? 125.601 153.766 117.100 1.00 36.96 46 LEU B CA 1
ATOM 2517 C C . LEU B 2 46 ? 124.220 154.205 116.600 1.00 41.17 46 LEU B C 1
ATOM 2518 O O . LEU B 2 46 ? 123.711 153.639 115.635 1.00 56.03 46 LEU B O 1
ATOM 2523 N N . VAL B 2 47 ? 123.628 155.234 117.216 1.00 44.81 47 VAL B N 1
ATOM 2524 C CA . VAL B 2 47 ? 122.369 155.846 116.762 1.00 51.69 47 VAL B CA 1
ATOM 2525 C C . VAL B 2 47 ? 122.554 156.612 115.453 1.00 48.60 47 VAL B C 1
ATOM 2526 O O . VAL B 2 47 ? 121.702 156.521 114.573 1.00 56.40 47 VAL B O 1
ATOM 2530 N N . LEU B 2 48 ? 123.672 157.314 115.252 1.00 39.71 48 LEU B N 1
ATOM 2531 C CA . LEU B 2 48 ? 123.970 157.949 113.968 1.00 44.16 48 LEU B CA 1
ATOM 2532 C C . LEU B 2 48 ? 124.155 156.910 112.850 1.00 51.30 48 LEU B C 1
ATOM 2533 O O . LEU B 2 48 ? 123.658 157.110 111.741 1.00 54.51 48 LEU B O 1
ATOM 2538 N N . ILE B 2 49 ? 124.787 155.767 113.134 1.00 52.69 49 ILE B N 1
ATOM 2539 C CA . ILE B 2 49 ? 124.860 154.639 112.193 1.00 46.72 49 ILE B CA 1
ATOM 2540 C C . ILE B 2 49 ? 123.469 154.066 111.921 1.00 48.85 49 ILE B C 1
ATOM 2541 O O . ILE B 2 49 ? 123.139 153.830 110.763 1.00 58.23 49 ILE B O 1
ATOM 2546 N N . ALA B 2 50 ? 122.613 153.909 112.932 1.00 46.49 50 ALA B N 1
ATOM 2547 C CA . ALA B 2 50 ? 121.237 153.484 112.710 1.00 44.48 50 ALA B CA 1
ATOM 2548 C C . ALA B 2 50 ? 120.477 154.471 111.807 1.00 48.84 50 ALA B C 1
ATOM 2549 O O . ALA B 2 50 ? 119.819 154.049 110.861 1.00 59.22 50 ALA B O 1
ATOM 2551 N N . LEU B 2 51 ? 120.606 155.783 112.029 1.00 48.73 51 LEU B N 1
ATOM 2552 C CA . LEU B 2 51 ? 119.966 156.799 111.190 1.00 47.75 51 LEU B CA 1
ATOM 2553 C C . LEU B 2 51 ? 120.480 156.762 109.750 1.00 46.78 51 LEU B C 1
ATOM 2554 O O . LEU B 2 51 ? 119.680 156.884 108.825 1.00 56.94 51 LEU B O 1
ATOM 2559 N N . PHE B 2 52 ? 121.775 156.526 109.535 1.00 43.25 52 PHE B N 1
ATOM 2560 C CA . PHE B 2 52 ? 122.324 156.321 108.196 1.00 45.60 52 PHE B CA 1
ATOM 2561 C C . PHE B 2 52 ? 121.744 155.071 107.521 1.00 48.38 52 PHE B C 1
ATOM 2562 O O . PHE B 2 52 ? 121.222 155.148 106.411 1.00 52.72 52 PHE B O 1
ATOM 2570 N N . VAL B 2 53 ? 121.766 153.934 108.214 1.00 47.36 53 VAL B N 1
ATOM 2571 C CA . VAL B 2 53 ? 121.228 152.651 107.743 1.00 41.55 53 VAL B CA 1
ATOM 2572 C C . VAL B 2 53 ? 119.725 152.719 107.441 1.00 48.40 53 VAL B C 1
ATOM 2573 O O . VAL B 2 53 ? 119.251 152.093 106.490 1.00 56.92 53 VAL B O 1
ATOM 2577 N N . ILE B 2 54 ? 118.960 153.502 108.202 1.00 43.52 54 ILE B N 1
ATOM 2578 C CA . ILE B 2 54 ? 117.539 153.750 107.950 1.00 40.86 54 ILE B CA 1
ATOM 2579 C C . ILE B 2 54 ? 117.353 154.694 106.761 1.00 40.96 54 ILE B C 1
ATOM 2580 O O . ILE B 2 54 ? 116.740 154.305 105.770 1.00 48.19 54 ILE B O 1
ATOM 2585 N N . LEU B 2 55 ? 117.864 155.923 106.839 1.00 46.52 55 LEU B N 1
ATOM 2586 C CA . LEU B 2 55 ? 117.476 157.017 105.946 1.00 47.72 55 LEU B CA 1
ATOM 2587 C C . LEU B 2 55 ? 118.223 157.066 104.611 1.00 54.52 55 LEU B C 1
ATOM 2588 O O . LEU B 2 55 ? 117.645 157.530 103.629 1.00 63.34 55 LEU B O 1
ATOM 2593 N N . ALA B 2 56 ? 119.479 156.620 104.517 1.00 53.23 56 ALA B N 1
ATOM 2594 C CA . ALA B 2 56 ? 120.284 156.886 103.322 1.00 50.14 56 ALA B CA 1
ATOM 2595 C C . ALA B 2 56 ? 119.674 156.337 102.018 1.00 45.18 56 ALA B C 1
ATOM 2596 O O . ALA B 2 56 ? 119.624 157.083 101.041 1.00 54.09 56 ALA B O 1
ATOM 2598 N N . PRO B 2 57 ? 119.128 155.111 101.956 1.00 38.61 57 PRO B N 1
ATOM 2599 C CA . PRO B 2 57 ? 118.447 154.613 100.765 1.00 47.67 57 PRO B CA 1
ATOM 2600 C C . PRO B 2 57 ? 117.189 155.402 100.359 1.00 56.90 57 PRO B C 1
ATOM 2601 O O . PRO B 2 57 ? 116.774 155.335 99.203 1.00 58.24 57 PRO B O 1
ATOM 2605 N N . MET B 2 58 ? 116.574 156.143 101.288 1.00 63.73 58 MET B N 1
ATOM 2606 C CA . MET B 2 58 ? 115.379 156.960 101.042 1.00 59.74 58 MET B CA 1
ATOM 2607 C C . MET B 2 58 ? 115.725 158.382 100.587 1.00 54.04 58 MET B C 1
ATOM 2608 O O . MET B 2 58 ? 115.063 158.925 99.707 1.00 64.16 58 MET B O 1
ATOM 2613 N N . LEU B 2 59 ? 116.777 158.986 101.144 1.00 37.45 59 LEU B N 1
ATOM 2614 C CA . LEU B 2 59 ? 117.251 160.327 100.773 1.00 43.39 59 LEU B CA 1
ATOM 2615 C C . LEU B 2 59 ? 118.154 160.346 99.520 1.00 55.71 59 LEU B C 1
ATOM 2616 O O . LEU B 2 59 ? 118.411 161.413 98.964 1.00 61.61 59 LEU B O 1
ATOM 2621 N N . SER B 2 60 ? 118.665 159.196 99.075 1.00 61.02 60 SER B N 1
ATOM 2622 C CA . SER B 2 60 ? 119.586 159.065 97.934 1.00 58.84 60 SER B CA 1
ATOM 2623 C C . SER B 2 60 ? 118.949 159.378 96.576 1.00 55.25 60 SER B C 1
ATOM 2624 O O . SER B 2 60 ? 117.804 159.019 96.316 1.00 59.78 60 SER B O 1
ATOM 2627 N N . GLN B 2 61 ? 119.725 159.965 95.660 1.00 57.16 61 GLN B N 1
ATOM 2628 C CA . GLN B 2 61 ? 119.362 160.146 94.247 1.00 64.82 61 GLN B CA 1
ATOM 2629 C C . GLN B 2 61 ? 119.399 158.842 93.420 1.00 68.28 61 GLN B C 1
ATOM 2630 O O . GLN B 2 61 ? 118.859 158.803 92.314 1.00 71.82 61 GLN B O 1
ATOM 2636 N N . PHE B 2 62 ? 120.033 157.784 93.934 1.00 56.85 62 PHE B N 1
ATOM 2637 C CA . PHE B 2 62 ? 120.267 156.508 93.249 1.00 52.97 62 PHE B CA 1
ATOM 2638 C C . PHE B 2 62 ? 119.701 155.326 94.045 1.00 56.25 62 PHE B C 1
ATOM 2639 O O . PHE B 2 62 ? 119.671 155.375 95.276 1.00 65.87 62 PHE B O 1
ATOM 2647 N N . ALA B 2 63 ? 119.266 154.261 93.369 1.00 48.46 63 ALA B N 1
ATOM 2648 C CA . ALA B 2 63 ? 118.740 153.047 94.000 1.00 50.38 63 ALA B CA 1
ATOM 2649 C C . ALA B 2 63 ? 119.780 151.917 94.088 1.00 51.36 63 ALA B C 1
ATOM 2650 O O . ALA B 2 63 ? 120.791 151.928 93.390 1.00 59.56 63 ALA B O 1
ATOM 2652 N N . TYR B 2 64 ? 119.517 150.909 94.921 1.00 51.92 64 TYR B N 1
ATOM 2653 C CA . TYR B 2 64 ? 120.418 149.778 95.195 1.00 52.72 64 TYR B CA 1
ATOM 2654 C C . TYR B 2 64 ? 120.782 148.941 93.961 1.00 52.42 64 TYR B C 1
ATOM 2655 O O . TYR B 2 64 ? 121.875 148.386 93.887 1.00 51.56 64 TYR B O 1
ATOM 2664 N N . ASP B 2 65 ? 119.867 148.843 93.000 1.00 58.79 65 ASP B N 1
ATOM 2665 C CA . ASP B 2 65 ? 119.978 148.016 91.797 1.00 59.67 65 ASP B CA 1
ATOM 2666 C C . ASP B 2 65 ? 120.225 148.846 90.521 1.00 62.24 65 ASP B C 1
ATOM 2667 O O . ASP B 2 65 ? 120.166 148.330 89.407 1.00 64.54 65 ASP B O 1
ATOM 2672 N N . ASP B 2 66 ? 120.446 150.152 90.654 1.00 67.01 66 ASP B N 1
ATOM 2673 C CA . ASP B 2 66 ? 120.648 151.083 89.538 1.00 68.80 66 ASP B CA 1
ATOM 2674 C C . ASP B 2 66 ? 122.114 151.132 89.077 1.00 63.09 66 ASP B C 1
ATOM 2675 O O . ASP B 2 66 ? 123.026 150.801 89.835 1.00 62.21 66 ASP B O 1
ATOM 2680 N N . THR B 2 67 ? 122.348 151.575 87.843 1.00 59.78 67 THR B N 1
ATOM 2681 C CA . THR B 2 67 ? 123.661 151.594 87.182 1.00 55.66 67 THR B CA 1
ATOM 2682 C C . THR B 2 67 ? 123.895 152.901 86.431 1.00 58.94 67 THR B C 1
ATOM 2683 O O . THR B 2 67 ? 123.008 153.375 85.720 1.00 65.26 67 THR B O 1
ATOM 2687 N N . ASP B 2 68 ? 125.108 153.452 86.499 1.00 61.40 68 ASP B N 1
ATOM 2688 C CA . ASP B 2 68 ? 125.552 154.553 85.642 1.00 64.67 68 ASP B CA 1
ATOM 2689 C C . ASP B 2 68 ? 126.889 154.223 84.967 1.00 67.01 68 ASP B C 1
ATOM 2690 O O . ASP B 2 68 ? 127.969 154.406 85.532 1.00 72.24 68 ASP B O 1
ATOM 2695 N N . TRP B 2 69 ? 126.820 153.734 83.730 1.00 55.34 69 TRP B N 1
ATOM 2696 C CA . TRP B 2 69 ? 127.979 153.315 82.940 1.00 53.78 69 TRP B CA 1
ATOM 2697 C C . TRP B 2 69 ? 128.962 154.440 82.596 1.00 56.91 69 TRP B C 1
ATOM 2698 O O . TRP B 2 69 ? 130.071 154.154 82.145 1.00 62.46 69 TRP B O 1
ATOM 2709 N N . ALA B 2 70 ? 128.621 155.709 82.841 1.00 63.30 70 ALA B N 1
ATOM 2710 C CA . ALA B 2 70 ? 129.585 156.806 82.768 1.00 66.70 70 ALA B CA 1
ATOM 2711 C C . ALA B 2 70 ? 130.649 156.746 83.882 1.00 67.45 70 ALA B C 1
ATOM 2712 O O . ALA B 2 70 ? 131.714 157.344 83.744 1.00 70.69 70 ALA B O 1
ATOM 2714 N N . MET B 2 71 ? 130.382 156.029 84.978 1.00 58.34 71 MET B N 1
ATOM 2715 C CA . MET B 2 71 ? 131.243 155.941 86.163 1.00 60.36 71 MET B CA 1
ATOM 2716 C C . MET B 2 71 ? 131.447 154.482 86.590 1.00 65.77 71 MET B C 1
ATOM 2717 O O . MET B 2 71 ? 131.165 154.104 87.729 1.00 72.53 71 MET B O 1
ATOM 2722 N N . MET B 2 72 ? 131.935 153.649 85.661 1.00 66.08 72 MET B N 1
ATOM 2723 C CA . MET B 2 72 ? 132.032 152.191 85.811 1.00 65.71 72 MET B CA 1
ATOM 2724 C C . MET B 2 72 ? 132.769 151.753 87.082 1.00 66.92 72 MET B C 1
ATOM 2725 O O . MET B 2 72 ? 132.314 150.836 87.754 1.00 76.02 72 MET B O 1
ATOM 2730 N N . SER B 2 73 ? 133.848 152.441 87.461 1.00 43.05 73 SER B N 1
ATOM 2731 C CA . SER B 2 73 ? 134.341 152.442 88.841 1.00 34.73 73 SER B CA 1
ATOM 2732 C C . SER B 2 73 ? 135.104 153.726 89.123 1.00 38.61 73 SER B C 1
ATOM 2733 O O . SER B 2 73 ? 136.129 153.990 88.501 1.00 44.71 73 SER B O 1
ATOM 2736 N N . SER B 2 74 ? 134.587 154.548 90.028 1.00 50.90 74 SER B N 1
ATOM 2737 C CA . SER B 2 74 ? 135.110 155.871 90.372 1.00 55.66 74 SER B CA 1
ATOM 2738 C C . SER B 2 74 ? 135.309 156.029 91.872 1.00 52.97 74 SER B C 1
ATOM 2739 O O . SER B 2 74 ? 134.494 155.555 92.663 1.00 59.61 74 SER B O 1
ATOM 2742 N N . ALA B 2 75 ? 136.358 156.749 92.258 1.00 45.60 75 ALA B N 1
ATOM 2743 C CA . ALA B 2 75 ? 136.545 157.247 93.612 1.00 44.64 75 ALA B CA 1
ATOM 2744 C C . ALA B 2 75 ? 135.448 158.272 93.972 1.00 52.07 75 ALA B C 1
ATOM 2745 O O . ALA B 2 75 ? 134.760 158.758 93.066 1.00 59.81 75 ALA B O 1
ATOM 2747 N N . PRO B 2 76 ? 135.279 158.625 95.257 1.00 54.29 76 PRO B N 1
ATOM 2748 C CA . PRO B 2 76 ? 134.386 159.691 95.698 1.00 56.18 76 PRO B CA 1
ATOM 2749 C C . PRO B 2 76 ? 134.549 161.001 94.924 1.00 62.62 76 PRO B C 1
ATOM 2750 O O . PRO B 2 76 ? 135.667 161.474 94.719 1.00 67.33 76 PRO B O 1
ATOM 2754 N N . ASP B 2 77 ? 133.438 161.624 94.536 1.00 70.94 77 ASP B N 1
ATOM 2755 C CA . ASP B 2 77 ? 133.417 162.920 93.851 1.00 73.85 77 ASP B CA 1
ATOM 2756 C C . ASP B 2 77 ? 132.139 163.679 94.217 1.00 75.41 77 ASP B C 1
ATOM 2757 O O . ASP B 2 77 ? 131.032 163.245 93.901 1.00 80.21 77 ASP B O 1
ATOM 2762 N N . MET B 2 78 ? 132.271 164.804 94.915 1.00 75.76 78 MET B N 1
ATOM 2763 C CA . MET B 2 78 ? 131.136 165.470 95.552 1.00 79.53 78 MET B CA 1
ATOM 2764 C C . MET B 2 78 ? 130.121 166.045 94.550 1.00 81.53 78 MET B C 1
ATOM 2765 O O . MET B 2 78 ? 128.948 166.194 94.886 1.00 80.39 78 MET B O 1
ATOM 2770 N N . GLU B 2 79 ? 130.538 166.348 93.317 1.00 86.47 79 GLU B N 1
ATOM 2771 C CA . GLU B 2 79 ? 129.654 166.855 92.254 1.00 85.91 79 GLU B CA 1
ATOM 2772 C C . GLU B 2 79 ? 128.857 165.747 91.553 1.00 79.24 79 GLU B C 1
ATOM 2773 O O . GLU B 2 79 ? 127.813 166.006 90.953 1.00 80.95 79 GLU B O 1
ATOM 2779 N N . SER B 2 80 ? 129.324 164.498 91.628 1.00 66.96 80 SER B N 1
ATOM 2780 C CA . SER B 2 80 ? 128.660 163.325 91.047 1.00 71.65 80 SER B CA 1
ATOM 2781 C C . SER B 2 80 ? 127.436 162.882 91.853 1.00 69.35 80 SER B C 1
ATOM 2782 O O . SER B 2 80 ? 126.428 162.460 91.290 1.00 72.05 80 SER B O 1
ATOM 2785 N N . GLY B 2 81 ? 127.515 162.967 93.181 1.00 67.06 81 GLY B N 1
ATOM 2786 C CA . GLY B 2 81 ? 126.537 162.396 94.107 1.00 70.40 81 GLY B CA 1
ATOM 2787 C C . GLY B 2 81 ? 126.875 160.970 94.571 1.00 71.01 81 GLY B C 1
ATOM 2788 O O . GLY B 2 81 ? 126.325 160.514 95.571 1.00 75.01 81 GLY B O 1
ATOM 2789 N N . HIS B 2 82 ? 127.814 160.275 93.919 1.00 61.21 82 HIS B N 1
ATOM 2790 C CA . HIS B 2 82 ? 128.375 159.022 94.426 1.00 57.91 82 HIS B CA 1
ATOM 2791 C C . HIS B 2 82 ? 129.418 159.287 95.527 1.00 62.33 82 HIS B C 1
ATOM 2792 O O . HIS B 2 82 ? 130.617 159.083 95.337 1.00 66.19 82 HIS B O 1
ATOM 2799 N N . TYR B 2 83 ? 128.981 159.761 96.694 1.00 63.49 83 TYR B N 1
ATOM 2800 C CA . TYR B 2 83 ? 129.857 160.229 97.773 1.00 64.32 83 TYR B CA 1
ATOM 2801 C C . TYR B 2 83 ? 130.812 159.171 98.357 1.00 62.64 83 TYR B C 1
ATOM 2802 O O . TYR B 2 83 ? 131.811 159.545 98.964 1.00 66.83 83 TYR B O 1
ATOM 2811 N N . PHE B 2 84 ? 130.551 157.872 98.177 1.00 50.56 84 PHE B N 1
ATOM 2812 C CA . PHE B 2 84 ? 131.465 156.771 98.538 1.00 49.72 84 PHE B CA 1
ATOM 2813 C C . PHE B 2 84 ? 132.138 156.114 97.312 1.00 55.86 84 PHE B C 1
ATOM 2814 O O . PHE B 2 84 ? 132.882 155.146 97.459 1.00 62.89 84 PHE B O 1
ATOM 2822 N N . GLY B 2 85 ? 131.902 156.611 96.098 1.00 56.07 85 GLY B N 1
ATOM 2823 C CA . GLY B 2 85 ? 132.386 155.997 94.859 1.00 59.41 85 GLY B CA 1
ATOM 2824 C C . GLY B 2 85 ? 131.510 154.841 94.357 1.00 59.25 85 GLY B C 1
ATOM 2825 O O . GLY B 2 85 ? 130.426 154.589 94.881 1.00 70.48 85 GLY B O 1
ATOM 2826 N N . THR B 2 86 ? 131.971 154.146 93.315 1.00 45.51 86 THR B N 1
ATOM 2827 C CA . THR B 2 86 ? 131.181 153.125 92.617 1.00 45.45 86 THR B CA 1
ATOM 2828 C C . THR B 2 86 ? 131.871 151.764 92.494 1.00 50.60 86 THR B C 1
ATOM 2829 O O . THR B 2 86 ? 133.054 151.645 92.170 1.00 53.41 86 THR B O 1
ATOM 2833 N N . ASP B 2 87 ? 131.080 150.722 92.740 1.00 61.06 87 ASP B N 1
ATOM 2834 C CA . ASP B 2 87 ? 131.363 149.315 92.473 1.00 58.88 87 ASP B CA 1
ATOM 2835 C C . ASP B 2 87 ? 131.507 149.077 90.968 1.00 57.14 87 ASP B C 1
ATOM 2836 O O . ASP B 2 87 ? 130.835 149.745 90.187 1.00 61.28 87 ASP B O 1
ATOM 2841 N N . SER B 2 88 ? 132.344 148.122 90.553 1.00 59.19 88 SER B N 1
ATOM 2842 C CA . SER B 2 88 ? 132.799 147.917 89.164 1.00 56.49 88 SER B CA 1
ATOM 2843 C C . SER B 2 88 ? 131.711 147.566 88.148 1.00 49.25 88 SER B C 1
ATOM 2844 O O . SER B 2 88 ? 131.959 147.585 86.943 1.00 56.06 88 SER B O 1
ATOM 2847 N N . SER B 2 89 ? 130.493 147.281 88.601 1.00 48.74 89 SER B N 1
ATOM 2848 C CA . SER B 2 89 ? 129.290 147.221 87.771 1.00 59.74 89 SER B CA 1
ATOM 2849 C C . SER B 2 89 ? 128.689 148.606 87.459 1.00 55.17 89 SER B C 1
ATOM 2850 O O . SER B 2 89 ? 127.580 148.679 86.948 1.00 59.73 89 SER B O 1
ATOM 2853 N N . GLY B 2 90 ? 129.358 149.711 87.796 1.00 48.87 90 GLY B N 1
ATOM 2854 C CA . GLY B 2 90 ? 128.834 151.072 87.652 1.00 50.23 90 GLY B CA 1
ATOM 2855 C C . GLY B 2 90 ? 127.772 151.437 88.692 1.00 58.36 90 GLY B C 1
ATOM 2856 O O . GLY B 2 90 ? 126.808 152.122 88.361 1.00 62.99 90 GLY B O 1
ATOM 2857 N N . ARG B 2 91 ? 127.911 150.954 89.930 1.00 59.11 91 ARG B N 1
ATOM 2858 C CA . ARG B 2 91 ? 126.831 150.867 90.931 1.00 51.27 91 ARG B CA 1
ATOM 2859 C C . ARG B 2 91 ? 127.187 151.552 92.253 1.00 53.20 91 ARG B C 1
ATOM 2860 O O . ARG B 2 91 ? 128.340 151.521 92.675 1.00 66.20 91 ARG B O 1
ATOM 2868 N N . ASP B 2 92 ? 126.232 152.211 92.903 1.00 44.28 92 ASP B N 1
ATOM 2869 C CA . ASP B 2 92 ? 126.501 153.146 94.010 1.00 42.10 92 ASP B CA 1
ATOM 2870 C C . ASP B 2 92 ? 126.824 152.473 95.355 1.00 45.65 92 ASP B C 1
ATOM 2871 O O . ASP B 2 92 ? 126.029 151.685 95.872 1.00 62.52 92 ASP B O 1
ATOM 2876 N N . LEU B 2 93 ? 127.977 152.802 95.952 1.00 39.59 93 LEU B N 1
ATOM 2877 C CA . LEU B 2 93 ? 128.415 152.223 97.216 1.00 46.41 93 LEU B CA 1
ATOM 2878 C C . LEU B 2 93 ? 127.748 152.844 98.454 1.00 53.91 93 LEU B C 1
ATOM 2879 O O . LEU B 2 93 ? 127.592 152.145 99.453 1.00 65.06 93 LEU B O 1
ATOM 2884 N N . LEU B 2 94 ? 127.310 154.105 98.424 1.00 56.56 94 LEU B N 1
ATOM 2885 C CA . LEU B 2 94 ? 126.666 154.765 99.573 1.00 48.65 94 LEU B CA 1
ATOM 2886 C C . LEU B 2 94 ? 125.374 154.051 99.958 1.00 44.73 94 LEU B C 1
ATOM 2887 O O . LEU B 2 94 ? 125.157 153.703 101.116 1.00 51.08 94 LEU B O 1
ATOM 2892 N N . VAL B 2 95 ? 124.534 153.776 98.960 1.00 40.25 95 VAL B N 1
ATOM 2893 C CA . VAL B 2 95 ? 123.276 153.047 99.128 1.00 43.67 95 VAL B CA 1
ATOM 2894 C C . VAL B 2 95 ? 123.525 151.600 99.532 1.00 52.41 95 VAL B C 1
ATOM 2895 O O . VAL B 2 95 ? 122.858 151.094 100.431 1.00 59.80 95 VAL B O 1
ATOM 2899 N N . ARG B 2 96 ? 124.494 150.925 98.909 1.00 50.64 96 ARG B N 1
ATOM 2900 C CA . ARG B 2 96 ? 124.813 149.527 99.221 1.00 42.61 96 ARG B CA 1
ATOM 2901 C C . ARG B 2 96 ? 125.384 149.349 100.617 1.00 43.22 96 ARG B C 1
ATOM 2902 O O . ARG B 2 96 ? 124.969 148.422 101.304 1.00 56.43 96 ARG B O 1
ATOM 2910 N N . VAL B 2 97 ? 126.244 150.246 101.092 1.00 40.60 97 VAL B N 1
ATOM 2911 C CA . VAL B 2 97 ? 126.741 150.200 102.481 1.00 44.10 97 VAL B CA 1
ATOM 2912 C C . VAL B 2 97 ? 125.606 150.409 103.485 1.00 46.09 97 VAL B C 1
ATOM 2913 O O . VAL B 2 97 ? 125.590 149.745 104.518 1.00 49.91 97 VAL B O 1
ATOM 2917 N N . ALA B 2 98 ? 124.620 151.257 103.181 1.00 42.75 98 ALA B N 1
ATOM 2918 C CA . ALA B 2 98 ? 123.448 151.429 104.030 1.00 38.78 98 ALA B CA 1
ATOM 2919 C C . ALA B 2 98 ? 122.521 150.205 104.018 1.00 45.13 98 ALA B C 1
ATOM 2920 O O . ALA B 2 98 ? 122.196 149.675 105.082 1.00 54.85 98 ALA B O 1
ATOM 2922 N N . ILE B 2 99 ? 122.134 149.701 102.841 1.00 41.69 99 ILE B N 1
ATOM 2923 C CA . ILE B 2 99 ? 121.286 148.505 102.730 1.00 38.27 99 ILE B CA 1
ATOM 2924 C C . ILE B 2 99 ? 121.965 147.292 103.369 1.00 42.16 99 ILE B C 1
ATOM 2925 O O . ILE B 2 99 ? 121.326 146.564 104.125 1.00 54.02 99 ILE B O 1
ATOM 2930 N N . GLY B 2 100 ? 123.261 147.096 103.170 1.00 47.76 100 GLY B N 1
ATOM 2931 C CA . GLY B 2 100 ? 123.973 145.991 103.806 1.00 50.78 100 GLY B CA 1
ATOM 2932 C C . GLY B 2 100 ? 124.066 146.132 105.320 1.00 48.27 100 GLY B C 1
ATOM 2933 O O . GLY B 2 100 ? 123.996 145.131 106.036 1.00 56.64 100 GLY B O 1
ATOM 2934 N N . GLY B 2 101 ? 124.109 147.363 105.818 1.00 48.17 101 GLY B N 1
ATOM 2935 C CA . GLY B 2 101 ? 124.022 147.630 107.248 1.00 53.74 101 GLY B CA 1
ATOM 2936 C C . GLY B 2 101 ? 122.672 147.248 107.846 1.00 53.11 101 GLY B C 1
ATOM 2937 O O . GLY B 2 101 ? 122.633 146.757 108.974 1.00 55.48 101 GLY B O 1
ATOM 2938 N N . ARG B 2 102 ? 121.572 147.376 107.088 1.00 43.28 102 ARG B N 1
ATOM 2939 C CA . ARG B 2 102 ? 120.257 146.890 107.527 1.00 40.79 102 ARG B CA 1
ATOM 2940 C C . ARG B 2 102 ? 120.335 145.394 107.787 1.00 49.81 102 ARG B C 1
ATOM 2941 O O . ARG B 2 102 ? 119.965 144.939 108.861 1.00 58.20 102 ARG B O 1
ATOM 2949 N N . ILE B 2 103 ? 120.880 144.633 106.843 1.00 48.67 103 ILE B N 1
ATOM 2950 C CA . ILE B 2 103 ? 120.961 143.178 106.962 1.00 41.14 103 ILE B CA 1
ATOM 2951 C C . ILE B 2 103 ? 121.863 142.760 108.120 1.00 46.05 103 ILE B C 1
ATOM 2952 O O . ILE B 2 103 ? 121.429 141.960 108.945 1.00 57.26 103 ILE B O 1
ATOM 2957 N N . SER B 2 104 ? 123.064 143.320 108.257 1.00 42.22 104 SER B N 1
ATOM 2958 C CA . SER B 2 104 ? 123.968 142.900 109.334 1.00 45.53 104 SER B CA 1
ATOM 2959 C C . SER B 2 104 ? 123.426 143.227 110.721 1.00 48.91 104 SER B C 1
ATOM 2960 O O . SER B 2 104 ? 123.505 142.388 111.616 1.00 56.35 104 SER B O 1
ATOM 2963 N N . LEU B 2 105 ? 122.818 144.398 110.917 1.00 39.49 105 LEU B N 1
ATOM 2964 C CA . LEU B 2 105 ? 122.218 144.746 112.202 1.00 37.92 105 LEU B CA 1
ATOM 2965 C C . LEU B 2 105 ? 120.960 143.914 112.494 1.00 51.60 105 LEU B C 1
ATOM 2966 O O . LEU B 2 105 ? 120.813 143.417 113.608 1.00 58.35 105 LEU B O 1
ATOM 2971 N N . MET B 2 106 ? 120.079 143.690 111.513 1.00 53.11 106 MET B N 1
ATOM 2972 C CA . MET B 2 106 ? 118.863 142.893 111.721 1.00 45.81 106 MET B CA 1
ATOM 2973 C C . MET B 2 106 ? 119.166 141.407 111.957 1.00 50.28 106 MET B C 1
ATOM 2974 O O . MET B 2 106 ? 118.590 140.826 112.873 1.00 61.28 106 MET B O 1
ATOM 2979 N N . VAL B 2 107 ? 120.109 140.795 111.228 1.00 43.06 107 VAL B N 1
ATOM 2980 C CA . VAL B 2 107 ? 120.589 139.435 111.532 1.00 35.95 107 VAL B CA 1
ATOM 2981 C C . VAL B 2 107 ? 121.251 139.386 112.909 1.00 39.51 107 VAL B C 1
ATOM 2982 O O . VAL B 2 107 ? 120.951 138.492 113.694 1.00 48.79 107 VAL B O 1
ATOM 2986 N N . GLY B 2 108 ? 122.108 140.354 113.242 1.00 41.18 108 GLY B N 1
ATOM 2987 C CA . GLY B 2 108 ? 122.804 140.398 114.527 1.00 42.91 108 GLY B CA 1
ATOM 2988 C C . GLY B 2 108 ? 121.864 140.482 115.728 1.00 46.44 108 GLY B C 1
ATOM 2989 O O . GLY B 2 108 ? 121.996 139.694 116.662 1.00 55.52 108 GLY B O 1
ATOM 2990 N N . VAL B 2 109 ? 120.884 141.380 115.696 1.00 42.82 109 VAL B N 1
ATOM 2991 C CA . VAL B 2 109 ? 119.861 141.497 116.746 1.00 42.17 109 VAL B CA 1
ATOM 2992 C C . VAL B 2 109 ? 118.934 140.279 116.780 1.00 48.68 109 VAL B C 1
ATOM 2993 O O . VAL B 2 109 ? 118.675 139.750 117.862 1.00 54.32 109 VAL B O 1
ATOM 2997 N N . ALA B 2 110 ? 118.474 139.767 115.636 1.00 45.76 110 ALA B N 1
ATOM 2998 C CA . ALA B 2 110 ? 117.629 138.574 115.610 1.00 42.04 110 ALA B CA 1
ATOM 2999 C C . ALA B 2 110 ? 118.342 137.344 116.189 1.00 41.52 110 ALA B C 1
ATOM 3000 O O . ALA B 2 110 ? 117.792 136.649 117.044 1.00 54.85 110 ALA B O 1
ATOM 3002 N N . ALA B 2 111 ? 119.588 137.097 115.789 1.00 38.23 111 ALA B N 1
ATOM 3003 C CA . ALA B 2 111 ? 120.399 136.013 116.323 1.00 40.65 111 ALA B CA 1
ATOM 3004 C C . ALA B 2 111 ? 120.661 136.185 117.825 1.00 46.18 111 ALA B C 1
ATOM 3005 O O . ALA B 2 111 ? 120.588 135.211 118.573 1.00 54.98 111 ALA B O 1
ATOM 3007 N N . ALA B 2 112 ? 120.893 137.415 118.294 1.00 42.35 112 ALA B N 1
ATOM 3008 C CA . ALA B 2 112 ? 121.064 137.691 119.713 1.00 43.81 112 ALA B CA 1
ATOM 3009 C C . ALA B 2 112 ? 119.800 137.402 120.538 1.00 52.14 112 ALA B C 1
ATOM 3010 O O . ALA B 2 112 ? 119.920 136.801 121.595 1.00 64.26 112 ALA B O 1
ATOM 3012 N N . LEU B 2 113 ? 118.589 137.735 120.075 1.00 44.54 113 LEU B N 1
ATOM 3013 C CA . LEU B 2 113 ? 117.345 137.436 120.670 1.00 40.18 113 LEU B CA 1
ATOM 3014 C C . LEU B 2 113 ? 117.149 135.955 120.827 1.00 47.87 113 LEU B C 1
ATOM 3015 O O . LEU B 2 113 ? 116.761 135.442 121.883 1.00 58.68 113 LEU B O 1
ATOM 3020 N N . VAL B 2 114 ? 117.406 135.194 119.756 1.00 38.25 114 VAL B N 1
ATOM 3021 C CA . VAL B 2 114 ? 117.318 133.725 119.783 1.00 35.83 114 VAL B CA 1
ATOM 3022 C C . VAL B 2 114 ? 118.313 133.150 120.783 1.00 37.65 114 VAL B C 1
ATOM 3023 O O . VAL B 2 114 ? 117.936 132.354 121.642 1.00 52.83 114 VAL B O 1
ATOM 3027 N N . ALA B 2 115 ? 119.567 133.591 120.761 1.00 32.73 115 ALA B N 1
ATOM 3028 C CA . ALA B 2 115 ? 120.572 133.119 121.704 1.00 39.79 115 ALA B CA 1
ATOM 3029 C C . ALA B 2 115 ? 120.268 133.506 123.164 1.00 45.44 115 ALA B C 1
ATOM 3030 O O . ALA B 2 115 ? 120.472 132.702 124.071 1.00 55.06 115 ALA B O 1
ATOM 3032 N N . VAL B 2 116 ? 119.733 134.704 123.412 1.00 45.38 116 VAL B N 1
ATOM 3033 C CA . VAL B 2 116 ? 119.314 135.179 124.738 1.00 43.30 116 VAL B CA 1
ATOM 3034 C C . VAL B 2 116 ? 118.129 134.380 125.272 1.00 47.89 116 VAL B C 1
ATOM 3035 O O . VAL B 2 116 ? 118.179 133.953 126.423 1.00 56.72 116 VAL B O 1
ATOM 3039 N N . VAL B 2 117 ? 117.091 134.123 124.472 1.00 37.43 117 VAL B N 1
ATOM 3040 C CA . VAL B 2 117 ? 115.936 133.323 124.907 1.00 28.96 117 VAL B CA 1
ATOM 3041 C C . VAL B 2 117 ? 116.330 131.878 125.195 1.00 40.71 117 VAL B C 1
ATOM 3042 O O . VAL B 2 117 ? 116.065 131.388 126.293 1.00 55.76 117 VAL B O 1
ATOM 3046 N N . VAL B 2 118 ? 117.008 131.199 124.264 1.00 41.08 118 VAL B N 1
ATOM 3047 C CA . VAL B 2 118 ? 117.433 129.802 124.458 1.00 37.13 118 VAL B CA 1
ATOM 3048 C C . VAL B 2 118 ? 118.423 129.683 125.614 1.00 40.54 118 VAL B C 1
ATOM 3049 O O . VAL B 2 118 ? 118.265 128.823 126.478 1.00 49.07 118 VAL B O 1
ATOM 3053 N N . GLY B 2 119 ? 119.395 130.589 125.695 1.00 45.17 119 GLY B N 1
ATOM 3054 C CA . GLY B 2 119 ? 120.393 130.584 126.756 1.00 47.86 119 GLY B CA 1
ATOM 3055 C C . GLY B 2 119 ? 119.810 130.884 128.132 1.00 50.05 119 GLY B C 1
ATOM 3056 O O . GLY B 2 119 ? 120.161 130.209 129.098 1.00 59.79 119 GLY B O 1
ATOM 3057 N N . THR B 2 120 ? 118.880 131.833 128.239 1.00 44.05 120 THR B N 1
ATOM 3058 C CA . THR B 2 120 ? 118.212 132.130 129.513 1.00 44.07 120 THR B CA 1
ATOM 3059 C C . THR B 2 120 ? 117.345 130.956 129.956 1.00 48.09 120 THR B C 1
ATOM 3060 O O . THR B 2 120 ? 117.426 130.552 131.109 1.00 64.00 120 THR B O 1
ATOM 3064 N N . LEU B 2 121 ? 116.561 130.354 129.059 1.00 35.61 121 LEU B N 1
ATOM 3065 C CA . LEU B 2 121 ? 115.718 129.209 129.387 1.00 34.66 121 LEU B CA 1
ATOM 3066 C C . LEU B 2 121 ? 116.545 128.006 129.855 1.00 44.46 121 LEU B C 1
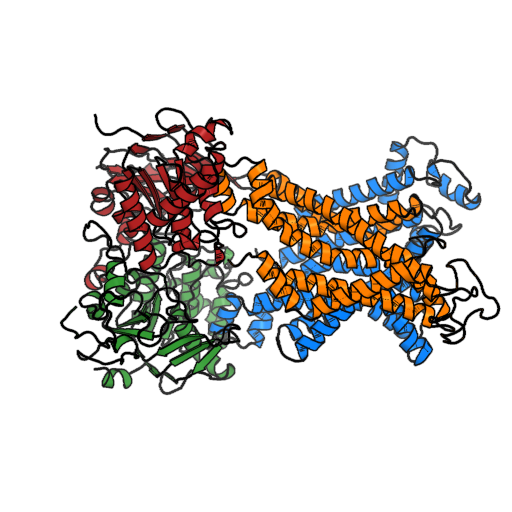ATOM 3067 O O . LEU B 2 121 ? 116.274 127.461 130.923 1.00 55.06 121 LEU B O 1
ATOM 3072 N N . TYR B 2 122 ? 117.596 127.630 129.125 1.00 51.76 122 TYR B N 1
ATOM 3073 C CA . TYR B 2 122 ? 118.473 126.520 129.505 1.00 50.40 122 TYR B CA 1
ATOM 3074 C C . TYR B 2 122 ? 119.230 126.799 130.808 1.00 46.98 122 TYR B C 1
ATOM 3075 O O . TYR B 2 122 ? 119.249 125.966 131.711 1.00 60.10 122 TYR B O 1
ATOM 3084 N N . GLY B 2 123 ? 119.815 127.990 130.945 1.00 47.90 123 GLY B N 1
ATOM 3085 C CA . GLY B 2 123 ? 120.565 128.388 132.131 1.00 52.33 123 GLY B CA 1
ATOM 3086 C C . GLY B 2 123 ? 119.697 128.483 133.386 1.00 54.35 123 GLY B C 1
ATOM 3087 O O . GLY B 2 123 ? 120.068 127.939 134.423 1.00 61.74 123 GLY B O 1
ATOM 3088 N N . SER B 2 124 ? 118.524 129.112 133.305 1.00 53.39 124 SER B N 1
ATOM 3089 C CA . SER B 2 124 ? 117.611 129.226 134.441 1.00 52.84 124 SER B CA 1
ATOM 3090 C C . SER B 2 124 ? 117.062 127.870 134.872 1.00 54.80 124 SER B C 1
ATOM 3091 O O . SER B 2 124 ? 117.056 127.589 136.066 1.00 66.15 124 SER B O 1
ATOM 3094 N N . LEU B 2 125 ? 116.653 126.993 133.950 1.00 46.70 125 LEU B N 1
ATOM 3095 C CA . LEU B 2 125 ? 116.214 125.644 134.322 1.00 48.84 125 LEU B CA 1
ATOM 3096 C C . LEU B 2 125 ? 117.365 124.839 134.937 1.00 53.38 125 LEU B C 1
ATOM 3097 O O . LEU B 2 125 ? 117.212 124.270 136.015 1.00 60.32 125 LEU B O 1
ATOM 3102 N N . SER B 2 126 ? 118.537 124.842 134.306 1.00 53.38 126 SER B N 1
ATOM 3103 C CA . SER B 2 126 ? 119.714 124.146 134.820 1.00 56.71 126 SER B CA 1
ATOM 3104 C C . SER B 2 126 ? 120.124 124.615 136.221 1.00 57.97 126 SER B C 1
ATOM 3105 O O . SER B 2 126 ? 120.425 123.788 137.076 1.00 63.24 126 SER B O 1
ATOM 3108 N N . GLY B 2 127 ? 120.075 125.920 136.495 1.00 55.93 127 GLY B N 1
ATOM 3109 C CA . GLY B 2 127 ? 120.396 126.484 137.805 1.00 58.03 127 GLY B CA 1
ATOM 3110 C C . GLY B 2 127 ? 119.302 126.308 138.863 1.00 59.13 127 GLY B C 1
ATOM 3111 O O . GLY B 2 127 ? 119.618 126.056 140.020 1.00 62.50 127 GLY B O 1
ATOM 3112 N N . TYR B 2 128 ? 118.022 126.423 138.501 1.00 54.44 128 TYR B N 1
ATOM 3113 C CA . TYR B 2 128 ? 116.917 126.373 139.462 1.00 50.40 128 TYR B CA 1
ATOM 3114 C C . TYR B 2 128 ? 116.506 124.947 139.866 1.00 59.27 128 TYR B C 1
ATOM 3115 O O . TYR B 2 128 ? 116.169 124.718 141.027 1.00 69.41 128 TYR B O 1
ATOM 3124 N N . LEU B 2 129 ? 116.559 123.966 138.956 1.00 51.92 129 LEU B N 1
ATOM 3125 C CA . LEU B 2 129 ? 116.178 122.577 139.241 1.00 48.43 129 LEU B CA 1
ATOM 3126 C C . LEU B 2 129 ? 117.214 121.816 140.096 1.00 60.15 129 LEU B C 1
ATOM 3127 O O . LEU B 2 129 ? 116.954 120.684 140.513 1.00 67.72 129 LEU B O 1
ATOM 3132 N N . GLY B 2 130 ? 118.366 122.414 140.401 1.00 63.42 130 GLY B N 1
ATOM 3133 C CA . GLY B 2 130 ? 119.348 121.860 141.337 1.00 64.04 130 GLY B CA 1
ATOM 3134 C C . GLY B 2 130 ? 120.265 120.785 140.749 1.00 68.45 130 GLY B C 1
ATOM 3135 O O . GLY B 2 130 ? 120.314 120.567 139.541 1.00 74.86 130 GLY B O 1
ATOM 3136 N N . GLY B 2 131 ? 121.012 120.095 141.610 1.00 64.74 131 GLY B N 1
ATOM 3137 C CA . GLY B 2 131 ? 122.119 119.322 141.333 1.00 61.30 131 GLY B CA 1
ATOM 3138 C C . GLY B 2 131 ? 121.979 118.225 140.360 1.00 65.68 131 GLY B C 1
ATOM 3139 O O . GLY B 2 131 ? 122.824 117.993 139.492 1.00 66.49 131 GLY B O 1
ATOM 3140 N N . LYS B 2 132 ? 120.917 117.492 140.420 1.00 70.97 132 LYS B N 1
ATOM 3141 C CA . LYS B 2 132 ? 120.597 116.397 139.590 1.00 73.75 132 LYS B CA 1
ATOM 3142 C C . LYS B 2 132 ? 120.655 116.770 138.132 1.00 73.72 132 LYS B C 1
ATOM 3143 O O . LYS B 2 132 ? 121.386 116.197 137.316 1.00 71.79 132 LYS B O 1
ATOM 3149 N N . VAL B 2 133 ? 119.864 117.780 137.762 1.00 65.19 133 VAL B N 1
ATOM 3150 C CA . VAL B 2 133 ? 119.749 118.307 136.392 1.00 56.52 133 VAL B CA 1
ATOM 3151 C C . VAL B 2 133 ? 120.929 119.208 136.032 1.00 49.81 133 VAL B C 1
ATOM 3152 O O . VAL B 2 133 ? 121.432 119.143 134.911 1.00 62.11 133 VAL B O 1
ATOM 3156 N N . ASP B 2 134 ? 121.427 120.010 136.966 1.00 47.45 134 ASP B N 1
ATOM 3157 C CA . ASP B 2 134 ? 122.569 120.904 136.769 1.00 56.03 134 ASP B CA 1
ATOM 3158 C C . ASP B 2 134 ? 123.808 120.156 136.265 1.00 63.38 134 ASP B C 1
ATOM 3159 O O . ASP B 2 134 ? 124.467 120.595 135.323 1.00 71.46 134 ASP B O 1
ATOM 3164 N N . SER B 2 135 ? 124.097 118.985 136.840 1.00 63.33 135 SER B N 1
ATOM 3165 C CA . SER B 2 135 ? 125.236 118.190 136.586 1.00 63.93 135 SER B CA 1
ATOM 3166 C C . SER B 2 135 ? 125.315 117.786 135.140 1.00 60.15 135 SER B C 1
ATOM 3167 O O . SER B 2 135 ? 126.325 117.962 134.449 1.00 58.74 135 SER B O 1
ATOM 3170 N N . VAL B 2 136 ? 124.219 117.248 134.585 1.00 58.12 136 VAL B N 1
ATOM 3171 C CA . VAL B 2 136 ? 124.149 116.829 133.176 1.00 57.35 136 VAL B CA 1
ATOM 3172 C C . VAL B 2 136 ? 124.051 118.015 132.218 1.00 64.14 136 VAL B C 1
ATOM 3173 O O . VAL B 2 136 ? 124.752 118.047 131.207 1.00 71.08 136 VAL B O 1
ATOM 3177 N N . MET B 2 137 ? 123.259 119.038 132.526 1.00 61.96 137 MET B N 1
ATOM 3178 C CA . MET B 2 137 ? 123.099 120.182 131.629 1.00 55.93 137 MET B CA 1
ATOM 3179 C C . MET B 2 137 ? 124.381 121.000 131.469 1.00 55.25 137 MET B C 1
ATOM 3180 O O . MET B 2 137 ? 124.664 121.454 130.360 1.00 68.40 137 MET B O 1
ATOM 3185 N N . MET B 2 138 ? 125.191 121.154 132.518 1.00 51.63 138 MET B N 1
ATOM 3186 C CA . MET B 2 138 ? 126.509 121.785 132.397 1.00 58.40 138 MET B CA 1
ATOM 3187 C C . MET B 2 138 ? 127.547 120.889 131.712 1.00 66.04 138 MET B C 1
ATOM 3188 O O . MET B 2 138 ? 128.424 121.406 131.022 1.00 71.16 138 MET B O 1
ATOM 3193 N N . ARG B 2 139 ? 127.431 119.556 131.811 1.00 71.74 139 ARG B N 1
ATOM 3194 C CA . ARG B 2 139 ? 128.285 118.625 131.054 1.00 71.75 139 ARG B CA 1
ATOM 3195 C C . ARG B 2 139 ? 128.059 118.799 129.555 1.00 70.96 139 ARG B C 1
ATOM 3196 O O . ARG B 2 139 ? 129.016 118.918 128.795 1.00 71.37 139 ARG B O 1
ATOM 3204 N N . LEU B 2 140 ? 126.796 118.889 129.137 1.00 58.99 140 LEU B N 1
ATOM 3205 C CA . LEU B 2 140 ? 126.433 119.134 127.747 1.00 50.50 140 LEU B CA 1
ATOM 3206 C C . LEU B 2 140 ? 127.004 120.455 127.235 1.00 56.15 140 LEU B C 1
ATOM 3207 O O . LEU B 2 140 ? 127.489 120.461 126.115 1.00 67.22 140 LEU B O 1
ATOM 3212 N N . LEU B 2 141 ? 127.014 121.551 128.004 1.00 56.94 141 LEU B N 1
ATOM 3213 C CA . LEU B 2 141 ? 127.628 122.795 127.516 1.00 58.67 141 LEU B CA 1
ATOM 3214 C C . LEU B 2 141 ? 129.120 122.617 127.221 1.00 66.87 141 LEU B C 1
ATOM 3215 O O . LEU B 2 141 ? 129.598 123.055 126.182 1.00 75.68 141 LEU B O 1
ATOM 3220 N N . GLU B 2 142 ? 129.864 121.967 128.111 1.00 71.31 142 GLU B N 1
ATOM 3221 C CA . GLU B 2 142 ? 131.305 121.757 127.960 1.00 71.55 142 GLU B CA 1
ATOM 3222 C C . GLU B 2 142 ? 131.631 120.847 126.768 1.00 67.63 142 GLU B C 1
ATOM 3223 O O . GLU B 2 142 ? 132.546 121.124 125.993 1.00 65.38 142 GLU B O 1
ATOM 3229 N N . ILE B 2 143 ? 130.841 119.791 126.579 1.00 64.21 143 ILE B N 1
ATOM 3230 C CA . ILE B 2 143 ? 130.895 118.920 125.409 1.00 64.24 143 ILE B CA 1
ATOM 3231 C C . ILE B 2 143 ? 130.553 119.693 124.127 1.00 68.91 143 ILE B C 1
ATOM 3232 O O . ILE B 2 143 ? 131.355 119.715 123.193 1.00 73.59 143 ILE B O 1
ATOM 3237 N N . LEU B 2 144 ? 129.409 120.377 124.074 1.00 62.38 144 LEU B N 1
ATOM 3238 C CA . LEU B 2 144 ? 128.964 121.133 122.907 1.00 50.95 144 LEU B CA 1
ATOM 3239 C C . LEU B 2 144 ? 129.925 122.263 122.542 1.00 52.75 144 LEU B C 1
ATOM 3240 O O . LEU B 2 144 ? 130.181 122.471 121.362 1.00 61.05 144 LEU B O 1
ATOM 3245 N N . ASN B 2 145 ? 130.543 122.936 123.515 1.00 55.51 145 ASN B N 1
ATOM 3246 C CA . ASN B 2 145 ? 131.508 124.004 123.257 1.00 61.30 145 ASN B CA 1
ATOM 3247 C C . ASN B 2 145 ? 132.782 123.520 122.524 1.00 62.18 145 ASN B C 1
ATOM 3248 O O . ASN B 2 145 ? 133.586 124.344 122.091 1.00 61.71 145 ASN B O 1
ATOM 3253 N N . SER B 2 146 ? 132.959 122.198 122.410 1.00 68.30 146 SER B N 1
ATOM 3254 C CA . SER B 2 146 ? 134.023 121.520 121.666 1.00 70.63 146 SER B CA 1
ATOM 3255 C C . SER B 2 146 ? 133.642 121.160 120.216 1.00 72.40 146 SER B C 1
ATOM 3256 O O . SER B 2 146 ? 134.439 120.529 119.524 1.00 75.32 146 SER B O 1
ATOM 3259 N N . PHE B 2 147 ? 132.447 121.514 119.727 1.00 59.97 147 PHE B N 1
ATOM 3260 C CA . PHE B 2 147 ? 132.094 121.401 118.306 1.00 55.75 147 PHE B CA 1
ATOM 3261 C C . PHE B 2 147 ? 132.581 122.619 117.500 1.00 58.59 147 PHE B C 1
ATOM 3262 O O . PHE B 2 147 ? 132.657 123.729 118.033 1.00 65.58 147 PHE B O 1
ATOM 3270 N N . PRO B 2 148 ? 132.875 122.465 116.198 1.00 49.36 148 PRO B N 1
ATOM 3271 C CA . PRO B 2 148 ? 133.206 123.535 115.281 1.00 48.00 148 PRO B CA 1
ATOM 3272 C C . PRO B 2 148 ? 131.977 124.230 114.754 1.00 60.96 148 PRO B C 1
ATOM 3273 O O . PRO B 2 148 ? 131.553 124.010 113.617 1.00 68.43 148 PRO B O 1
ATOM 3277 N N . PHE B 2 149 ? 131.348 125.094 115.545 1.00 58.53 149 PHE B N 1
ATOM 3278 C CA . PHE B 2 149 ? 130.033 125.615 115.172 1.00 55.03 149 PHE B CA 1
ATOM 3279 C C . PHE B 2 149 ? 129.998 126.399 113.862 1.00 54.38 149 PHE B C 1
ATOM 3280 O O . PHE B 2 149 ? 128.995 126.324 113.158 1.00 64.95 149 PHE B O 1
ATOM 3288 N N . MET B 2 150 ? 131.074 127.073 113.458 1.00 46.23 150 MET B N 1
ATOM 3289 C CA . MET B 2 150 ? 131.099 127.714 112.141 1.00 48.39 150 MET B CA 1
ATOM 3290 C C . MET B 2 150 ? 131.018 126.683 111.011 1.00 51.15 150 MET B C 1
ATOM 3291 O O . MET B 2 150 ? 130.277 126.879 110.051 1.00 62.04 150 MET B O 1
ATOM 3296 N N . PHE B 2 151 ? 131.701 125.542 111.140 1.00 44.87 151 PHE B N 1
ATOM 3297 C CA . PHE B 2 151 ? 131.606 124.451 110.169 1.00 51.28 151 PHE B CA 1
ATOM 3298 C C . PHE B 2 151 ? 130.194 123.865 110.169 1.00 50.39 151 PHE B C 1
ATOM 3299 O O . PHE B 2 151 ? 129.634 123.602 109.111 1.00 59.59 151 PHE B O 1
ATOM 3307 N N . PHE B 2 152 ? 129.577 123.710 111.341 1.00 50.03 152 PHE B N 1
ATOM 3308 C CA . PHE B 2 152 ? 128.227 123.170 111.446 1.00 54.46 152 PHE B CA 1
ATOM 3309 C C . PHE B 2 152 ? 127.153 124.103 110.856 1.00 55.48 152 PHE B C 1
ATOM 3310 O O . PHE B 2 152 ? 126.253 123.637 110.158 1.00 65.20 152 PHE B O 1
ATOM 3318 N N . VAL B 2 153 ? 127.260 125.423 111.052 1.00 47.79 153 VAL B N 1
ATOM 3319 C CA . VAL B 2 153 ? 126.380 126.398 110.385 1.00 39.85 153 VAL B CA 1
ATOM 3320 C C . VAL B 2 153 ? 126.628 126.419 108.881 1.00 49.98 153 VAL B C 1
ATOM 3321 O O . VAL B 2 153 ? 125.665 126.432 108.121 1.00 62.02 153 VAL B O 1
ATOM 3325 N N . ILE B 2 154 ? 127.877 126.357 108.413 1.00 46.03 154 ILE B N 1
ATOM 3326 C CA . ILE B 2 154 ? 128.165 126.257 106.978 1.00 43.86 154 ILE B CA 1
ATOM 3327 C C . ILE B 2 154 ? 127.561 124.976 106.390 1.00 50.17 154 ILE B C 1
ATOM 3328 O O . ILE B 2 154 ? 126.984 125.028 105.307 1.00 58.37 154 ILE B O 1
ATOM 3333 N N . LEU B 2 155 ? 127.612 123.853 107.111 1.00 56.74 155 LEU B N 1
ATOM 3334 C CA . LEU B 2 155 ? 127.014 122.585 106.702 1.00 49.12 155 LEU B CA 1
ATOM 3335 C C . LEU B 2 155 ? 125.483 122.686 106.587 1.00 51.37 155 LEU B C 1
ATOM 3336 O O . LEU B 2 155 ? 124.924 122.276 105.573 1.00 62.90 155 LEU B O 1
ATOM 3341 N N . LEU B 2 156 ? 124.796 123.294 107.557 1.00 41.83 156 LEU B N 1
ATOM 3342 C CA . LEU B 2 156 ? 123.363 123.582 107.440 1.00 42.04 156 LEU B CA 1
ATOM 3343 C C . LEU B 2 156 ? 123.076 124.478 106.233 1.00 48.79 156 LEU B C 1
ATOM 3344 O O . LEU B 2 156 ? 122.242 124.157 105.389 1.00 59.80 156 LEU B O 1
ATOM 3349 N N . VAL B 2 157 ? 123.782 125.605 106.117 1.00 39.42 157 VAL B N 1
ATOM 3350 C CA . VAL B 2 157 ? 123.540 126.631 105.094 1.00 35.49 157 VAL B CA 1
ATOM 3351 C C . VAL B 2 157 ? 123.791 126.116 103.683 1.00 45.78 157 VAL B C 1
ATOM 3352 O O . VAL B 2 157 ? 123.011 126.433 102.790 1.00 53.39 157 VAL B O 1
ATOM 3356 N N . THR B 2 158 ? 124.823 125.303 103.457 1.00 51.54 158 THR B N 1
ATOM 3357 C CA . THR B 2 158 ? 125.085 124.716 102.136 1.00 48.89 158 THR B CA 1
ATOM 3358 C C . THR B 2 158 ? 124.122 123.582 101.799 1.00 44.96 158 THR B C 1
ATOM 3359 O O . THR B 2 158 ? 123.676 123.492 100.660 1.00 52.85 158 THR B O 1
ATOM 3363 N N . PHE B 2 159 ? 123.698 122.763 102.767 1.00 49.71 159 PHE B N 1
ATOM 3364 C CA . PHE B 2 159 ? 122.752 121.681 102.474 1.00 52.95 159 PHE B CA 1
ATOM 3365 C C . PHE B 2 159 ? 121.300 122.172 102.326 1.00 54.96 159 PHE B C 1
ATOM 3366 O O . PHE B 2 159 ? 120.549 121.587 101.549 1.00 58.35 159 PHE B O 1
ATOM 3374 N N . PHE B 2 160 ? 120.897 123.250 103.010 1.00 47.09 160 PHE B N 1
ATOM 3375 C CA . PHE B 2 160 ? 119.510 123.731 103.036 1.00 42.67 160 PHE B CA 1
ATOM 3376 C C . PHE B 2 160 ? 119.241 125.112 102.408 1.00 49.10 160 PHE B C 1
ATOM 3377 O O . PHE B 2 160 ? 118.076 125.473 102.241 1.00 55.45 160 PHE B O 1
ATOM 3385 N N . GLY B 2 161 ? 120.248 125.869 101.968 1.00 42.44 161 GLY B N 1
ATOM 3386 C CA . GLY B 2 161 ? 120.055 126.867 100.907 1.00 48.48 161 GLY B CA 1
ATOM 3387 C C . GLY B 2 161 ? 119.890 128.340 101.300 1.00 51.09 161 GLY B C 1
ATOM 3388 O O . GLY B 2 161 ? 119.068 129.033 100.706 1.00 55.20 161 GLY B O 1
ATOM 3389 N N . GLN B 2 162 ? 120.686 128.853 102.239 1.00 55.02 162 GLN B N 1
ATOM 3390 C CA . GLN B 2 162 ? 120.970 130.299 102.389 1.00 53.50 162 GLN B CA 1
ATOM 3391 C C . GLN B 2 162 ? 119.770 131.248 102.644 1.00 55.23 162 GLN B C 1
ATOM 3392 O O . GLN B 2 162 ? 119.874 132.450 102.412 1.00 54.71 162 GLN B O 1
ATOM 3398 N N . ASN B 2 163 ? 118.626 130.765 103.136 1.00 59.86 163 ASN B N 1
ATOM 3399 C CA . ASN B 2 163 ? 117.507 131.632 103.513 1.00 52.53 163 ASN B CA 1
ATOM 3400 C C . ASN B 2 163 ? 117.896 132.509 104.723 1.00 55.09 163 ASN B C 1
ATOM 3401 O O . ASN B 2 163 ? 118.472 132.004 105.688 1.00 65.88 163 ASN B O 1
ATOM 3406 N N . ILE B 2 164 ? 117.572 133.807 104.717 1.00 43.57 164 ILE B N 1
ATOM 3407 C CA . ILE B 2 164 ? 117.942 134.715 105.814 1.00 45.20 164 ILE B CA 1
ATOM 3408 C C . ILE B 2 164 ? 117.333 134.301 107.163 1.00 47.41 164 ILE B C 1
ATOM 3409 O O . ILE B 2 164 ? 117.990 134.442 108.194 1.00 51.54 164 ILE B O 1
ATOM 3414 N N . LEU B 2 165 ? 116.142 133.692 107.169 1.00 48.96 165 LEU B N 1
ATOM 3415 C CA . LEU B 2 165 ? 115.534 133.145 108.384 1.00 46.41 165 LEU B CA 1
ATOM 3416 C C . LEU B 2 165 ? 116.319 131.944 108.935 1.00 45.56 165 LEU B C 1
ATOM 3417 O O . LEU B 2 165 ? 116.464 131.803 110.149 1.00 54.52 165 LEU B O 1
ATOM 3422 N N . LEU B 2 166 ? 116.890 131.110 108.068 1.00 44.11 166 LEU B N 1
ATOM 3423 C CA . LEU B 2 166 ? 117.761 130.016 108.494 1.00 44.24 166 LEU B CA 1
ATOM 3424 C C . LEU B 2 166 ? 119.045 130.562 109.120 1.00 42.78 166 LEU B C 1
ATOM 3425 O O . LEU B 2 166 ? 119.489 130.039 110.136 1.00 51.77 166 LEU B O 1
ATOM 3430 N N . ILE B 2 167 ? 119.617 131.633 108.583 1.00 40.85 167 ILE B N 1
ATOM 3431 C CA . ILE B 2 167 ? 120.812 132.263 109.149 1.00 38.92 167 ILE B CA 1
ATOM 3432 C C . ILE B 2 167 ? 120.536 132.964 110.492 1.00 45.45 167 ILE B C 1
ATOM 3433 O O . ILE B 2 167 ? 121.351 132.811 111.395 1.00 55.94 167 ILE B O 1
ATOM 3438 N N . PHE B 2 168 ? 119.391 133.636 110.700 1.00 41.08 168 PHE B N 1
ATOM 3439 C CA . PHE B 2 168 ? 119.013 134.129 112.042 1.00 42.21 168 PHE B CA 1
ATOM 3440 C C . PHE B 2 168 ? 119.081 132.996 113.074 1.00 43.99 168 PHE B C 1
ATOM 3441 O O . PHE B 2 168 ? 119.737 133.111 114.108 1.00 49.98 168 PHE B O 1
ATOM 3449 N N . VAL B 2 169 ? 118.365 131.906 112.790 1.00 47.97 169 VAL B N 1
ATOM 3450 C CA . VAL B 2 169 ? 118.190 130.804 113.730 1.00 47.83 169 VAL B CA 1
ATOM 3451 C C . VAL B 2 169 ? 119.491 130.032 113.901 1.00 46.69 169 VAL B C 1
ATOM 3452 O O . VAL B 2 169 ? 119.896 129.811 115.032 1.00 57.15 169 VAL B O 1
ATOM 3456 N N . ALA B 2 170 ? 120.188 129.669 112.826 1.00 38.86 170 ALA B N 1
ATOM 3457 C CA . ALA B 2 170 ? 121.412 128.889 112.911 1.00 36.17 170 ALA B CA 1
ATOM 3458 C C . ALA B 2 170 ? 122.501 129.615 113.708 1.00 41.36 170 ALA B C 1
ATOM 3459 O O . ALA B 2 170 ? 123.107 129.002 114.580 1.00 50.50 170 ALA B O 1
ATOM 3461 N N . ILE B 2 171 ? 122.716 130.917 113.489 1.00 42.56 171 ILE B N 1
ATOM 3462 C CA . ILE B 2 171 ? 123.709 131.684 114.254 1.00 35.97 171 ILE B CA 1
ATOM 3463 C C . ILE B 2 171 ? 123.303 131.766 115.735 1.00 43.08 171 ILE B C 1
ATOM 3464 O O . ILE B 2 171 ? 124.141 131.605 116.620 1.00 59.09 171 ILE B O 1
ATOM 3469 N N . GLY B 2 172 ? 122.015 131.951 116.027 1.00 46.08 172 GLY B N 1
ATOM 3470 C CA . GLY B 2 172 ? 121.513 131.988 117.399 1.00 50.92 172 GLY B CA 1
ATOM 3471 C C . GLY B 2 172 ? 121.636 130.646 118.120 1.00 50.44 172 GLY B C 1
ATOM 3472 O O . GLY B 2 172 ? 122.146 130.581 119.238 1.00 56.29 172 GLY B O 1
ATOM 3473 N N . MET B 2 173 ? 121.224 129.556 117.474 1.00 39.49 173 MET B N 1
ATOM 3474 C CA . MET B 2 173 ? 121.207 128.203 118.035 1.00 40.00 173 MET B CA 1
ATOM 3475 C C . MET B 2 173 ? 122.592 127.615 118.319 1.00 47.10 173 MET B C 1
ATOM 3476 O O . MET B 2 173 ? 122.680 126.631 119.046 1.00 59.88 173 MET B O 1
ATOM 3481 N N . VAL B 2 174 ? 123.669 128.201 117.792 1.00 43.02 174 VAL B N 1
ATOM 3482 C CA . VAL B 2 174 ? 125.047 127.807 118.114 1.00 40.53 174 VAL B CA 1
ATOM 3483 C C . VAL B 2 174 ? 125.761 128.729 119.104 1.00 46.35 174 VAL B C 1
ATOM 3484 O O . VAL B 2 174 ? 126.859 128.397 119.539 1.00 57.71 174 VAL B O 1
ATOM 3488 N N . SER B 2 175 ? 125.181 129.868 119.485 1.00 38.97 175 SER B N 1
ATOM 3489 C CA . SER B 2 175 ? 125.873 130.890 120.283 1.00 43.53 175 SER B CA 1
ATOM 3490 C C . SER B 2 175 ? 125.226 131.218 121.633 1.00 45.31 175 SER B C 1
ATOM 3491 O O . SER B 2 175 ? 125.514 132.258 122.218 1.00 47.28 175 SER B O 1
ATOM 3494 N N . TRP B 2 176 ? 124.363 130.349 122.156 1.00 48.63 176 TRP B N 1
ATOM 3495 C CA . TRP B 2 176 ? 123.770 130.509 123.487 1.00 44.11 176 TRP B CA 1
ATOM 3496 C C . TRP B 2 176 ? 124.544 129.835 124.628 1.00 48.53 176 TRP B C 1
ATOM 3497 O O . TRP B 2 176 ? 124.135 129.940 125.781 1.00 56.83 176 TRP B O 1
ATOM 3508 N N . LEU B 2 177 ? 125.645 129.128 124.355 1.00 54.75 177 LEU B N 1
ATOM 3509 C CA . LEU B 2 177 ? 126.301 128.262 125.341 1.00 50.64 177 LEU B CA 1
ATOM 3510 C C . LEU B 2 177 ? 126.916 129.036 126.517 1.00 55.87 177 LEU B C 1
ATOM 3511 O O . LEU B 2 177 ? 126.659 128.707 127.674 1.00 65.06 177 LEU B O 1
ATOM 3516 N N . ASP B 2 178 ? 127.687 130.096 126.269 1.00 62.30 178 ASP B N 1
ATOM 3517 C CA . ASP B 2 178 ? 128.263 130.909 127.350 1.00 61.51 178 ASP B CA 1
ATOM 3518 C C . ASP B 2 178 ? 127.206 131.767 128.068 1.00 62.09 178 ASP B C 1
ATOM 3519 O O . ASP B 2 178 ? 127.276 131.939 129.288 1.00 67.71 178 ASP B O 1
ATOM 3524 N N . MET B 2 179 ? 126.179 132.219 127.351 1.00 58.38 179 MET B N 1
ATOM 3525 C CA . MET B 2 179 ? 124.988 132.861 127.907 1.00 50.90 179 MET B CA 1
ATOM 3526 C C . MET B 2 179 ? 124.272 131.951 128.917 1.00 55.09 179 MET B C 1
ATOM 3527 O O . MET B 2 179 ? 123.934 132.386 130.019 1.00 69.77 179 MET B O 1
ATOM 3532 N N . ALA B 2 180 ? 124.082 130.672 128.588 1.00 51.01 180 ALA B N 1
ATOM 3533 C CA . ALA B 2 180 ? 123.498 129.706 129.509 1.00 49.67 180 ALA B CA 1
ATOM 3534 C C . ALA B 2 180 ? 124.397 129.450 130.718 1.00 52.31 180 ALA B C 1
ATOM 3535 O O . ALA B 2 180 ? 123.898 129.364 131.838 1.00 61.00 180 ALA B O 1
ATOM 3537 N N . ARG B 2 181 ? 125.717 129.385 130.528 1.00 59.78 181 ARG B N 1
ATOM 3538 C CA . ARG B 2 181 ? 126.678 129.186 131.621 1.00 61.84 181 ARG B CA 1
ATOM 3539 C C . ARG B 2 181 ? 126.637 130.322 132.642 1.00 61.94 181 ARG B C 1
ATOM 3540 O O . ARG B 2 181 ? 126.572 130.058 133.841 1.00 68.88 181 ARG B O 1
ATOM 3548 N N . ILE B 2 182 ? 126.622 131.581 132.198 1.00 49.91 182 ILE 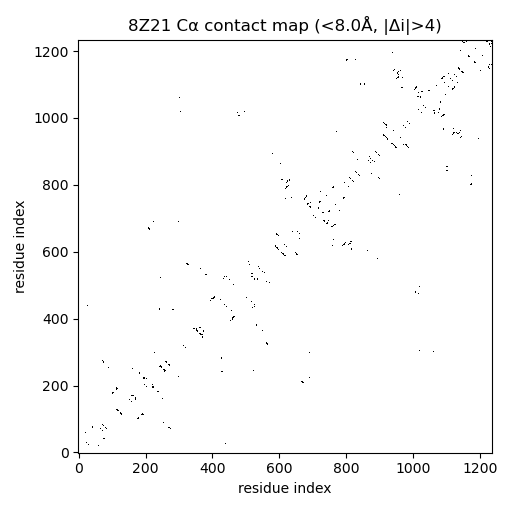B N 1
ATOM 3549 C CA . ILE B 2 182 ? 126.589 132.725 133.119 1.00 46.68 182 ILE B CA 1
ATOM 3550 C C . ILE B 2 182 ? 125.221 132.900 133.792 1.00 48.22 182 ILE B C 1
ATOM 3551 O O . ILE B 2 182 ? 125.167 133.132 135.000 1.00 57.19 182 ILE B O 1
ATOM 3556 N N . VAL B 2 183 ? 124.106 132.681 133.089 1.00 45.42 183 VAL B N 1
ATOM 3557 C CA . VAL B 2 183 ? 122.769 132.699 133.707 1.00 41.98 183 VAL B CA 1
ATOM 3558 C C . VAL B 2 183 ? 122.562 131.535 134.682 1.00 54.40 183 VAL B C 1
ATOM 3559 O O . VAL B 2 183 ? 121.948 131.735 135.732 1.00 69.33 183 VAL B O 1
ATOM 3563 N N . ARG B 2 184 ? 123.131 130.348 134.423 1.00 58.07 184 ARG B N 1
ATOM 3564 C CA . ARG B 2 184 ? 123.175 129.239 135.394 1.00 55.83 184 ARG B CA 1
ATOM 3565 C C . ARG B 2 184 ? 123.931 129.645 136.647 1.00 58.01 184 ARG B C 1
ATOM 3566 O O . ARG B 2 184 ? 123.397 129.472 137.740 1.00 63.77 184 ARG B O 1
ATOM 3574 N N . GLY B 2 185 ? 125.125 130.214 136.514 1.00 53.93 185 GLY B N 1
ATOM 3575 C CA . GLY B 2 185 ? 125.937 130.632 137.662 1.00 52.26 185 GLY B CA 1
ATOM 3576 C C . GLY B 2 185 ? 125.220 131.647 138.548 1.00 51.84 185 GLY B C 1
ATOM 3577 O O . GLY B 2 185 ? 125.137 131.470 139.764 1.00 60.40 185 GLY B O 1
ATOM 3578 N N . GLN B 2 186 ? 124.613 132.660 137.936 1.00 56.01 186 GLN B N 1
ATOM 3579 C CA . GLN B 2 186 ? 123.816 133.664 138.636 1.00 57.23 186 GLN B CA 1
ATOM 3580 C C . GLN B 2 186 ? 122.573 133.058 139.305 1.00 60.26 186 GLN B C 1
ATOM 3581 O O . GLN B 2 186 ? 122.304 133.337 140.471 1.00 69.67 186 GLN B O 1
ATOM 3587 N N . THR B 2 187 ? 121.835 132.183 138.618 1.00 53.12 187 THR B N 1
ATOM 3588 C CA . THR B 2 187 ? 120.617 131.559 139.162 1.00 47.88 187 THR B CA 1
ATOM 3589 C C . THR B 2 187 ? 120.918 130.605 140.315 1.00 56.63 187 THR B C 1
ATOM 3590 O O . THR B 2 187 ? 120.225 130.642 141.327 1.00 67.25 187 THR B O 1
ATOM 3594 N N . LEU B 2 188 ? 121.966 129.784 140.217 1.00 59.60 188 LEU B N 1
ATOM 3595 C CA . LEU B 2 188 ? 122.372 128.875 141.291 1.00 53.93 188 LEU B CA 1
ATOM 3596 C C . LEU B 2 188 ? 122.863 129.634 142.530 1.00 57.81 188 LEU B C 1
ATOM 3597 O O . LEU B 2 188 ? 122.505 129.280 143.652 1.00 66.88 188 LEU B O 1
ATOM 3602 N N . SER B 2 189 ? 123.607 130.726 142.334 1.00 50.03 189 SER B N 1
ATOM 3603 C CA . SER B 2 189 ? 123.974 131.642 143.416 1.00 50.28 189 SER B CA 1
ATOM 3604 C C . SER B 2 189 ? 122.736 132.224 144.105 1.00 51.17 189 SER B C 1
ATOM 3605 O O . SER B 2 189 ? 122.601 132.117 145.320 1.00 60.76 189 SER B O 1
ATOM 3608 N N . LEU B 2 190 ? 121.768 132.750 143.351 1.00 48.73 190 LEU B N 1
ATOM 3609 C CA . LEU B 2 190 ? 120.531 133.284 143.927 1.00 47.49 190 LEU B CA 1
ATOM 3610 C C . LEU B 2 190 ? 119.701 132.208 144.635 1.00 53.19 190 LEU B C 1
ATOM 3611 O O . LEU B 2 190 ? 119.184 132.459 145.719 1.00 64.57 190 LEU B O 1
ATOM 3616 N N . LYS B 2 191 ? 119.613 130.989 144.102 1.00 50.65 191 LYS B N 1
ATOM 3617 C CA . LYS B 2 191 ? 118.914 129.875 144.755 1.00 50.83 191 LYS B CA 1
ATOM 3618 C C . LYS B 2 191 ? 119.572 129.469 146.082 1.00 54.05 191 LYS B C 1
ATOM 3619 O O . LYS B 2 191 ? 118.885 129.000 146.985 1.00 53.53 191 LYS B O 1
ATOM 3625 N N . ARG B 2 192 ? 120.887 129.673 146.224 1.00 61.97 192 ARG B N 1
ATOM 3626 C CA . ARG B 2 192 ? 121.648 129.476 147.471 1.00 58.62 192 ARG B CA 1
ATOM 3627 C C . ARG B 2 192 ? 121.545 130.666 148.439 1.00 63.14 192 ARG B C 1
ATOM 3628 O O . ARG B 2 192 ? 121.671 130.450 149.644 1.00 65.16 192 ARG B O 1
ATOM 3636 N N . LYS B 2 193 ? 121.319 131.895 147.948 1.00 67.15 193 LYS B N 1
ATOM 3637 C CA . LYS B 2 193 ? 121.160 133.109 148.772 1.00 60.43 193 LYS B CA 1
ATOM 3638 C C . LYS B 2 193 ? 120.008 132.987 149.761 1.00 63.52 193 LYS B C 1
ATOM 3639 O O . LYS B 2 193 ? 119.068 132.214 149.609 1.00 63.20 193 LYS B O 1
ATOM 3645 N N . GLU B 2 194 ? 120.079 133.817 150.783 1.00 62.92 194 GLU B N 1
ATOM 3646 C CA . GLU B 2 194 ? 119.288 133.873 151.948 1.00 58.20 194 GLU B CA 1
ATOM 3647 C C . GLU B 2 194 ? 117.911 134.442 151.736 1.00 60.47 194 GLU B C 1
ATOM 3648 O O . GLU B 2 194 ? 116.916 133.960 152.287 1.00 70.44 194 GLU B O 1
ATOM 3654 N N . PHE B 2 195 ? 117.806 135.502 150.929 1.00 52.64 195 PHE B N 1
ATOM 3655 C CA . PHE B 2 195 ? 116.536 136.187 150.701 1.00 48.12 195 PHE B CA 1
ATOM 3656 C C . PHE B 2 195 ? 115.533 135.353 149.901 1.00 57.37 195 PHE B C 1
ATOM 3657 O O . PHE B 2 195 ? 114.336 135.536 150.071 1.00 62.50 195 PHE B O 1
ATOM 3665 N N . ILE B 2 196 ? 115.984 134.318 149.182 1.00 60.42 196 ILE B N 1
ATOM 3666 C CA . ILE B 2 196 ? 115.106 133.260 148.665 1.00 51.13 196 ILE B CA 1
ATOM 3667 C C . ILE B 2 196 ? 114.625 132.315 149.782 1.00 57.38 196 ILE B C 1
ATOM 3668 O O . ILE B 2 196 ? 113.428 132.045 149.859 1.00 63.43 196 ILE B O 1
ATOM 3673 N N . GLU B 2 197 ? 115.492 131.874 150.705 1.00 58.54 197 GLU B N 1
ATOM 3674 C CA . GLU B 2 197 ? 115.050 131.123 151.894 1.00 56.31 197 GLU B CA 1
ATOM 3675 C C . GLU B 2 197 ? 114.049 131.947 152.723 1.00 61.09 197 GLU B C 1
ATOM 3676 O O . GLU B 2 197 ? 113.004 131.442 153.131 1.00 68.91 197 GLU B O 1
ATOM 3682 N N . ALA B 2 198 ? 114.306 133.239 152.909 1.00 63.50 198 ALA B N 1
ATOM 3683 C CA . ALA B 2 198 ? 113.428 134.154 153.622 1.00 55.92 198 ALA B CA 1
ATOM 3684 C C . ALA B 2 198 ? 112.089 134.374 152.906 1.00 54.69 198 ALA B C 1
ATOM 3685 O O . ALA B 2 198 ? 111.060 134.458 153.571 1.00 62.44 198 ALA B O 1
ATOM 3687 N N . ALA B 2 199 ? 112.057 134.417 151.572 1.00 46.45 199 ALA B N 1
ATOM 3688 C CA . ALA B 2 199 ? 110.818 134.463 150.810 1.00 46.35 199 ALA B CA 1
ATOM 3689 C C . ALA B 2 199 ? 109.984 133.184 150.999 1.00 53.55 199 ALA B C 1
ATOM 3690 O O . ALA B 2 199 ? 108.775 133.272 151.210 1.00 69.66 199 ALA B O 1
ATOM 3692 N N . GLN B 2 200 ? 110.609 132.001 151.006 1.00 48.28 200 GLN B N 1
ATOM 3693 C CA . GLN B 2 200 ? 109.913 130.744 151.308 1.00 47.42 200 GLN B CA 1
ATOM 3694 C C . GLN B 2 200 ? 109.345 130.741 152.730 1.00 50.94 200 GLN B C 1
ATOM 3695 O O . GLN B 2 200 ? 108.198 130.347 152.942 1.00 63.54 200 GLN B O 1
ATOM 3701 N N . VAL B 2 201 ? 110.122 131.199 153.711 1.00 47.50 201 VAL B N 1
ATOM 3702 C CA . VAL B 2 201 ? 109.676 131.320 155.106 1.00 52.85 201 VAL B CA 1
ATOM 3703 C C . VAL B 2 201 ? 108.562 132.360 155.245 1.00 54.90 201 VAL B C 1
ATOM 3704 O O . VAL B 2 201 ? 107.621 132.161 156.005 1.00 57.89 201 VAL B O 1
ATOM 3708 N N . GLY B 2 202 ? 108.577 133.421 154.441 1.00 55.20 202 GLY B N 1
ATOM 3709 C CA . GLY B 2 202 ? 107.493 134.397 154.315 1.00 56.65 202 GLY B CA 1
ATOM 3710 C C . GLY B 2 202 ? 106.249 133.893 153.579 1.00 56.43 202 GLY B C 1
ATOM 3711 O O . GLY B 2 202 ? 105.325 134.665 153.361 1.00 55.64 202 GLY B O 1
ATOM 3712 N N . GLY B 2 203 ? 106.195 132.622 153.188 1.00 57.53 203 GLY B N 1
ATOM 3713 C CA . GLY B 2 203 ? 105.027 132.013 152.545 1.00 57.54 203 GLY B CA 1
ATOM 3714 C C . GLY B 2 203 ? 104.861 132.325 151.055 1.00 54.91 203 GLY B C 1
ATOM 3715 O O . GLY B 2 203 ? 103.816 132.004 150.491 1.00 61.65 203 GLY B O 1
ATOM 3716 N N . VAL B 2 204 ? 105.843 132.951 150.408 1.00 42.67 204 VAL B N 1
ATOM 3717 C CA . VAL B 2 204 ? 105.783 133.323 148.987 1.00 47.03 204 VAL B CA 1
ATOM 3718 C C . VAL B 2 204 ? 105.812 132.071 148.110 1.00 50.43 204 VAL B C 1
ATOM 3719 O O . VAL B 2 204 ? 106.600 131.155 148.339 1.00 53.35 204 VAL B O 1
ATOM 3723 N N . SER B 2 205 ? 104.937 132.014 147.109 1.00 51.68 205 SER B N 1
ATOM 3724 C CA . SER B 2 205 ? 104.830 130.897 146.168 1.00 48.92 205 SER B CA 1
ATOM 3725 C C . SER B 2 205 ? 106.037 130.806 145.231 1.00 55.01 205 SER B C 1
ATOM 3726 O O . SER B 2 205 ? 106.779 131.772 145.038 1.00 65.19 205 SER B O 1
ATOM 3729 N N . THR B 2 206 ? 106.230 129.649 144.593 1.00 50.00 206 THR B N 1
ATOM 3730 C CA . THR B 2 206 ? 107.329 129.426 143.643 1.00 45.94 206 THR B CA 1
ATOM 3731 C C . THR B 2 206 ? 107.293 130.425 142.487 1.00 44.52 206 THR B C 1
ATOM 3732 O O . THR B 2 206 ? 108.331 130.956 142.098 1.00 53.74 206 THR B O 1
ATOM 3736 N N . SER B 2 207 ? 106.109 130.757 141.974 1.00 32.31 207 SER B N 1
ATOM 3737 C CA . SER B 2 207 ? 105.964 131.776 140.932 1.00 31.34 207 SER B CA 1
ATOM 3738 C C . SER B 2 207 ? 106.347 133.163 141.443 1.00 41.78 207 SER B C 1
ATOM 3739 O O . SER B 2 207 ? 107.032 133.899 140.737 1.00 56.66 207 SER B O 1
ATOM 3742 N N . GLY B 2 208 ? 105.997 133.511 142.680 1.00 53.23 208 GLY B N 1
ATOM 3743 C CA . GLY B 2 208 ? 106.385 134.781 143.293 1.00 54.15 208 GLY B CA 1
ATOM 3744 C C . GLY B 2 208 ? 107.894 134.898 143.504 1.00 47.61 208 GLY B C 1
ATOM 3745 O O . GLY B 2 208 ? 108.489 135.914 143.155 1.00 55.57 208 GLY B O 1
ATOM 3746 N N . ILE B 2 209 ? 108.539 133.848 144.000 1.00 39.61 209 ILE B N 1
ATOM 3747 C CA . ILE B 2 209 ? 109.995 133.773 144.155 1.00 45.63 209 ILE B CA 1
ATOM 3748 C C . ILE B 2 209 ? 110.704 133.977 142.808 1.00 55.87 209 ILE B C 1
ATOM 3749 O O . ILE B 2 209 ? 111.637 134.778 142.722 1.00 66.47 209 ILE B O 1
ATOM 3754 N N . VAL B 2 210 ? 110.259 133.327 141.732 1.00 37.77 210 VAL B N 1
ATOM 3755 C CA . VAL B 2 210 ? 110.849 133.536 140.406 1.00 33.89 210 VAL B CA 1
ATOM 3756 C C . VAL B 2 210 ? 110.608 134.963 139.912 1.00 42.47 210 VAL B C 1
ATOM 3757 O O . VAL B 2 210 ? 111.564 135.665 139.602 1.00 56.26 210 VAL B O 1
ATOM 3761 N N . ILE B 2 211 ? 109.355 135.415 139.869 1.00 36.28 211 ILE B N 1
ATOM 3762 C CA . ILE B 2 211 ? 108.966 136.656 139.189 1.00 37.36 211 ILE B CA 1
ATOM 3763 C C . ILE B 2 211 ? 109.432 137.915 139.925 1.00 46.82 211 ILE B C 1
ATOM 3764 O O . ILE B 2 211 ? 109.812 138.892 139.278 1.00 54.52 211 ILE B O 1
ATOM 3769 N N . ARG B 2 212 ? 109.436 137.914 141.261 1.00 50.12 212 ARG B N 1
ATOM 3770 C CA . ARG B 2 212 ? 109.725 139.102 142.088 1.00 46.68 212 ARG B CA 1
ATOM 3771 C C . ARG B 2 212 ? 111.079 139.076 142.796 1.00 44.92 212 ARG B C 1
ATOM 3772 O O . ARG B 2 212 ? 111.565 140.136 143.171 1.00 53.60 212 ARG B O 1
ATOM 3780 N N . HIS B 2 213 ? 111.724 137.919 142.954 1.00 45.62 213 HIS B N 1
ATOM 3781 C CA . HIS B 2 213 ? 113.011 137.810 143.655 1.00 46.57 213 HIS B CA 1
ATOM 3782 C C . HIS B 2 213 ? 114.176 137.344 142.771 1.00 49.26 213 HIS B C 1
ATOM 3783 O O . HIS B 2 213 ? 115.233 137.962 142.828 1.00 54.60 213 HIS B O 1
ATOM 3790 N N . ILE B 2 214 ? 114.024 136.305 141.946 1.00 50.27 214 ILE B N 1
ATOM 3791 C CA . ILE B 2 214 ? 115.118 135.817 141.084 1.00 48.19 214 ILE B CA 1
ATOM 3792 C C . ILE B 2 214 ? 115.245 136.638 139.794 1.00 60.21 214 ILE B C 1
ATOM 3793 O O . ILE B 2 214 ? 116.334 137.116 139.488 1.00 70.69 214 ILE B O 1
ATOM 3798 N N . VAL B 2 215 ? 114.160 136.855 139.044 1.00 44.92 215 VAL B N 1
ATOM 3799 C CA . VAL B 2 215 ? 114.198 137.546 137.742 1.00 38.52 215 VAL B CA 1
ATOM 3800 C C . VAL B 2 215 ? 114.842 138.936 137.810 1.00 42.77 215 VAL B C 1
ATOM 3801 O O . VAL B 2 215 ? 115.765 139.170 137.029 1.00 48.22 215 VAL B O 1
ATOM 3805 N N . PRO B 2 216 ? 114.480 139.849 138.730 1.00 44.43 216 PRO B N 1
ATOM 3806 C CA . PRO B 2 216 ? 115.126 141.156 138.833 1.00 41.13 216 PRO B CA 1
ATOM 3807 C C . PRO B 2 216 ? 116.642 141.117 139.045 1.00 46.19 216 PRO B C 1
ATOM 3808 O O . PRO B 2 216 ? 117.346 142.029 138.615 1.00 54.63 216 PRO B O 1
ATOM 3812 N N . ASN B 2 217 ? 117.173 140.059 139.664 1.00 47.89 217 ASN B N 1
ATOM 3813 C CA . ASN B 2 217 ? 118.601 139.875 139.928 1.00 49.45 217 ASN B CA 1
ATOM 3814 C C . ASN B 2 217 ? 119.337 139.096 138.822 1.00 52.79 217 ASN B C 1
ATOM 3815 O O . ASN B 2 217 ? 120.529 139.313 138.607 1.00 54.44 217 ASN B O 1
ATOM 3820 N N . VAL B 2 218 ? 118.665 138.202 138.095 1.00 49.23 218 VAL B N 1
ATOM 3821 C CA . VAL B 2 218 ? 119.208 137.555 136.886 1.00 52.12 218 VAL B CA 1
ATOM 3822 C C . VAL B 2 218 ? 119.264 138.531 135.710 1.00 55.42 218 VAL B C 1
ATOM 3823 O O . VAL B 2 218 ? 120.149 138.421 134.858 1.00 60.27 218 VAL B O 1
ATOM 3827 N N . LEU B 2 219 ? 118.372 139.525 135.659 1.00 53.23 219 LEU B N 1
ATOM 3828 C CA . LEU B 2 219 ? 118.185 140.436 134.599 1.00 45.22 219 LEU B CA 1
ATOM 3829 C C . LEU B 2 219 ? 119.392 141.286 134.333 1.00 44.83 219 LEU B C 1
ATOM 3830 O O . LEU B 2 219 ? 119.641 141.708 133.200 1.00 53.97 219 LEU B O 1
ATOM 3835 N N . GLY B 2 220 ? 120.238 141.527 135.337 1.00 52.33 220 GLY B N 1
ATOM 3836 C CA . GLY B 2 220 ? 121.471 142.288 135.145 1.00 56.08 220 GLY B CA 1
ATOM 3837 C C . GLY B 2 220 ? 122.468 141.585 134.218 1.00 56.67 220 GLY B C 1
ATOM 3838 O O . GLY B 2 220 ? 122.895 142.148 133.211 1.00 61.66 220 GLY B O 1
ATOM 3839 N N . VAL B 2 221 ? 122.754 140.317 134.509 1.00 55.92 221 VAL B N 1
ATOM 3840 C CA . VAL B 2 221 ? 123.622 139.459 133.691 1.00 54.05 221 VAL B CA 1
ATOM 3841 C C . VAL B 2 221 ? 123.078 139.321 132.271 1.00 53.52 221 VAL B C 1
ATOM 3842 O O . VAL B 2 221 ? 123.837 139.449 131.313 1.00 57.94 221 VAL B O 1
ATOM 3846 N N . VAL B 2 222 ? 121.764 139.134 132.114 1.00 51.97 222 VAL B N 1
ATOM 3847 C CA . VAL B 2 222 ? 121.120 139.027 130.797 1.00 46.18 222 VAL B CA 1
ATOM 3848 C C . VAL B 2 222 ? 121.336 140.282 129.947 1.00 49.57 222 VAL B C 1
ATOM 3849 O O . VAL B 2 222 ? 121.745 140.165 128.797 1.00 59.15 222 VAL B O 1
ATOM 3853 N N . VAL B 2 223 ? 121.120 141.485 130.484 1.00 51.61 223 VAL B N 1
ATOM 3854 C CA . VAL B 2 223 ? 121.294 142.742 129.733 1.00 50.63 223 VAL B CA 1
ATOM 3855 C C . VAL B 2 223 ? 122.754 142.991 129.350 1.00 52.24 223 VAL B C 1
ATOM 3856 O O . VAL B 2 223 ? 123.034 143.409 128.224 1.00 57.19 223 VAL B O 1
ATOM 3860 N N . VAL B 2 224 ? 123.702 142.697 130.243 1.00 47.90 224 VAL B N 1
ATOM 3861 C CA . VAL B 2 224 ? 125.137 142.840 129.959 1.00 45.75 224 VAL B CA 1
ATOM 3862 C C . VAL B 2 224 ? 125.574 141.875 128.863 1.00 55.23 224 VAL B C 1
ATOM 3863 O O . VAL B 2 224 ? 126.133 142.303 127.852 1.00 60.34 224 VAL B O 1
ATOM 3867 N N . TYR B 2 225 ? 125.276 140.581 128.996 1.00 58.43 225 TYR B N 1
ATOM 3868 C CA . TYR B 2 225 ? 125.689 139.592 128.001 1.00 55.47 225 TYR B CA 1
ATOM 3869 C C . TYR B 2 225 ? 124.934 139.721 126.682 1.00 59.31 225 TYR B C 1
ATOM 3870 O O . TYR B 2 225 ? 125.559 139.542 125.643 1.00 68.35 225 TYR B O 1
ATOM 3879 N N . ALA B 2 226 ? 123.664 140.129 126.654 1.00 48.66 226 ALA B N 1
ATOM 3880 C CA . ALA B 2 226 ? 122.986 140.440 125.396 1.00 44.04 226 ALA B CA 1
ATOM 3881 C C . ALA B 2 226 ? 123.713 141.552 124.622 1.00 49.02 226 ALA B C 1
ATOM 3882 O O . ALA B 2 226 ? 123.965 141.428 123.424 1.00 60.97 226 ALA B O 1
ATOM 3884 N N . SER B 2 227 ? 124.120 142.614 125.318 1.00 51.89 227 SER B N 1
ATOM 3885 C CA . SER B 2 227 ? 124.824 143.754 124.720 1.00 53.83 227 SER B CA 1
ATOM 3886 C C . SER B 2 227 ? 126.213 143.378 124.204 1.00 53.82 227 SER B C 1
ATOM 3887 O O . SER B 2 227 ? 126.643 143.886 123.173 1.00 57.57 227 SER B O 1
ATOM 3890 N N . LEU B 2 228 ? 126.908 142.459 124.884 1.00 53.08 228 LEU B N 1
ATOM 3891 C CA . LEU B 2 228 ? 128.193 141.898 124.448 1.00 55.98 228 LEU B CA 1
ATOM 3892 C C . LEU B 2 228 ? 128.062 140.821 123.357 1.00 56.67 228 LEU B C 1
ATOM 3893 O O . LEU B 2 228 ? 129.028 140.566 122.643 1.00 59.95 228 LEU B O 1
ATOM 3898 N N . LEU B 2 229 ? 126.890 140.207 123.197 1.00 53.42 229 LEU B N 1
ATOM 3899 C CA . LEU B 2 229 ? 126.635 139.139 122.231 1.00 45.53 229 LEU B CA 1
ATOM 3900 C C . LEU B 2 229 ? 126.274 139.659 120.836 1.00 49.34 229 LEU B C 1
ATOM 3901 O O . LEU B 2 229 ? 126.757 139.111 119.848 1.00 60.12 229 LEU B O 1
ATOM 3906 N N . VAL B 2 230 ? 125.496 140.741 120.723 1.00 41.09 230 VAL B N 1
ATOM 3907 C CA . VAL B 2 230 ? 125.160 141.371 119.431 1.00 39.02 230 VAL B CA 1
ATOM 3908 C C . VAL B 2 230 ? 126.371 141.587 118.507 1.00 47.46 230 VAL B C 1
ATOM 3909 O O . VAL B 2 230 ? 126.281 141.172 117.348 1.00 61.92 230 VAL B O 1
ATOM 3913 N N . PRO B 2 231 ? 127.524 142.134 118.942 1.00 43.84 231 PRO B N 1
ATOM 3914 C CA . PRO B 2 231 ? 128.670 142.296 118.055 1.00 39.69 231 PRO B CA 1
ATOM 3915 C C . PRO B 2 231 ? 129.254 140.967 117.579 1.00 47.51 231 PRO B C 1
ATOM 3916 O O . PRO B 2 231 ? 129.602 140.843 116.407 1.00 55.07 231 PRO B O 1
ATOM 3920 N N . SER B 2 232 ? 129.284 139.928 118.414 1.00 46.68 232 SER B N 1
ATOM 3921 C CA . SER B 2 232 ? 129.708 138.596 117.974 1.00 43.92 232 SER B CA 1
ATOM 3922 C C . SER B 2 232 ? 128.790 138.031 116.895 1.00 44.99 232 SER B C 1
ATOM 3923 O O . SER B 2 232 ? 129.266 137.389 115.963 1.00 59.96 232 SER B O 1
ATOM 3926 N N . MET B 2 233 ? 127.486 138.294 116.951 1.00 33.67 233 MET B N 1
ATOM 3927 C CA . MET B 2 233 ? 126.549 137.847 115.915 1.00 38.85 233 MET B CA 1
ATOM 3928 C C . MET B 2 233 ? 126.685 138.639 114.611 1.00 43.38 233 MET B C 1
ATOM 3929 O O . MET B 2 233 ? 126.622 138.053 113.533 1.00 51.61 233 MET B O 1
ATOM 3934 N N . ILE B 2 234 ? 126.960 139.943 114.681 1.00 42.79 234 ILE B N 1
ATOM 3935 C CA . ILE B 2 234 ? 127.298 140.766 113.513 1.00 41.87 234 ILE B CA 1
ATOM 3936 C C . ILE B 2 234 ? 128.580 140.240 112.860 1.00 47.01 234 ILE B C 1
ATOM 3937 O O . ILE B 2 234 ? 128.650 140.115 111.638 1.00 59.58 234 ILE B O 1
ATOM 3942 N N . LEU B 2 235 ? 129.584 139.876 113.660 1.00 42.15 235 LEU B N 1
ATOM 3943 C CA . LEU B 2 235 ? 130.834 139.297 113.179 1.00 42.76 235 LEU B CA 1
ATOM 3944 C C . LEU B 2 235 ? 130.607 137.912 112.566 1.00 50.60 235 LEU B C 1
ATOM 3945 O O . LEU B 2 235 ? 131.094 137.657 111.471 1.00 59.65 235 LEU B O 1
ATOM 3950 N N . PHE B 2 236 ? 129.832 137.034 113.206 1.00 50.87 236 PHE B N 1
ATOM 3951 C CA . PHE B 2 236 ? 129.522 135.694 112.701 1.00 47.20 236 PHE B CA 1
ATOM 3952 C C . PHE B 2 236 ? 128.785 135.758 111.359 1.00 45.69 236 PHE B C 1
ATOM 3953 O O . PHE B 2 236 ? 129.173 135.069 110.422 1.00 55.06 236 PHE B O 1
ATOM 3961 N N . GLU B 2 237 ? 127.773 136.618 111.218 1.00 47.30 237 GLU B N 1
ATOM 3962 C CA . GLU B 2 237 ? 127.133 136.858 109.926 1.00 42.00 237 GLU B CA 1
ATOM 3963 C C . GLU B 2 237 ? 128.138 137.395 108.910 1.00 46.04 237 GLU B C 1
ATOM 3964 O O . GLU B 2 237 ? 128.254 136.835 107.827 1.00 58.91 237 GLU B O 1
ATOM 3970 N N . SER B 2 238 ? 128.887 138.443 109.258 1.00 47.32 238 SER B N 1
ATOM 3971 C CA . SER B 2 238 ? 129.826 139.084 108.339 1.00 53.20 238 SER B CA 1
ATOM 3972 C C . SER B 2 238 ? 130.951 138.152 107.890 1.00 59.23 238 SER B C 1
ATOM 3973 O O . SER B 2 238 ? 131.451 138.287 106.779 1.00 66.43 238 SER B O 1
ATOM 3976 N N . PHE B 2 239 ? 131.344 137.193 108.726 1.00 55.86 239 PHE B N 1
ATOM 3977 C CA . PHE B 2 239 ? 132.240 136.102 108.361 1.00 46.94 239 PHE B CA 1
ATOM 3978 C C . PHE B 2 239 ? 131.548 135.179 107.362 1.00 43.94 239 PHE B C 1
ATOM 3979 O O . PHE B 2 239 ? 132.004 135.018 106.234 1.00 57.21 239 PHE B O 1
ATOM 3987 N N . LEU B 2 240 ? 130.400 134.623 107.740 1.00 44.71 240 LEU B N 1
ATOM 3988 C CA . LEU B 2 240 ? 129.630 133.680 106.939 1.00 47.17 240 LEU B CA 1
ATOM 3989 C C . LEU B 2 240 ? 129.194 134.260 105.584 1.00 48.93 240 LEU B C 1
ATOM 3990 O O . LEU B 2 240 ? 128.977 133.489 104.656 1.00 59.24 240 LEU B O 1
ATOM 3995 N N . SER B 2 241 ? 129.095 135.580 105.432 1.00 40.68 241 SER B N 1
ATOM 3996 C CA . SER B 2 241 ? 128.820 136.266 104.166 1.00 38.58 241 SER B CA 1
ATOM 3997 C C . SER B 2 241 ? 130.064 136.754 103.412 1.00 47.82 241 SER B C 1
ATOM 3998 O O . SER B 2 241 ? 129.958 137.113 102.242 1.00 55.09 241 SER B O 1
ATOM 4001 N N . PHE B 2 242 ? 131.255 136.731 104.016 1.00 50.83 242 PHE B N 1
ATOM 4002 C CA . PHE B 2 242 ? 132.515 137.039 103.332 1.00 45.14 242 PHE B CA 1
ATOM 4003 C C . PHE B 2 242 ? 132.989 135.878 102.453 1.00 48.31 242 PHE B C 1
ATOM 4004 O O . PHE B 2 242 ? 133.496 136.097 101.353 1.00 55.77 242 PHE B O 1
ATOM 4012 N N . LEU B 2 243 ? 132.807 134.629 102.902 1.00 48.64 243 LEU B N 1
ATOM 4013 C CA . LEU B 2 243 ? 133.215 133.435 102.155 1.00 45.52 243 LEU B CA 1
ATOM 4014 C C . LEU B 2 243 ? 132.414 133.207 100.861 1.00 45.24 243 LEU B C 1
ATOM 4015 O O . LEU B 2 243 ? 132.786 132.369 100.044 1.00 53.08 243 LEU B O 1
ATOM 4020 N N . GLY B 2 244 ? 131.297 133.907 100.684 1.00 46.22 244 GLY B N 1
ATOM 4021 C CA . GLY B 2 244 ? 130.204 133.530 99.795 1.00 50.60 244 GLY B CA 1
ATOM 4022 C C . GLY B 2 244 ? 128.989 133.283 100.670 1.00 54.22 244 GLY B C 1
ATOM 4023 O O . GLY B 2 244 ? 128.696 134.121 101.518 1.00 57.18 244 GLY B O 1
ATOM 4024 N N . LEU B 2 245 ? 128.334 132.128 100.529 1.00 45.85 245 LEU B N 1
ATOM 4025 C CA . LEU B 2 245 ? 127.339 131.610 101.484 1.00 42.59 245 LEU B CA 1
ATOM 4026 C C . LEU B 2 245 ? 126.342 132.708 101.915 1.00 45.65 245 LEU B C 1
ATOM 4027 O O . LEU B 2 245 ? 125.697 133.295 101.043 1.00 50.28 245 LEU B O 1
ATOM 4032 N N . GLY B 2 246 ? 126.213 132.996 103.212 1.00 54.34 246 GLY B N 1
ATOM 4033 C CA . GLY B 2 246 ? 125.553 134.205 103.727 1.00 55.55 246 GLY B CA 1
ATOM 4034 C C . GLY B 2 246 ? 124.223 134.572 103.061 1.00 55.92 246 GLY B C 1
ATOM 4035 O O . GLY B 2 246 ? 123.359 133.719 102.867 1.00 62.56 246 GLY B O 1
ATOM 4036 N N . THR B 2 247 ? 124.060 135.846 102.697 1.00 50.96 247 THR B N 1
ATOM 4037 C CA . THR B 2 247 ? 122.934 136.337 101.892 1.00 50.62 247 THR B CA 1
ATOM 4038 C C . THR B 2 247 ? 123.374 136.646 100.457 1.00 51.33 247 THR B C 1
ATOM 4039 O O . THR B 2 247 ? 124.454 137.186 100.226 1.00 54.00 247 THR B O 1
ATOM 4043 N N . GLN B 2 248 ? 122.524 136.319 99.483 1.00 65.87 248 GLN B N 1
ATOM 4044 C CA . GLN B 2 248 ? 122.762 136.535 98.050 1.00 68.58 248 GLN B CA 1
ATOM 4045 C C . GLN B 2 248 ? 122.675 138.018 97.624 1.00 70.87 248 GLN B C 1
ATOM 4046 O O . GLN B 2 248 ? 122.239 138.885 98.382 1.00 75.24 248 GLN B O 1
ATOM 4052 N N . GLU B 2 249 ? 123.066 138.313 96.378 1.00 72.39 249 GLU B N 1
ATOM 4053 C CA . GLU B 2 249 ? 123.247 139.668 95.827 1.00 75.72 249 GLU B CA 1
ATOM 4054 C C . GLU B 2 249 ? 122.109 140.691 96.065 1.00 78.24 249 GLU B C 1
ATOM 4055 O O . GLU B 2 249 ? 122.431 141.823 96.435 1.00 81.94 249 GLU B O 1
ATOM 4061 N N . PRO B 2 250 ? 120.804 140.375 95.940 1.00 59.52 250 PRO B N 1
ATOM 4062 C CA . PRO B 2 250 ? 119.747 141.368 96.163 1.00 54.99 250 PRO B CA 1
ATOM 4063 C C . PRO B 2 250 ? 119.582 141.785 97.635 1.00 57.05 250 PRO B C 1
ATOM 4064 O O . PRO B 2 250 ? 118.811 142.693 97.934 1.00 58.57 250 PRO B O 1
ATOM 4068 N N . LEU B 2 251 ? 120.309 141.153 98.558 1.00 56.45 251 LEU B N 1
ATOM 4069 C CA . LEU B 2 251 ? 120.194 141.318 100.008 1.00 52.44 251 LEU B CA 1
ATOM 4070 C C . LEU B 2 251 ? 121.591 141.286 100.665 1.00 55.52 251 LEU B C 1
ATOM 4071 O O . LEU B 2 251 ? 121.781 140.723 101.744 1.00 60.25 251 LEU B O 1
ATOM 4076 N N . SER B 2 252 ? 122.602 141.822 99.975 1.00 52.02 252 SER B N 1
ATOM 4077 C CA . SER B 2 252 ? 124.010 141.739 100.386 1.00 53.04 252 SER B CA 1
ATOM 4078 C C . SER B 2 252 ? 124.277 142.500 101.685 1.00 52.89 252 SER B C 1
ATOM 4079 O O . SER B 2 252 ? 123.811 143.620 101.856 1.00 58.67 252 SER B O 1
ATOM 4082 N N . SER B 2 253 ? 125.005 141.891 102.616 1.00 44.82 253 SER B N 1
ATOM 4083 C CA . SER B 2 253 ? 125.398 142.486 103.900 1.00 47.44 253 SER B CA 1
ATOM 4084 C C . SER B 2 253 ? 126.788 143.134 103.848 1.00 49.82 253 SER B C 1
ATOM 4085 O O . SER B 2 253 ? 127.451 143.100 102.807 1.00 58.44 253 SER B O 1
ATOM 4088 N N . TRP B 2 254 ? 127.289 143.706 104.954 1.00 44.39 254 TRP B N 1
ATOM 4089 C CA . TRP B 2 254 ? 128.634 144.295 104.956 1.00 44.18 254 TRP B CA 1
ATOM 4090 C C . TRP B 2 254 ? 129.732 143.275 104.629 1.00 53.54 254 TRP B C 1
ATOM 4091 O O . TRP B 2 254 ? 130.686 143.611 103.931 1.00 64.73 254 TRP B O 1
ATOM 4102 N N . GLY B 2 255 ? 129.598 142.024 105.069 1.00 48.48 255 GLY B N 1
ATOM 4103 C CA . GLY B 2 255 ? 130.575 140.981 104.763 1.00 48.66 255 GLY B CA 1
ATOM 4104 C C . GLY B 2 255 ? 130.640 140.641 103.273 1.00 47.62 255 GLY B C 1
ATOM 4105 O O . GLY B 2 255 ? 131.726 140.459 102.725 1.00 54.03 255 GLY B O 1
ATOM 4106 N N . ALA B 2 256 ? 129.500 140.653 102.584 1.00 43.96 256 ALA B N 1
ATOM 4107 C CA . ALA B 2 256 ? 129.451 140.440 101.144 1.00 45.20 256 ALA B CA 1
ATOM 4108 C C . ALA B 2 256 ? 130.074 141.600 100.350 1.00 43.85 256 ALA B C 1
ATOM 4109 O O . ALA B 2 256 ? 130.724 141.368 99.333 1.00 53.81 256 ALA B O 1
ATOM 4111 N N . LEU B 2 257 ? 129.936 142.842 100.818 1.00 37.34 257 LEU B N 1
ATOM 4112 C CA . LEU B 2 257 ? 130.630 143.976 100.204 1.00 42.37 257 LEU B CA 1
ATOM 4113 C C . LEU B 2 257 ? 132.143 143.875 100.403 1.00 49.04 257 LEU B C 1
ATOM 4114 O O . LEU B 2 257 ? 132.903 144.194 99.491 1.00 60.35 257 LEU B O 1
ATOM 4119 N N . LEU B 2 258 ? 132.597 143.400 101.564 1.00 42.90 258 LEU B N 1
ATOM 4120 C CA . LEU B 2 258 ? 134.019 143.248 101.855 1.00 50.33 258 LEU B CA 1
ATOM 4121 C C . LEU B 2 258 ? 134.719 142.244 100.934 1.00 53.24 258 LEU B C 1
ATOM 4122 O O . LEU B 2 258 ? 135.882 142.470 100.607 1.00 53.75 258 LEU B O 1
ATOM 4127 N N . SER B 2 259 ? 134.071 141.169 100.483 1.00 49.99 259 SER B N 1
ATOM 4128 C CA . SER B 2 259 ? 134.710 140.226 99.556 1.00 50.93 259 SER B CA 1
ATOM 4129 C C . SER B 2 259 ? 134.822 140.787 98.135 1.00 51.78 259 SER B C 1
ATOM 4130 O O . SER B 2 259 ? 135.886 140.673 97.521 1.00 54.16 259 SER B O 1
ATOM 4133 N N . ASP B 2 260 ? 133.805 141.493 97.629 1.00 44.00 260 ASP B N 1
ATOM 4134 C CA . ASP B 2 260 ? 133.925 142.264 96.385 1.00 43.46 260 ASP B CA 1
ATOM 4135 C C . ASP B 2 260 ? 135.012 143.343 96.495 1.00 46.55 260 ASP B C 1
ATOM 4136 O O . ASP B 2 260 ? 135.782 143.571 95.557 1.00 53.00 260 ASP B O 1
ATOM 4141 N N . GLY B 2 261 ? 135.140 143.962 97.666 1.00 52.03 261 GLY B N 1
ATOM 4142 C CA . GLY B 2 261 ? 136.218 144.884 97.986 1.00 59.03 261 GLY B CA 1
ATOM 4143 C C . GLY B 2 261 ? 137.594 144.233 97.957 1.00 58.28 261 GLY B C 1
ATOM 4144 O O . GLY B 2 261 ? 138.488 144.754 97.300 1.00 64.57 261 GLY B O 1
ATOM 4145 N N . ALA B 2 262 ? 137.778 143.094 98.621 1.00 48.60 262 ALA B N 1
ATOM 4146 C CA . ALA B 2 262 ? 139.059 142.399 98.688 1.00 48.71 262 ALA B CA 1
ATOM 4147 C C . ALA B 2 262 ? 139.580 141.988 97.301 1.00 51.78 262 ALA B C 1
ATOM 4148 O O . ALA B 2 262 ? 140.780 142.064 97.049 1.00 52.55 262 ALA B O 1
ATOM 4150 N N . ASN B 2 263 ? 138.695 141.624 96.373 1.00 45.59 263 ASN B N 1
ATOM 4151 C CA . ASN B 2 263 ? 139.061 141.380 94.980 1.00 45.18 263 ASN B CA 1
ATOM 4152 C C . ASN B 2 263 ? 139.411 142.682 94.238 1.00 49.86 263 ASN B C 1
ATOM 4153 O O . ASN B 2 263 ? 140.371 142.725 93.478 1.00 52.82 263 ASN B O 1
ATOM 4158 N N . SER B 2 264 ? 138.652 143.758 94.454 1.00 58.08 264 SER B N 1
ATOM 4159 C CA . SER B 2 264 ? 138.795 145.039 93.737 1.00 56.06 264 SER B CA 1
ATOM 4160 C C . SER B 2 264 ? 139.947 145.927 94.237 1.00 55.50 264 SER B C 1
ATOM 4161 O O . SER B 2 264 ? 140.262 146.949 93.627 1.00 62.34 264 SER B O 1
ATOM 4164 N N . MET B 2 265 ? 140.577 145.557 95.348 1.00 55.58 265 MET B N 1
ATOM 4165 C CA . MET B 2 265 ? 141.514 146.357 96.143 1.00 56.66 265 MET B CA 1
ATOM 4166 C C . MET B 2 265 ? 142.722 146.919 95.378 1.00 58.61 265 MET B C 1
ATOM 4167 O O . MET B 2 265 ? 143.256 147.956 95.752 1.00 59.85 265 MET B O 1
ATOM 4172 N N . GLU B 2 266 ? 143.157 146.278 94.295 1.00 57.39 266 GLU B N 1
ATOM 4173 C CA . GLU B 2 266 ? 144.266 146.766 93.463 1.00 54.54 266 GLU B CA 1
ATOM 4174 C C . GLU B 2 266 ? 143.931 148.064 92.709 1.00 59.43 266 GLU B C 1
ATOM 4175 O O . GLU B 2 266 ? 144.828 148.848 92.413 1.00 59.12 266 GLU B O 1
ATOM 4181 N N . VAL B 2 267 ? 142.656 148.285 92.372 1.00 57.65 267 VAL B N 1
ATOM 4182 C CA . VAL B 2 267 ? 142.184 149.357 91.473 1.00 51.88 267 VAL B CA 1
ATOM 4183 C C . VAL B 2 267 ? 141.279 150.360 92.187 1.00 54.06 267 VAL B C 1
ATOM 4184 O O . VAL B 2 267 ? 141.371 151.557 91.926 1.00 59.68 267 VAL B O 1
ATOM 4188 N N . SER B 2 268 ? 140.428 149.898 93.104 1.00 55.72 268 SER B N 1
ATOM 4189 C CA . SER B 2 268 ? 139.387 150.701 93.757 1.00 53.35 268 SER B CA 1
ATOM 4190 C C . SER B 2 268 ? 139.237 150.341 95.247 1.00 51.70 268 SER B C 1
ATOM 4191 O O . SER B 2 268 ? 138.273 149.691 95.656 1.00 55.63 268 SER B O 1
ATOM 4194 N N . PRO B 2 269 ? 140.190 150.752 96.107 1.00 50.18 269 PRO B N 1
ATOM 4195 C CA . PRO B 2 269 ? 140.284 150.290 97.492 1.00 54.22 269 PRO B CA 1
ATOM 4196 C C . PRO B 2 269 ? 139.166 150.779 98.414 1.00 56.07 269 PRO B C 1
ATOM 4197 O O . PRO B 2 269 ? 138.916 150.172 99.455 1.00 64.62 269 PRO B O 1
ATOM 4201 N N . TRP B 2 270 ? 138.435 151.830 98.040 1.00 51.52 270 TRP B N 1
ATOM 4202 C CA . TRP B 2 270 ? 137.276 152.315 98.795 1.00 49.44 270 TRP B CA 1
ATOM 4203 C C . TRP B 2 270 ? 136.205 151.237 99.018 1.00 53.04 270 TRP B C 1
ATOM 4204 O O . TRP B 2 270 ? 135.495 151.281 100.023 1.00 59.19 270 TRP B O 1
ATOM 4215 N N . LEU B 2 271 ? 136.136 150.224 98.147 1.00 51.02 271 LEU B N 1
ATOM 4216 C CA . LEU B 2 271 ? 135.232 149.082 98.287 1.00 44.24 271 LEU B CA 1
ATOM 4217 C C . LEU B 2 271 ? 135.567 148.168 99.476 1.00 43.79 271 LEU B C 1
ATOM 4218 O O . LEU B 2 271 ? 134.684 147.447 99.929 1.00 55.30 271 LEU B O 1
ATOM 4223 N N . LEU B 2 272 ? 136.785 148.202 100.028 1.00 37.93 272 LEU B N 1
ATOM 4224 C CA . LEU B 2 272 ? 137.037 147.693 101.384 1.00 45.04 272 LEU B CA 1
ATOM 4225 C C . LEU B 2 272 ? 136.718 148.759 102.426 1.00 54.35 272 LEU B C 1
ATOM 4226 O O . LEU B 2 272 ? 135.961 148.506 103.357 1.00 62.34 272 LEU B O 1
ATOM 4231 N N . LEU B 2 273 ? 137.324 149.940 102.290 1.00 51.84 273 LEU B N 1
ATOM 4232 C CA . LEU B 2 273 ? 137.450 150.901 103.379 1.00 45.85 273 LEU B CA 1
ATOM 4233 C C . LEU B 2 273 ? 136.105 151.420 103.907 1.00 55.90 273 LEU B C 1
ATOM 4234 O O . LEU B 2 273 ? 135.977 151.605 105.115 1.00 61.67 273 LEU B O 1
ATOM 4239 N N . PHE B 2 274 ? 135.087 151.612 103.062 1.00 51.82 274 PHE B N 1
ATOM 4240 C CA . PHE B 2 274 ? 133.771 152.032 103.541 1.00 45.21 274 PHE B CA 1
ATOM 4241 C C . PHE B 2 274 ? 133.031 150.915 104.302 1.00 39.40 274 PHE B C 1
ATOM 4242 O O . PHE B 2 274 ? 132.722 151.132 105.477 1.00 53.93 274 PHE B O 1
ATOM 4250 N N . PRO B 2 275 ? 132.784 149.716 103.743 1.00 27.52 275 PRO B N 1
ATOM 4251 C CA . PRO B 2 275 ? 132.277 148.585 104.515 1.00 33.28 275 PRO B CA 1
ATOM 4252 C C . PRO B 2 275 ? 133.076 148.260 105.785 1.00 39.93 275 PRO B C 1
ATOM 4253 O O . PRO B 2 275 ? 132.489 148.034 106.839 1.00 52.68 275 PRO B O 1
ATOM 4257 N N . ALA B 2 276 ? 134.409 148.274 105.715 1.00 40.31 276 ALA B N 1
ATOM 4258 C CA . ALA B 2 276 ? 135.280 148.010 106.852 1.00 44.87 276 ALA B CA 1
ATOM 4259 C C . ALA B 2 276 ? 135.105 149.063 107.945 1.00 51.46 276 ALA B C 1
ATOM 4260 O O . ALA B 2 276 ? 134.978 148.704 109.111 1.00 60.13 276 ALA B O 1
ATOM 4262 N N . GLY B 2 277 ? 135.038 150.346 107.582 1.00 51.12 277 GLY B N 1
ATOM 4263 C CA . GLY B 2 277 ? 134.800 151.440 108.516 1.00 45.83 277 GLY B CA 1
ATOM 4264 C C . GLY B 2 277 ? 133.504 151.252 109.292 1.00 45.56 277 GLY B C 1
ATOM 4265 O O . GLY B 2 277 ? 133.531 151.158 110.516 1.00 50.36 277 GLY B O 1
ATOM 4266 N N . PHE B 2 278 ? 132.369 151.109 108.608 1.00 44.05 278 PHE B N 1
ATOM 4267 C CA . PHE B 2 278 ? 131.089 150.933 109.293 1.00 44.25 278 PHE B CA 1
ATOM 4268 C C . PHE B 2 278 ? 131.053 149.673 110.165 1.00 43.63 278 PHE B C 1
ATOM 4269 O O . PHE B 2 278 ? 130.584 149.743 111.301 1.00 54.91 278 PHE B O 1
ATOM 4277 N N . LEU B 2 279 ? 131.585 148.544 109.691 1.00 42.23 279 LEU B N 1
ATOM 4278 C CA . LEU B 2 279 ? 131.617 147.308 110.470 1.00 44.66 279 LEU B CA 1
ATOM 4279 C C . LEU B 2 279 ? 132.491 147.451 111.724 1.00 49.40 279 LEU B C 1
ATOM 4280 O O . LEU B 2 279 ? 132.026 147.179 112.829 1.00 58.77 279 LEU B O 1
ATOM 4285 N N . VAL B 2 280 ? 133.729 147.931 111.579 1.00 45.46 280 VAL B N 1
ATOM 4286 C CA . VAL B 2 280 ? 134.666 148.116 112.695 1.00 39.55 280 VAL B CA 1
ATOM 4287 C C . VAL B 2 280 ? 134.137 149.112 113.723 1.00 52.60 280 VAL B C 1
ATOM 4288 O O . VAL B 2 280 ? 134.166 148.821 114.918 1.00 58.68 280 VAL B O 1
ATOM 4292 N N . VAL B 2 281 ? 133.588 150.256 113.301 1.00 44.71 281 VAL B N 1
ATOM 4293 C CA . VAL B 2 281 ? 132.979 151.235 114.121 1.00 28.10 281 VAL B CA 1
ATOM 4294 C C . VAL B 2 281 ? 131.838 150.650 114.906 1.00 39.29 281 VAL B C 1
ATOM 4295 O O . VAL B 2 281 ? 131.707 150.814 116.124 1.00 55.56 281 VAL B O 1
ATOM 4299 N N . THR B 2 282 ? 130.944 149.922 114.238 1.00 40.71 282 THR B N 1
ATOM 4300 C CA . THR B 2 282 ? 129.776 149.296 114.871 1.00 36.16 282 THR B CA 1
ATOM 4301 C C . THR B 2 282 ? 130.186 148.298 115.947 1.00 43.95 282 THR B C 1
ATOM 4302 O O . THR B 2 282 ? 129.692 148.363 117.071 1.00 55.37 282 THR B O 1
ATOM 4306 N N . LEU B 2 283 ? 131.135 147.416 115.642 1.00 38.95 283 LEU B N 1
ATOM 4307 C CA . LEU B 2 283 ? 131.641 146.442 116.599 1.00 38.69 283 LEU B CA 1
ATOM 4308 C C . LEU B 2 283 ? 132.327 147.121 117.797 1.00 49.44 283 LEU B C 1
ATOM 4309 O O . LEU B 2 283 ? 132.120 146.692 118.931 1.00 57.86 283 LEU B O 1
ATOM 4314 N N . PHE B 2 284 ? 133.067 148.220 117.602 1.00 49.54 284 PHE B N 1
ATOM 4315 C CA . PHE B 2 284 ? 133.655 149.007 118.616 1.00 45.74 284 PHE B CA 1
ATOM 4316 C C . PHE B 2 284 ? 132.618 149.575 119.543 1.00 50.11 284 PHE B C 1
ATOM 4317 O O . PHE B 2 284 ? 132.715 149.514 120.774 1.00 56.06 284 PHE B O 1
ATOM 4325 N N . CYS B 2 285 ? 131.600 150.165 119.013 1.00 45.11 285 CYS B N 1
ATOM 4326 C CA . CYS B 2 285 ? 130.535 150.795 119.688 1.00 43.38 285 CYS B CA 1
ATOM 4327 C C . CYS B 2 285 ? 129.856 149.866 120.655 1.00 46.44 285 CYS B C 1
ATOM 4328 O O . CYS B 2 285 ? 129.638 150.174 121.833 1.00 59.95 285 CYS B O 1
ATOM 4331 N N . PHE B 2 286 ? 129.430 148.693 120.176 1.00 40.49 286 PHE B N 1
ATOM 4332 C CA . PHE B 2 286 ? 128.746 147.722 121.028 1.00 44.18 286 PHE B CA 1
ATOM 4333 C C . PHE B 2 286 ? 129.656 147.198 122.137 1.00 48.69 286 PHE B C 1
ATOM 4334 O O . PHE B 2 286 ? 129.180 146.947 123.242 1.00 57.13 286 PHE B O 1
ATOM 4342 N N . ASN B 2 287 ? 130.960 147.069 121.889 1.00 49.37 287 ASN B N 1
ATOM 4343 C CA . ASN B 2 287 ? 131.895 146.620 122.913 1.00 46.89 287 ASN B CA 1
ATOM 4344 C C . ASN B 2 287 ? 131.986 147.623 124.077 1.00 54.58 287 ASN B C 1
ATOM 4345 O O . ASN B 2 287 ? 131.931 147.226 125.238 1.00 63.67 287 ASN B O 1
ATOM 4350 N N . PHE B 2 288 ? 132.061 148.922 123.780 1.00 52.04 288 PHE B N 1
ATOM 4351 C CA . PHE B 2 288 ? 132.061 149.967 124.801 1.00 46.87 288 PHE B CA 1
ATOM 4352 C C . PHE B 2 288 ? 130.700 150.156 125.479 1.00 43.93 288 PHE B C 1
ATOM 4353 O O . PHE B 2 288 ? 130.668 150.464 126.665 1.00 54.42 288 PHE B O 1
ATOM 4361 N N . ILE B 2 289 ? 129.572 149.946 124.794 1.00 37.02 289 ILE B N 1
ATOM 4362 C CA . ILE B 2 289 ? 128.245 149.959 125.430 1.00 35.97 289 ILE B CA 1
ATOM 4363 C C . ILE B 2 289 ? 128.095 148.767 126.384 1.00 47.93 289 ILE B C 1
ATOM 4364 O O . ILE B 2 289 ? 127.650 148.936 127.516 1.00 64.84 289 ILE B O 1
ATOM 4369 N N . GLY B 2 290 ? 128.525 147.576 125.968 1.00 51.31 290 GLY B N 1
ATOM 4370 C CA . GLY B 2 290 ? 128.572 146.378 126.797 1.00 55.30 290 GLY B CA 1
ATOM 4371 C C . GLY B 2 290 ? 129.467 146.545 128.021 1.00 57.01 290 GLY B C 1
ATOM 4372 O O . GLY B 2 290 ? 129.025 146.258 129.128 1.00 62.19 290 GLY B O 1
ATOM 4373 N N . ASP B 2 291 ? 130.681 147.074 127.866 1.00 56.82 291 ASP B N 1
ATOM 4374 C CA . ASP B 2 291 ? 131.547 147.393 129.007 1.00 57.51 291 ASP B CA 1
ATOM 4375 C C . ASP B 2 291 ? 131.008 148.536 129.877 1.00 55.46 291 ASP B C 1
ATOM 4376 O O . ASP B 2 291 ? 131.196 148.492 131.093 1.00 61.50 291 ASP B O 1
ATOM 4381 N N . GLY B 2 292 ? 130.287 149.503 129.316 1.00 51.47 292 GLY B N 1
ATOM 4382 C CA . GLY B 2 292 ? 129.578 150.525 130.082 1.00 51.76 292 GLY B CA 1
ATOM 4383 C C . GLY B 2 292 ? 128.456 149.944 130.937 1.00 54.18 292 GLY B C 1
ATOM 4384 O O . GLY B 2 292 ? 128.315 150.304 132.102 1.00 61.53 292 GLY B O 1
ATOM 4385 N N . LEU B 2 293 ? 127.676 149.007 130.400 1.00 50.10 293 LEU B N 1
ATOM 4386 C CA . LEU B 2 293 ? 126.657 148.289 131.156 1.00 46.14 293 LEU B CA 1
ATOM 4387 C C . LEU B 2 293 ? 127.269 147.330 132.185 1.00 53.86 293 LEU B C 1
ATOM 4388 O O . LEU B 2 293 ? 126.768 147.267 133.303 1.00 63.91 293 LEU B O 1
ATOM 4393 N N . ARG B 2 294 ? 128.367 146.636 131.859 1.00 62.28 294 ARG B N 1
ATOM 4394 C CA . ARG B 2 294 ? 129.088 145.764 132.795 1.00 63.09 294 ARG B CA 1
ATOM 4395 C C . ARG B 2 294 ? 129.503 146.527 134.051 1.00 67.85 294 ARG B C 1
ATOM 4396 O O . ARG B 2 294 ? 129.227 146.080 135.160 1.00 73.67 294 ARG B O 1
ATOM 4404 N N . ASP B 2 295 ? 130.144 147.677 133.840 1.00 73.56 295 ASP B N 1
ATOM 4405 C CA . ASP B 2 295 ? 130.597 148.644 134.845 1.00 73.71 295 ASP B CA 1
ATOM 4406 C C . ASP B 2 295 ? 129.416 149.205 135.654 1.00 69.75 295 ASP B C 1
ATOM 4407 O O . ASP B 2 295 ? 129.444 149.243 136.883 1.00 74.36 295 ASP B O 1
ATOM 4412 N N . ALA B 2 296 ? 128.335 149.589 134.980 1.00 56.66 296 ALA B N 1
ATOM 4413 C CA . ALA B 2 296 ? 127.163 150.164 135.616 1.00 62.58 296 ALA B CA 1
ATOM 4414 C C . ALA B 2 296 ? 126.380 149.186 136.506 1.00 65.06 296 ALA B C 1
ATOM 4415 O O . ALA B 2 296 ? 126.021 149.547 137.632 1.00 69.95 296 ALA B O 1
ATOM 4417 N N . LEU B 2 297 ? 126.072 147.981 136.020 1.00 62.42 297 LEU B N 1
ATOM 4418 C CA . LEU B 2 297 ? 125.175 147.039 136.698 1.00 62.43 297 LEU B CA 1
ATOM 4419 C C . LEU B 2 297 ? 125.890 146.086 137.673 1.00 62.86 297 LEU B C 1
ATOM 4420 O O . LEU B 2 297 ? 125.229 145.544 138.556 1.00 63.14 297 LEU B O 1
ATOM 4425 N N . ASP B 2 298 ? 127.209 145.899 137.584 1.00 77.10 298 ASP B N 1
ATOM 4426 C CA . ASP B 2 298 ? 128.029 145.056 138.378 1.00 80.13 298 ASP B CA 1
ATOM 4427 C C . ASP B 2 298 ? 129.390 145.625 138.655 1.00 80.23 298 ASP B C 1
ATOM 4428 O O . ASP B 2 298 ? 130.384 145.127 138.112 1.00 83.94 298 ASP B O 1
ATOM 4433 N N . PRO B 2 299 ? 129.524 146.660 139.511 1.00 74.32 299 PRO B N 1
ATOM 4434 C CA . PRO B 2 299 ? 130.819 147.218 139.926 1.00 75.15 299 PRO B CA 1
ATOM 4435 C C . PRO B 2 299 ? 131.818 146.199 140.484 1.00 76.59 299 PRO B C 1
ATOM 4436 O O . PRO B 2 299 ? 131.401 145.294 141.241 1.00 79.77 299 PRO B O 1
ATOM 4440 N N . PRO C 3 10 ? 157.154 154.178 183.660 1.00 75.36 10 PRO C N 1
ATOM 4441 C CA . PRO C 3 10 ? 156.587 155.327 182.923 1.00 78.31 10 PRO C CA 1
ATOM 4442 C C . PRO C 3 10 ? 156.855 155.264 181.413 1.00 82.23 10 PRO C C 1
ATOM 4443 O O . PRO C 3 10 ? 157.792 154.592 180.984 1.00 83.55 10 PRO C O 1
ATOM 4447 N N . LEU C 3 11 ? 156.073 155.968 180.588 1.00 82.15 11 LEU C N 1
ATOM 4448 C CA . LEU C 3 11 ? 156.211 155.913 179.123 1.00 79.84 11 LEU C CA 1
ATOM 4449 C C . LEU C 3 11 ? 157.544 156.491 178.619 1.00 78.21 11 LEU C C 1
ATOM 4450 O O . LEU C 3 11 ? 158.065 156.023 177.609 1.00 78.59 11 LEU C O 1
ATOM 4455 N N . ALA C 3 12 ? 158.156 157.427 179.348 1.00 80.56 12 ALA C N 1
ATOM 4456 C CA . ALA C 3 12 ? 159.491 157.937 179.032 1.00 81.86 12 ALA C CA 1
ATOM 4457 C C . ALA C 3 12 ? 160.572 156.834 179.054 1.00 83.35 12 ALA C C 1
ATOM 4458 O O . ALA C 3 12 ? 161.510 156.866 178.259 1.00 85.43 12 ALA C O 1
ATOM 4460 N N . GLN C 3 13 ? 160.420 155.822 179.918 1.00 81.30 13 GLN C N 1
ATOM 4461 C CA . GLN C 3 13 ? 161.273 154.631 179.938 1.00 80.62 13 GLN C CA 1
ATOM 4462 C C . GLN C 3 13 ? 160.901 153.647 178.819 1.00 82.27 13 GLN C C 1
ATOM 4463 O O . GLN C 3 13 ? 161.784 153.179 178.107 1.00 84.81 13 GLN C O 1
ATOM 4469 N N . GLN C 3 14 ? 159.604 153.383 178.605 1.00 82.11 14 GLN C N 1
ATOM 4470 C CA . GLN C 3 14 ? 159.121 152.469 177.555 1.00 83.74 14 GLN C CA 1
ATOM 4471 C C . GLN C 3 14 ? 159.470 152.930 176.128 1.00 85.37 14 GLN C C 1
ATOM 4472 O O . GLN C 3 14 ? 159.465 152.123 175.200 1.00 85.29 14 GLN C O 1
ATOM 4478 N N . GLN C 3 15 ? 159.744 154.221 175.918 1.00 85.75 15 GLN C N 1
ATOM 4479 C CA . GLN C 3 15 ? 160.248 154.754 174.649 1.00 83.37 15 GLN C CA 1
ATOM 4480 C C . GLN C 3 15 ? 161.737 154.411 174.415 1.00 83.30 15 GLN C C 1
ATOM 4481 O O . GLN C 3 15 ? 162.178 154.359 173.269 1.00 84.80 15 GLN C O 1
ATOM 4487 N N . ALA C 3 16 ? 162.515 154.184 175.481 1.00 82.07 16 ALA C N 1
ATOM 4488 C CA . ALA C 3 16 ? 163.970 154.045 175.424 1.00 85.21 16 ALA C CA 1
ATOM 4489 C C . ALA C 3 16 ? 164.479 152.597 175.284 1.00 86.48 16 ALA C C 1
ATOM 4490 O O . ALA C 3 16 ? 165.429 152.359 174.543 1.00 88.38 16 ALA C O 1
ATOM 4492 N N . ASP C 3 17 ? 163.877 151.626 175.977 1.00 82.53 17 ASP C N 1
ATOM 4493 C CA . ASP C 3 17 ? 164.330 150.217 175.980 1.00 84.56 17 ASP C CA 1
ATOM 4494 C C . ASP C 3 17 ? 163.590 149.319 174.962 1.00 80.91 17 ASP C C 1
ATOM 4495 O O . ASP C 3 17 ? 163.628 148.089 175.052 1.00 82.96 17 ASP C O 1
ATOM 4500 N N . ALA C 3 18 ? 162.907 149.922 173.989 1.00 63.24 18 ALA C N 1
ATOM 4501 C CA . ALA C 3 18 ? 162.029 149.244 173.047 1.00 67.08 18 ALA C CA 1
ATOM 4502 C C . ALA C 3 18 ? 162.738 148.410 171.968 1.00 60.60 18 ALA C C 1
ATOM 4503 O O . ALA C 3 18 ? 163.776 148.794 171.428 1.00 61.92 18 ALA C O 1
ATOM 4505 N N . LEU C 3 19 ? 162.099 147.307 171.577 1.00 52.62 19 LEU C N 1
ATOM 4506 C CA . LEU C 3 19 ? 162.334 146.579 170.333 1.00 48.03 19 LEU C CA 1
ATOM 4507 C C . LEU C 3 19 ? 161.726 147.338 169.152 1.00 57.19 19 LEU C C 1
ATOM 4508 O O . LEU C 3 19 ? 162.382 147.501 168.129 1.00 66.33 19 LEU C O 1
ATOM 4513 N N . LEU C 3 20 ? 160.487 147.811 169.314 1.00 58.74 20 LEU C N 1
ATOM 4514 C CA . LEU C 3 20 ? 159.734 148.578 168.322 1.00 54.60 20 LEU C CA 1
ATOM 4515 C C . LEU C 3 20 ? 159.152 149.824 168.987 1.00 57.49 20 LEU C C 1
ATOM 4516 O O . LEU C 3 20 ? 158.554 149.741 170.058 1.00 64.57 20 LEU C O 1
ATOM 4521 N N . ASN C 3 21 ? 159.301 150.971 168.343 1.00 60.89 21 ASN C N 1
ATOM 4522 C CA . ASN C 3 21 ? 158.886 152.277 168.838 1.00 61.57 21 ASN C CA 1
ATOM 4523 C C . ASN C 3 21 ? 158.228 153.057 167.692 1.00 65.52 21 ASN C C 1
ATOM 4524 O O . ASN C 3 21 ? 158.911 153.547 166.792 1.00 69.85 21 ASN C O 1
ATOM 4529 N N . VAL C 3 22 ? 156.897 153.127 167.691 1.00 51.87 22 VAL C N 1
ATOM 4530 C CA . VAL C 3 22 ? 156.091 153.717 166.620 1.00 50.74 22 VAL C CA 1
ATOM 4531 C C . VAL C 3 22 ? 155.630 155.096 167.058 1.00 59.16 22 VAL C C 1
ATOM 4532 O O . VAL C 3 22 ? 155.009 155.232 168.114 1.00 66.67 22 VAL C O 1
ATOM 4536 N N . LYS C 3 23 ? 155.926 156.120 166.252 1.00 62.91 23 LYS C N 1
ATOM 4537 C CA . LYS C 3 23 ? 155.575 157.518 166.530 1.00 58.22 23 LYS C CA 1
ATOM 4538 C C . LYS C 3 23 ? 154.783 158.133 165.385 1.00 61.71 23 LYS C C 1
ATOM 4539 O O . LYS C 3 23 ? 155.219 158.119 164.236 1.00 71.07 23 LYS C O 1
ATOM 4545 N N . ASP C 3 24 ? 153.632 158.706 165.721 1.00 61.72 24 ASP C N 1
ATOM 4546 C CA . ASP C 3 24 ? 152.726 159.420 164.818 1.00 60.08 24 ASP C CA 1
ATOM 4547 C C . ASP C 3 24 ? 152.391 158.650 163.528 1.00 59.36 24 ASP C C 1
ATOM 4548 O O . ASP C 3 24 ? 152.286 159.245 162.457 1.00 61.89 24 ASP C O 1
ATOM 4553 N N . LEU C 3 25 ? 152.223 157.328 163.606 1.00 51.21 25 LEU C N 1
ATOM 4554 C CA . LEU C 3 25 ? 151.854 156.510 162.452 1.00 52.87 25 LEU C CA 1
ATOM 4555 C C . LEU C 3 25 ? 150.485 156.940 161.920 1.00 58.34 25 LEU C C 1
ATOM 4556 O O . LEU C 3 25 ? 149.475 156.856 162.623 1.00 61.44 25 LEU C O 1
ATOM 4561 N N . ARG C 3 26 ? 150.462 157.381 160.663 1.00 61.58 26 ARG C N 1
ATOM 4562 C CA . ARG C 3 26 ? 149.258 157.799 159.945 1.00 53.75 26 ARG C CA 1
ATOM 4563 C C . ARG C 3 26 ? 149.134 156.991 158.665 1.00 50.93 26 ARG C C 1
ATOM 4564 O O . ARG C 3 26 ? 150.056 156.981 157.858 1.00 65.61 26 ARG C O 1
ATOM 4572 N N . VAL C 3 27 ? 148.006 156.322 158.468 1.00 38.67 27 VAL C N 1
ATOM 4573 C CA . VAL C 3 27 ? 147.704 155.535 157.265 1.00 44.99 27 VAL C CA 1
ATOM 4574 C C . VAL C 3 27 ? 146.495 156.147 156.582 1.00 52.99 27 VAL C C 1
ATOM 4575 O O . VAL C 3 27 ? 145.438 156.269 157.203 1.00 63.36 27 VAL C O 1
ATOM 4579 N N . THR C 3 28 ? 146.639 156.537 155.318 1.00 58.39 28 THR C N 1
ATOM 4580 C CA . THR C 3 28 ? 145.574 157.177 154.539 1.00 57.03 28 THR C CA 1
ATOM 4581 C C . THR C 3 28 ? 145.361 156.462 153.211 1.00 58.43 28 THR C C 1
ATOM 4582 O O . THR C 3 28 ? 146.322 156.152 152.514 1.00 67.79 28 THR C O 1
ATOM 4586 N N . PHE C 3 29 ? 144.106 156.209 152.848 1.00 54.77 29 PHE C N 1
ATOM 4587 C CA . PHE C 3 29 ? 143.713 155.586 151.587 1.00 57.11 29 PHE C CA 1
ATOM 4588 C C . PHE C 3 29 ? 143.047 156.592 150.645 1.00 65.15 29 PHE C C 1
ATOM 4589 O O . PHE C 3 29 ? 142.130 157.317 151.033 1.00 71.50 29 PHE C O 1
ATOM 4597 N N . SER C 3 30 ? 143.498 156.611 149.393 1.00 66.81 30 SER C N 1
ATOM 4598 C CA . SER C 3 30 ? 143.065 157.552 148.352 1.00 64.50 30 SER C CA 1
ATOM 4599 C C . SER C 3 30 ? 141.784 157.100 147.625 1.00 64.94 30 SER C C 1
ATOM 4600 O O . SER C 3 30 ? 141.737 157.032 146.397 1.00 68.04 30 SER C O 1
ATOM 4603 N N . THR C 3 31 ? 140.744 156.715 148.369 1.00 73.98 31 THR C N 1
ATOM 4604 C CA . THR C 3 31 ? 139.464 156.245 147.803 1.00 78.41 31 THR C CA 1
ATOM 4605 C C . THR C 3 31 ? 138.707 157.369 147.064 1.00 79.01 31 THR C C 1
ATOM 4606 O O . THR C 3 31 ? 138.840 158.532 147.450 1.00 78.99 31 THR C O 1
ATOM 4610 N N . PRO C 3 32 ? 137.918 157.088 146.006 1.00 82.96 32 PRO C N 1
ATOM 4611 C CA . PRO C 3 32 ? 137.221 158.114 145.216 1.00 81.50 32 PRO C CA 1
ATOM 4612 C C . PRO C 3 32 ? 136.319 159.087 145.991 1.00 81.25 32 PRO C C 1
ATOM 4613 O O . PRO C 3 32 ? 136.151 160.230 145.568 1.00 82.82 32 PRO C O 1
ATOM 4617 N N . ASP C 3 33 ? 135.762 158.679 147.131 1.00 79.00 33 ASP C N 1
ATOM 4618 C CA . ASP C 3 33 ? 134.952 159.544 148.007 1.00 79.93 33 ASP C CA 1
ATOM 4619 C C . ASP C 3 33 ? 135.776 160.582 148.808 1.00 76.72 33 ASP C C 1
ATOM 4620 O O . ASP C 3 33 ? 135.208 161.393 149.536 1.00 78.97 33 ASP C O 1
ATOM 4625 N N . GLY C 3 34 ? 137.104 160.588 148.663 1.00 68.84 34 GLY C N 1
ATOM 4626 C CA . GLY C 3 34 ? 138.047 161.466 149.362 1.00 71.33 34 GLY C CA 1
ATOM 4627 C C . GLY C 3 34 ? 138.935 160.708 150.353 1.00 74.78 34 GLY C C 1
ATOM 4628 O O . GLY C 3 34 ? 138.621 159.587 150.742 1.00 78.69 34 GLY C O 1
ATOM 4629 N N . ASP C 3 35 ? 140.052 161.301 150.776 1.00 68.50 35 ASP C N 1
ATOM 4630 C CA . ASP C 3 35 ? 141.041 160.624 151.628 1.00 65.22 35 ASP C CA 1
ATOM 4631 C C . ASP C 3 35 ? 140.441 160.088 152.942 1.00 66.95 35 ASP C C 1
ATOM 4632 O O . ASP C 3 35 ? 139.895 160.847 153.743 1.00 69.28 35 ASP C O 1
ATOM 4637 N N . VAL C 3 36 ? 140.603 158.785 153.198 1.00 64.29 36 VAL C N 1
ATOM 4638 C CA . VAL C 3 36 ? 140.195 158.112 154.441 1.00 65.18 36 VAL C CA 1
ATOM 4639 C C . VAL C 3 36 ? 141.427 157.825 155.292 1.00 64.83 36 VAL C C 1
ATOM 4640 O O . VAL C 3 36 ? 142.266 157.011 154.910 1.00 69.77 36 VAL C O 1
ATOM 4644 N N . THR C 3 37 ? 141.539 158.454 156.460 1.00 56.27 37 THR C N 1
ATOM 4645 C CA . THR C 3 37 ? 142.655 158.232 157.394 1.00 55.22 37 THR C CA 1
ATOM 4646 C C . THR C 3 37 ? 142.302 157.109 158.364 1.00 59.97 37 THR C C 1
ATOM 4647 O O . THR C 3 37 ? 141.715 157.347 159.415 1.00 61.95 37 THR C O 1
ATOM 4651 N N . ALA C 3 38 ? 142.609 155.870 157.985 1.00 60.89 38 ALA C N 1
ATOM 4652 C CA . ALA C 3 38 ? 142.238 154.667 158.724 1.00 57.16 38 ALA C CA 1
ATOM 4653 C C . ALA C 3 38 ? 143.031 154.457 160.017 1.00 55.84 38 ALA C C 1
ATOM 4654 O O . ALA C 3 38 ? 142.525 153.827 160.939 1.00 63.97 38 ALA C O 1
ATOM 4656 N N . VAL C 3 39 ? 144.248 154.995 160.117 1.00 45.63 39 VAL C N 1
ATOM 4657 C CA . VAL C 3 39 ? 145.040 155.048 161.357 1.00 48.88 39 VAL C CA 1
ATOM 4658 C C . VAL C 3 39 ? 145.557 156.469 161.515 1.00 56.85 39 VAL C C 1
ATOM 4659 O O . VAL C 3 39 ? 146.058 157.040 160.544 1.00 66.10 39 VAL C O 1
ATOM 4663 N N . ASN C 3 40 ? 145.421 157.058 162.699 1.00 56.61 40 ASN C N 1
ATOM 4664 C CA . ASN C 3 40 ? 145.510 158.500 162.890 1.00 56.25 40 ASN C CA 1
ATOM 4665 C C . ASN C 3 40 ? 146.430 158.846 164.071 1.00 58.41 40 ASN C C 1
ATOM 4666 O O . ASN C 3 40 ? 146.041 158.746 165.231 1.00 59.52 40 ASN C O 1
ATOM 4671 N N . ASP C 3 41 ? 147.660 159.246 163.763 1.00 62.84 41 ASP C N 1
ATOM 4672 C CA . ASP C 3 41 ? 148.703 159.664 164.710 1.00 66.86 41 ASP C CA 1
ATOM 4673 C C . ASP C 3 41 ? 148.936 158.660 165.853 1.00 70.30 41 ASP C C 1
ATOM 4674 O O . ASP C 3 41 ? 149.103 159.021 167.020 1.00 70.30 41 ASP C O 1
ATOM 4679 N N . LEU C 3 42 ? 148.945 157.370 165.511 1.00 65.99 42 LEU C N 1
ATOM 4680 C CA . LEU C 3 42 ? 149.108 156.267 166.451 1.00 54.57 42 LEU C CA 1
ATOM 4681 C C . LEU C 3 42 ? 150.529 156.224 167.040 1.00 53.50 42 LEU C C 1
ATOM 4682 O O . LEU C 3 42 ? 151.515 156.261 166.306 1.00 58.95 42 LEU C O 1
ATOM 4687 N N . ASN C 3 43 ? 150.632 156.139 168.364 1.00 53.66 43 ASN C N 1
ATOM 4688 C CA . ASN C 3 43 ? 151.888 156.057 169.108 1.00 55.37 43 ASN C CA 1
ATOM 4689 C C . ASN C 3 43 ? 151.879 154.840 170.047 1.00 59.01 43 ASN C C 1
ATOM 4690 O O . ASN C 3 43 ? 150.955 154.707 170.848 1.00 61.70 43 ASN C O 1
ATOM 4695 N N . PHE C 3 44 ? 152.900 153.981 170.000 1.00 57.94 44 PHE C N 1
ATOM 4696 C CA . PHE C 3 44 ? 153.098 152.875 170.952 1.00 55.60 44 PHE C CA 1
ATOM 4697 C C . PHE C 3 44 ? 154.534 152.340 170.933 1.00 57.70 44 PHE C C 1
ATOM 4698 O O . PHE C 3 44 ? 155.290 152.589 169.993 1.00 65.68 44 PHE C O 1
ATOM 4706 N N . SER C 3 45 ? 154.913 151.559 171.947 1.00 57.59 45 SER C N 1
ATOM 4707 C CA . SER C 3 45 ? 156.194 150.850 171.974 1.00 59.25 45 SER C CA 1
ATOM 4708 C C . SER C 3 45 ? 156.100 149.485 172.647 1.00 63.13 45 SER C C 1
ATOM 4709 O O . SER C 3 45 ? 155.166 149.196 173.394 1.00 68.01 45 SER C O 1
ATOM 4712 N N . LEU C 3 46 ? 157.056 148.611 172.332 1.00 57.09 46 LEU C N 1
ATOM 4713 C CA . LEU C 3 46 ? 157.039 147.184 172.640 1.00 51.49 46 LEU C CA 1
ATOM 4714 C C . LEU C 3 46 ? 158.470 146.690 172.909 1.00 56.92 46 LEU C C 1
ATOM 4715 O O . LEU C 3 46 ? 159.419 147.217 172.327 1.00 65.78 46 LEU C O 1
ATOM 4720 N N . ARG C 3 47 ? 158.654 145.668 173.752 1.00 59.67 47 ARG C N 1
ATOM 4721 C CA . ARG C 3 47 ? 159.967 145.113 174.147 1.00 59.59 47 ARG C CA 1
ATOM 4722 C C . ARG C 3 47 ? 159.998 143.602 173.939 1.00 64.36 47 ARG C C 1
ATOM 4723 O O . ARG C 3 47 ? 158.943 142.982 173.808 1.00 70.60 47 ARG C O 1
ATOM 4731 N N . ALA C 3 48 ? 161.180 142.997 173.912 1.00 51.66 48 ALA C N 1
ATOM 4732 C CA . ALA C 3 48 ? 161.293 141.557 173.737 1.00 48.14 48 ALA C CA 1
ATOM 4733 C C . ALA C 3 48 ? 160.521 140.807 174.838 1.00 51.77 48 ALA C C 1
ATOM 4734 O O . ALA C 3 48 ? 160.679 141.094 176.024 1.00 55.88 48 ALA C O 1
ATOM 4736 N N . GLY C 3 49 ? 159.666 139.862 174.445 1.00 63.09 49 GLY C N 1
ATOM 4737 C CA . GLY C 3 49 ? 158.819 139.082 175.351 1.00 65.17 49 GLY C CA 1
ATOM 4738 C C . GLY C 3 49 ? 157.484 139.727 175.741 1.00 65.04 49 GLY C C 1
ATOM 4739 O O . GLY C 3 49 ? 156.629 139.045 176.307 1.00 68.24 49 GLY C O 1
ATOM 4740 N N . GLU C 3 50 ? 157.247 141.001 175.428 1.00 58.44 50 GLU C N 1
ATOM 4741 C CA . GLU C 3 50 ? 155.959 141.669 175.673 1.00 57.28 50 GLU C CA 1
ATOM 4742 C C . GLU C 3 50 ? 154.904 141.261 174.633 1.00 58.16 50 GLU C C 1
ATOM 4743 O O . GLU C 3 50 ? 155.232 140.933 173.491 1.00 68.77 50 GLU C O 1
ATOM 4749 N N . THR C 3 51 ? 153.626 141.355 174.991 1.00 53.19 51 THR C N 1
ATOM 4750 C CA . THR C 3 51 ? 152.515 141.282 174.036 1.00 57.01 51 THR C CA 1
ATOM 4751 C C . THR C 3 51 ? 151.701 142.566 174.063 1.00 57.73 51 THR C C 1
ATOM 4752 O O . THR C 3 51 ? 151.176 142.928 175.119 1.00 69.95 51 THR C O 1
ATOM 4756 N N . LEU C 3 52 ? 151.503 143.195 172.906 1.00 53.71 52 LEU C N 1
ATOM 4757 C CA . LEU C 3 52 ? 150.580 144.312 172.728 1.00 50.90 52 LEU C CA 1
ATOM 4758 C C . LEU C 3 52 ? 149.290 143.811 172.078 1.00 52.71 52 LEU C C 1
ATOM 4759 O O . LEU C 3 52 ? 149.298 143.341 170.943 1.00 64.97 52 LEU C O 1
ATOM 4764 N N . GLY C 3 53 ? 148.171 143.929 172.776 1.00 54.00 53 GLY C N 1
ATOM 4765 C CA . GLY C 3 53 ? 146.845 143.626 172.258 1.00 58.67 53 GLY C CA 1
ATOM 4766 C C . GLY C 3 53 ? 146.196 144.878 171.683 1.00 61.12 53 GLY C C 1
ATOM 4767 O O . GLY C 3 53 ? 145.655 145.686 172.438 1.00 67.15 53 GLY C O 1
ATOM 4768 N N . ILE C 3 54 ? 146.231 145.055 170.365 1.00 55.09 54 ILE C N 1
ATOM 4769 C CA . ILE C 3 54 ? 145.530 146.159 169.704 1.00 52.65 54 ILE C CA 1
ATOM 4770 C C . ILE C 3 54 ? 144.089 145.718 169.476 1.00 56.60 54 ILE C C 1
ATOM 4771 O O . ILE C 3 54 ? 143.834 144.776 168.726 1.00 57.64 54 ILE C O 1
ATOM 4776 N N . VAL C 3 55 ? 143.144 146.376 170.141 1.00 57.98 55 VAL C N 1
ATOM 4777 C CA . VAL C 3 55 ? 141.766 145.894 170.264 1.00 51.84 55 VAL C CA 1
ATOM 4778 C C . VAL C 3 55 ? 140.757 146.916 169.762 1.00 58.65 55 VAL C C 1
ATOM 4779 O O . VAL C 3 55 ? 140.893 148.118 169.988 1.00 62.40 55 VAL C O 1
ATOM 4783 N N . GLY C 3 56 ? 139.741 146.442 169.047 1.00 64.83 56 GLY C N 1
ATOM 4784 C CA . GLY C 3 56 ? 138.706 147.293 168.480 1.00 59.56 56 GLY C CA 1
ATOM 4785 C C . GLY C 3 56 ? 137.807 146.568 167.486 1.00 60.74 56 GLY C C 1
ATOM 4786 O O . GLY C 3 56 ? 138.098 145.466 167.030 1.00 64.67 56 GLY C O 1
ATOM 4787 N N . GLU C 3 57 ? 136.694 147.201 167.165 1.00 62.76 57 GLU C N 1
ATOM 4788 C CA . GLU C 3 57 ? 135.686 146.715 166.229 1.00 60.98 57 GLU C CA 1
ATOM 4789 C C . GLU C 3 57 ? 136.086 146.968 164.763 1.00 63.06 57 GLU C C 1
ATOM 4790 O O . GLU C 3 57 ? 137.205 147.395 164.463 1.00 69.59 57 GLU C O 1
ATOM 4796 N N . SER C 3 58 ? 135.198 146.695 163.810 1.00 67.14 58 SER C N 1
ATOM 4797 C CA . SER C 3 58 ? 135.391 147.116 162.417 1.00 71.44 58 SER C CA 1
ATOM 4798 C C . SER C 3 58 ? 135.465 148.643 162.302 1.00 73.93 58 SER C C 1
ATOM 4799 O O . SER C 3 58 ? 134.801 149.371 163.040 1.00 73.11 58 SER C O 1
ATOM 4802 N N . GLY C 3 59 ? 136.296 149.147 161.393 1.00 71.16 59 GLY C N 1
ATOM 4803 C CA . GLY C 3 59 ? 136.567 150.576 161.254 1.00 68.41 59 GLY C CA 1
ATOM 4804 C C . GLY C 3 59 ? 137.568 151.132 162.269 1.00 67.72 59 GLY C C 1
ATOM 4805 O O . GLY C 3 59 ? 137.987 152.277 162.135 1.00 71.69 59 GLY C O 1
ATOM 4806 N N . SER C 3 60 ? 138.026 150.353 163.254 1.00 56.42 60 SER C N 1
ATOM 4807 C CA . SER C 3 60 ? 139.056 150.807 164.199 1.00 53.98 60 SER C CA 1
ATOM 4808 C C . SER C 3 60 ? 140.447 150.956 163.578 1.00 60.98 60 SER C C 1
ATOM 4809 O O . SER C 3 60 ? 141.307 151.561 164.208 1.00 68.86 60 SER C O 1
ATOM 4812 N N . GLY C 3 61 ? 140.704 150.424 162.381 1.00 66.57 61 GLY C N 1
ATOM 4813 C CA . GLY C 3 61 ? 141.992 150.560 161.677 1.00 65.09 61 GLY C CA 1
ATOM 4814 C C . GLY C 3 61 ? 143.101 149.603 162.123 1.00 67.20 61 GLY C C 1
ATOM 4815 O O . GLY C 3 61 ? 144.180 149.582 161.533 1.00 69.25 61 GLY C O 1
ATOM 4816 N N . LYS C 3 62 ? 142.836 148.763 163.128 1.00 63.80 62 LYS C N 1
ATOM 4817 C CA . LYS C 3 62 ? 143.793 147.856 163.779 1.00 56.67 62 LYS C CA 1
ATOM 4818 C C . LYS C 3 62 ? 144.524 146.901 162.828 1.00 61.65 62 LYS C C 1
ATOM 4819 O O . LYS C 3 62 ? 145.719 146.674 162.991 1.00 69.62 62 LYS C O 1
ATOM 4825 N N . SER C 3 63 ? 143.845 146.390 161.805 1.00 61.99 63 SER C N 1
ATOM 4826 C CA . SER C 3 63 ? 144.447 145.529 160.782 1.00 62.96 63 SER C CA 1
ATOM 4827 C C . SER C 3 63 ? 145.381 146.308 159.862 1.00 66.49 63 SER C C 1
ATOM 4828 O O . SER C 3 63 ? 146.428 145.796 159.469 1.00 67.76 63 SER C O 1
ATOM 4831 N N . GLN C 3 64 ? 145.105 147.581 159.588 1.00 59.30 64 GLN C N 1
ATOM 4832 C CA . GLN C 3 64 ? 145.980 148.407 158.759 1.00 50.99 64 GLN C CA 1
ATOM 4833 C C . GLN C 3 64 ? 147.296 148.746 159.469 1.00 53.90 64 GLN C C 1
ATOM 4834 O O . GLN C 3 64 ? 148.326 148.834 158.807 1.00 64.15 64 GLN C O 1
ATOM 4840 N N . THR C 3 65 ? 147.312 148.853 160.800 1.00 48.10 65 THR C N 1
ATOM 4841 C CA . THR C 3 65 ? 148.560 149.030 161.567 1.00 48.59 65 THR C CA 1
ATOM 4842 C C . THR C 3 65 ? 149.541 147.881 161.331 1.00 53.75 65 THR C C 1
ATOM 4843 O O . THR C 3 65 ? 150.718 148.109 161.060 1.00 66.03 65 THR C O 1
ATOM 4847 N N . ALA C 3 66 ? 149.055 146.638 161.357 1.00 54.04 66 ALA C N 1
ATOM 4848 C CA . ALA C 3 66 ? 149.870 145.460 161.088 1.00 58.96 66 ALA C CA 1
ATOM 4849 C C . ALA C 3 66 ? 150.464 145.480 159.670 1.00 56.05 66 ALA C C 1
ATOM 4850 O O . ALA C 3 66 ? 151.669 145.303 159.478 1.00 58.24 66 ALA C O 1
ATOM 4852 N N . PHE C 3 67 ? 149.624 145.737 158.664 1.00 49.60 67 PHE C N 1
ATOM 4853 C CA . PHE C 3 67 ? 150.065 145.803 157.275 1.00 50.24 67 PHE C CA 1
ATOM 4854 C C . PHE C 3 67 ? 150.995 146.988 157.002 1.00 53.70 67 PHE C C 1
ATOM 4855 O O . PHE C 3 67 ? 151.898 146.848 156.180 1.00 62.80 67 PHE C O 1
ATOM 4863 N N . ALA C 3 68 ? 150.835 148.129 157.677 1.00 48.51 68 ALA C N 1
ATOM 4864 C CA . ALA C 3 68 ? 151.722 149.279 157.522 1.00 45.95 68 ALA C CA 1
ATOM 4865 C C . ALA C 3 68 ? 153.147 148.984 158.005 1.00 50.70 68 ALA C C 1
ATOM 4866 O O . ALA C 3 68 ? 154.104 149.304 157.304 1.00 56.71 68 ALA C O 1
ATOM 4868 N N . LEU C 3 69 ? 153.303 148.302 159.144 1.00 53.77 69 LEU C N 1
ATOM 4869 C CA . LEU C 3 69 ? 154.610 147.835 159.617 1.00 51.09 69 LEU C CA 1
ATOM 4870 C C . LEU C 3 69 ? 155.240 146.813 158.654 1.00 55.40 69 LEU C C 1
ATOM 4871 O O . LEU C 3 69 ? 156.446 146.821 158.438 1.00 54.85 69 LEU C O 1
ATOM 4876 N N . MET C 3 70 ? 154.438 145.946 158.039 1.00 55.57 70 MET C N 1
ATOM 4877 C CA . MET C 3 70 ? 154.894 144.960 157.049 1.00 52.42 70 MET C CA 1
ATOM 4878 C C . MET C 3 70 ? 155.090 145.513 155.626 1.00 52.44 70 MET C C 1
ATOM 4879 O O . MET C 3 70 ? 155.665 144.826 154.777 1.00 57.45 70 MET C O 1
ATOM 4884 N N . GLY C 3 71 ? 154.576 146.699 155.307 1.00 48.84 71 GLY C N 1
ATOM 4885 C CA . GLY C 3 71 ? 154.533 147.238 153.946 1.00 46.77 71 GLY C CA 1
ATOM 4886 C C . GLY C 3 71 ? 153.575 146.501 153.001 1.00 49.08 71 GLY C C 1
ATOM 4887 O O . GLY C 3 71 ? 153.790 146.499 151.794 1.00 56.62 71 GLY C O 1
ATOM 4888 N N . LEU C 3 72 ? 152.545 145.833 153.534 1.00 47.36 72 LEU C N 1
ATOM 4889 C CA . LEU C 3 72 ? 151.571 145.021 152.791 1.00 53.35 72 LEU C CA 1
ATOM 4890 C C . LEU C 3 72 ? 150.247 145.752 152.496 1.00 53.62 72 LEU C C 1
ATOM 4891 O O . LEU C 3 72 ? 149.225 145.115 152.249 1.00 52.37 72 LEU C O 1
ATOM 4896 N N . LEU C 3 73 ? 150.232 147.086 152.529 1.00 52.16 73 LEU C N 1
ATOM 4897 C CA . LEU C 3 73 ? 149.040 147.869 152.189 1.00 50.37 73 LEU C CA 1
ATOM 4898 C C . LEU C 3 73 ? 148.623 147.702 150.721 1.00 54.10 73 LEU C C 1
ATOM 4899 O O . LEU C 3 73 ? 149.420 147.326 149.858 1.00 59.81 73 LEU C O 1
ATOM 4904 N N . ALA C 3 74 ? 147.368 148.039 150.433 1.00 58.28 74 ALA C N 1
ATOM 4905 C CA . ALA C 3 74 ? 146.889 148.234 149.072 1.00 58.69 74 ALA C CA 1
ATOM 4906 C C . ALA C 3 74 ? 147.694 149.322 148.338 1.00 60.40 74 ALA C C 1
ATOM 4907 O O . ALA C 3 74 ? 148.324 150.189 148.944 1.00 59.98 74 ALA C O 1
ATOM 4909 N N . ALA C 3 75 ? 147.624 149.319 147.011 1.00 62.20 75 ALA C N 1
ATOM 4910 C CA . ALA C 3 75 ? 148.266 150.186 146.101 1.00 64.17 75 ALA C CA 1
ATOM 4911 C C . ALA C 3 75 ? 147.978 151.633 146.389 1.00 62.52 75 ALA C C 1
ATOM 4912 O O . ALA C 3 75 ? 148.829 152.514 146.226 1.00 64.79 75 ALA C O 1
ATOM 4914 N N . ASN C 3 76 ? 146.735 151.946 146.776 1.00 59.54 76 ASN C N 1
ATOM 4915 C CA . ASN C 3 76 ? 146.235 153.313 146.984 1.00 58.46 76 ASN C CA 1
ATOM 4916 C C . ASN C 3 76 ? 146.489 153.870 148.399 1.00 57.85 76 ASN C C 1
ATOM 4917 O O . ASN C 3 76 ? 146.031 154.972 148.715 1.00 59.41 76 ASN C O 1
ATOM 4922 N N . GLY C 3 77 ? 147.186 153.116 149.247 1.00 51.40 77 GLY C N 1
ATOM 4923 C CA . GLY C 3 77 ? 147.539 153.512 150.605 1.00 53.29 77 GLY C CA 1
ATOM 4924 C C . GLY C 3 77 ? 148.821 154.333 150.672 1.00 51.15 77 GLY C C 1
ATOM 4925 O O . GLY C 3 77 ? 149.742 154.153 149.879 1.00 51.29 77 GLY C O 1
ATOM 4926 N N . ARG C 3 78 ? 148.890 155.224 151.654 1.00 53.04 78 ARG C N 1
ATOM 4927 C CA . ARG C 3 78 ? 150.011 156.118 151.949 1.00 53.02 78 ARG C CA 1
ATOM 4928 C C . ARG C 3 78 ? 150.295 156.102 153.448 1.00 53.74 78 ARG C C 1
ATOM 4929 O O . ARG C 3 78 ? 149.368 156.224 154.248 1.00 61.43 78 ARG C O 1
ATOM 4937 N N . ILE C 3 79 ? 151.562 155.949 153.818 1.00 50.08 79 ILE C N 1
ATOM 4938 C CA . ILE C 3 79 ? 152.032 155.852 155.208 1.00 44.06 79 ILE C CA 1
ATOM 4939 C C . ILE C 3 79 ? 152.878 157.075 155.559 1.00 51.33 79 ILE C C 1
ATOM 4940 O O . ILE C 3 79 ? 153.820 157.411 154.836 1.00 60.78 79 ILE C O 1
ATOM 4945 N N . GLY C 3 80 ? 152.580 157.706 156.685 1.00 51.78 80 GLY C N 1
ATOM 4946 C CA . GLY C 3 80 ? 153.403 158.733 157.319 1.00 49.25 80 GLY C CA 1
ATOM 4947 C C . GLY C 3 80 ? 153.720 158.388 158.772 1.00 52.86 80 GLY C C 1
ATOM 4948 O O . GLY C 3 80 ? 153.176 157.433 159.325 1.00 56.66 80 GLY C O 1
ATOM 4949 N N . GLY C 3 81 ? 154.586 159.176 159.397 1.00 58.45 81 GLY C N 1
ATOM 4950 C CA . GLY C 3 81 ? 155.102 158.914 160.742 1.00 62.03 81 GLY C CA 1
ATOM 4951 C C . GLY C 3 81 ? 156.400 158.110 160.723 1.00 65.11 81 GLY C C 1
ATOM 4952 O O . GLY C 3 81 ? 157.152 158.154 159.750 1.00 68.68 81 GLY C O 1
ATOM 4953 N N . SER C 3 82 ? 156.679 157.388 161.807 1.00 63.54 82 SER C N 1
ATOM 4954 C CA . SER C 3 82 ? 157.920 156.641 162.009 1.00 63.47 82 SER C CA 1
ATOM 4955 C C . SER C 3 82 ? 157.685 155.335 162.774 1.00 65.81 82 SER C C 1
ATOM 4956 O O . SER C 3 82 ? 156.791 155.253 163.619 1.00 68.66 82 SER C O 1
ATOM 4959 N N . ALA C 3 83 ? 158.514 154.320 162.518 1.00 58.05 83 ALA C N 1
ATOM 4960 C CA . ALA C 3 83 ? 158.566 153.085 163.295 1.00 58.34 83 ALA C CA 1
ATOM 4961 C C . ALA C 3 83 ? 160.020 152.623 163.435 1.00 55.92 83 ALA C C 1
ATOM 4962 O O . ALA C 3 83 ? 160.578 151.986 162.540 1.00 66.41 83 ALA C O 1
ATOM 4964 N N . THR C 3 84 ? 160.649 152.986 164.550 1.00 56.76 84 THR C N 1
ATOM 4965 C CA . THR C 3 84 ? 162.018 152.585 164.874 1.00 57.22 84 THR C CA 1
ATOM 4966 C C . THR C 3 84 ? 162.049 151.153 165.395 1.00 60.20 84 THR C C 1
ATOM 4967 O O . THR C 3 84 ? 161.258 150.804 166.267 1.00 66.45 84 THR C O 1
ATOM 4971 N N . PHE C 3 85 ? 162.974 150.331 164.906 1.00 60.14 85 PHE C N 1
ATOM 4972 C CA . PHE C 3 85 ? 163.089 148.905 165.209 1.00 55.76 85 PHE C CA 1
ATOM 4973 C C . PHE C 3 85 ? 164.559 148.482 165.293 1.00 57.89 85 PHE C C 1
ATOM 4974 O O . PHE C 3 85 ? 165.286 148.557 164.303 1.00 60.53 85 PHE C O 1
ATOM 4982 N N . ASN C 3 86 ? 165.038 148.132 166.489 1.00 59.43 86 ASN C N 1
ATOM 4983 C CA . ASN C 3 86 ? 166.468 147.929 166.775 1.00 59.23 86 ASN C CA 1
ATOM 4984 C C . ASN C 3 86 ? 167.377 149.084 166.278 1.00 67.24 86 ASN C C 1
ATOM 4985 O O . ASN C 3 86 ? 168.515 148.868 165.861 1.00 68.66 86 ASN C O 1
ATOM 4990 N N . GLY C 3 87 ? 166.870 150.319 166.281 1.00 66.49 87 GLY C N 1
ATOM 4991 C CA . GLY C 3 87 ? 167.560 151.522 165.802 1.00 62.46 87 GLY C CA 1
ATOM 4992 C C . GLY C 3 87 ? 167.440 151.821 164.300 1.00 60.94 87 GLY C C 1
ATOM 4993 O O . GLY C 3 87 ? 167.755 152.937 163.886 1.00 66.10 87 GLY C O 1
ATOM 4994 N N . ARG C 3 88 ? 166.960 150.885 163.474 1.00 57.46 88 ARG C N 1
ATOM 4995 C CA . ARG C 3 88 ? 166.581 151.128 162.063 1.00 60.57 88 ARG C CA 1
ATOM 4996 C C . ARG C 3 88 ? 165.178 151.721 161.969 1.00 66.95 88 ARG C C 1
ATOM 4997 O O . ARG C 3 88 ? 164.441 151.678 162.943 1.00 74.66 88 ARG C O 1
ATOM 5005 N N . GLU C 3 89 ? 164.772 152.233 160.811 1.00 61.13 89 GLU C N 1
ATOM 5006 C CA . GLU C 3 89 ? 163.412 152.737 160.567 1.00 58.69 89 GLU C CA 1
ATOM 5007 C C . GLU C 3 89 ? 162.697 151.937 159.471 1.00 55.98 89 GLU C C 1
ATOM 5008 O O . GLU C 3 89 ? 163.223 151.827 158.367 1.00 68.04 89 GLU C O 1
ATOM 5014 N N . ILE C 3 90 ? 161.524 151.365 159.755 1.00 44.70 90 ILE C N 1
ATOM 5015 C CA . ILE C 3 90 ? 160.850 150.407 158.859 1.00 48.36 90 ILE C CA 1
ATOM 5016 C C . ILE C 3 90 ? 159.998 151.076 157.764 1.00 56.49 90 ILE C C 1
ATOM 5017 O O . ILE C 3 90 ? 159.970 150.613 156.624 1.00 61.58 90 ILE C O 1
ATOM 5022 N N . LEU C 3 91 ? 159.237 152.117 158.104 1.00 57.36 91 LEU C N 1
ATOM 5023 C CA . LEU C 3 91 ? 158.179 152.627 157.224 1.00 59.06 91 LEU C CA 1
ATOM 5024 C C . LEU C 3 91 ? 158.747 153.241 155.940 1.00 60.52 91 LEU C C 1
ATOM 5025 O O . LEU C 3 91 ? 159.754 153.945 155.966 1.00 61.29 91 LEU C O 1
ATOM 5030 N N . ASN C 3 92 ? 158.072 153.006 154.813 1.00 61.73 92 ASN C N 1
ATOM 5031 C CA . ASN C 3 92 ? 158.449 153.481 153.473 1.00 60.77 92 ASN C CA 1
ATOM 5032 C C . ASN C 3 92 ? 159.837 153.023 152.966 1.00 62.01 92 ASN C C 1
ATOM 5033 O O . ASN C 3 92 ? 160.358 153.599 152.008 1.00 69.09 92 ASN C O 1
ATOM 5038 N N . LEU C 3 93 ? 160.440 151.980 153.549 1.00 55.19 93 LEU C N 1
ATOM 5039 C CA . LEU C 3 93 ? 161.635 151.344 152.987 1.00 53.89 93 LEU C CA 1
ATOM 5040 C C . LEU C 3 93 ? 161.345 150.752 151.598 1.00 59.40 93 LEU C C 1
ATOM 5041 O O . LEU C 3 93 ? 160.220 150.320 151.337 1.00 63.47 93 LEU C O 1
ATOM 5046 N N . PRO C 3 94 ? 162.346 150.668 150.707 1.00 60.01 94 PRO C N 1
ATOM 5047 C CA . PRO C 3 94 ? 162.207 149.961 149.447 1.00 58.93 94 PRO C CA 1
ATOM 5048 C C . PRO C 3 94 ? 162.124 148.449 149.687 1.00 66.62 94 PRO C C 1
ATOM 5049 O O . PRO C 3 94 ? 162.718 147.910 150.625 1.00 70.30 94 PRO C O 1
ATOM 5053 N N . GLU C 3 95 ? 161.411 147.734 148.817 1.00 66.23 95 GLU C N 1
ATOM 5054 C CA . GLU C 3 95 ? 161.125 146.310 149.003 1.00 59.82 95 GLU C CA 1
ATOM 5055 C C . GLU C 3 95 ? 162.394 145.458 149.124 1.00 58.39 95 GLU C C 1
ATOM 5056 O O . GLU C 3 95 ? 162.433 144.530 149.926 1.00 66.07 95 GLU C O 1
ATOM 5062 N N . HIS C 3 96 ? 163.457 145.789 148.388 1.00 53.38 96 HIS C N 1
ATOM 5063 C CA . HIS C 3 96 ? 164.707 145.023 148.403 1.00 53.91 96 HIS C CA 1
ATOM 5064 C C . HIS C 3 96 ? 165.443 145.078 149.745 1.00 55.38 96 HIS C C 1
ATOM 5065 O O . HIS C 3 96 ? 166.219 144.171 150.043 1.00 59.17 96 HIS C O 1
ATOM 5072 N N . GLU C 3 97 ? 165.186 146.091 150.572 1.00 61.95 97 GLU C N 1
ATOM 5073 C CA . GLU C 3 97 ? 165.735 146.191 151.924 1.00 63.05 97 GLU C CA 1
ATOM 5074 C C . GLU C 3 97 ? 164.742 145.698 152.983 1.00 58.77 97 GLU C C 1
ATOM 5075 O O . GLU C 3 97 ? 165.124 145.021 153.933 1.00 61.82 97 GLU C O 1
ATOM 5081 N N . LEU C 3 98 ? 163.445 145.956 152.802 1.00 58.00 98 LEU C N 1
ATOM 5082 C CA . LEU C 3 98 ? 162.396 145.503 153.715 1.00 58.78 98 LEU C CA 1
ATOM 5083 C C . LEU C 3 98 ? 162.259 143.975 153.727 1.00 58.97 98 LEU C C 1
ATOM 5084 O O . LEU C 3 98 ? 162.040 143.374 154.781 1.00 64.86 98 LEU C O 1
ATOM 5089 N N . ASN C 3 99 ? 162.486 143.316 152.591 1.00 58.07 99 ASN C N 1
ATOM 5090 C CA . ASN C 3 99 ? 162.569 141.858 152.502 1.00 54.76 99 ASN C CA 1
ATOM 5091 C C . ASN C 3 99 ? 163.691 141.259 153.369 1.00 56.07 99 ASN C C 1
ATOM 5092 O O . ASN C 3 99 ? 163.596 140.090 153.727 1.00 61.81 99 ASN C O 1
ATOM 5097 N N . LYS C 3 100 ? 164.707 142.028 153.770 1.00 50.22 100 LYS C N 1
ATOM 5098 C CA . LYS C 3 100 ? 165.751 141.572 154.699 1.00 49.51 100 LYS C CA 1
ATOM 5099 C C . LYS C 3 100 ? 165.276 141.512 156.159 1.00 56.04 100 LYS C C 1
ATOM 5100 O O . LYS C 3 100 ? 165.844 140.769 156.948 1.00 59.97 100 LYS C O 1
ATOM 5106 N N . LEU C 3 101 ? 164.222 142.253 156.524 1.00 56.10 101 LEU C N 1
ATOM 5107 C CA . LEU C 3 101 ? 163.568 142.177 157.838 1.00 55.11 101 LEU C CA 1
ATOM 5108 C C . LEU C 3 101 ? 162.423 141.157 157.905 1.00 54.50 101 LEU C C 1
ATOM 5109 O O . LEU C 3 101 ? 162.216 140.552 158.958 1.00 62.21 101 LEU C O 1
ATOM 5114 N N . ARG C 3 102 ? 161.665 141.001 156.813 1.00 51.30 102 ARG C N 1
ATOM 5115 C CA . ARG C 3 102 ? 160.281 140.484 156.784 1.00 50.54 102 ARG C CA 1
ATOM 5116 C C . ARG C 3 102 ? 160.025 139.081 157.340 1.00 61.54 102 ARG C C 1
ATOM 5117 O O . ARG C 3 102 ? 158.873 138.779 157.639 1.00 70.50 102 ARG C O 1
ATOM 5125 N N . ALA C 3 103 ? 161.051 138.246 157.473 1.00 57.63 103 ALA C N 1
ATOM 5126 C CA . ALA C 3 103 ? 160.936 136.937 158.129 1.00 51.48 103 ALA C CA 1
ATOM 5127 C C . ALA C 3 103 ? 162.098 136.614 159.083 1.00 56.16 103 ALA C C 1
ATOM 5128 O O . ALA C 3 103 ? 161.938 135.809 159.994 1.00 57.99 103 ALA C O 1
ATOM 5130 N N . GLU C 3 104 ? 163.270 137.230 158.907 1.00 61.31 104 GLU C N 1
ATOM 5131 C CA . GLU C 3 104 ? 164.434 137.045 159.783 1.00 64.36 104 GLU C CA 1
ATOM 5132 C C . GLU C 3 104 ? 164.295 137.794 161.117 1.00 69.33 104 GLU C C 1
ATOM 5133 O O . GLU C 3 104 ? 164.845 137.349 162.124 1.00 71.03 104 GLU C O 1
ATOM 5139 N N . GLN C 3 105 ? 163.554 138.910 161.161 1.00 60.50 105 GLN C N 1
ATOM 5140 C CA . GLN C 3 105 ? 163.402 139.719 162.376 1.00 52.54 105 GLN C CA 1
ATOM 5141 C C . GLN C 3 105 ? 161.950 140.086 162.692 1.00 54.12 105 GLN C C 1
ATOM 5142 O O . GLN C 3 105 ? 161.530 139.949 163.843 1.00 65.50 105 GLN C O 1
ATOM 5148 N N . ILE C 3 106 ? 161.172 140.511 161.701 1.00 41.37 106 ILE C N 1
ATOM 5149 C CA . ILE C 3 106 ? 159.717 140.704 161.795 1.00 41.89 106 ILE C CA 1
ATOM 5150 C C . ILE C 3 106 ? 159.040 139.477 161.161 1.00 56.47 106 ILE C C 1
ATOM 5151 O O . ILE C 3 106 ? 159.697 138.714 160.457 1.00 67.32 106 ILE C O 1
ATOM 5156 N N . SER C 3 107 ? 157.759 139.229 161.419 1.00 53.45 107 SER C N 1
ATOM 5157 C CA . SER C 3 107 ? 156.996 138.125 160.823 1.00 47.06 107 SER C CA 1
ATOM 5158 C C . SER C 3 107 ? 155.500 138.374 160.979 1.00 47.83 107 SER C C 1
ATOM 5159 O O . SER C 3 107 ? 155.101 139.153 161.847 1.00 61.96 107 SER C O 1
ATOM 5162 N N . MET C 3 108 ? 154.647 137.713 160.193 1.00 42.66 108 MET C N 1
ATOM 5163 C CA . MET C 3 108 ? 153.193 137.892 160.291 1.00 46.05 108 MET C CA 1
ATOM 5164 C C . MET C 3 108 ? 152.364 136.622 160.038 1.00 51.41 108 MET C C 1
ATOM 5165 O O . MET C 3 108 ? 152.719 135.802 159.192 1.00 59.76 108 MET C O 1
ATOM 5170 N N . ILE C 3 109 ? 151.225 136.506 160.726 1.00 51.70 109 ILE C N 1
ATOM 5171 C CA . ILE C 3 109 ? 150.138 135.543 160.485 1.00 49.08 109 ILE C CA 1
ATOM 5172 C C . ILE C 3 109 ? 148.799 136.281 160.304 1.00 54.39 109 ILE C C 1
ATOM 5173 O O . ILE C 3 109 ? 148.613 137.376 160.838 1.00 56.92 109 ILE C O 1
ATOM 5178 N N . PHE C 3 110 ? 147.882 135.707 159.523 1.00 49.90 110 PHE C N 1
ATOM 5179 C CA . PHE C 3 110 ? 146.759 136.418 158.900 1.00 46.90 110 PHE C CA 1
ATOM 5180 C C . PHE C 3 110 ? 145.373 135.857 159.267 1.00 50.79 110 PHE C C 1
ATOM 5181 O O . PHE C 3 110 ? 145.253 134.746 159.779 1.00 58.29 110 PHE C O 1
ATOM 5189 N N . GLN C 3 111 ? 144.332 136.635 158.966 1.00 60.28 111 GLN C N 1
ATOM 5190 C CA . GLN C 3 111 ? 142.941 136.433 159.385 1.00 60.37 111 GLN C CA 1
ATOM 5191 C C . GLN C 3 111 ? 142.308 135.142 158.857 1.00 65.03 111 GLN C C 1
ATOM 5192 O O . GLN C 3 111 ? 141.707 134.391 159.617 1.00 68.54 111 GLN C O 1
ATOM 5198 N N . ASP C 3 112 ? 142.426 134.877 157.555 1.00 65.78 112 ASP C N 1
ATOM 5199 C CA . ASP C 3 112 ? 141.872 133.673 156.935 1.00 61.23 112 ASP C CA 1
ATOM 5200 C C . ASP C 3 112 ? 142.973 132.632 156.695 1.00 60.82 112 ASP C C 1
ATOM 5201 O O . ASP C 3 112 ? 143.815 132.819 155.808 1.00 65.72 112 ASP C O 1
ATOM 5206 N N . PRO C 3 113 ? 142.975 131.495 157.407 1.00 55.99 113 PRO C N 1
ATOM 5207 C CA . PRO C 3 113 ? 143.926 130.431 157.144 1.00 58.85 113 PRO C CA 1
ATOM 5208 C C . PRO C 3 113 ? 143.598 129.622 155.887 1.00 61.76 113 PRO C C 1
ATOM 5209 O O . PRO C 3 113 ? 144.477 128.926 155.385 1.00 64.68 113 PRO C O 1
ATOM 5213 N N . MET C 3 114 ? 142.379 129.695 155.347 1.00 60.63 114 MET C N 1
ATOM 5214 C CA . MET C 3 114 ? 141.990 128.900 154.181 1.00 63.35 114 MET C CA 1
ATOM 5215 C C . MET C 3 114 ? 142.734 129.335 152.918 1.00 64.59 114 MET C C 1
ATOM 5216 O O . MET C 3 114 ? 143.324 128.494 152.243 1.00 68.91 114 MET C O 1
ATOM 5221 N N . THR C 3 115 ? 142.736 130.635 152.607 1.00 55.79 115 THR C N 1
ATOM 5222 C CA . THR C 3 115 ? 143.346 131.177 151.377 1.00 56.68 115 THR C CA 1
ATOM 5223 C C . THR C 3 115 ? 144.778 131.709 151.528 1.00 53.73 115 THR C C 1
ATOM 5224 O O . THR C 3 115 ? 145.376 132.118 150.532 1.00 57.38 115 THR C O 1
ATOM 5228 N N . SER C 3 116 ? 145.359 131.725 152.733 1.00 48.53 116 SER C N 1
ATOM 5229 C CA . SER C 3 116 ? 146.702 132.291 152.954 1.00 45.45 116 SER C CA 1
ATOM 5230 C C . SER C 3 116 ? 147.844 131.402 152.458 1.00 46.91 116 SER C C 1
ATOM 5231 O O . SER C 3 116 ? 148.838 131.914 151.951 1.00 52.57 116 SER C O 1
ATOM 5234 N N . LEU C 3 117 ? 147.728 130.077 152.560 1.00 54.73 117 LEU C N 1
ATOM 5235 C CA . LEU C 3 117 ? 148.696 129.153 151.960 1.00 53.75 117 LEU C CA 1
ATOM 5236 C C . LEU C 3 117 ? 148.447 129.026 150.453 1.00 51.47 117 LEU C C 1
ATOM 5237 O O . LEU C 3 117 ? 147.300 129.039 150.014 1.00 58.32 117 LEU C O 1
ATOM 5242 N N . ASN C 3 118 ? 149.496 128.856 149.647 1.00 49.39 118 ASN C N 1
ATOM 5243 C CA . ASN C 3 118 ? 149.346 128.688 148.199 1.00 52.99 118 ASN C CA 1
ATOM 5244 C C . ASN C 3 118 ? 148.769 127.298 147.884 1.00 51.22 118 ASN C C 1
ATOM 5245 O O . ASN C 3 118 ? 149.418 126.305 148.215 1.00 58.50 118 ASN C O 1
ATOM 5250 N N . PRO C 3 119 ? 147.588 127.168 147.254 1.00 37.44 119 PRO C N 1
ATOM 5251 C CA . PRO C 3 119 ? 146.989 125.857 147.027 1.00 40.92 119 PRO C CA 1
ATOM 5252 C C . PRO C 3 119 ? 147.731 125.009 145.991 1.00 50.27 119 PRO C C 1
ATOM 5253 O O . PRO C 3 119 ? 147.525 123.803 145.935 1.00 49.47 119 PRO C O 1
ATOM 5257 N N . TYR C 3 120 ? 148.623 125.609 145.196 1.00 56.75 120 TYR C N 1
ATOM 5258 C CA . TYR C 3 120 ? 149.355 124.955 144.111 1.00 49.98 120 TYR C CA 1
ATOM 5259 C C . TYR C 3 120 ? 150.751 124.444 144.505 1.00 47.50 120 TYR C C 1
ATOM 5260 O O . TYR C 3 120 ? 151.546 124.112 143.631 1.00 54.03 120 TYR C O 1
ATOM 5269 N N . MET C 3 121 ? 151.077 124.378 145.796 1.00 49.07 121 MET C N 1
ATOM 5270 C CA . MET C 3 121 ? 152.397 123.977 146.297 1.00 50.60 121 MET C CA 1
ATOM 5271 C C . MET C 3 121 ? 152.345 123.059 147.515 1.00 56.32 121 MET C C 1
ATOM 5272 O O . MET C 3 121 ? 151.550 123.257 148.432 1.00 66.90 121 MET C O 1
ATOM 5277 N N . ARG C 3 122 ? 153.279 122.109 147.584 1.00 59.01 122 ARG C N 1
ATOM 5278 C CA . ARG C 3 122 ? 153.425 121.188 148.715 1.00 60.08 122 ARG C CA 1
ATOM 5279 C C . ARG C 3 122 ? 153.886 121.966 149.942 1.00 65.37 122 ARG C C 1
ATOM 5280 O O . ARG C 3 122 ? 154.836 122.742 149.849 1.00 74.84 122 ARG C O 1
ATOM 5288 N N . VAL C 3 123 ? 153.225 121.791 151.089 1.00 59.81 123 VAL C N 1
ATOM 5289 C CA . VAL C 3 123 ? 153.433 122.610 152.302 1.00 55.14 123 VAL C CA 1
ATOM 5290 C C . VAL C 3 123 ? 154.885 122.620 152.763 1.00 56.61 123 VAL C C 1
ATOM 5291 O O . VAL C 3 123 ? 155.385 123.665 153.178 1.00 65.75 123 VAL C O 1
ATOM 5295 N N . GLY C 3 124 ? 155.602 121.513 152.616 1.00 55.72 124 GLY C N 1
ATOM 5296 C CA . GLY C 3 124 ? 157.011 121.433 152.975 1.00 58.79 124 GLY C CA 1
ATOM 5297 C C . GLY C 3 124 ? 157.882 122.408 152.191 1.00 59.17 124 GLY C C 1
ATOM 5298 O O . GLY C 3 124 ? 158.756 123.041 152.772 1.00 66.04 124 GLY C O 1
ATOM 5299 N N . GLU C 3 125 ? 157.623 122.618 150.900 1.00 63.62 125 GLU C N 1
ATOM 5300 C CA . GLU C 3 125 ? 158.362 123.619 150.132 1.00 67.56 125 GLU C CA 1
ATOM 5301 C C . GLU C 3 125 ? 157.965 125.044 150.520 1.00 70.76 125 GLU C C 1
ATOM 5302 O O . GLU C 3 125 ? 158.822 125.923 150.576 1.00 75.89 125 GLU C O 1
ATOM 5308 N N . GLN C 3 126 ? 156.703 125.273 150.893 1.00 58.09 126 GLN C N 1
ATOM 5309 C CA . GLN C 3 126 ? 156.255 126.583 151.371 1.00 55.21 126 GLN C CA 1
ATOM 5310 C C . GLN C 3 126 ? 156.945 127.009 152.674 1.00 59.11 126 GLN C C 1
ATOM 5311 O O . GLN C 3 126 ? 157.116 128.209 152.891 1.00 60.47 126 GLN C O 1
ATOM 5317 N N . LEU C 3 127 ? 157.354 126.061 153.524 1.00 57.68 127 LEU C N 1
ATOM 5318 C CA . LEU C 3 127 ? 158.228 126.308 154.670 1.00 55.13 127 LEU C CA 1
ATOM 5319 C C . LEU C 3 127 ? 159.689 126.471 154.226 1.00 59.90 127 LEU C C 1
ATOM 5320 O O . LEU C 3 127 ? 160.320 127.473 154.558 1.00 67.26 127 LEU C O 1
ATOM 5325 N N . MET C 3 128 ? 160.233 125.512 153.469 1.00 60.50 128 MET C N 1
ATOM 5326 C CA . MET C 3 128 ? 161.657 125.497 153.129 1.00 60.08 128 MET C CA 1
ATOM 5327 C C . MET C 3 128 ? 162.129 126.744 152.375 1.00 68.08 128 MET C C 1
ATOM 5328 O O . MET C 3 128 ? 163.271 127.162 152.562 1.00 76.77 128 MET C O 1
ATOM 5333 N N . GLU C 3 129 ? 161.283 127.371 151.553 1.00 61.17 129 GLU C N 1
ATOM 5334 C CA . GLU C 3 129 ? 161.655 128.593 150.836 1.00 59.18 129 GLU C CA 1
ATOM 5335 C C . GLU C 3 129 ? 162.030 129.766 151.749 1.00 61.64 129 GLU C C 1
ATOM 5336 O O . GLU C 3 129 ? 162.785 130.636 151.320 1.00 68.03 129 GLU C O 1
ATOM 5342 N N . VAL C 3 130 ? 161.571 129.789 153.004 1.00 55.06 130 VAL C N 1
ATOM 5343 C CA . VAL C 3 130 ? 162.021 130.781 153.984 1.00 51.29 130 VAL C CA 1
ATOM 5344 C C . VAL C 3 130 ? 163.483 130.530 154.355 1.00 56.21 130 VAL C C 1
ATOM 5345 O O . VAL C 3 130 ? 164.324 131.421 154.240 1.00 66.71 130 VAL C O 1
ATOM 5349 N N . LEU C 3 131 ? 163.818 129.308 154.773 1.00 54.35 131 LEU C N 1
ATOM 5350 C CA . LEU C 3 131 ? 165.149 128.972 155.280 1.00 57.12 131 LEU C CA 1
ATOM 5351 C C . LEU C 3 131 ? 166.234 129.053 154.207 1.00 63.53 131 LEU C C 1
ATOM 5352 O O . LEU C 3 131 ? 167.337 129.533 154.478 1.00 71.09 131 LEU C O 1
ATOM 5357 N N . MET C 3 132 ? 165.935 128.611 152.986 1.00 58.28 132 MET C N 1
ATOM 5358 C CA . MET C 3 132 ? 166.899 128.642 151.884 1.00 60.14 132 MET C CA 1
ATOM 5359 C C . MET C 3 132 ? 167.235 130.067 151.422 1.00 62.44 132 MET C C 1
ATOM 5360 O O . MET C 3 132 ? 168.323 130.292 150.898 1.00 65.09 132 MET C O 1
ATOM 5365 N N . LEU C 3 133 ? 166.330 131.031 151.622 1.00 57.70 133 LEU C N 1
ATOM 5366 C CA . LEU C 3 133 ? 166.557 132.437 151.290 1.00 53.78 133 LEU C CA 1
ATOM 5367 C C . LEU C 3 133 ? 167.227 133.214 152.436 1.00 60.92 133 LEU C C 1
ATOM 5368 O O . LEU C 3 133 ? 168.177 133.955 152.192 1.00 64.26 133 LEU C O 1
ATOM 5373 N N . HIS C 3 134 ? 166.746 133.069 153.676 1.00 57.92 134 HIS C N 1
ATOM 5374 C CA . HIS C 3 134 ? 167.194 133.892 154.811 1.00 53.96 134 HIS C CA 1
ATOM 5375 C C . HIS C 3 134 ? 168.388 133.336 155.588 1.00 52.78 134 HIS C C 1
ATOM 5376 O O . HIS C 3 134 ? 169.191 134.120 156.090 1.00 57.51 134 HIS C O 1
ATOM 5383 N N . LYS C 3 135 ? 168.534 132.011 155.685 1.00 58.50 135 LYS C N 1
ATOM 5384 C CA . LYS C 3 135 ? 169.625 131.352 156.428 1.00 63.15 135 LYS C CA 1
ATOM 5385 C C . LYS C 3 135 ? 170.614 130.591 155.537 1.00 69.55 135 LYS C C 1
ATOM 5386 O O . LYS C 3 135 ? 171.475 129.878 156.047 1.00 69.96 135 LYS C O 1
ATOM 5392 N N . ASN C 3 136 ? 170.511 130.746 154.214 1.00 76.27 136 ASN C N 1
ATOM 5393 C CA . ASN C 3 136 ? 171.373 130.117 153.205 1.00 75.87 136 ASN C CA 1
ATOM 5394 C C . ASN C 3 136 ? 171.497 128.583 153.336 1.00 75.98 136 ASN C C 1
ATOM 5395 O O . ASN C 3 136 ? 172.518 128.003 152.963 1.00 75.84 136 ASN C O 1
ATOM 5400 N N . MET C 3 137 ? 170.482 127.911 153.883 1.00 73.06 137 MET C N 1
ATOM 5401 C CA . MET C 3 137 ? 170.503 126.459 154.068 1.00 72.74 137 MET C CA 1
ATOM 5402 C C . MET C 3 137 ? 170.486 125.696 152.739 1.00 74.19 137 MET C C 1
ATOM 5403 O O . MET C 3 137 ? 169.884 126.141 151.759 1.00 75.99 137 MET C O 1
ATOM 5408 N N . SER C 3 138 ? 171.085 124.504 152.710 1.00 77.68 138 SER C N 1
ATOM 5409 C CA . SER C 3 138 ? 170.803 123.521 151.660 1.00 77.62 138 SER C CA 1
ATOM 5410 C C . SER C 3 138 ? 169.355 123.028 151.744 1.00 76.67 138 SER C C 1
ATOM 5411 O O . SER C 3 138 ? 168.717 123.083 152.801 1.00 80.66 138 SER C O 1
ATOM 5414 N N . LYS C 3 139 ? 168.836 122.452 150.655 1.00 67.78 139 LYS C N 1
ATOM 5415 C CA . LYS C 3 139 ? 167.506 121.823 150.652 1.00 69.30 139 LYS C CA 1
ATOM 5416 C C . LYS C 3 139 ? 167.410 120.649 151.631 1.00 68.34 139 LYS C C 1
ATOM 5417 O O . LYS C 3 139 ? 166.312 120.310 152.063 1.00 70.58 139 LYS C O 1
ATOM 5423 N N . ALA C 3 140 ? 168.529 120.033 152.018 1.00 69.42 140 ALA C N 1
ATOM 5424 C CA . ALA C 3 140 ? 168.554 118.946 152.996 1.00 74.45 140 ALA C CA 1
ATOM 5425 C C . ALA C 3 140 ? 168.374 119.453 154.433 1.00 74.33 140 ALA C C 1
ATOM 5426 O O . ALA C 3 140 ? 167.544 118.938 155.178 1.00 77.14 140 ALA C O 1
ATOM 5428 N N . GLU C 3 141 ? 169.111 120.495 154.821 1.00 68.88 141 GLU C N 1
ATOM 5429 C CA . GLU C 3 141 ? 168.984 121.111 156.148 1.00 68.46 141 GLU C CA 1
ATOM 5430 C C . GLU C 3 141 ? 167.610 121.767 156.336 1.00 72.19 141 GLU C C 1
ATOM 5431 O O . GLU C 3 141 ? 166.990 121.632 157.392 1.00 77.96 141 GLU C O 1
ATOM 5437 N N . ALA C 3 142 ? 167.103 122.434 155.296 1.00 69.99 142 ALA C N 1
ATOM 5438 C CA . ALA C 3 142 ? 165.822 123.121 155.340 1.00 70.97 142 ALA C CA 1
ATOM 5439 C C . ALA C 3 142 ? 164.649 122.171 155.618 1.00 70.76 142 ALA C C 1
ATOM 5440 O O . ALA C 3 142 ? 163.708 122.553 156.315 1.00 73.23 142 ALA C O 1
ATOM 5442 N N . PHE C 3 143 ? 164.694 120.931 155.127 1.00 69.03 143 PHE C N 1
ATOM 5443 C CA . PHE C 3 143 ? 163.658 119.933 155.385 1.00 66.23 143 PHE C CA 1
ATOM 5444 C C . PHE C 3 143 ? 163.625 119.508 156.857 1.00 70.37 143 PHE C C 1
ATOM 5445 O O . PHE C 3 143 ? 162.570 119.547 157.487 1.00 78.68 143 PHE C O 1
ATOM 5453 N N . GLU C 3 144 ? 164.769 119.141 157.439 1.00 67.13 144 GLU C N 1
ATOM 5454 C CA . GLU C 3 144 ? 164.829 118.680 158.830 1.00 68.28 144 GLU C CA 1
ATOM 5455 C C . GLU C 3 144 ? 164.462 119.786 159.829 1.00 70.83 144 GLU C C 1
ATOM 5456 O O . GLU C 3 144 ? 163.724 119.539 160.782 1.00 74.28 144 GLU C O 1
ATOM 5462 N N . GLU C 3 145 ? 164.904 121.025 159.600 1.00 69.12 145 GLU C N 1
ATOM 5463 C CA . GLU C 3 145 ? 164.506 122.148 160.453 1.00 67.86 145 GLU C CA 1
ATOM 5464 C C . GLU C 3 145 ? 163.009 122.478 160.317 1.00 71.72 145 GLU C C 1
ATOM 5465 O O . GLU C 3 145 ? 162.350 122.771 161.316 1.00 76.72 145 GLU C O 1
ATOM 5471 N N . SER C 3 146 ? 162.432 122.345 159.117 1.00 64.78 146 SER C N 1
ATOM 5472 C CA . SER C 3 146 ? 160.985 122.480 158.920 1.00 60.95 146 SER C CA 1
ATOM 5473 C C . SER C 3 146 ? 160.207 121.409 159.684 1.00 64.01 146 SER C C 1
ATOM 5474 O O . SER C 3 146 ? 159.210 121.714 160.333 1.00 75.97 146 SER C O 1
ATOM 5477 N N . VAL C 3 147 ? 160.679 120.161 159.677 1.00 60.07 147 VAL C N 1
ATOM 5478 C CA . VAL C 3 147 ? 160.076 119.070 160.452 1.00 61.67 147 VAL C CA 1
ATOM 5479 C C . VAL C 3 147 ? 160.161 119.330 161.958 1.00 69.79 14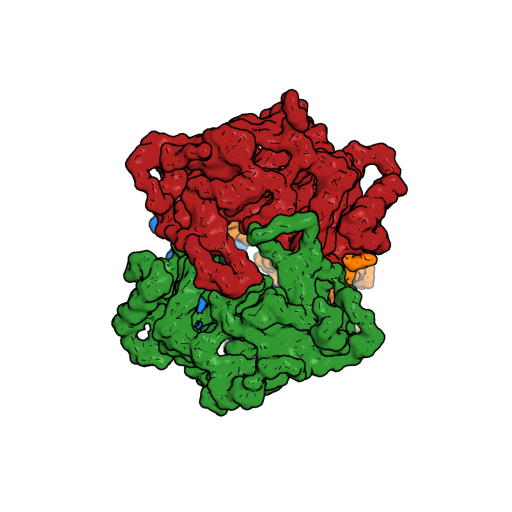7 VAL C C 1
ATOM 5480 O O . VAL C 3 147 ? 159.149 119.202 162.648 1.00 74.04 147 VAL C O 1
ATOM 5484 N N . ARG C 3 148 ? 161.312 119.767 162.487 1.00 70.81 148 ARG C N 1
ATOM 5485 C CA . ARG C 3 148 ? 161.433 120.140 163.909 1.00 65.01 148 ARG C CA 1
ATOM 5486 C C . ARG C 3 148 ? 160.479 121.265 164.294 1.00 68.52 148 ARG C C 1
ATOM 5487 O O . ARG C 3 148 ? 159.885 121.214 165.370 1.00 76.67 148 ARG C O 1
ATOM 5495 N N . MET C 3 149 ? 160.282 122.261 163.434 1.00 71.48 149 MET C N 1
ATOM 5496 C CA . MET C 3 149 ? 159.343 123.350 163.715 1.00 70.64 149 MET C CA 1
ATOM 5497 C C . MET C 3 149 ? 157.878 122.897 163.678 1.00 66.52 149 MET C C 1
ATOM 5498 O O . MET C 3 149 ? 157.098 123.293 164.540 1.00 70.14 149 MET C O 1
ATOM 5503 N N . LEU C 3 150 ? 157.492 122.028 162.741 1.00 58.98 150 LEU C N 1
ATOM 5504 C CA . LEU C 3 150 ? 156.156 121.436 162.739 1.00 57.88 150 LEU C CA 1
ATOM 5505 C C . LEU C 3 150 ? 155.896 120.606 164.011 1.00 64.19 150 LEU C C 1
ATOM 5506 O O . LEU C 3 150 ? 154.822 120.729 164.600 1.00 71.05 150 LEU C O 1
ATOM 5511 N N . ASP C 3 151 ? 156.871 119.831 164.496 1.00 68.91 151 ASP C N 1
ATOM 5512 C CA . ASP C 3 151 ? 156.762 119.146 165.793 1.00 71.03 151 ASP C CA 1
ATOM 5513 C C . ASP C 3 151 ? 156.647 120.126 166.973 1.00 71.89 151 ASP C C 1
ATOM 5514 O O . ASP C 3 151 ? 155.820 119.913 167.860 1.00 72.89 151 ASP C O 1
ATOM 5519 N N . ALA C 3 152 ? 157.412 121.222 167.001 1.00 71.36 152 ALA C N 1
ATOM 5520 C CA . ALA C 3 152 ? 157.285 122.250 168.040 1.00 68.44 152 ALA C CA 1
ATOM 5521 C C . ALA C 3 152 ? 155.887 122.904 168.050 1.00 68.48 152 ALA C C 1
ATOM 5522 O O . ALA C 3 152 ? 155.344 123.214 169.107 1.00 71.29 152 ALA C O 1
ATOM 5524 N N . VAL C 3 153 ? 155.296 123.070 166.869 1.00 62.25 153 VAL C N 1
ATOM 5525 C CA . VAL C 3 153 ? 153.925 123.538 166.623 1.00 56.49 153 VAL C CA 1
ATOM 5526 C C . VAL C 3 153 ? 152.853 122.459 166.883 1.00 58.69 153 VAL C C 1
ATOM 5527 O O . VAL C 3 153 ? 151.655 122.705 166.754 1.00 65.31 153 VAL C O 1
ATOM 5531 N N . LYS C 3 154 ? 153.250 121.265 167.344 1.00 61.07 154 LYS C N 1
ATOM 5532 C CA . LYS C 3 154 ? 152.381 120.129 167.693 1.00 60.05 154 LYS C CA 1
ATOM 5533 C C . LYS C 3 154 ? 151.610 119.538 166.506 1.00 63.61 154 LYS C C 1
ATOM 5534 O O . LYS C 3 154 ? 150.538 118.958 166.675 1.00 67.16 154 LYS C O 1
ATOM 5540 N N . MET C 3 155 ? 152.161 119.642 165.300 1.00 67.10 155 MET C N 1
ATOM 5541 C CA . MET C 3 155 ? 151.664 118.951 164.110 1.00 68.90 155 MET C CA 1
ATOM 5542 C C . MET C 3 155 ? 151.859 117.424 164.240 1.00 68.86 155 MET C C 1
ATOM 5543 O O . MET C 3 155 ? 152.975 116.993 164.536 1.00 69.06 155 MET C O 1
ATOM 5548 N N . PRO C 3 156 ? 150.842 116.577 164.019 1.00 68.01 156 PRO C N 1
ATOM 5549 C CA . PRO C 3 156 ? 151.006 115.125 164.009 1.00 67.12 156 PRO C CA 1
ATOM 5550 C C . PRO C 3 156 ? 151.678 114.648 162.717 1.00 67.35 156 PRO C C 1
ATOM 5551 O O . PRO C 3 156 ? 151.434 115.235 161.668 1.00 70.40 156 PRO C O 1
ATOM 5555 N N . GLU C 3 157 ? 152.500 113.581 162.776 1.00 72.59 157 GLU C N 1
ATOM 5556 C CA . GLU C 3 157 ? 153.203 112.957 161.718 1.00 72.87 157 GLU C CA 1
ATOM 5557 C C . GLU C 3 157 ? 153.788 113.982 160.775 1.00 72.16 157 GLU C C 1
ATOM 5558 O O . GLU C 3 157 ? 153.446 114.026 159.594 1.00 71.97 157 GLU C O 1
ATOM 5564 N N . ALA C 3 158 ? 154.673 114.857 161.268 1.00 67.77 158 ALA C N 1
ATOM 5565 C CA . ALA C 3 158 ? 155.141 116.028 160.529 1.00 66.48 158 ALA C CA 1
ATOM 5566 C C . ALA C 3 158 ? 155.756 115.695 159.162 1.00 67.77 158 ALA C C 1
ATOM 5567 O O . ALA C 3 158 ? 155.478 116.381 158.182 1.00 74.10 158 ALA C O 1
ATOM 5569 N N . ARG C 3 159 ? 156.550 114.622 159.066 1.00 63.11 159 ARG C N 1
ATOM 5570 C CA . ARG C 3 159 ? 157.249 114.239 157.826 1.00 66.84 159 ARG C CA 1
ATOM 5571 C C . ARG C 3 159 ? 156.281 113.918 156.685 1.00 71.29 159 ARG C C 1
ATOM 5572 O O . ARG C 3 159 ? 156.515 114.335 155.555 1.00 72.16 159 ARG C O 1
ATOM 5580 N N . LYS C 3 160 ? 155.164 113.239 156.961 1.00 71.56 160 LYS C N 1
ATOM 5581 C CA . LYS C 3 160 ? 154.127 112.900 156.066 1.00 67.09 160 LYS C CA 1
ATOM 5582 C C . LYS C 3 160 ? 153.369 114.115 155.607 1.00 71.08 160 LYS C C 1
ATOM 5583 O O . LYS C 3 160 ? 153.059 114.298 154.424 1.00 73.37 160 LYS C O 1
ATOM 5589 N N . ARG C 3 161 ? 153.122 115.071 156.517 1.00 67.63 161 ARG C N 1
ATOM 5590 C CA . ARG C 3 161 ? 152.432 116.333 156.181 1.00 62.06 161 ARG C CA 1
ATOM 5591 C C . ARG C 3 161 ? 153.204 117.200 155.184 1.00 63.86 161 ARG C C 1
ATOM 5592 O O . ARG C 3 161 ? 152.574 117.861 154.367 1.00 66.79 161 ARG C O 1
ATOM 5600 N N . MET C 3 162 ? 154.542 117.181 155.193 1.00 69.83 162 MET C N 1
ATOM 5601 C CA . MET C 3 162 ? 155.385 117.984 154.285 1.00 69.46 162 MET C CA 1
ATOM 5602 C C . MET C 3 162 ? 155.008 117.831 152.802 1.00 72.12 162 MET C C 1
ATOM 5603 O O . MET C 3 162 ? 155.033 118.804 152.048 1.00 79.46 162 MET C O 1
ATOM 5608 N N . LYS C 3 163 ? 154.644 116.620 152.371 1.00 63.08 163 LYS C N 1
ATOM 5609 C CA . LYS C 3 163 ? 154.317 116.312 150.976 1.00 62.40 163 LYS C CA 1
ATOM 5610 C C . LYS C 3 163 ? 152.854 116.595 150.612 1.00 61.22 163 LYS C C 1
ATOM 5611 O O . LYS C 3 163 ? 152.477 116.386 149.461 1.00 65.56 163 LYS C O 1
ATOM 5617 N N . MET C 3 164 ? 152.029 117.079 151.537 1.00 60.79 164 MET C N 1
ATOM 5618 C CA . MET C 3 164 ? 150.634 117.439 151.279 1.00 61.23 164 MET C CA 1
ATOM 5619 C C . MET C 3 164 ? 150.479 118.854 150.715 1.00 62.53 164 MET C C 1
ATOM 5620 O O . MET C 3 164 ? 151.180 119.784 151.110 1.00 67.22 164 MET C O 1
ATOM 5625 N N . TYR C 3 165 ? 149.531 119.034 149.803 1.00 57.64 165 TYR C N 1
ATOM 5626 C CA . TYR C 3 165 ? 149.022 120.343 149.403 1.00 53.60 165 TYR C CA 1
ATOM 5627 C C . TYR C 3 165 ? 148.049 120.864 150.472 1.00 58.51 165 TYR C C 1
ATOM 5628 O O . TYR C 3 165 ? 147.403 120.058 151.144 1.00 71.08 165 TYR C O 1
ATOM 5637 N N . PRO C 3 166 ? 147.880 122.180 150.670 1.00 52.18 166 PRO C N 1
ATOM 5638 C CA . PRO C 3 166 ? 147.153 122.682 151.831 1.00 56.93 166 PRO C CA 1
ATOM 5639 C C . PRO C 3 166 ? 145.642 122.438 151.809 1.00 65.60 166 PRO C C 1
ATOM 5640 O O . PRO C 3 166 ? 145.010 122.551 152.857 1.00 73.35 166 PRO C O 1
ATOM 5644 N N . HIS C 3 167 ? 145.032 122.043 150.690 1.00 60.57 167 HIS C N 1
ATOM 5645 C CA . HIS C 3 167 ? 143.628 121.606 150.691 1.00 57.29 167 HIS C CA 1
ATOM 5646 C C . HIS C 3 167 ? 143.403 120.266 151.407 1.00 58.97 167 HIS C C 1
ATOM 5647 O O . HIS C 3 167 ? 142.266 119.941 151.741 1.00 63.40 167 HIS C O 1
ATOM 5654 N N . GLU C 3 168 ? 144.457 119.502 151.698 1.00 59.65 168 GLU C N 1
ATOM 5655 C CA . GLU C 3 168 ? 144.381 118.297 152.535 1.00 60.72 168 GLU C CA 1
ATOM 5656 C C . GLU C 3 168 ? 144.166 118.621 154.027 1.00 65.00 168 GLU C C 1
ATOM 5657 O O . GLU C 3 168 ? 143.880 117.725 154.820 1.00 66.60 168 GLU C O 1
ATOM 5663 N N . PHE C 3 169 ? 144.326 119.882 154.436 1.00 59.64 169 PHE C N 1
ATOM 5664 C CA . PHE C 3 169 ? 144.363 120.317 155.831 1.00 52.36 169 PHE C CA 1
ATOM 5665 C C . PHE C 3 169 ? 143.124 121.107 156.271 1.00 55.06 169 PHE C C 1
ATOM 5666 O O . PHE C 3 169 ? 142.614 121.962 155.540 1.00 57.38 169 PHE C O 1
ATOM 5674 N N . SER C 3 170 ? 142.689 120.885 157.511 1.00 62.31 170 SER C N 1
ATOM 5675 C CA . SER C 3 170 ? 141.698 121.709 158.213 1.00 61.36 170 SER C CA 1
ATOM 5676 C C . SER C 3 170 ? 142.224 123.114 158.525 1.00 65.52 170 SER C C 1
ATOM 5677 O O . SER C 3 170 ? 143.435 123.341 158.578 1.00 70.19 170 SER C O 1
ATOM 5680 N N . GLY C 3 171 ? 141.332 124.074 158.775 1.00 60.55 171 GLY C N 1
ATOM 5681 C CA . GLY C 3 171 ? 141.707 125.470 159.040 1.00 54.46 171 GLY C CA 1
ATOM 5682 C C . GLY C 3 171 ? 142.641 125.648 160.239 1.00 54.78 171 GLY C C 1
ATOM 5683 O O . GLY C 3 171 ? 143.554 126.473 160.198 1.00 53.38 171 GLY C O 1
ATOM 5684 N N . GLY C 3 172 ? 142.484 124.828 161.279 1.00 60.22 172 GLY C N 1
ATOM 5685 C CA . GLY C 3 172 ? 143.369 124.831 162.445 1.00 58.74 172 GLY C CA 1
ATOM 5686 C C . GLY C 3 172 ? 144.778 124.363 162.108 1.00 60.81 172 GLY C C 1
ATOM 5687 O O . GLY C 3 172 ? 145.758 124.996 162.508 1.00 68.84 172 GLY C O 1
ATOM 5688 N N . MET C 3 173 ? 144.909 123.311 161.296 1.00 59.01 173 MET C N 1
ATOM 5689 C CA . MET C 3 173 ? 146.219 122.877 160.814 1.00 60.57 173 MET C CA 1
ATOM 5690 C C . MET C 3 173 ? 146.852 123.899 159.871 1.00 60.02 173 MET C C 1
ATOM 5691 O O . MET C 3 173 ? 148.062 124.108 159.935 1.00 68.67 173 MET C O 1
ATOM 5696 N N . ARG C 3 174 ? 146.075 124.611 159.048 1.00 52.43 174 ARG C N 1
ATOM 5697 C CA . ARG C 3 174 ? 146.614 125.694 158.210 1.00 50.48 174 ARG C CA 1
ATOM 5698 C C . ARG C 3 174 ? 147.148 126.865 159.043 1.00 57.87 174 ARG C C 1
ATOM 5699 O O . ARG C 3 174 ? 148.207 127.385 158.701 1.00 64.33 174 ARG C O 1
ATOM 5707 N N . GLN C 3 175 ? 146.523 127.251 160.166 1.00 58.43 175 GLN C N 1
ATOM 5708 C CA . GLN C 3 175 ? 147.163 128.220 161.073 1.00 53.77 175 GLN C CA 1
ATOM 5709 C C . GLN C 3 175 ? 148.429 127.659 161.721 1.00 56.70 175 GLN C C 1
ATOM 5710 O O . GLN C 3 175 ? 149.407 128.388 161.868 1.00 66.48 175 GLN C O 1
ATOM 5716 N N . ARG C 3 176 ? 148.469 126.373 162.081 1.00 54.04 176 ARG C N 1
ATOM 5717 C CA . ARG C 3 176 ? 149.709 125.753 162.563 1.00 54.56 176 ARG C CA 1
ATOM 5718 C C . ARG C 3 176 ? 150.822 125.841 161.515 1.00 64.15 176 ARG C C 1
ATOM 5719 O O . ARG C 3 176 ? 151.919 126.281 161.840 1.00 66.55 176 ARG C O 1
ATOM 5727 N N . VAL C 3 177 ? 150.542 125.536 160.247 1.00 63.47 177 VAL C N 1
ATOM 5728 C CA . VAL C 3 177 ? 151.503 125.731 159.149 1.00 52.79 177 VAL C CA 1
ATOM 5729 C C . VAL C 3 177 ? 151.939 127.196 159.046 1.00 58.65 177 VAL C C 1
ATOM 5730 O O . VAL C 3 177 ? 153.134 127.464 158.943 1.00 68.15 177 VAL C O 1
ATOM 5734 N N . MET C 3 178 ? 151.015 128.157 159.138 1.00 56.30 178 MET C N 1
ATOM 5735 C CA . MET C 3 178 ? 151.343 129.589 159.134 1.00 53.21 178 MET C CA 1
ATOM 5736 C C . MET C 3 178 ? 152.246 129.999 160.301 1.00 53.05 178 MET C C 1
ATOM 5737 O O . MET C 3 178 ? 153.189 130.754 160.099 1.00 64.16 178 MET C O 1
ATOM 5742 N N . ILE C 3 179 ? 152.005 129.500 161.512 1.00 45.11 179 ILE C N 1
ATOM 5743 C CA . ILE C 3 179 ? 152.816 129.809 162.692 1.00 48.25 179 ILE C CA 1
ATOM 5744 C C . ILE C 3 179 ? 154.199 129.176 162.567 1.00 54.49 179 ILE C C 1
ATOM 5745 O O . ILE C 3 179 ? 155.198 129.845 162.823 1.00 63.98 179 ILE C O 1
ATOM 5750 N N . ALA C 3 180 ? 154.279 127.925 162.105 1.00 57.60 180 ALA C N 1
ATOM 5751 C CA . ALA C 3 180 ? 155.551 127.261 161.847 1.00 60.93 180 ALA C CA 1
ATOM 5752 C C . ALA C 3 180 ? 156.381 128.033 160.812 1.00 59.08 180 ALA C C 1
ATOM 5753 O O . ALA C 3 180 ? 157.576 128.237 160.996 1.00 64.53 180 ALA C O 1
ATOM 5755 N N . MET C 3 181 ? 155.737 128.506 159.750 1.00 57.43 181 MET C N 1
ATOM 5756 C CA . MET C 3 181 ? 156.338 129.285 158.672 1.00 54.75 181 MET C CA 1
ATOM 5757 C C . MET C 3 181 ? 156.785 130.682 159.115 1.00 62.93 181 MET C C 1
ATOM 5758 O O . MET C 3 181 ? 157.875 131.118 158.752 1.00 68.42 181 MET C O 1
ATOM 5763 N N . ALA C 3 182 ? 155.986 131.381 159.925 1.00 60.91 182 ALA C N 1
ATOM 5764 C CA . ALA C 3 182 ? 156.329 132.692 160.468 1.00 50.41 182 ALA C CA 1
ATOM 5765 C C . ALA C 3 182 ? 157.480 132.627 161.483 1.00 49.87 182 ALA C C 1
ATOM 5766 O O . ALA C 3 182 ? 158.405 133.433 161.416 1.00 55.21 182 ALA C O 1
ATOM 5768 N N . LEU C 3 183 ? 157.459 131.663 162.409 1.00 54.67 183 LEU C N 1
ATOM 5769 C CA . LEU C 3 183 ? 158.468 131.522 163.462 1.00 53.78 183 LEU C CA 1
ATOM 5770 C C . LEU C 3 183 ? 159.742 130.778 163.026 1.00 60.50 183 LEU C C 1
ATOM 5771 O O . LEU C 3 183 ? 160.666 130.647 163.825 1.00 64.59 183 LEU C O 1
ATOM 5776 N N . LEU C 3 184 ? 159.837 130.313 161.778 1.00 62.14 184 LEU C N 1
ATOM 5777 C CA . LEU C 3 184 ? 160.878 129.380 161.345 1.00 60.72 184 LEU C CA 1
ATOM 5778 C C . LEU C 3 184 ? 162.296 129.919 161.577 1.00 63.50 184 LEU C C 1
ATOM 5779 O O . LEU C 3 184 ? 163.156 129.214 162.101 1.00 69.17 184 LEU C O 1
ATOM 5784 N N . CYS C 3 185 ? 162.526 131.198 161.288 1.00 66.05 185 CYS C N 1
ATOM 5785 C CA . CYS C 3 185 ? 163.808 131.875 161.502 1.00 71.90 185 CYS C CA 1
ATOM 5786 C C . CYS C 3 185 ? 164.116 132.274 162.959 1.00 74.57 185 CYS C C 1
ATOM 5787 O O . CYS C 3 185 ? 165.203 132.784 163.225 1.00 71.35 185 CYS C O 1
ATOM 5790 N N . ARG C 3 186 ? 163.186 132.060 163.895 1.00 76.35 186 ARG C N 1
ATOM 5791 C CA . ARG C 3 186 ? 163.165 132.622 165.259 1.00 73.07 186 ARG C CA 1
ATOM 5792 C C . ARG C 3 186 ? 163.155 134.172 165.267 1.00 71.57 186 ARG C C 1
ATOM 5793 O O . ARG C 3 186 ? 164.169 134.787 165.599 1.00 73.57 186 ARG C O 1
ATOM 5801 N N . PRO C 3 187 ? 162.038 134.821 164.872 1.00 54.16 187 PRO C N 1
ATOM 5802 C CA . PRO C 3 187 ? 161.906 136.277 164.812 1.00 52.33 187 PRO C CA 1
ATOM 5803 C C . PRO C 3 187 ? 162.146 136.999 166.145 1.00 61.31 187 PRO C C 1
ATOM 5804 O O . PRO C 3 187 ? 162.150 136.386 167.212 1.00 64.13 187 PRO C O 1
ATOM 5808 N N . LYS C 3 188 ? 162.275 138.331 166.097 1.00 57.08 188 LYS C N 1
ATOM 5809 C CA . LYS C 3 188 ? 162.145 139.200 167.275 1.00 49.01 188 LYS C CA 1
ATOM 5810 C C . LYS C 3 188 ? 160.682 139.572 167.527 1.00 54.17 188 LYS C C 1
ATOM 5811 O O . LYS C 3 188 ? 160.256 139.638 168.677 1.00 61.95 188 LYS C O 1
ATOM 5817 N N . LEU C 3 189 ? 159.903 139.771 166.464 1.00 50.36 189 LEU C N 1
ATOM 5818 C CA . LEU C 3 189 ? 158.503 140.200 166.509 1.00 52.84 189 LEU C CA 1
ATOM 5819 C C . LEU C 3 189 ? 157.612 139.320 165.623 1.00 58.16 189 LEU C C 1
ATOM 5820 O O . LEU C 3 189 ? 157.952 139.042 164.475 1.00 67.97 189 LEU C O 1
ATOM 5825 N N . LEU C 3 190 ? 156.447 138.926 166.138 1.00 55.39 190 LEU C N 1
ATOM 5826 C CA . LEU C 3 190 ? 155.358 138.305 165.388 1.00 52.90 190 LEU C CA 1
ATOM 5827 C C . LEU C 3 190 ? 154.117 139.206 165.423 1.00 57.58 190 LEU C C 1
ATOM 5828 O O . LEU C 3 190 ? 153.668 139.621 166.488 1.00 66.47 190 LEU C O 1
ATOM 5833 N N . ILE C 3 191 ? 153.534 139.498 164.267 1.00 53.74 191 ILE C N 1
ATOM 5834 C CA . ILE C 3 191 ? 152.305 140.286 164.138 1.00 49.74 191 ILE C CA 1
ATOM 5835 C C . ILE C 3 191 ? 151.156 139.349 163.762 1.00 54.12 191 ILE C C 1
ATOM 5836 O O . ILE C 3 191 ? 151.297 138.508 162.878 1.00 67.17 191 ILE C O 1
ATOM 5841 N N . ALA C 3 192 ? 150.019 139.453 164.438 1.00 55.38 192 ALA C N 1
ATOM 5842 C CA . ALA C 3 192 ? 148.944 138.476 164.363 1.00 56.29 192 ALA C CA 1
ATOM 5843 C C . ALA C 3 192 ? 147.593 139.155 164.089 1.00 61.36 192 ALA C C 1
ATOM 5844 O O . ALA C 3 192 ? 146.917 139.621 165.005 1.00 70.64 192 ALA C O 1
ATOM 5846 N N . ASP C 3 193 ? 147.204 139.232 162.817 1.00 64.62 193 ASP C N 1
ATOM 5847 C CA . ASP C 3 193 ? 145.931 139.811 162.382 1.00 69.94 193 ASP C CA 1
ATOM 5848 C C . ASP C 3 193 ? 144.771 138.814 162.543 1.00 71.31 193 ASP C C 1
ATOM 5849 O O . ASP C 3 193 ? 144.575 137.955 161.692 1.00 78.33 193 ASP C O 1
ATOM 5854 N N . GLU C 3 194 ? 144.024 138.903 163.645 1.00 66.22 194 GLU C N 1
ATOM 5855 C CA . GLU C 3 194 ? 142.818 138.111 163.936 1.00 64.77 194 GLU C CA 1
ATOM 5856 C C . GLU C 3 194 ? 142.952 136.584 163.705 1.00 67.54 194 GLU C C 1
ATOM 5857 O O . GLU C 3 194 ? 142.072 135.992 163.073 1.00 74.57 194 GLU C O 1
ATOM 5863 N N . PRO C 3 195 ? 144.002 135.892 164.196 1.00 58.83 195 PRO C N 1
ATOM 5864 C CA . PRO C 3 195 ? 144.338 134.536 163.737 1.00 64.52 195 PRO C CA 1
ATOM 5865 C C . PRO C 3 195 ? 143.229 133.489 163.894 1.00 70.09 195 PRO C C 1
ATOM 5866 O O . PRO C 3 195 ? 143.154 132.528 163.133 1.00 68.14 195 PRO C O 1
ATOM 5870 N N . THR C 3 196 ? 142.386 133.647 164.912 1.00 61.94 196 THR C N 1
ATOM 5871 C CA . THR C 3 196 ? 141.401 132.646 165.329 1.00 57.96 196 THR C CA 1
ATOM 5872 C C . THR C 3 196 ? 139.958 132.999 164.969 1.00 57.61 196 THR C C 1
ATOM 5873 O O . THR C 3 196 ? 139.065 132.208 165.259 1.00 63.01 196 THR C O 1
ATOM 5877 N N . THR C 3 197 ? 139.684 134.126 164.306 1.00 53.82 197 THR C N 1
ATOM 5878 C CA . THR C 3 197 ? 138.301 134.551 164.013 1.00 58.99 197 THR C CA 1
ATOM 5879 C C . THR C 3 197 ? 137.548 133.566 163.102 1.00 61.80 197 THR C C 1
ATOM 5880 O O . THR C 3 197 ? 136.335 133.406 163.212 1.00 65.67 197 THR C O 1
ATOM 5884 N N . ALA C 3 198 ? 138.268 132.843 162.239 1.00 62.14 198 ALA C N 1
ATOM 5885 C CA . ALA C 3 198 ? 137.715 131.840 161.331 1.00 62.29 198 ALA C CA 1
ATOM 5886 C C . ALA C 3 198 ? 137.552 130.429 161.939 1.00 61.27 198 ALA C C 1
ATOM 5887 O O . ALA C 3 198 ? 137.110 129.513 161.244 1.00 66.35 198 ALA C O 1
ATOM 5889 N N . LEU C 3 199 ? 137.947 130.217 163.200 1.00 57.97 199 LEU C N 1
ATOM 5890 C CA . LEU C 3 199 ? 138.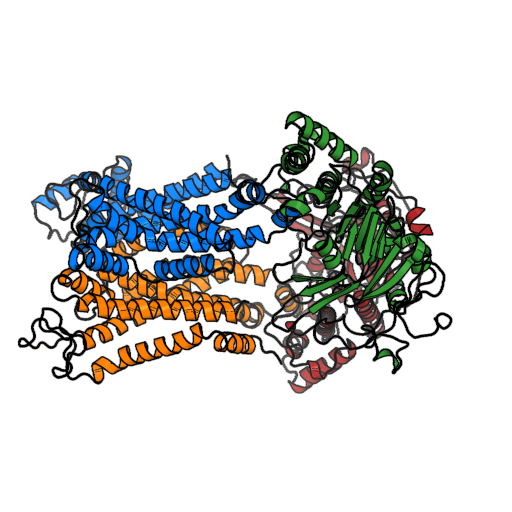170 128.897 163.801 1.00 59.86 199 LEU C CA 1
ATOM 5891 C C . LEU C 3 199 ? 137.277 128.641 165.021 1.00 64.23 199 LEU C C 1
ATOM 5892 O O . LEU C 3 199 ? 136.836 129.567 165.700 1.00 65.28 199 LEU C O 1
ATOM 5897 N N . ASP C 3 200 ? 136.985 127.372 165.297 1.00 66.85 200 ASP C N 1
ATOM 5898 C CA . ASP C 3 200 ? 136.183 126.964 166.452 1.00 63.92 200 ASP C CA 1
ATOM 5899 C C . ASP C 3 200 ? 136.893 127.225 167.798 1.00 66.66 200 ASP C C 1
ATOM 5900 O O . ASP C 3 200 ? 138.105 127.442 167.868 1.00 69.08 200 ASP C O 1
ATOM 5905 N N . VAL C 3 201 ? 136.122 127.215 168.885 1.00 59.37 201 VAL C N 1
ATOM 5906 C CA . VAL C 3 201 ? 136.584 127.591 170.228 1.00 56.25 201 VAL C CA 1
ATOM 5907 C C . VAL C 3 201 ? 137.703 126.680 170.744 1.00 60.92 201 VAL C C 1
ATOM 5908 O O . VAL C 3 201 ? 138.644 127.163 171.375 1.00 66.29 201 VAL C O 1
ATOM 5912 N N . THR C 3 202 ? 137.658 125.377 170.461 1.00 55.44 202 THR C N 1
ATOM 5913 C CA . THR C 3 202 ? 138.695 124.440 170.912 1.00 53.63 202 THR C CA 1
ATOM 5914 C C . THR C 3 202 ? 139.999 124.622 170.138 1.00 61.90 202 THR C C 1
ATOM 5915 O O . THR C 3 202 ? 141.064 124.703 170.753 1.00 66.22 202 THR C O 1
ATOM 5919 N N . VAL C 3 203 ? 139.950 124.769 168.815 1.00 58.81 203 VAL C N 1
ATOM 5920 C CA . VAL C 3 203 ? 141.133 125.096 168.005 1.00 54.70 203 VAL C CA 1
ATOM 5921 C C . VAL C 3 203 ? 141.719 126.459 168.390 1.00 57.33 203 VAL C C 1
ATOM 5922 O O . VAL C 3 203 ? 142.938 126.586 168.498 1.00 64.91 203 VAL C O 1
ATOM 5926 N N . GLN C 3 204 ? 140.890 127.457 168.690 1.00 58.47 204 GLN C N 1
ATOM 5927 C CA . GLN C 3 204 ? 141.341 128.728 169.248 1.00 55.60 204 GLN C CA 1
ATOM 5928 C C . GLN C 3 204 ? 142.106 128.541 170.563 1.00 53.65 204 GLN C C 1
ATOM 5929 O O . GLN C 3 204 ? 143.234 129.016 170.675 1.00 62.10 204 GLN C O 1
ATOM 5935 N N . ALA C 3 205 ? 141.559 127.813 171.538 1.00 43.16 205 ALA C N 1
ATOM 5936 C CA . ALA C 3 205 ? 142.233 127.568 172.812 1.00 47.60 205 ALA C CA 1
ATOM 5937 C C . ALA C 3 205 ? 143.574 126.835 172.648 1.00 53.86 205 ALA C C 1
ATOM 5938 O O . ALA C 3 205 ? 144.551 127.184 173.317 1.00 60.57 205 ALA C O 1
ATOM 5940 N N . GLN C 3 206 ? 143.670 125.883 171.713 1.00 62.54 206 GLN C N 1
ATOM 5941 C CA . GLN C 3 206 ? 144.942 125.245 171.368 1.00 61.34 206 GLN C CA 1
ATOM 5942 C C . GLN C 3 206 ? 145.948 126.255 170.810 1.00 60.57 206 GLN C C 1
ATOM 5943 O O . GLN C 3 206 ? 147.054 126.360 171.332 1.00 66.88 206 GLN C O 1
ATOM 5949 N N . ILE C 3 207 ? 145.586 127.024 169.778 1.00 55.91 207 ILE C N 1
ATOM 5950 C CA . ILE C 3 207 ? 146.525 127.940 169.112 1.00 55.61 207 ILE C CA 1
ATOM 5951 C C . ILE C 3 207 ? 146.971 129.062 170.057 1.00 55.33 207 ILE C C 1
ATOM 5952 O O . ILE C 3 207 ? 148.145 129.423 170.059 1.00 61.37 207 ILE C O 1
ATOM 5957 N N . MET C 3 208 ? 146.100 129.588 170.918 1.00 53.81 208 MET C N 1
ATOM 5958 C CA . MET C 3 208 ? 146.516 130.590 171.908 1.00 51.98 208 MET C CA 1
ATOM 5959 C C . MET C 3 208 ? 147.425 129.995 172.985 1.00 58.78 208 MET C C 1
ATOM 5960 O O . MET C 3 208 ? 148.378 130.651 173.404 1.00 65.79 208 MET C O 1
ATOM 5965 N N . THR C 3 209 ? 147.203 128.743 173.394 1.00 59.75 209 THR C N 1
ATOM 5966 C CA . THR C 3 209 ? 148.114 128.052 174.319 1.00 58.92 209 THR C CA 1
ATOM 5967 C C . THR C 3 209 ? 149.475 127.811 173.666 1.00 64.24 209 THR C C 1
ATOM 5968 O O . THR C 3 209 ? 150.508 128.056 174.286 1.00 64.70 209 THR C O 1
ATOM 5972 N N . LEU C 3 210 ? 149.490 127.422 172.389 1.00 63.66 210 LEU C N 1
ATOM 5973 C CA . LEU C 3 210 ? 150.702 127.258 171.598 1.00 56.73 210 LEU C CA 1
ATOM 5974 C C . LEU C 3 210 ? 151.497 128.564 171.487 1.00 62.96 210 LEU C C 1
ATOM 5975 O O . LEU C 3 210 ? 152.683 128.575 171.802 1.00 68.24 210 LEU C O 1
ATOM 5980 N N . LEU C 3 211 ? 150.868 129.678 171.097 1.00 57.98 211 LEU C N 1
ATOM 5981 C CA . LEU C 3 211 ? 151.559 130.967 171.034 1.00 48.60 211 LEU C CA 1
ATOM 5982 C C . LEU C 3 211 ? 152.067 131.413 172.407 1.00 51.87 211 LEU C C 1
ATOM 5983 O O . LEU C 3 211 ? 153.181 131.922 172.493 1.00 60.76 211 LEU C O 1
ATOM 5988 N N . ASN C 3 212 ? 151.322 131.188 173.488 1.00 55.01 212 ASN C N 1
ATOM 5989 C CA . ASN C 3 212 ? 151.762 131.524 174.842 1.00 58.21 212 ASN C CA 1
ATOM 5990 C C . ASN C 3 212 ? 152.977 130.691 175.305 1.00 60.07 212 ASN C C 1
ATOM 5991 O O . ASN C 3 212 ? 153.783 131.187 176.091 1.00 63.04 212 ASN C O 1
ATOM 5996 N N . GLU C 3 213 ? 153.169 129.465 174.806 1.00 60.63 213 GLU C N 1
ATOM 5997 C CA . GLU C 3 213 ? 154.388 128.674 175.037 1.00 60.70 213 GLU C CA 1
ATOM 5998 C C . GLU C 3 213 ? 155.546 129.063 174.103 1.00 63.15 213 GLU C C 1
ATOM 5999 O O . GLU C 3 213 ? 156.660 129.291 174.570 1.00 65.67 213 GLU C O 1
ATOM 6005 N N . LEU C 3 214 ? 155.310 129.209 172.797 1.00 64.26 214 LEU C N 1
ATOM 6006 C CA . LEU C 3 214 ? 156.350 129.580 171.827 1.00 62.81 214 LEU C CA 1
ATOM 6007 C C . LEU C 3 214 ? 156.897 130.999 172.059 1.00 63.46 214 LEU C C 1
ATOM 6008 O O . LEU C 3 214 ? 158.096 131.218 171.873 1.00 68.51 214 LEU C O 1
ATOM 6013 N N . LYS C 3 215 ? 156.082 131.930 172.574 1.00 59.73 215 LYS C N 1
ATOM 6014 C CA . LYS C 3 215 ? 156.531 133.247 173.051 1.00 57.40 215 LYS C CA 1
ATOM 6015 C C . LYS C 3 215 ? 157.638 133.140 174.104 1.00 64.37 215 LYS C C 1
ATOM 6016 O O . LYS C 3 215 ? 158.553 133.958 174.124 1.00 72.11 215 LYS C O 1
ATOM 6022 N N . ARG C 3 216 ? 157.576 132.132 174.976 1.00 66.02 216 ARG C N 1
ATOM 6023 C CA . ARG C 3 216 ? 158.537 131.913 176.071 1.00 66.51 216 ARG C CA 1
ATOM 6024 C C . ARG C 3 216 ? 159.772 131.141 175.615 1.00 68.00 216 ARG C C 1
ATOM 6025 O O . ARG C 3 216 ? 160.862 131.415 176.109 1.00 69.92 216 ARG C O 1
ATOM 6033 N N . GLU C 3 217 ? 159.643 130.214 174.668 1.00 67.60 217 GLU C N 1
ATOM 6034 C CA . GLU C 3 217 ? 160.787 129.452 174.165 1.00 66.84 217 GLU C CA 1
ATOM 6035 C C . GLU C 3 217 ? 161.682 130.276 173.223 1.00 66.40 217 GLU C C 1
ATOM 6036 O O . GLU C 3 217 ? 162.902 130.282 173.373 1.00 69.47 217 GLU C O 1
ATOM 6042 N N . PHE C 3 218 ? 161.094 131.003 172.270 1.00 62.55 218 PHE C N 1
ATOM 6043 C CA . PHE C 3 218 ? 161.833 131.802 171.282 1.00 66.86 218 PHE C CA 1
ATOM 6044 C C . PHE C 3 218 ? 162.075 133.264 171.704 1.00 68.28 218 PHE C C 1
ATOM 6045 O O . PHE C 3 218 ? 162.806 133.991 171.033 1.00 68.97 218 PHE C O 1
ATOM 6053 N N . ASN C 3 219 ? 161.463 133.712 172.803 1.00 62.08 219 ASN C N 1
ATOM 6054 C CA . ASN C 3 219 ? 161.522 135.086 173.319 1.00 53.26 219 ASN C CA 1
ATOM 6055 C C . ASN C 3 219 ? 161.016 136.167 172.338 1.00 55.31 219 ASN C C 1
ATOM 6056 O O . ASN C 3 219 ? 161.488 137.304 172.351 1.00 57.88 219 ASN C O 1
ATOM 6061 N N . THR C 3 220 ? 160.062 135.828 171.471 1.00 54.84 220 THR C N 1
ATOM 6062 C CA . THR C 3 220 ? 159.388 136.778 170.572 1.00 53.93 220 THR C CA 1
ATOM 6063 C C . THR C 3 220 ? 158.538 137.791 171.337 1.00 57.43 220 THR C C 1
ATOM 6064 O O . THR C 3 220 ? 157.942 137.482 172.365 1.00 65.86 220 THR C O 1
ATOM 6068 N N . ALA C 3 221 ? 158.440 139.016 170.828 1.00 54.35 221 ALA C N 1
ATOM 6069 C CA . ALA C 3 221 ? 157.330 139.912 171.133 1.00 58.76 221 ALA C CA 1
ATOM 6070 C C . ALA C 3 221 ? 156.143 139.595 170.208 1.00 54.47 221 ALA C C 1
ATOM 6071 O O . ALA C 3 221 ? 156.346 139.103 169.096 1.00 61.78 221 ALA C O 1
ATOM 6073 N N . ILE C 3 222 ? 154.915 139.895 170.625 1.00 44.88 222 ILE C N 1
ATOM 6074 C CA . ILE C 3 222 ? 153.717 139.676 169.805 1.00 53.77 222 ILE C CA 1
ATOM 6075 C C . ILE C 3 222 ? 152.865 140.943 169.741 1.00 64.74 222 ILE C C 1
ATOM 6076 O O . ILE C 3 222 ? 152.564 141.547 170.767 1.00 68.15 222 ILE C O 1
ATOM 6081 N N . ILE C 3 223 ? 152.407 141.323 168.546 1.00 60.35 223 ILE C N 1
ATOM 6082 C CA . ILE C 3 223 ? 151.303 142.274 168.366 1.00 52.27 223 ILE C CA 1
ATOM 6083 C C . ILE C 3 223 ? 150.073 141.454 167.987 1.00 56.03 223 ILE C C 1
ATOM 6084 O O . ILE C 3 223 ? 150.013 140.887 166.897 1.00 62.28 223 ILE C O 1
ATOM 6089 N N . MET C 3 224 ? 149.104 141.370 168.890 1.00 60.51 224 MET C N 1
ATOM 6090 C CA . MET C 3 224 ? 147.892 140.578 168.731 1.00 58.33 224 MET C CA 1
ATOM 6091 C C . MET C 3 224 ? 146.741 141.517 168.388 1.00 64.62 224 MET C C 1
ATOM 6092 O O . MET C 3 224 ? 146.378 142.377 169.186 1.00 73.70 224 MET C O 1
ATOM 6097 N N . ILE C 3 225 ? 146.166 141.370 167.202 1.00 53.29 225 ILE C N 1
ATOM 6098 C CA . ILE C 3 225 ? 145.094 142.228 166.706 1.00 50.96 225 ILE C CA 1
ATOM 6099 C C . ILE C 3 225 ? 143.784 141.451 166.813 1.00 57.27 225 ILE C C 1
ATOM 6100 O O . ILE C 3 225 ? 143.653 140.406 166.180 1.00 62.40 225 ILE C O 1
ATOM 6105 N N . THR C 3 226 ? 142.792 141.925 167.565 1.00 63.27 226 THR C N 1
ATOM 6106 C CA . THR C 3 226 ? 141.502 141.218 167.655 1.00 61.91 226 THR C CA 1
ATOM 6107 C C . THR C 3 226 ? 140.334 142.101 168.097 1.00 60.93 226 THR C C 1
ATOM 6108 O O . THR C 3 226 ? 140.526 143.187 168.629 1.00 65.70 226 THR C O 1
ATOM 6112 N N . HIS C 3 227 ? 139.107 141.644 167.849 1.00 60.12 227 HIS C N 1
ATOM 6113 C CA . HIS C 3 227 ? 137.876 142.162 168.448 1.00 61.38 227 HIS C CA 1
ATOM 6114 C C . HIS C 3 227 ? 137.564 141.503 169.806 1.00 64.66 227 HIS C C 1
ATOM 6115 O O . HIS C 3 227 ? 136.791 142.044 170.592 1.00 65.90 227 HIS C O 1
ATOM 6122 N N . ASP C 3 228 ? 138.155 140.343 170.097 1.00 74.12 228 ASP C N 1
ATOM 6123 C CA . ASP C 3 228 ? 137.843 139.517 171.264 1.00 70.43 228 ASP C CA 1
ATOM 6124 C C . ASP C 3 228 ? 138.725 139.840 172.472 1.00 68.24 228 ASP C C 1
ATOM 6125 O O . ASP C 3 228 ? 139.802 139.266 172.646 1.00 70.48 228 ASP C O 1
ATOM 6130 N N . LEU C 3 229 ? 138.238 140.696 173.376 1.00 67.04 229 LEU C N 1
ATOM 6131 C CA . LEU C 3 229 ? 138.884 140.991 174.665 1.00 66.02 229 LEU C CA 1
ATOM 6132 C C . LEU C 3 229 ? 139.188 139.701 175.438 1.00 65.82 229 LEU C C 1
ATOM 6133 O O . LEU C 3 229 ? 140.203 139.575 176.112 1.00 69.52 229 LEU C O 1
ATOM 6138 N N . VAL C 3 230 ? 138.312 138.714 175.289 1.00 63.85 230 VAL C N 1
ATOM 6139 C CA . VAL C 3 230 ? 138.448 137.379 175.865 1.00 68.54 230 VAL C CA 1
ATOM 6140 C C . VAL C 3 230 ? 139.735 136.669 175.411 1.00 65.32 230 VAL C C 1
ATOM 6141 O O . VAL C 3 230 ? 140.397 136.032 176.221 1.00 64.64 230 VAL C O 1
ATOM 6145 N N . VAL C 3 231 ? 140.144 136.812 174.145 1.00 61.13 231 VAL C N 1
ATOM 6146 C CA . VAL C 3 231 ? 141.406 136.261 173.622 1.00 56.94 231 VAL C CA 1
ATOM 6147 C C . VAL C 3 231 ? 142.599 137.123 174.040 1.00 61.07 231 VAL C C 1
ATOM 6148 O O . VAL C 3 231 ? 143.640 136.585 174.415 1.00 66.25 231 VAL C O 1
ATOM 6152 N N . VAL C 3 232 ? 142.441 138.451 174.065 1.00 60.00 232 VAL C N 1
ATOM 6153 C CA . VAL C 3 232 ? 143.471 139.382 174.565 1.00 57.81 232 VAL C CA 1
ATOM 6154 C C . VAL C 3 232 ? 143.874 139.024 175.994 1.00 56.38 232 VAL C C 1
ATOM 6155 O O . VAL C 3 232 ? 145.065 138.939 176.277 1.00 63.88 232 VAL C O 1
ATOM 6159 N N . ALA C 3 233 ? 142.926 138.716 176.879 1.00 56.03 233 ALA C N 1
ATOM 6160 C CA . ALA C 3 233 ? 143.200 138.394 178.279 1.00 57.58 233 ALA C CA 1
ATOM 6161 C C . ALA C 3 233 ? 144.160 137.208 178.492 1.00 55.41 233 ALA C C 1
ATOM 6162 O O . ALA C 3 233 ? 144.773 137.113 179.555 1.00 57.72 233 ALA C O 1
ATOM 6164 N N . GLY C 3 234 ? 144.329 136.321 177.506 1.00 60.87 234 GLY C N 1
ATOM 6165 C CA . GLY C 3 234 ? 145.265 135.198 177.577 1.00 64.61 234 GLY C CA 1
ATOM 6166 C C . GLY C 3 234 ? 146.716 135.586 177.291 1.00 64.40 234 GLY C C 1
ATOM 6167 O O . GLY C 3 234 ? 147.594 135.345 178.114 1.00 65.01 234 GLY C O 1
ATOM 6168 N N . ILE C 3 235 ? 146.983 136.166 176.119 1.00 56.53 235 ILE C N 1
ATOM 6169 C CA . ILE C 3 235 ? 148.355 136.404 175.621 1.00 60.16 235 ILE C CA 1
ATOM 6170 C C . ILE C 3 235 ? 148.905 137.790 176.022 1.00 65.39 235 ILE C C 1
ATOM 6171 O O . ILE C 3 235 ? 150.120 137.987 176.070 1.00 71.45 235 ILE C O 1
ATOM 6176 N N . CYS C 3 236 ? 148.036 138.769 176.282 1.00 56.74 236 CYS C N 1
ATOM 6177 C CA . CYS C 3 236 ? 148.379 140.187 176.369 1.00 54.01 236 CYS C CA 1
ATOM 6178 C C . CYS C 3 236 ? 149.061 140.625 177.675 1.00 55.35 236 CYS C C 1
ATOM 6179 O O . CYS C 3 236 ? 148.720 140.144 178.756 1.00 57.72 236 CYS C O 1
ATOM 6182 N N . ASP C 3 237 ? 149.959 141.608 177.567 1.00 57.48 237 ASP C N 1
ATOM 6183 C CA . ASP C 3 237 ? 150.538 142.362 178.682 1.00 54.31 237 ASP C CA 1
ATOM 6184 C C . ASP C 3 237 ? 150.214 143.865 178.617 1.00 59.11 237 ASP C C 1
ATOM 6185 O O . ASP C 3 237 ? 150.093 144.495 179.667 1.00 67.82 237 ASP C O 1
ATOM 6190 N N . LYS C 3 238 ? 150.021 144.442 177.418 1.00 58.19 238 LYS C N 1
ATOM 6191 C CA . LYS C 3 238 ? 149.694 145.858 177.205 1.00 59.03 238 LYS C CA 1
ATOM 6192 C C . LYS C 3 238 ? 148.567 145.983 176.186 1.00 55.82 238 LYS C C 1
ATOM 6193 O O . LYS C 3 238 ? 148.648 145.403 175.113 1.00 66.94 238 LYS C O 1
ATOM 6199 N N . VAL C 3 239 ? 147.508 146.722 176.489 1.00 49.68 239 VAL C N 1
ATOM 6200 C CA . VAL C 3 239 ? 146.308 146.848 175.640 1.00 52.79 239 VAL C CA 1
ATOM 6201 C C . VAL C 3 239 ? 146.283 148.217 174.977 1.00 57.51 239 VAL C C 1
ATOM 6202 O O . VAL C 3 239 ? 146.664 149.203 175.600 1.00 64.03 239 VAL C O 1
ATOM 6206 N N . LEU C 3 240 ? 145.816 148.283 173.734 1.00 55.15 240 LEU C N 1
ATOM 6207 C CA . LEU C 3 240 ? 145.708 149.503 172.943 1.00 53.64 240 LEU C CA 1
ATOM 6208 C C . LEU C 3 240 ? 144.335 149.539 172.278 1.00 58.92 240 LEU C C 1
ATOM 6209 O O . LEU C 3 240 ? 144.128 148.956 171.215 1.00 63.85 240 LEU C O 1
ATOM 6214 N N . VAL C 3 241 ? 143.369 150.165 172.946 1.00 56.34 241 VAL C N 1
ATOM 6215 C CA . VAL C 3 241 ? 141.989 150.262 172.469 1.00 50.87 241 VAL C CA 1
ATOM 6216 C C . VAL C 3 241 ? 141.920 151.326 171.378 1.00 50.25 241 VAL C C 1
ATOM 6217 O O . VAL C 3 241 ? 142.361 152.456 171.596 1.00 57.72 241 VAL C O 1
ATOM 6221 N N . MET C 3 242 ? 141.361 150.996 170.217 1.00 51.05 242 MET C N 1
ATOM 6222 C CA . MET C 3 242 ? 141.236 151.922 169.092 1.00 53.54 242 MET C CA 1
ATOM 6223 C C . MET C 3 242 ? 139.799 152.073 168.610 1.00 59.76 242 MET C C 1
ATOM 6224 O O . MET C 3 242 ? 139.068 151.093 168.474 1.00 65.20 242 MET C O 1
ATOM 6229 N N . TYR C 3 243 ? 139.417 153.298 168.255 1.00 63.28 243 TYR C N 1
ATOM 6230 C CA . TYR C 3 243 ? 138.132 153.614 167.626 1.00 61.48 243 TYR C CA 1
ATOM 6231 C C . TYR C 3 243 ? 138.331 154.638 166.511 1.00 56.50 243 TYR C C 1
ATOM 6232 O O . TYR C 3 243 ? 139.051 155.616 166.692 1.00 60.14 243 TYR C O 1
ATOM 6241 N N . ALA C 3 244 ? 137.737 154.405 165.341 1.00 55.60 244 ALA C N 1
ATOM 6242 C CA . ALA C 3 244 ? 137.877 155.251 164.152 1.00 53.77 244 ALA C CA 1
ATOM 6243 C C . ALA C 3 244 ? 139.331 155.663 163.825 1.00 55.27 244 ALA C C 1
ATOM 6244 O O . ALA C 3 244 ? 139.608 156.802 163.452 1.00 60.86 244 ALA C O 1
ATOM 6246 N N . GLY C 3 245 ? 140.279 154.743 164.002 1.00 57.66 245 GLY C N 1
ATOM 6247 C CA . GLY C 3 245 ? 141.703 154.947 163.736 1.00 59.63 245 GLY C CA 1
ATOM 6248 C C . GLY C 3 245 ? 142.494 155.673 164.824 1.00 56.12 245 GLY C C 1
ATOM 6249 O O . GLY C 3 245 ? 143.690 155.889 164.642 1.00 66.63 245 GLY C O 1
ATOM 6250 N N . ARG C 3 246 ? 141.869 156.053 165.940 1.00 44.39 246 ARG C N 1
ATOM 6251 C CA . ARG C 3 246 ? 142.463 156.852 167.019 1.00 50.26 246 ARG C CA 1
ATOM 6252 C C . ARG C 3 246 ? 142.568 156.061 168.322 1.00 56.02 246 ARG C C 1
ATOM 6253 O O . ARG C 3 246 ? 141.676 155.284 168.663 1.00 61.14 246 ARG C O 1
ATOM 6261 N N . THR C 3 247 ? 143.651 156.269 169.068 1.00 57.37 247 THR C N 1
ATOM 6262 C CA . THR C 3 247 ? 143.882 155.652 170.382 1.00 50.09 247 THR C CA 1
ATOM 6263 C C . THR C 3 247 ? 142.873 156.147 171.408 1.00 51.65 247 THR C C 1
ATOM 6264 O O . THR C 3 247 ? 142.794 157.343 171.665 1.00 55.90 247 THR C O 1
ATOM 6268 N N . MET C 3 248 ? 142.127 155.230 172.016 1.00 55.65 248 MET C N 1
ATOM 6269 C CA . MET C 3 248 ? 141.138 155.521 173.053 1.00 55.68 248 MET C CA 1
ATOM 6270 C C . MET C 3 248 ? 141.689 155.273 174.457 1.00 56.54 248 MET C C 1
ATOM 6271 O O . MET C 3 248 ? 141.396 156.017 175.382 1.00 60.82 248 MET C O 1
ATOM 6276 N N . GLU C 3 249 ? 142.495 154.230 174.635 1.00 56.73 249 GLU C N 1
ATOM 6277 C CA . GLU C 3 249 ? 143.147 153.895 175.902 1.00 57.44 249 GLU C CA 1
ATOM 6278 C C . GLU C 3 249 ? 144.409 153.069 175.628 1.00 64.11 249 GLU C C 1
ATOM 6279 O O . GLU C 3 249 ? 144.411 152.229 174.727 1.00 69.22 249 GLU C O 1
ATOM 6285 N N . TYR C 3 250 ? 145.468 153.271 176.409 1.00 59.74 250 TYR C N 1
ATOM 6286 C CA . TYR C 3 250 ? 146.658 152.412 176.422 1.00 53.99 250 TYR C CA 1
ATOM 6287 C C . TYR C 3 250 ? 147.116 152.163 177.856 1.00 55.07 250 TYR C C 1
ATOM 6288 O O . TYR C 3 250 ? 147.046 153.067 178.688 1.00 65.37 250 TYR C O 1
ATOM 6297 N N . GLY C 3 251 ? 147.582 150.958 178.164 1.00 50.95 251 GLY C N 1
ATOM 6298 C CA . GLY C 3 251 ? 148.105 150.615 179.483 1.00 54.59 251 GLY C CA 1
ATOM 6299 C C . GLY C 3 251 ? 148.278 149.123 179.709 1.00 50.52 251 GLY C C 1
ATOM 6300 O O . GLY C 3 251 ? 148.063 148.325 178.800 1.00 62.01 251 GLY C O 1
ATOM 6301 N N . ASN C 3 252 ? 148.658 148.725 180.923 1.00 42.92 252 ASN C N 1
ATOM 6302 C CA . ASN C 3 252 ? 148.758 147.316 181.302 1.00 47.16 252 ASN C CA 1
ATOM 6303 C C . ASN C 3 252 ? 147.407 146.601 181.147 1.00 53.90 252 ASN C C 1
ATOM 6304 O O . ASN C 3 252 ? 146.355 147.181 181.430 1.00 63.99 252 ASN C O 1
ATOM 6309 N N . ALA C 3 253 ? 147.442 145.325 180.759 1.00 49.76 253 ALA C N 1
ATOM 6310 C CA . ALA C 3 253 ? 146.238 144.535 180.530 1.00 46.39 253 ALA C CA 1
ATOM 6311 C C . ALA C 3 253 ? 145.368 144.439 181.782 1.00 51.70 253 ALA C C 1
ATOM 6312 O O . ALA C 3 253 ? 144.157 144.615 181.701 1.00 61.20 253 ALA C O 1
ATOM 6314 N N . ARG C 3 254 ? 145.955 144.258 182.968 1.00 45.39 254 ARG C N 1
ATOM 6315 C CA . ARG C 3 254 ? 145.300 144.200 184.215 1.00 51.69 254 ARG C CA 1
ATOM 6316 C C . ARG C 3 254 ? 144.548 145.469 184.514 1.00 55.63 254 ARG C C 1
ATOM 6317 O O . ARG C 3 254 ? 143.392 145.470 184.952 1.00 60.46 254 ARG C O 1
ATOM 6325 N N . ASP C 3 255 ? 145.151 146.593 184.317 1.00 52.39 255 ASP C N 1
ATOM 6326 C CA . ASP C 3 255 ? 144.632 147.886 184.542 1.00 49.64 255 ASP C CA 1
ATOM 6327 C C . ASP C 3 255 ? 143.450 148.194 183.661 1.00 54.92 255 ASP C C 1
ATOM 6328 O O . ASP C 3 255 ? 142.390 148.645 184.109 1.00 62.30 255 ASP C O 1
ATOM 6333 N N . VAL C 3 256 ? 143.595 147.954 182.354 1.00 51.08 256 VAL C N 1
ATOM 6334 C CA . VAL C 3 256 ? 142.544 148.218 181.362 1.00 45.53 256 VAL C CA 1
ATOM 6335 C C . VAL C 3 256 ? 141.335 147.306 181.569 1.00 54.02 256 VAL C C 1
ATOM 6336 O O . VAL C 3 256 ? 140.204 147.758 181.442 1.00 66.58 256 VAL C O 1
ATOM 6340 N N . PHE C 3 257 ? 141.534 146.044 181.945 1.00 40.18 257 PHE C N 1
ATOM 6341 C CA . PHE C 3 257 ? 140.426 145.124 182.193 1.00 38.42 257 PHE C CA 1
ATOM 6342 C C . PHE C 3 257 ? 139.718 145.323 183.542 1.00 41.13 257 PHE C C 1
ATOM 6343 O O . PHE C 3 257 ? 138.525 145.047 183.634 1.00 49.44 257 PHE C O 1
ATOM 6351 N N . TYR C 3 258 ? 140.396 145.804 184.585 1.00 33.70 258 TYR C N 1
ATOM 6352 C CA . TYR C 3 258 ? 139.802 145.981 185.924 1.00 33.73 258 TYR C CA 1
ATOM 6353 C C . TYR C 3 258 ? 139.455 147.429 186.290 1.00 33.90 258 TYR C C 1
ATOM 6354 O O . TYR C 3 258 ? 138.519 147.641 187.058 1.00 41.92 258 TYR C O 1
ATOM 6363 N N . GLN C 3 259 ? 140.138 148.437 185.745 1.00 33.42 259 GLN C N 1
ATOM 6364 C CA . GLN C 3 259 ? 139.809 149.846 185.915 1.00 27.67 259 GLN C CA 1
ATOM 6365 C C . GLN C 3 259 ? 139.813 150.555 184.549 1.00 41.78 259 GLN C C 1
ATOM 6366 O O . GLN C 3 259 ? 140.652 151.427 184.328 1.00 52.21 259 GLN C O 1
ATOM 6372 N N . PRO C 3 260 ? 138.941 150.193 183.591 1.00 40.65 260 PRO C N 1
ATOM 6373 C CA . PRO C 3 260 ? 138.920 150.809 182.266 1.00 36.91 260 PRO C CA 1
ATOM 6374 C C . PRO C 3 260 ? 138.559 152.285 182.389 1.00 49.09 260 PRO C C 1
ATOM 6375 O O . PRO C 3 260 ? 137.480 152.605 182.891 1.00 59.19 260 PRO C O 1
ATOM 6379 N N . VAL C 3 261 ? 139.436 153.196 181.963 1.00 46.09 261 VAL C N 1
ATOM 6380 C CA . VAL C 3 261 ? 139.205 154.629 182.216 1.00 46.28 261 VAL C CA 1
ATOM 6381 C C . VAL C 3 261 ? 138.488 155.379 181.096 1.00 48.89 261 VAL C C 1
ATOM 6382 O O . VAL C 3 261 ? 137.950 156.449 181.359 1.00 62.77 261 VAL C O 1
ATOM 6386 N N . HIS C 3 262 ? 138.434 154.875 179.869 1.00 40.20 262 HIS C N 1
ATOM 6387 C CA . HIS C 3 262 ? 137.779 155.563 178.752 1.00 50.81 262 HIS C CA 1
ATOM 6388 C C . HIS C 3 262 ? 136.375 154.983 178.495 1.00 59.98 262 HIS C C 1
ATOM 6389 O O . HIS C 3 262 ? 136.253 153.760 178.410 1.00 69.80 262 HIS C O 1
ATOM 6396 N N . PRO C 3 263 ? 135.306 155.791 178.332 1.00 49.54 263 PRO C N 1
ATOM 6397 C CA . PRO C 3 263 ? 133.932 155.314 178.163 1.00 46.41 263 PRO C CA 1
ATOM 6398 C C . PRO C 3 263 ? 133.729 154.175 177.156 1.00 49.98 263 PRO C C 1
ATOM 6399 O O . PRO C 3 263 ? 133.011 153.226 177.439 1.00 61.83 263 PRO C O 1
ATOM 6403 N N . TYR C 3 264 ? 134.407 154.203 176.012 1.00 44.77 264 TYR C N 1
ATOM 6404 C CA . TYR C 3 264 ? 134.364 153.134 174.997 1.00 51.13 264 TYR C CA 1
ATOM 6405 C C . TYR C 3 264 ? 134.967 151.820 175.488 1.00 56.73 264 TYR C C 1
ATOM 6406 O O . TYR C 3 264 ? 134.425 150.754 175.218 1.00 65.70 264 TYR C O 1
ATOM 6415 N N . SER C 3 265 ? 136.038 151.889 176.276 1.00 55.99 265 SER C N 1
ATOM 6416 C CA . SER C 3 265 ? 136.593 150.727 176.954 1.00 52.09 265 SER C CA 1
ATOM 6417 C C . SER C 3 265 ? 135.577 150.170 177.948 1.00 51.44 265 SER C C 1
ATOM 6418 O O . SER C 3 265 ? 135.306 148.972 177.940 1.00 59.16 265 SER C O 1
ATOM 6421 N N . ILE C 3 266 ? 134.914 151.031 178.729 1.00 38.22 266 ILE C N 1
ATOM 6422 C CA . ILE C 3 266 ? 133.847 150.617 179.646 1.00 35.61 266 ILE C CA 1
ATOM 6423 C C . ILE C 3 266 ? 132.689 149.969 178.876 1.00 47.45 266 ILE C C 1
ATOM 6424 O O . ILE C 3 266 ? 132.235 148.884 179.241 1.00 55.84 266 ILE C O 1
ATOM 6429 N N . GLY C 3 267 ? 132.206 150.589 177.807 1.00 52.59 267 GLY C N 1
ATOM 6430 C CA . GLY C 3 267 ? 131.089 150.069 177.030 1.00 53.35 267 GLY C CA 1
ATOM 6431 C C . GLY C 3 267 ? 131.414 148.743 176.350 1.00 58.30 267 GLY C C 1
ATOM 6432 O O . GLY C 3 267 ? 130.596 147.828 176.361 1.00 62.96 267 GLY C O 1
ATOM 6433 N N . LEU C 3 268 ? 132.623 148.602 175.806 1.00 56.12 268 LEU C N 1
ATOM 6434 C CA . LEU C 3 268 ? 133.073 147.383 175.148 1.00 54.55 268 LEU C CA 1
ATOM 6435 C C . LEU C 3 268 ? 133.253 146.238 176.149 1.00 58.34 268 LEU C C 1
ATOM 6436 O O . LEU C 3 268 ? 132.743 145.148 175.908 1.00 65.41 268 LEU C O 1
ATOM 6441 N N . LEU C 3 269 ? 133.891 146.461 177.304 1.00 50.02 269 LEU C N 1
ATOM 6442 C CA . LEU C 3 269 ? 134.061 145.415 178.317 1.00 49.39 269 LEU C CA 1
ATOM 6443 C C . LEU C 3 269 ? 132.747 145.049 179.028 1.00 53.86 269 LEU C C 1
ATOM 6444 O O . LEU C 3 269 ? 132.631 143.933 179.530 1.00 60.53 269 LEU C O 1
ATOM 6449 N N . ASN C 3 270 ? 131.740 145.922 179.029 1.00 50.06 270 ASN C N 1
ATOM 6450 C CA . ASN C 3 270 ? 130.378 145.564 179.431 1.00 51.08 270 ASN C CA 1
ATOM 6451 C C . ASN C 3 270 ? 129.589 144.842 178.324 1.00 58.92 270 ASN C C 1
ATOM 6452 O O . ASN C 3 270 ? 128.783 143.966 178.629 1.00 61.93 270 ASN C O 1
ATOM 6457 N N . ALA C 3 271 ? 129.794 145.178 177.049 1.00 64.59 271 ALA C N 1
ATOM 6458 C CA . ALA C 3 271 ? 129.141 144.523 175.913 1.00 66.96 271 ALA C CA 1
ATOM 6459 C C . ALA C 3 271 ? 129.692 143.117 175.625 1.00 66.15 271 ALA C C 1
ATOM 6460 O O . ALA C 3 271 ? 128.951 142.260 175.152 1.00 64.00 271 ALA C O 1
ATOM 6462 N N . VAL C 3 272 ? 130.969 142.858 175.919 1.00 69.22 272 VAL C N 1
ATOM 6463 C CA . VAL C 3 272 ? 131.561 141.511 175.871 1.00 65.65 272 VAL C CA 1
ATOM 6464 C C . VAL C 3 272 ? 130.844 140.602 176.879 1.00 61.96 272 VAL C C 1
ATOM 6465 O O . VAL C 3 272 ? 130.843 140.905 178.072 1.00 59.02 272 VAL C O 1
ATOM 6469 N N . PRO C 3 273 ? 130.225 139.495 176.442 1.00 73.75 273 PRO C N 1
ATOM 6470 C CA . PRO C 3 273 ? 129.468 138.615 177.319 1.00 76.40 273 PRO C CA 1
ATOM 6471 C C . PRO C 3 273 ? 130.378 137.788 178.242 1.00 74.09 273 PRO C C 1
ATOM 6472 O O . PRO C 3 273 ? 131.560 137.576 177.967 1.00 71.81 273 PRO C O 1
ATOM 6476 N N . ARG C 3 274 ? 129.807 137.296 179.344 1.00 75.25 274 ARG C N 1
ATOM 6477 C CA . ARG C 3 274 ? 130.507 136.604 180.437 1.00 74.65 274 ARG C CA 1
ATOM 6478 C C . ARG C 3 274 ? 129.801 135.321 180.867 1.00 78.17 274 ARG C C 1
ATOM 6479 O O . ARG C 3 274 ? 128.572 135.260 180.898 1.00 80.32 274 ARG C O 1
ATOM 6487 N N . LEU C 3 275 ? 130.593 134.328 181.277 1.00 79.83 275 LEU C N 1
ATOM 6488 C CA . LEU C 3 275 ? 130.108 133.112 181.937 1.00 78.64 275 LEU C CA 1
ATOM 6489 C C . LEU C 3 275 ? 130.013 133.265 183.468 1.00 78.41 275 LEU C C 1
ATOM 6490 O O . LEU C 3 275 ? 129.185 132.593 184.080 1.00 78.17 275 LEU C O 1
ATOM 6495 N N . ASP C 3 276 ? 130.851 134.101 184.094 1.00 87.97 276 ASP C N 1
ATOM 6496 C CA . ASP C 3 276 ? 131.134 134.035 185.538 1.00 89.32 276 ASP C CA 1
ATOM 6497 C C . ASP C 3 276 ? 130.046 134.619 186.463 1.00 86.89 276 ASP C C 1
ATOM 6498 O O . ASP C 3 276 ? 130.016 134.281 187.645 1.00 84.50 276 ASP C O 1
ATOM 6503 N N . ALA C 3 277 ? 129.149 135.463 185.953 1.00 87.43 277 ALA C N 1
ATOM 6504 C CA . ALA C 3 277 ? 128.072 136.082 186.727 1.00 90.12 277 ALA C CA 1
ATOM 6505 C C . ALA C 3 277 ? 126.791 136.264 185.897 1.00 88.23 277 ALA C C 1
ATOM 6506 O O . ALA C 3 277 ? 126.841 136.499 184.688 1.00 86.28 277 ALA C O 1
ATOM 6508 N N . GLU C 3 278 ? 125.636 136.163 186.556 1.00 83.89 278 GLU C N 1
ATOM 6509 C CA . GLU C 3 278 ? 124.309 136.295 185.938 1.00 84.96 278 GLU C CA 1
ATOM 6510 C C . GLU C 3 278 ? 123.828 137.760 185.936 1.00 82.37 278 GLU C C 1
ATOM 6511 O O . GLU C 3 278 ? 124.217 138.543 186.806 1.00 81.64 278 GLU C O 1
ATOM 6517 N N . GLY C 3 279 ? 122.968 138.153 184.989 1.00 83.83 279 GLY C N 1
ATOM 6518 C CA . GLY C 3 279 ? 122.463 139.528 184.882 1.00 85.11 279 GLY C CA 1
ATOM 6519 C C . GLY C 3 279 ? 121.283 139.679 183.916 1.00 85.27 279 GLY C C 1
ATOM 6520 O O . GLY C 3 279 ? 121.038 138.811 183.079 1.00 80.38 279 GLY C O 1
ATOM 6521 N N . GLU C 3 280 ? 120.519 140.763 184.058 1.00 89.96 280 GLU C N 1
ATOM 6522 C CA . GLU C 3 280 ? 119.249 140.976 183.351 1.00 89.20 280 GLU C CA 1
ATOM 6523 C C . GLU C 3 280 ? 119.417 141.382 181.879 1.00 88.30 280 GLU C C 1
ATOM 6524 O O . GLU C 3 280 ? 118.716 140.859 181.015 1.00 86.12 280 GLU C O 1
ATOM 6530 N N . THR C 3 281 ? 120.345 142.299 181.568 1.00 80.38 281 THR C N 1
ATOM 6531 C CA . THR C 3 281 ? 120.628 142.802 180.211 1.00 79.47 281 THR C CA 1
ATOM 6532 C C . THR C 3 281 ? 122.117 143.136 180.043 1.00 76.66 281 THR C C 1
ATOM 6533 O O . THR C 3 281 ? 122.808 143.426 181.019 1.00 78.54 281 THR C O 1
ATOM 6537 N N . MET C 3 282 ? 122.626 143.106 178.811 1.00 67.11 282 MET C N 1
ATOM 6538 C CA . MET C 3 282 ? 123.979 143.582 178.506 1.00 67.69 282 MET C CA 1
ATOM 6539 C C . MET C 3 282 ? 123.971 145.105 178.338 1.00 69.78 282 MET C C 1
ATOM 6540 O O . MET C 3 282 ? 123.143 145.635 177.595 1.00 73.95 282 MET C O 1
ATOM 6545 N N . LEU C 3 283 ? 124.881 145.834 178.985 1.00 58.64 283 LEU C N 1
ATOM 6546 C CA . LEU C 3 283 ? 124.900 147.303 178.949 1.00 59.48 283 LEU C CA 1
ATOM 6547 C C . LEU C 3 283 ? 125.587 147.820 177.669 1.00 63.65 283 LEU C C 1
ATOM 6548 O O . LEU C 3 283 ? 126.701 148.338 177.693 1.00 69.70 283 LEU C O 1
ATOM 6553 N N . THR C 3 284 ? 124.928 147.625 176.529 1.00 55.86 284 THR C N 1
ATOM 6554 C CA . THR C 3 284 ? 125.436 147.936 175.186 1.00 57.55 284 THR C CA 1
ATOM 6555 C C . THR C 3 284 ? 125.709 149.428 174.958 1.00 62.17 284 THR C C 1
ATOM 6556 O O . THR C 3 284 ? 125.027 150.291 175.506 1.00 69.17 284 THR C O 1
ATOM 6560 N N . ILE C 3 285 ? 126.685 149.737 174.103 1.00 57.58 285 ILE C N 1
ATOM 6561 C CA . ILE C 3 285 ? 126.915 151.079 173.554 1.00 50.05 285 ILE C CA 1
ATOM 6562 C C . ILE C 3 285 ? 125.847 151.378 172.486 1.00 53.11 285 ILE C C 1
ATOM 6563 O O . ILE C 3 285 ? 125.724 150.598 171.535 1.00 65.66 285 ILE C O 1
ATOM 6568 N N . PRO C 3 286 ? 125.106 152.493 172.556 1.00 47.12 286 PRO C N 1
ATOM 6569 C CA . PRO C 3 286 ? 124.091 152.838 171.566 1.00 48.51 286 PRO C CA 1
ATOM 6570 C C . PRO C 3 286 ? 124.682 153.259 170.214 1.00 50.60 286 PRO C C 1
ATOM 6571 O O . PRO C 3 286 ? 125.885 153.475 170.077 1.00 60.28 286 PRO C O 1
ATOM 6575 N N . GLY C 3 287 ? 123.832 153.407 169.201 1.00 54.09 287 GLY C N 1
ATOM 6576 C CA . GLY C 3 287 ? 124.212 153.911 167.880 1.00 56.41 287 GLY C CA 1
ATOM 6577 C C . GLY C 3 287 ? 124.928 152.908 166.972 1.00 57.89 287 GLY C C 1
ATOM 6578 O O . GLY C 3 287 ? 125.294 151.807 167.381 1.00 54.75 287 GLY C O 1
ATOM 6579 N N . ASN C 3 288 ? 125.118 153.308 165.717 1.00 62.07 288 ASN C N 1
ATOM 6580 C CA . ASN C 3 288 ? 125.748 152.528 164.649 1.00 61.22 288 ASN C CA 1
ATOM 6581 C C . ASN C 3 288 ? 127.288 152.529 164.756 1.00 63.88 288 ASN C C 1
ATOM 6582 O O . ASN C 3 288 ? 127.853 153.435 165.375 1.00 62.94 288 ASN C O 1
ATOM 6587 N N . PRO C 3 289 ? 127.999 151.582 164.114 1.00 63.67 289 PRO C N 1
ATOM 6588 C CA . PRO C 3 289 ? 129.455 151.630 164.005 1.00 63.51 289 PRO C CA 1
ATOM 6589 C C . PRO C 3 289 ? 129.917 152.846 163.178 1.00 65.61 289 PRO C C 1
ATOM 6590 O O . PRO C 3 289 ? 129.134 153.404 162.401 1.00 65.73 289 PRO C O 1
ATOM 6594 N N . PRO C 3 290 ? 131.170 153.302 163.339 1.00 59.49 290 PRO C N 1
ATOM 6595 C CA . PRO C 3 290 ? 131.630 154.561 162.772 1.00 58.49 290 PRO C CA 1
ATOM 6596 C C . PRO C 3 290 ? 131.880 154.454 161.265 1.00 67.83 290 PRO C C 1
ATOM 6597 O O . PRO C 3 290 ? 132.358 153.431 160.770 1.00 71.52 290 PRO C O 1
ATOM 6601 N N . ASN C 3 291 ? 131.625 155.536 160.533 1.00 73.16 291 ASN C N 1
ATOM 6602 C CA . ASN C 3 291 ? 132.082 155.705 159.150 1.00 70.42 291 ASN C CA 1
ATOM 6603 C C . ASN C 3 291 ? 133.273 156.666 159.140 1.00 73.53 291 ASN C C 1
ATOM 6604 O O . ASN C 3 291 ? 133.203 157.725 159.759 1.00 78.41 291 ASN C O 1
ATOM 6609 N N . LEU C 3 292 ? 134.370 156.293 158.481 1.00 73.51 292 LEU C N 1
ATOM 6610 C CA . LEU C 3 292 ? 135.582 157.114 158.422 1.00 76.44 292 LEU C CA 1
ATOM 6611 C C . LEU C 3 292 ? 135.431 158.304 157.455 1.00 80.99 292 LEU C C 1
ATOM 6612 O O . LEU C 3 292 ? 135.988 159.374 157.698 1.00 78.28 292 LEU C O 1
ATOM 6617 N N . LEU C 3 293 ? 134.642 158.147 156.389 1.00 83.14 293 LEU C N 1
ATOM 6618 C CA . LEU C 3 293 ? 134.096 159.263 155.617 1.00 73.88 293 LEU C CA 1
ATOM 6619 C C . LEU C 3 293 ? 133.047 159.976 156.479 1.00 76.25 293 LEU C C 1
ATOM 6620 O O . LEU C 3 293 ? 132.209 159.316 157.093 1.00 80.46 293 LEU C O 1
ATOM 6625 N N . ARG C 3 294 ? 133.066 161.313 156.526 1.00 88.51 294 ARG C N 1
ATOM 6626 C CA . ARG C 3 294 ? 132.165 162.135 157.362 1.00 91.85 294 ARG C CA 1
ATOM 6627 C C . ARG C 3 294 ? 132.073 161.692 158.837 1.00 87.31 294 ARG C C 1
ATOM 6628 O O . ARG C 3 294 ? 131.033 161.828 159.482 1.00 88.22 294 ARG C O 1
ATOM 6636 N N . LEU C 3 295 ? 133.189 161.202 159.380 1.00 71.39 295 LEU C N 1
ATOM 6637 C CA . LEU C 3 295 ? 133.421 161.013 160.816 1.00 73.51 295 LEU C CA 1
ATOM 6638 C C . LEU C 3 295 ? 133.296 162.365 161.546 1.00 74.35 295 LEU C C 1
ATOM 6639 O O . LEU C 3 295 ? 133.813 163.363 161.033 1.00 78.40 295 LEU C O 1
ATOM 6644 N N . PRO C 3 296 ? 132.650 162.458 162.718 1.00 57.07 296 PRO C N 1
ATOM 6645 C CA . PRO C 3 296 ? 132.487 163.736 163.402 1.00 56.05 296 PRO C CA 1
ATOM 6646 C C . PRO C 3 296 ? 133.836 164.292 163.862 1.00 63.43 296 PRO C C 1
ATOM 6647 O O . PRO C 3 296 ? 134.669 163.569 164.408 1.00 68.28 296 PRO C O 1
ATOM 6651 N N . LYS C 3 297 ? 134.033 165.603 163.684 1.00 76.70 297 LYS C N 1
ATOM 6652 C CA . LYS C 3 297 ? 135.198 166.332 164.203 1.00 75.99 297 LYS C CA 1
ATOM 6653 C C . LYS C 3 297 ? 135.274 166.269 165.726 1.00 76.13 297 LYS C C 1
ATOM 6654 O O . LYS C 3 297 ? 134.257 166.145 166.407 1.00 78.00 297 LYS C O 1
ATOM 6660 N N . GLY C 3 298 ? 136.480 166.380 166.266 1.00 68.92 298 GLY C N 1
ATOM 6661 C CA . GLY C 3 298 ? 136.733 166.173 167.687 1.00 69.09 298 GLY C CA 1
ATOM 6662 C C . GLY C 3 298 ? 136.764 164.688 168.050 1.00 69.10 298 GLY C C 1
ATOM 6663 O O . GLY C 3 298 ? 137.356 163.887 167.327 1.00 72.97 298 GLY C O 1
ATOM 6664 N N . CYS C 3 299 ? 136.177 164.302 169.177 1.00 60.35 299 CYS C N 1
ATOM 6665 C CA . CYS C 3 299 ? 136.182 162.910 169.625 1.00 53.34 299 CYS C CA 1
ATOM 6666 C C . CYS C 3 299 ? 135.283 162.018 168.744 1.00 53.34 299 CYS C C 1
ATOM 6667 O O . CYS C 3 299 ? 134.104 162.326 168.569 1.00 65.77 299 CYS C O 1
ATOM 6670 N N . PRO C 3 300 ? 135.767 160.874 168.227 1.00 42.00 300 PRO C N 1
ATOM 6671 C CA . PRO C 3 300 ? 134.990 160.048 167.306 1.00 50.46 300 PRO C CA 1
ATOM 6672 C C . PRO C 3 300 ? 133.826 159.306 167.970 1.00 60.00 300 PRO C C 1
ATOM 6673 O O . PRO C 3 300 ? 132.875 158.921 167.293 1.00 64.09 300 PRO C O 1
ATOM 6677 N N . PHE C 3 301 ? 133.872 159.105 169.288 1.00 61.64 301 PHE C N 1
ATOM 6678 C CA . PHE C 3 301 ? 132.834 158.434 170.070 1.00 59.56 301 PHE C CA 1
ATOM 6679 C C . PHE C 3 301 ? 131.661 159.352 170.472 1.00 64.72 301 PHE C C 1
ATOM 6680 O O . PHE C 3 301 ? 130.706 158.901 171.103 1.00 72.15 301 PHE C O 1
ATOM 6688 N N . GLN C 3 302 ? 131.696 160.632 170.084 1.00 68.37 302 GLN C N 1
ATOM 6689 C CA . GLN C 3 302 ? 130.689 161.621 170.464 1.00 61.58 302 GLN C CA 1
ATOM 6690 C C . GLN C 3 302 ? 129.244 161.218 170.149 1.00 60.34 302 GLN C C 1
ATOM 6691 O O . GLN C 3 302 ? 128.407 161.390 171.037 1.00 72.71 302 GLN C O 1
ATOM 6697 N N . PRO C 3 303 ? 128.889 160.643 168.980 1.00 54.42 303 PRO C N 1
ATOM 6698 C CA . PRO C 3 303 ? 127.486 160.293 168.727 1.00 63.59 303 PRO C CA 1
ATOM 6699 C C . PRO C 3 303 ? 126.971 159.081 169.523 1.00 65.46 303 PRO C C 1
ATOM 6700 O O . PRO C 3 303 ? 125.787 158.748 169.421 1.00 67.91 303 PRO C O 1
ATOM 6704 N N . ARG C 3 304 ? 127.824 158.410 170.306 1.00 54.35 304 ARG C N 1
ATOM 6705 C CA . ARG C 3 304 ? 127.500 157.201 171.077 1.00 48.14 304 ARG C CA 1
ATOM 6706 C C . ARG C 3 304 ? 127.712 157.369 172.583 1.00 55.82 304 ARG C C 1
ATOM 6707 O O . ARG C 3 304 ? 127.150 156.616 173.373 1.00 58.10 304 ARG C O 1
ATOM 6715 N N . CYS C 3 305 ? 128.533 158.326 173.000 1.00 62.85 305 CYS C N 1
ATOM 6716 C CA . CYS C 3 305 ? 129.021 158.439 174.369 1.00 57.09 305 CYS C CA 1
ATOM 6717 C C . CYS C 3 305 ? 127.935 158.857 175.375 1.00 52.50 305 CYS C C 1
ATOM 6718 O O . CYS C 3 305 ? 127.236 159.842 175.134 1.00 58.33 305 CYS C O 1
ATOM 6721 N N . PRO C 3 306 ? 127.830 158.199 176.542 1.00 41.40 306 PRO C N 1
ATOM 6722 C CA . PRO C 3 306 ? 126.906 158.610 177.589 1.00 47.10 306 PRO C CA 1
ATOM 6723 C C . PRO C 3 306 ? 127.308 159.890 178.341 1.00 49.96 306 PRO C C 1
ATOM 6724 O O . PRO C 3 306 ? 126.448 160.464 179.010 1.00 57.90 306 PRO C O 1
ATOM 6728 N N . HIS C 3 307 ? 128.558 160.339 178.259 1.00 47.64 307 HIS C N 1
ATOM 6729 C CA . HIS C 3 307 ? 129.070 161.481 179.021 1.00 46.94 307 HIS C CA 1
ATOM 6730 C C . HIS C 3 307 ? 129.362 162.714 178.157 1.00 51.95 307 HIS C C 1
ATOM 6731 O O . HIS C 3 307 ? 130.096 163.600 178.585 1.00 55.75 307 HIS C O 1
ATOM 6738 N N . ALA C 3 308 ? 128.820 162.791 176.941 1.00 56.80 308 ALA C N 1
ATOM 6739 C CA . ALA C 3 308 ? 129.153 163.830 175.966 1.00 60.52 308 ALA C CA 1
ATOM 6740 C C . ALA C 3 308 ? 128.938 165.271 176.478 1.00 70.19 308 ALA C C 1
ATOM 6741 O O . ALA C 3 308 ? 127.948 165.577 177.145 1.00 70.35 308 ALA C O 1
ATOM 6743 N N . MET C 3 309 ? 129.857 166.169 176.111 1.00 76.73 309 MET C N 1
ATOM 6744 C CA . MET C 3 309 ? 129.916 167.584 176.514 1.00 71.88 309 MET C CA 1
ATOM 6745 C C . MET C 3 309 ? 130.394 168.446 175.340 1.00 74.48 309 MET C C 1
ATOM 6746 O O . MET C 3 309 ? 131.122 167.955 174.478 1.00 80.17 309 MET C O 1
ATOM 6751 N N . GLU C 3 310 ? 130.054 169.736 175.299 1.00 80.54 310 GLU C N 1
ATOM 6752 C CA . GLU C 3 310 ? 130.302 170.592 174.117 1.00 81.91 310 GLU C CA 1
ATOM 6753 C C . GLU C 3 310 ? 131.788 170.714 173.718 1.00 82.64 310 GLU C C 1
ATOM 6754 O O . GLU C 3 310 ? 132.118 170.817 172.533 1.00 83.02 310 GLU C O 1
ATOM 6760 N N . ILE C 3 311 ? 132.696 170.602 174.688 1.00 78.42 311 ILE C N 1
ATOM 6761 C CA . ILE C 3 311 ? 134.153 170.595 174.486 1.00 77.84 311 ILE C CA 1
ATOM 6762 C C . ILE C 3 311 ? 134.639 169.432 173.606 1.00 76.65 311 ILE C C 1
ATOM 6763 O O . ILE C 3 311 ? 135.679 169.550 172.955 1.00 78.63 311 ILE C O 1
ATOM 6768 N N . CYS C 3 312 ? 133.874 168.342 173.510 1.00 72.67 312 CYS C N 1
ATOM 6769 C CA . CYS C 3 312 ? 134.215 167.153 172.725 1.00 69.79 312 CYS C CA 1
ATOM 6770 C C . CYS C 3 312 ? 134.146 167.379 171.206 1.00 70.84 312 CYS C C 1
ATOM 6771 O O . CYS C 3 312 ? 134.563 166.522 170.430 1.00 78.18 312 CYS C O 1
ATOM 6774 N N . SER C 3 313 ? 133.650 168.542 170.780 1.00 66.12 313 SER C N 1
ATOM 6775 C CA . SER C 3 313 ? 133.766 169.036 169.403 1.00 70.83 313 SER C CA 1
ATOM 6776 C C . SER C 3 313 ? 135.208 169.408 169.012 1.00 73.50 313 SER C C 1
ATOM 6777 O O . SER C 3 313 ? 135.499 169.572 167.825 1.00 75.25 313 SER C O 1
ATOM 6780 N N . SER C 3 314 ? 136.112 169.536 169.991 1.00 75.74 314 SER C N 1
ATOM 6781 C CA . SER C 3 314 ? 137.569 169.594 169.805 1.00 77.90 314 SER C CA 1
ATOM 6782 C C . SER C 3 314 ? 138.207 168.212 170.004 1.00 78.36 314 SER C C 1
ATOM 6783 O O . SER C 3 314 ? 137.612 167.328 170.621 1.00 79.25 314 SER C O 1
ATOM 6786 N N . ALA C 3 315 ? 139.403 167.979 169.467 1.00 74.90 315 ALA C N 1
ATOM 6787 C CA . ALA C 3 315 ? 140.076 166.686 169.585 1.00 76.36 315 ALA C CA 1
ATOM 6788 C C . ALA C 3 315 ? 140.706 166.511 170.987 1.00 72.51 315 ALA C C 1
ATOM 6789 O O . ALA C 3 315 ? 141.523 167.347 171.382 1.00 76.80 315 ALA C O 1
ATOM 6791 N N . PRO C 3 316 ? 140.388 165.444 171.741 1.00 53.45 316 PRO C N 1
ATOM 6792 C CA . PRO C 3 316 ? 140.941 165.247 173.073 1.00 58.99 316 PRO C CA 1
ATOM 6793 C C . PRO C 3 316 ? 142.431 164.856 173.030 1.00 63.18 316 PRO C C 1
ATOM 6794 O O . PRO C 3 316 ? 142.844 164.092 172.153 1.00 64.11 316 PRO C O 1
ATOM 6798 N N . PRO C 3 317 ? 143.255 165.345 173.968 1.00 65.39 317 PRO C N 1
ATOM 6799 C CA . PRO C 3 317 ? 144.672 165.032 174.022 1.00 63.30 317 PRO C CA 1
ATOM 6800 C C . PRO C 3 317 ? 144.918 163.619 174.565 1.00 70.55 317 PRO C C 1
ATOM 6801 O O . PRO C 3 317 ? 144.238 163.157 175.483 1.00 77.53 317 PRO C O 1
ATOM 6805 N N . LEU C 3 318 ? 145.939 162.942 174.038 1.00 64.59 318 LEU C N 1
ATOM 6806 C CA . LEU C 3 318 ? 146.404 161.639 174.510 1.00 55.30 318 LEU C CA 1
ATOM 6807 C C . LEU C 3 318 ? 147.312 161.805 175.742 1.00 52.84 318 LEU C C 1
ATOM 6808 O O . LEU C 3 318 ? 148.520 161.609 175.679 1.00 59.71 318 LEU C O 1
ATOM 6813 N N . GLU C 3 319 ? 146.742 162.256 176.857 1.00 58.51 319 GLU C N 1
ATOM 6814 C CA . GLU C 3 319 ? 147.459 162.503 178.117 1.00 59.67 319 GLU C CA 1
ATOM 6815 C C . GLU C 3 319 ? 147.629 161.252 178.993 1.00 59.68 319 GLU C C 1
ATOM 6816 O O . GLU C 3 319 ? 146.850 160.304 178.898 1.00 70.42 319 GLU C O 1
ATOM 6822 N N . GLU C 3 320 ? 148.610 161.274 179.896 1.00 54.49 320 GLU C N 1
ATOM 6823 C CA . GLU C 3 320 ? 148.788 160.288 180.970 1.00 57.09 320 GLU C CA 1
ATOM 6824 C C . GLU C 3 320 ? 148.317 160.839 182.324 1.00 56.40 320 GLU C C 1
ATOM 6825 O O . GLU C 3 320 ? 148.482 162.023 182.618 1.00 60.76 320 GLU C O 1
ATOM 6831 N N . PHE C 3 321 ? 147.719 159.986 183.154 1.00 47.89 321 PHE C N 1
ATOM 6832 C CA . PHE C 3 321 ? 147.111 160.356 184.438 1.00 50.70 321 PHE C CA 1
ATOM 6833 C C . PHE C 3 321 ? 147.766 159.637 185.618 1.00 51.10 321 PHE C C 1
ATOM 6834 O O . PHE C 3 321 ? 148.243 160.283 186.551 1.00 56.07 321 PHE C O 1
ATOM 6842 N N . THR C 3 322 ? 147.868 158.312 185.547 1.00 58.85 322 THR C N 1
ATOM 6843 C CA . THR C 3 322 ? 148.547 157.419 186.395 1.00 61.45 322 THR C CA 1
ATOM 6844 C C . THR C 3 322 ? 149.715 156.790 185.702 1.00 57.22 322 THR C C 1
ATOM 6845 O O . THR C 3 322 ? 149.478 156.188 184.646 1.00 68.00 322 THR C O 1
ATOM 6849 N N . PRO C 3 323 ? 150.967 156.877 186.194 1.00 29.21 323 PRO C N 1
ATOM 6850 C CA . PRO C 3 323 ? 152.144 156.475 185.430 1.00 34.00 323 PRO C CA 1
ATOM 6851 C C . PRO C 3 323 ? 152.036 155.103 184.761 1.00 46.28 323 PRO C C 1
ATOM 6852 O O . PRO C 3 323 ? 151.864 154.086 185.430 1.00 50.60 323 PRO C O 1
ATOM 6856 N N . GLY C 3 324 ? 152.152 155.077 183.432 1.00 50.23 324 GLY C N 1
ATOM 6857 C CA . GLY C 3 324 ? 152.044 153.860 182.621 1.00 51.35 324 GLY C CA 1
ATOM 6858 C C . GLY C 3 324 ? 150.763 153.708 181.796 1.00 57.40 324 GLY C C 1
ATOM 6859 O O . GLY C 3 324 ? 150.612 152.688 181.126 1.00 60.83 324 GLY C O 1
ATOM 6860 N N . ARG C 3 325 ? 149.846 154.687 181.811 1.00 52.92 325 ARG C N 1
ATOM 6861 C CA . ARG C 3 325 ? 148.569 154.658 181.073 1.00 51.82 325 ARG C CA 1
ATOM 6862 C C . ARG C 3 325 ? 148.301 155.939 180.275 1.00 51.15 325 ARG C C 1
ATOM 6863 O O . ARG C 3 325 ? 148.786 157.001 180.645 1.00 59.96 325 ARG C O 1
ATOM 6871 N N . LEU C 3 326 ? 147.488 155.854 179.222 1.00 53.28 326 LEU C N 1
ATOM 6872 C CA . LEU C 3 326 ? 147.022 156.985 178.410 1.00 60.70 326 LEU C CA 1
ATOM 6873 C C . LEU C 3 326 ? 145.485 157.017 178.307 1.00 67.64 326 LEU C C 1
ATOM 6874 O O . LEU C 3 326 ? 144.855 155.964 178.218 1.00 67.49 326 LEU C O 1
ATOM 6879 N N . ARG C 3 327 ? 144.890 158.219 178.314 1.00 55.47 327 ARG C N 1
ATOM 6880 C CA . ARG C 3 327 ? 143.456 158.440 178.576 1.00 50.48 327 ARG C CA 1
ATOM 6881 C C . ARG C 3 327 ? 142.591 158.888 177.396 1.00 59.94 327 ARG C C 1
ATOM 6882 O O . ARG C 3 327 ? 141.443 158.474 177.327 1.00 69.96 327 ARG C O 1
ATOM 6890 N N . ALA C 3 328 ? 143.075 159.774 176.529 1.00 53.42 328 ALA C N 1
ATOM 6891 C CA . ALA C 3 328 ? 142.353 160.281 175.347 1.00 54.37 328 ALA C CA 1
ATOM 6892 C C . ALA C 3 328 ? 140.925 160.851 175.567 1.00 55.35 328 ALA C C 1
ATOM 6893 O O . ALA C 3 328 ? 140.098 160.766 174.665 1.00 54.10 328 ALA C O 1
ATOM 6895 N N . CYS C 3 329 ? 140.603 161.426 176.735 1.00 64.24 329 CYS C N 1
ATOM 6896 C CA . CYS C 3 329 ? 139.238 161.857 177.094 1.00 61.87 329 CYS C CA 1
ATOM 6897 C C . CYS C 3 329 ? 139.189 163.083 178.027 1.00 60.87 329 CYS C C 1
ATOM 6898 O O . CYS C 3 329 ? 140.063 163.257 178.873 1.00 69.14 329 CYS C O 1
ATOM 6901 N N . PHE C 3 330 ? 138.149 163.914 177.900 1.00 49.35 330 PHE C N 1
ATOM 6902 C CA . PHE C 3 330 ? 137.965 165.155 178.661 1.00 51.18 330 PHE C CA 1
ATOM 6903 C C . PHE C 3 330 ? 137.237 165.032 180.012 1.00 55.35 330 PHE C C 1
ATOM 6904 O O . PHE C 3 330 ? 137.400 165.919 180.850 1.00 61.57 330 PHE C O 1
ATOM 6912 N N . LYS C 3 331 ? 136.430 163.993 180.269 1.00 55.96 331 LYS C N 1
ATOM 6913 C CA . LYS C 3 331 ? 135.731 163.817 181.558 1.00 47.23 331 LYS C CA 1
ATOM 6914 C C . LYS C 3 331 ? 136.763 163.601 182.678 1.00 49.09 331 LYS C C 1
ATOM 6915 O O . LYS C 3 331 ? 137.713 162.857 182.440 1.00 60.19 331 LYS C O 1
ATOM 6921 N N . PRO C 3 332 ? 136.658 164.196 183.875 1.00 48.53 332 PRO C N 1
ATOM 6922 C CA . PRO C 3 332 ? 137.618 163.951 184.949 1.00 52.31 332 PRO C CA 1
ATOM 6923 C C . PRO C 3 332 ? 137.726 162.464 185.309 1.00 54.76 332 PRO C C 1
ATOM 6924 O O . PRO C 3 332 ? 136.719 161.763 185.379 1.00 57.93 332 PRO C O 1
ATOM 6928 N N . VAL C 3 333 ? 138.944 161.968 185.533 1.00 60.04 333 VAL C N 1
ATOM 6929 C CA . VAL C 3 333 ? 139.236 160.523 185.625 1.00 56.28 333 VAL C CA 1
ATOM 6930 C C . VAL C 3 333 ? 138.579 159.821 186.817 1.00 40.80 333 VAL C C 1
ATOM 6931 O O . VAL C 3 333 ? 138.399 158.611 186.804 1.00 37.50 333 VAL C O 1
ATOM 6935 N N . GLU C 3 334 ? 138.181 160.571 187.840 1.00 52.94 334 GLU C N 1
ATOM 6936 C CA . GLU C 3 334 ? 137.492 160.061 189.028 1.00 58.86 334 GLU C CA 1
ATOM 6937 C C . GLU C 3 334 ? 135.959 159.976 188.885 1.00 60.98 334 GLU C C 1
ATOM 6938 O O . GLU C 3 334 ? 135.297 159.441 189.768 1.00 67.92 334 GLU C O 1
ATOM 6944 N N . GLU C 3 335 ? 135.371 160.504 187.813 1.00 52.93 335 GLU C N 1
ATOM 6945 C CA . GLU C 3 335 ? 133.914 160.564 187.619 1.00 48.97 335 GLU C CA 1
ATOM 6946 C C . GLU C 3 335 ? 133.338 159.394 186.805 1.00 53.37 335 GLU C C 1
ATOM 6947 O O . GLU C 3 335 ? 132.191 159.458 186.360 1.00 55.13 335 GLU C O 1
ATOM 6953 N N . LEU C 3 336 ? 134.107 158.320 186.609 1.00 57.51 336 LEU C N 1
ATOM 6954 C CA . LEU C 3 336 ? 133.715 157.089 185.905 1.00 55.83 336 LEU C CA 1
ATOM 6955 C C . LEU C 3 336 ? 133.905 155.839 186.771 1.00 61.25 336 LEU C C 1
ATOM 6956 O O . LEU C 3 336 ? 132.945 155.054 186.877 1.00 63.54 336 LEU C O 1
ATOM 6962 N N . GLU D 4 6 ? 100.214 119.642 183.827 1.00 98.93 6 GLU D N 1
ATOM 6963 C CA . GLU D 4 6 ? 101.215 120.336 184.665 1.00 102.22 6 GLU D CA 1
ATOM 6964 C C . GLU D 4 6 ? 102.235 121.061 183.786 1.00 101.86 6 GLU D C 1
ATOM 6965 O O . GLU D 4 6 ? 102.565 120.583 182.700 1.00 100.26 6 GLU D O 1
ATOM 6971 N N . GLY D 4 7 ? 102.713 122.228 184.227 1.00 91.68 7 GLY D N 1
ATOM 6972 C CA . GLY D 4 7 ? 103.662 123.062 183.481 1.00 88.47 7 GLY D CA 1
ATOM 6973 C C . GLY D 4 7 ? 103.055 123.834 182.302 1.00 89.50 7 GLY D C 1
ATOM 6974 O O . GLY D 4 7 ? 101.855 123.761 182.021 1.00 88.62 7 GLY D O 1
ATOM 6975 N N . ARG D 4 8 ? 103.906 124.597 181.610 1.00 82.09 8 ARG D N 1
ATOM 6976 C CA . ARG D 4 8 ? 103.560 125.371 180.406 1.00 79.44 8 ARG D CA 1
ATOM 6977 C C . ARG D 4 8 ? 103.196 124.462 179.230 1.00 79.54 8 ARG D C 1
ATOM 6978 O O . ARG D 4 8 ? 103.528 123.278 179.217 1.00 81.66 8 ARG D O 1
ATOM 6986 N N . LYS D 4 9 ? 102.547 125.025 178.209 1.00 70.72 9 LYS D N 1
ATOM 6987 C CA . LYS D 4 9 ? 102.222 124.329 176.958 1.00 72.75 9 LYS D CA 1
ATOM 6988 C C . LYS D 4 9 ? 103.483 123.897 176.211 1.00 70.82 9 LYS D C 1
ATOM 6989 O O . LYS D 4 9 ? 104.398 124.699 176.016 1.00 74.85 9 LYS D O 1
ATOM 6995 N N . VAL D 4 10 ? 103.508 122.653 175.745 1.00 55.47 10 VAL D N 1
ATOM 6996 C CA . VAL D 4 10 ? 104.508 122.154 174.793 1.00 55.76 10 VAL D CA 1
ATOM 6997 C C . VAL D 4 10 ? 104.167 122.685 173.405 1.00 56.47 10 VAL D C 1
ATOM 6998 O O . VAL D 4 10 ? 103.086 122.423 172.890 1.00 59.62 10 VAL D O 1
ATOM 7002 N N . LEU D 4 11 ? 105.060 123.471 172.818 1.00 56.90 11 LEU D N 1
ATOM 7003 C CA . LEU D 4 11 ? 104.828 124.210 171.581 1.00 55.36 11 LEU D CA 1
ATOM 7004 C C . LEU D 4 11 ? 105.284 123.415 170.354 1.00 63.34 11 LEU D C 1
ATOM 7005 O O . LEU D 4 11 ? 104.526 123.262 169.394 1.00 72.39 11 LEU D O 1
ATOM 7010 N N . LEU D 4 12 ? 106.497 122.872 170.421 1.00 55.15 12 LEU D N 1
ATOM 7011 C CA . LEU D 4 12 ? 107.127 122.065 169.381 1.00 51.95 12 LEU D CA 1
ATOM 7012 C C . LEU D 4 12 ? 107.725 120.805 170.009 1.00 53.91 12 LEU D C 1
ATOM 7013 O O . LEU D 4 12 ? 108.483 120.894 170.974 1.00 63.92 12 LEU D O 1
ATOM 7018 N N . GLU D 4 13 ? 107.434 119.637 169.448 1.00 55.22 13 GLU D N 1
ATOM 7019 C CA . GLU D 4 13 ? 108.102 118.375 169.782 1.00 53.08 13 GLU D CA 1
ATOM 7020 C C . GLU D 4 13 ? 108.920 117.878 168.598 1.00 58.36 13 GLU D C 1
ATOM 7021 O O . GLU D 4 13 ? 108.445 117.888 167.461 1.00 67.14 13 GLU D O 1
ATOM 7027 N N . ILE D 4 14 ? 110.139 117.415 168.856 1.00 47.12 14 ILE D N 1
ATOM 7028 C CA . ILE D 4 14 ? 111.014 116.791 167.871 1.00 51.21 14 ILE D CA 1
ATOM 7029 C C . ILE D 4 14 ? 111.445 115.436 168.421 1.00 61.99 14 ILE D C 1
ATOM 7030 O O . ILE D 4 14 ? 111.977 115.361 169.531 1.00 64.53 14 ILE D O 1
ATOM 7035 N N . ALA D 4 15 ? 111.263 114.369 167.650 1.00 60.44 15 ALA D N 1
ATOM 7036 C CA . ALA D 4 15 ? 111.689 113.024 168.020 1.00 55.98 15 ALA D CA 1
ATOM 7037 C C . ALA D 4 15 ? 112.334 112.296 166.834 1.00 58.33 15 ALA D C 1
ATOM 7038 O O . ALA D 4 15 ? 111.798 112.287 165.727 1.00 62.55 15 ALA D O 1
ATOM 7040 N N . ASP D 4 16 ? 113.480 111.660 167.085 1.00 62.52 16 ASP D N 1
ATOM 7041 C CA . ASP D 4 16 ? 114.242 110.851 166.129 1.00 63.38 16 ASP D CA 1
ATOM 7042 C C . ASP D 4 16 ? 114.550 111.554 164.789 1.00 61.14 16 ASP D C 1
ATOM 7043 O O . ASP D 4 16 ? 114.626 110.898 163.749 1.00 65.72 16 ASP D O 1
ATOM 7048 N N . LEU D 4 17 ? 114.722 112.879 164.791 1.00 52.28 17 LEU D N 1
ATOM 7049 C CA . LEU D 4 17 ? 114.972 113.644 163.570 1.00 53.55 17 LEU D CA 1
ATOM 7050 C C . LEU D 4 17 ? 116.322 113.276 162.949 1.00 57.07 17 LEU D C 1
ATOM 7051 O O . LEU D 4 17 ? 117.347 113.254 163.636 1.00 61.45 17 LEU D O 1
ATOM 7056 N N . LYS D 4 18 ? 116.323 113.038 161.635 1.00 51.54 18 LYS D N 1
ATOM 7057 C CA . LYS D 4 18 ? 117.521 112.817 160.822 1.00 49.07 18 LYS D CA 1
ATOM 7058 C C . LYS D 4 18 ? 117.483 113.648 159.546 1.00 49.40 18 LYS D C 1
ATOM 7059 O O . LYS D 4 18 ? 116.447 113.730 158.888 1.00 61.58 18 LYS D O 1
ATOM 7065 N N . VAL D 4 19 ? 118.618 114.203 159.148 1.00 44.43 19 VAL D N 1
ATOM 7066 C CA . VAL D 4 19 ? 118.823 114.870 157.865 1.00 46.55 19 VAL D CA 1
ATOM 7067 C C . VAL D 4 19 ? 120.111 114.335 157.258 1.00 57.02 19 VAL D C 1
ATOM 7068 O O . VAL D 4 19 ? 121.208 114.710 157.670 1.00 61.70 19 VAL D O 1
ATOM 7072 N N . HIS D 4 20 ? 119.972 113.448 156.278 1.00 58.89 20 HIS D N 1
ATOM 7073 C CA . HIS D 4 20 ? 121.081 112.900 155.515 1.00 55.85 20 HIS D CA 1
ATOM 7074 C C . HIS D 4 20 ? 121.076 113.508 154.118 1.00 54.60 20 HIS D C 1
ATOM 7075 O O . HIS D 4 20 ? 120.073 113.427 153.410 1.00 60.17 20 HIS D O 1
ATOM 7082 N N . PHE D 4 21 ? 122.191 114.087 153.692 1.00 58.82 21 PHE D N 1
ATOM 7083 C CA . PHE D 4 21 ? 122.360 114.597 152.337 1.00 64.92 21 PHE D CA 1
ATOM 7084 C C . PHE D 4 21 ? 123.200 113.619 151.513 1.00 72.19 21 PHE D C 1
ATOM 7085 O O . PHE D 4 21 ? 124.229 113.125 151.976 1.00 79.18 21 PHE D O 1
ATOM 7093 N N . GLU D 4 22 ? 122.815 113.357 150.269 1.00 75.25 22 GLU D N 1
ATOM 7094 C CA . GLU D 4 22 ? 123.648 112.587 149.341 1.00 74.47 22 GLU D CA 1
ATOM 7095 C C . GLU D 4 22 ? 124.889 113.401 148.948 1.00 75.85 22 GLU D C 1
ATOM 7096 O O . GLU D 4 22 ? 124.775 114.580 148.608 1.00 77.38 22 GLU D O 1
ATOM 7102 N N . ILE D 4 23 ? 126.069 112.782 148.928 1.00 87.23 23 ILE D N 1
ATOM 7103 C CA . ILE D 4 23 ? 127.287 113.376 148.369 1.00 92.61 23 ILE D CA 1
ATOM 7104 C C . ILE D 4 23 ? 128.002 112.371 147.450 1.00 97.66 23 ILE D C 1
ATOM 7105 O O . ILE D 4 23 ? 128.193 111.203 147.787 1.00 96.36 23 ILE D O 1
ATOM 7110 N N . LYS D 4 24 ? 128.378 112.833 146.255 1.00 110.30 24 LYS D N 1
ATOM 7111 C CA . LYS D 4 24 ? 128.986 112.047 145.168 1.00 110.50 24 LYS D CA 1
ATOM 7112 C C . LYS D 4 24 ? 130.094 112.894 144.539 1.00 111.49 24 LYS D C 1
ATOM 7113 O O . LYS D 4 24 ? 129.957 113.433 143.441 1.00 111.73 24 LYS D O 1
ATOM 7119 N N . ASP D 4 25 ? 131.162 113.099 145.302 1.00 120.67 25 ASP D N 1
ATOM 7120 C CA . ASP D 4 25 ? 132.311 113.912 144.905 1.00 122.97 25 ASP D CA 1
ATOM 7121 C C . ASP D 4 25 ? 133.146 113.248 143.793 1.00 122.42 25 ASP D C 1
ATOM 7122 O O . ASP D 4 25 ? 133.173 112.025 143.641 1.00 120.63 25 ASP D O 1
ATOM 7127 N N . GLY D 4 26 ? 133.868 114.058 143.014 1.00 115.10 26 GLY D N 1
ATOM 7128 C CA . GLY D 4 26 ? 134.623 113.609 141.832 1.00 113.85 26 GLY D CA 1
ATOM 7129 C C . GLY D 4 26 ? 135.755 112.611 142.117 1.00 113.14 26 GLY D C 1
ATOM 7130 O O . GLY D 4 26 ? 136.318 112.037 141.182 1.00 113.77 26 GLY D O 1
ATOM 7131 N N . LYS D 4 27 ? 136.087 112.381 143.390 1.00 114.13 27 LYS D N 1
ATOM 7132 C CA . LYS D 4 27 ? 137.049 111.367 143.846 1.00 117.39 27 LYS D CA 1
ATOM 7133 C C . LYS D 4 27 ? 136.484 109.938 143.786 1.00 115.90 27 LYS D C 1
ATOM 7134 O O . LYS D 4 27 ? 137.264 108.987 143.698 1.00 114.36 27 LYS D O 1
ATOM 7140 N N . GLN D 4 28 ? 135.158 109.759 143.804 1.00 116.31 28 GLN D N 1
ATOM 7141 C CA . GLN D 4 28 ? 134.517 108.448 143.609 1.00 117.14 28 GLN D CA 1
ATOM 7142 C C . GLN D 4 28 ? 134.539 108.033 142.125 1.00 115.63 28 GLN D C 1
ATOM 7143 O O . GLN D 4 28 ? 134.586 108.889 141.239 1.00 115.92 28 GLN D O 1
ATOM 7149 N N . TRP D 4 29 ? 134.451 106.735 141.820 1.00 113.24 29 TRP D N 1
ATOM 7150 C CA . TRP D 4 29 ? 134.116 106.290 140.459 1.00 115.46 29 TRP D CA 1
ATOM 7151 C C . TRP D 4 29 ? 132.642 106.577 140.145 1.00 111.57 29 TRP D C 1
ATOM 7152 O O . TRP D 4 29 ? 131.773 106.424 141.001 1.00 109.98 29 TRP D O 1
ATOM 7163 N N . PHE D 4 30 ? 132.343 106.919 138.891 1.00 100.04 30 PHE D N 1
ATOM 7164 C CA . PHE D 4 30 ? 130.986 107.211 138.417 1.00 97.81 30 PHE D CA 1
ATOM 7165 C C . PHE D 4 30 ? 129.979 106.080 138.701 1.00 99.79 30 PHE D C 1
ATOM 7166 O O . PHE D 4 30 ? 128.815 106.348 138.989 1.00 99.99 30 PHE D O 1
ATOM 7174 N N . TRP D 4 31 ? 130.446 104.832 138.702 1.00 108.93 31 TRP D N 1
ATOM 7175 C CA . TRP D 4 31 ? 129.692 103.615 139.016 1.00 107.25 31 TRP D CA 1
ATOM 7176 C C . TRP D 4 31 ? 129.188 103.515 140.469 1.00 109.77 31 TRP D C 1
ATOM 7177 O O . TRP D 4 31 ? 128.157 102.890 140.721 1.00 107.87 31 TRP D O 1
ATOM 7188 N N . GLN D 4 32 ? 129.907 104.090 141.442 1.00 115.93 32 GLN D N 1
ATOM 7189 C CA . GLN D 4 32 ? 129.662 103.864 142.874 1.00 112.59 32 GLN D CA 1
ATOM 7190 C C . GLN D 4 32 ? 128.420 104.607 143.413 1.00 113.67 32 GLN D C 1
ATOM 7191 O O . GLN D 4 32 ? 128.099 105.701 142.936 1.00 115.79 32 GLN D O 1
ATOM 7197 N N . PRO D 4 33 ? 127.732 104.080 144.443 1.00 103.32 33 PRO D N 1
ATOM 7198 C CA . PRO D 4 33 ? 126.687 104.811 145.159 1.00 102.13 33 PRO D CA 1
ATOM 7199 C C . PRO D 4 33 ? 127.198 106.126 145.775 1.00 101.34 33 PRO D C 1
ATOM 7200 O O . PRO D 4 33 ? 128.356 106.182 146.200 1.00 104.31 33 PRO D O 1
ATOM 7204 N N . PRO D 4 34 ? 126.360 107.169 145.904 1.00 96.95 34 PRO D N 1
ATOM 7205 C CA . PRO D 4 34 ? 126.658 108.311 146.762 1.00 100.20 34 PRO D CA 1
ATOM 7206 C C . PRO D 4 34 ? 126.958 107.882 148.204 1.00 98.61 34 PRO D C 1
ATOM 7207 O O . PRO D 4 34 ? 126.368 106.929 148.716 1.00 94.06 34 PRO D O 1
ATOM 7211 N N . LYS D 4 35 ? 127.853 108.605 148.878 1.00 93.27 35 LYS D N 1
ATOM 7212 C CA . LYS D 4 35 ? 128.012 108.540 150.334 1.00 90.93 35 LYS D CA 1
ATOM 7213 C C . LYS D 4 35 ? 126.932 109.403 150.994 1.00 94.50 35 LYS D C 1
ATOM 7214 O O . LYS D 4 35 ? 126.341 110.262 150.340 1.00 97.48 35 LYS D O 1
ATOM 7220 N N . THR D 4 36 ? 126.687 109.220 152.290 1.00 77.95 36 THR D N 1
ATOM 7221 C CA . THR D 4 36 ? 125.731 110.056 153.033 1.00 70.86 36 THR D CA 1
ATOM 7222 C C . THR D 4 36 ? 126.456 110.990 153.986 1.00 71.83 36 THR D C 1
ATOM 7223 O O . THR D 4 36 ? 127.145 110.560 154.905 1.00 74.45 36 THR D O 1
ATOM 7227 N N . LEU D 4 37 ? 126.269 112.294 153.797 1.00 75.19 37 LEU D N 1
ATOM 7228 C CA . LEU D 4 37 ? 126.643 113.328 154.755 1.00 74.56 37 LEU D CA 1
ATOM 7229 C C . LEU D 4 37 ? 125.575 113.366 155.850 1.00 69.48 37 LEU D C 1
ATOM 7230 O O . LEU D 4 37 ? 124.489 113.913 155.646 1.00 71.98 37 LEU D O 1
ATOM 7235 N N . LYS D 4 38 ? 125.851 112.740 156.994 1.00 60.81 38 LYS D N 1
ATOM 7236 C CA . LYS D 4 38 ? 124.906 112.620 158.113 1.00 61.16 38 LYS D CA 1
ATOM 7237 C C . LYS D 4 38 ? 124.874 113.919 158.916 1.00 68.00 38 LYS D C 1
ATOM 7238 O O . LYS D 4 38 ? 125.437 114.009 160.005 1.00 71.58 38 LYS D O 1
ATOM 7244 N N . ALA D 4 39 ? 124.300 114.965 158.332 1.00 64.57 39 ALA D N 1
ATOM 7245 C CA . ALA D 4 39 ? 124.375 116.324 158.857 1.00 61.72 39 ALA D CA 1
ATOM 7246 C C . ALA D 4 39 ? 123.710 116.459 160.231 1.00 57.97 39 ALA D C 1
ATOM 7247 O O . ALA D 4 39 ? 124.228 117.170 161.088 1.00 65.57 39 ALA D O 1
ATOM 7249 N N . VAL D 4 40 ? 122.576 115.784 160.450 1.00 48.93 40 VAL D N 1
ATOM 7250 C CA . VAL D 4 40 ? 121.881 115.655 161.744 1.00 49.91 40 VAL D CA 1
ATOM 7251 C C . VAL D 4 40 ? 121.385 114.218 161.916 1.00 54.93 40 VAL D C 1
ATOM 7252 O O . VAL D 4 40 ? 120.809 113.669 160.978 1.00 69.08 40 VAL D O 1
ATOM 7256 N N . ASP D 4 41 ? 121.561 113.606 163.088 1.00 53.82 41 ASP D N 1
ATOM 7257 C CA . ASP D 4 41 ? 121.168 112.211 163.332 1.00 56.56 41 ASP D CA 1
ATOM 7258 C C . ASP D 4 41 ? 120.824 111.955 164.808 1.00 59.15 41 ASP D C 1
ATOM 7259 O O . ASP D 4 41 ? 121.707 111.778 165.646 1.00 65.96 41 ASP D O 1
ATOM 7264 N N . GLY D 4 42 ? 119.534 111.912 165.138 1.00 55.63 42 GLY D N 1
ATOM 7265 C CA . GLY D 4 42 ? 119.061 111.493 166.458 1.00 55.85 42 GLY D CA 1
ATOM 7266 C C . GLY D 4 42 ? 118.819 112.625 167.451 1.00 60.69 42 GLY D C 1
ATOM 7267 O O . GLY D 4 42 ? 118.939 112.411 168.655 1.00 63.80 42 GLY D O 1
ATOM 7268 N N . VAL D 4 43 ? 118.484 113.827 166.986 1.00 59.81 43 VAL D N 1
ATOM 7269 C CA . VAL D 4 43 ? 118.039 114.919 167.866 1.00 56.35 43 VAL D CA 1
ATOM 7270 C C . VAL D 4 43 ? 116.648 114.607 168.433 1.00 57.31 43 VAL D C 1
ATOM 7271 O O . VAL D 4 43 ? 115.758 114.152 167.713 1.00 62.99 43 VAL D O 1
ATOM 7275 N N . THR D 4 44 ? 116.448 114.852 169.727 1.00 52.75 44 THR D N 1
ATOM 7276 C CA . THR D 4 44 ? 115.184 114.609 170.433 1.00 53.74 44 THR D CA 1
ATOM 7277 C C . THR D 4 44 ? 115.008 115.612 171.568 1.00 59.04 44 THR D C 1
ATOM 7278 O O . THR D 4 44 ? 115.853 115.711 172.455 1.00 62.59 44 THR D O 1
ATOM 7282 N N . LEU D 4 45 ? 113.951 116.422 171.506 1.00 60.93 45 LEU D N 1
ATOM 7283 C CA . LEU D 4 45 ? 113.661 117.495 172.458 1.00 57.77 45 LEU D CA 1
ATOM 7284 C C . LEU D 4 45 ? 112.212 117.973 172.345 1.00 59.41 45 LEU D C 1
ATOM 7285 O O . LEU D 4 45 ? 111.538 117.761 171.338 1.00 68.66 45 LEU D O 1
ATOM 7290 N N . ARG D 4 46 ? 111.752 118.703 173.357 1.00 52.29 46 ARG D N 1
ATOM 7291 C CA . ARG D 4 46 ? 110.528 119.503 173.290 1.00 53.50 46 ARG D CA 1
ATOM 7292 C C . ARG D 4 46 ? 110.764 120.924 173.764 1.00 60.16 46 ARG D C 1
ATOM 7293 O O . ARG D 4 46 ? 111.497 121.155 174.729 1.00 68.76 46 ARG D O 1
ATOM 7301 N N . LEU D 4 47 ? 110.183 121.880 173.053 1.00 61.48 47 LEU D N 1
ATOM 7302 C CA . LEU D 4 47 ? 110.295 123.313 173.296 1.00 55.69 47 LEU D CA 1
ATOM 7303 C C . LEU D 4 47 ? 108.957 123.841 173.801 1.00 57.73 47 LEU D C 1
ATOM 7304 O O . LEU D 4 47 ? 107.911 123.613 173.191 1.00 69.32 47 LEU D O 1
ATOM 7309 N N . TYR D 4 48 ? 108.987 124.515 174.935 1.00 57.02 48 TYR D N 1
ATOM 7310 C CA . TYR D 4 48 ? 107.811 125.080 175.575 1.00 62.48 48 TYR D CA 1
ATOM 7311 C C . TYR D 4 48 ? 107.505 126.491 175.058 1.00 73.87 48 TYR D C 1
ATOM 7312 O O . TYR D 4 48 ? 108.346 127.159 174.450 1.00 75.77 48 TYR D O 1
ATOM 7321 N N . GLU D 4 49 ? 106.286 126.966 175.301 1.00 73.09 49 GLU D N 1
ATOM 7322 C CA . GLU D 4 49 ? 105.915 128.365 175.077 1.00 66.01 49 GLU D CA 1
ATOM 7323 C C . GLU D 4 49 ? 106.691 129.294 176.025 1.00 69.98 49 GLU D C 1
ATOM 7324 O O . GLU D 4 49 ? 106.892 128.973 177.198 1.00 72.29 49 GLU D O 1
ATOM 7330 N N . GLY D 4 50 ? 107.106 130.466 175.542 1.00 68.48 50 GLY D N 1
ATOM 7331 C CA . GLY D 4 50 ? 107.825 131.462 176.335 1.00 68.02 50 GLY D CA 1
ATOM 7332 C C . GLY D 4 50 ? 109.266 131.075 176.691 1.00 67.03 50 GLY D C 1
ATOM 7333 O O . GLY D 4 50 ? 109.722 131.404 177.782 1.00 68.28 50 GLY D O 1
ATOM 7334 N N . GLU D 4 51 ? 109.956 130.314 175.845 1.00 62.18 51 GLU D N 1
ATOM 7335 C CA . GLU D 4 51 ? 111.249 129.700 176.160 1.00 60.75 51 GLU D CA 1
ATOM 7336 C C . GLU D 4 51 ? 112.275 129.876 175.039 1.00 61.42 51 GLU D C 1
ATOM 7337 O O . GLU D 4 51 ? 111.937 129.727 173.863 1.00 67.74 51 GLU D O 1
ATOM 7343 N N . THR D 4 52 ? 113.533 130.154 175.375 1.00 55.06 52 THR D N 1
ATOM 7344 C CA . THR D 4 52 ? 114.629 130.199 174.407 1.00 54.25 52 THR D CA 1
ATOM 7345 C C . THR D 4 52 ? 115.529 128.991 174.569 1.00 63.15 52 THR D C 1
ATOM 7346 O O . THR D 4 52 ? 116.192 128.823 175.600 1.00 73.17 52 THR D O 1
ATOM 7350 N N . LEU D 4 53 ? 115.619 128.191 173.508 1.00 58.43 53 LEU D N 1
ATOM 7351 C CA . LEU D 4 53 ? 116.552 127.083 173.399 1.00 55.25 53 LEU D CA 1
ATOM 7352 C C . LEU D 4 53 ? 117.766 127.546 172.600 1.00 55.82 53 LEU D C 1
ATOM 7353 O O . LEU D 4 53 ? 117.654 127.886 171.428 1.00 66.00 53 LEU D O 1
ATOM 7358 N N . GLY D 4 54 ? 118.932 127.563 173.230 1.00 54.56 54 GLY D N 1
ATOM 7359 C CA . GLY D 4 54 ? 120.196 127.801 172.559 1.00 56.17 54 GLY D CA 1
ATOM 7360 C C . GLY D 4 54 ? 120.714 126.513 171.938 1.00 57.05 54 GLY D C 1
ATOM 7361 O O . GLY D 4 54 ? 120.769 125.505 172.629 1.00 68.40 54 GLY D O 1
ATOM 7362 N N . VAL D 4 55 ? 121.126 126.515 170.677 1.00 53.48 55 VAL D N 1
ATOM 7363 C CA . VAL D 4 55 ? 121.801 125.372 170.049 1.00 54.22 55 VAL D CA 1
ATOM 7364 C C . VAL D 4 55 ? 123.224 125.778 169.708 1.00 62.53 55 VAL D C 1
ATOM 7365 O O . VAL D 4 55 ? 123.436 126.755 168.985 1.00 66.93 55 VAL D O 1
ATOM 7369 N N . VAL D 4 56 ? 124.206 125.052 170.237 1.00 59.18 56 VAL D N 1
ATOM 7370 C CA . VAL D 4 56 ? 125.611 125.469 170.211 1.00 55.06 56 VAL D CA 1
ATOM 7371 C C . VAL D 4 56 ? 126.568 124.318 169.919 1.00 57.22 56 VAL D C 1
ATOM 7372 O O . VAL D 4 56 ? 126.333 123.173 170.306 1.00 65.17 56 VAL D O 1
ATOM 7376 N N . GLY D 4 57 ? 127.661 124.610 169.218 1.00 55.04 57 GLY D N 1
ATOM 7377 C CA . GLY D 4 57 ? 128.673 123.620 168.874 1.00 52.94 57 GLY D CA 1
ATOM 7378 C C . GLY D 4 57 ? 129.728 124.133 167.902 1.00 54.35 57 GLY D C 1
ATOM 7379 O O . GLY D 4 57 ? 129.615 125.224 167.344 1.00 60.37 57 GLY D O 1
ATOM 7380 N N . GLU D 4 58 ? 130.776 123.323 167.710 1.00 60.43 58 GLU D N 1
ATOM 7381 C CA . GLU D 4 58 ? 131.811 123.486 166.675 1.00 62.93 58 GLU D CA 1
ATOM 7382 C C . GLU D 4 58 ? 131.190 123.576 165.264 1.00 60.83 58 GLU D C 1
ATOM 7383 O O . GLU D 4 58 ? 130.025 123.225 165.047 1.00 70.78 58 GLU D O 1
ATOM 7389 N N . SER D 4 59 ? 131.965 124.003 164.266 1.00 62.26 59 SER D N 1
ATOM 7390 C CA . SER D 4 59 ? 131.547 123.903 162.862 1.00 69.52 59 SER D CA 1
ATOM 7391 C C . SER D 4 59 ? 131.295 122.440 162.464 1.00 71.66 59 SER D C 1
ATOM 7392 O O . SER D 4 59 ? 131.956 121.520 162.944 1.00 78.27 59 SER D O 1
ATOM 7395 N N . GLY D 4 60 ? 130.303 122.201 161.604 1.00 65.51 60 GLY D N 1
ATOM 7396 C CA . GLY D 4 60 ? 129.908 120.850 161.192 1.00 65.46 60 GLY D CA 1
ATOM 7397 C C . GLY D 4 60 ? 129.018 120.082 162.179 1.00 66.01 60 GLY D C 1
ATOM 7398 O O . GLY D 4 60 ? 128.790 118.891 161.978 1.00 70.52 60 GLY D O 1
ATOM 7399 N N . CYS D 4 61 ? 128.486 120.718 163.229 1.00 57.98 61 CYS D N 1
ATOM 7400 C CA . CYS D 4 61 ? 127.595 120.067 164.180 1.00 60.10 61 CYS D CA 1
ATOM 7401 C C . CYS D 4 61 ? 126.158 119.886 163.668 1.00 65.89 61 CYS D C 1
ATOM 7402 O O . CYS D 4 61 ? 125.395 119.172 164.313 1.00 65.15 61 CYS D O 1
ATOM 7405 N N . GLY D 4 62 ? 125.762 120.498 162.543 1.00 68.41 62 GLY D N 1
ATOM 7406 C CA . GLY D 4 62 ? 124.493 120.453 162.024 1.00 67.57 62 GLY D CA 1
ATOM 7407 C C . GLY D 4 62 ? 123.425 121.272 162.607 1.00 66.94 62 GLY D C 1
ATOM 7408 O O . GLY D 4 62 ? 122.233 121.070 162.350 1.00 69.94 62 GLY D O 1
ATOM 7409 N N . LYS D 4 63 ? 123.779 122.244 163.457 1.00 62.30 63 LYS D N 1
ATOM 7410 C CA . LYS D 4 63 ? 122.824 123.146 164.120 1.00 57.55 63 LYS D CA 1
ATOM 7411 C C . LYS D 4 63 ? 122.041 124.019 163.137 1.00 63.63 63 LYS D C 1
ATOM 7412 O O . LYS D 4 63 ? 120.846 124.245 163.318 1.00 72.23 63 LYS D O 1
ATOM 7418 N N . SER D 4 64 ? 122.683 124.445 162.051 1.00 60.42 64 SER D N 1
ATOM 7419 C CA . SER D 4 64 ? 122.045 125.209 160.972 1.00 60.37 64 SER D CA 1
ATOM 7420 C C . SER D 4 64 ? 121.107 124.343 160.129 1.00 64.18 64 SER D C 1
ATOM 7421 O O . SER D 4 64 ? 120.048 124.809 159.710 1.00 71.54 64 SER D O 1
ATOM 7424 N N . THR D 4 65 ? 121.444 123.069 159.911 1.00 52.03 65 THR D N 1
ATOM 7425 C CA . THR D 4 65 ? 120.561 122.120 159.217 1.00 46.09 65 THR D CA 1
ATOM 7426 C C . THR D 4 65 ? 119.384 121.697 160.090 1.00 48.64 65 THR D C 1
ATOM 7427 O O . THR D 4 65 ? 118.262 121.635 159.601 1.00 58.71 65 THR D O 1
ATOM 7431 N N . PHE D 4 66 ? 119.571 121.526 161.397 1.00 51.98 66 PHE D N 1
ATOM 7432 C CA . PHE D 4 66 ? 118.482 121.316 162.356 1.00 54.26 66 PHE D CA 1
ATOM 7433 C C . PHE D 4 66 ? 117.450 122.454 162.327 1.00 59.26 66 PHE D C 1
ATOM 7434 O O . PHE D 4 66 ? 116.251 122.201 162.208 1.00 67.81 66 PHE D O 1
ATOM 7442 N N . ALA D 4 67 ? 117.901 123.713 162.333 1.00 59.31 67 ALA D N 1
ATOM 7443 C CA . ALA D 4 67 ? 117.035 124.884 162.217 1.00 56.04 67 ALA D CA 1
ATOM 7444 C C . ALA D 4 67 ? 116.167 124.854 160.946 1.00 57.77 67 ALA D C 1
ATOM 7445 O O . ALA D 4 67 ? 114.949 125.047 160.990 1.00 63.50 67 ALA D O 1
ATOM 7447 N N . ARG D 4 68 ? 116.785 124.560 159.800 1.00 54.71 68 ARG D N 1
ATOM 7448 C CA . ARG D 4 68 ? 116.246 124.504 158.500 1.00 52.73 68 ARG D CA 1
ATOM 7449 C C . ARG D 4 68 ? 115.286 123.361 158.332 1.00 54.46 68 ARG D C 1
ATOM 7450 O O . ARG D 4 68 ? 114.354 123.405 157.521 1.00 63.80 68 ARG D O 1
ATOM 7458 N N . ALA D 4 69 ? 115.473 122.274 159.076 1.00 45.70 69 ALA D N 1
ATOM 7459 C CA . ALA D 4 69 ? 114.587 121.115 159.051 1.00 46.27 69 ALA D CA 1
ATOM 7460 C C . ALA D 4 69 ? 113.252 121.388 159.755 1.00 48.28 69 ALA D C 1
ATOM 7461 O O . ALA D 4 69 ? 112.218 120.915 159.291 1.00 53.09 69 ALA D O 1
ATOM 7463 N N . ILE D 4 70 ? 113.237 122.182 160.830 1.00 48.03 70 ILE D N 1
ATOM 7464 C CA . ILE D 4 70 ? 112.000 122.552 161.532 1.00 47.95 70 ILE D CA 1
ATOM 7465 C C . ILE D 4 70 ? 111.103 123.407 160.637 1.00 54.63 70 ILE D C 1
ATOM 7466 O O . ILE D 4 70 ? 109.906 123.155 160.547 1.00 59.29 70 ILE D O 1
ATOM 7471 N N . ILE D 4 71 ? 111.665 124.417 159.967 1.00 55.46 71 ILE D N 1
ATOM 7472 C CA . ILE D 4 71 ? 110.894 125.374 159.156 1.00 54.12 71 ILE D CA 1
ATOM 7473 C C . ILE D 4 71 ? 110.672 124.932 157.697 1.00 55.90 71 ILE D C 1
ATOM 7474 O O . ILE D 4 71 ? 109.912 125.563 156.959 1.00 63.00 71 ILE D O 1
ATOM 7479 N N . GLY D 4 72 ? 111.312 123.841 157.265 1.00 49.74 72 GLY D N 1
ATOM 7480 C CA . GLY D 4 72 ? 111.027 123.149 156.008 1.00 48.03 72 GLY D CA 1
ATOM 7481 C C . GLY D 4 72 ? 111.876 123.545 154.794 1.00 47.61 72 GLY D C 1
ATOM 7482 O O . GLY D 4 72 ? 111.498 123.220 153.671 1.00 53.86 72 GLY D O 1
ATOM 7483 N N . LEU D 4 73 ? 113.008 124.230 154.975 1.00 48.35 73 LEU D N 1
ATOM 7484 C CA . LEU D 4 73 ? 113.940 124.561 153.896 1.00 50.95 73 LEU D CA 1
ATOM 7485 C C . LEU D 4 73 ? 114.813 123.368 153.460 1.00 59.30 73 LEU D C 1
ATOM 7486 O O . LEU D 4 73 ? 115.392 123.409 152.374 1.00 59.25 73 LEU D O 1
ATOM 7491 N N . VAL D 4 74 ? 114.894 122.295 154.257 1.00 61.26 74 VAL D N 1
ATOM 7492 C CA . VAL D 4 74 ? 115.577 121.039 153.902 1.00 52.11 74 VAL D CA 1
ATOM 7493 C C . VAL D 4 74 ? 114.717 119.849 154.319 1.00 53.95 74 VAL D C 1
ATOM 7494 O O . VAL D 4 74 ? 114.114 119.852 155.393 1.00 61.06 74 VAL D O 1
ATOM 7498 N N . LYS D 4 75 ? 114.598 118.836 153.458 1.00 53.07 75 LYS D N 1
ATOM 7499 C CA . LYS D 4 75 ? 113.737 117.672 153.700 1.00 58.23 75 LYS D CA 1
ATOM 7500 C C . LYS D 4 75 ? 114.394 116.703 154.682 1.00 54.96 75 LYS D C 1
ATOM 7501 O O . LYS D 4 75 ? 115.452 116.149 154.391 1.00 57.26 75 LYS D O 1
ATOM 7507 N N . ALA D 4 76 ? 113.758 116.470 155.824 1.00 50.46 76 ALA D N 1
ATOM 7508 C CA . ALA D 4 76 ? 114.190 115.460 156.780 1.00 49.27 76 ALA D CA 1
ATOM 7509 C C . ALA D 4 76 ? 114.041 114.037 156.218 1.00 53.03 76 ALA D C 1
ATOM 7510 O O . ALA D 4 76 ? 113.053 113.725 155.543 1.00 55.44 76 ALA D O 1
ATOM 7512 N N . THR D 4 77 ? 115.019 113.181 156.492 1.00 58.98 77 THR D N 1
ATOM 7513 C CA . THR D 4 77 ? 115.096 111.795 156.010 1.00 56.33 77 THR D CA 1
ATOM 7514 C C . THR D 4 77 ? 114.290 110.843 156.889 1.00 51.93 77 THR D C 1
ATOM 7515 O O . THR D 4 77 ? 113.770 109.844 156.398 1.00 59.93 77 THR D O 1
ATOM 7519 N N . ASP D 4 78 ? 114.160 111.130 158.182 1.00 49.86 78 ASP D N 1
ATOM 7520 C CA . ASP D 4 78 ? 113.443 110.301 159.154 1.00 52.77 78 ASP D CA 1
ATOM 7521 C C . ASP D 4 78 ? 113.048 111.132 160.387 1.00 59.02 78 ASP D C 1
ATOM 7522 O O . ASP D 4 78 ? 113.584 112.219 160.608 1.00 68.62 78 ASP D O 1
ATOM 7527 N N . GLY D 4 79 ? 112.143 110.599 161.207 1.00 55.62 79 GLY D N 1
ATOM 7528 C CA . GLY D 4 79 ? 111.708 111.175 162.478 1.00 56.61 79 GLY D CA 1
ATOM 7529 C C . GLY D 4 79 ? 110.365 111.893 162.417 1.00 60.02 79 GLY D C 1
ATOM 7530 O O . GLY D 4 79 ? 109.645 111.825 161.422 1.00 64.89 79 GLY D O 1
ATOM 7531 N N . HIS D 4 80 ? 110.028 112.592 163.496 1.00 58.59 80 HIS D N 1
ATOM 7532 C CA . HIS D 4 80 ? 108.821 113.399 163.634 1.00 54.61 80 HIS D CA 1
ATOM 7533 C C . HIS D 4 80 ? 109.139 114.787 164.195 1.00 54.75 80 HIS D C 1
ATOM 7534 O O . HIS D 4 80 ? 109.928 114.940 165.127 1.00 55.84 80 HIS D O 1
ATOM 7541 N N . VAL D 4 81 ? 108.471 115.798 163.649 1.00 56.23 81 VAL D N 1
ATOM 7542 C CA . VAL D 4 81 ? 108.407 117.159 164.175 1.00 54.93 81 VAL D CA 1
ATOM 7543 C C . VAL D 4 81 ? 106.930 117.517 164.268 1.00 58.62 81 VAL D C 1
ATOM 7544 O O . VAL D 4 81 ? 106.204 117.303 163.296 1.00 68.19 81 VAL D O 1
ATOM 7548 N N . ALA D 4 82 ? 106.471 118.053 165.393 1.00 53.53 82 ALA D N 1
ATOM 7549 C CA . ALA D 4 82 ? 105.073 118.402 165.591 1.00 52.59 82 ALA D CA 1
ATOM 7550 C C . ALA D 4 82 ? 104.916 119.789 166.214 1.00 59.06 82 ALA D C 1
ATOM 7551 O O . ALA D 4 82 ? 105.526 120.076 167.241 1.00 64.50 82 ALA D O 1
ATOM 7553 N N . TRP D 4 83 ? 104.061 120.626 165.622 1.00 65.25 83 TRP D N 1
ATOM 7554 C CA . TRP D 4 83 ? 103.740 121.985 166.066 1.00 62.60 83 TRP D CA 1
ATOM 7555 C C . TRP D 4 83 ? 102.310 122.038 166.594 1.00 53.87 83 TRP D C 1
ATOM 7556 O O . TRP D 4 83 ? 101.375 121.692 165.875 1.00 56.39 83 TRP D O 1
ATOM 7567 N N . LEU D 4 84 ? 102.121 122.438 167.852 1.00 54.32 84 LEU D N 1
ATOM 7568 C CA . LEU D 4 84 ? 100.815 122.486 168.527 1.00 57.00 84 LEU D CA 1
ATOM 7569 C C . LEU D 4 84 ? 99.977 121.190 168.388 1.00 59.16 84 LEU D C 1
ATOM 7570 O O . LEU D 4 84 ? 98.748 121.217 168.482 1.00 64.11 84 LEU D O 1
ATOM 7575 N N . GLY D 4 85 ? 100.633 120.049 168.168 1.00 55.18 85 GLY D N 1
ATOM 7576 C CA . GLY D 4 85 ? 100.013 118.735 167.980 1.00 59.09 85 GLY D CA 1
ATOM 7577 C C . GLY D 4 85 ? 99.831 118.257 166.531 1.00 61.09 85 GLY D C 1
ATOM 7578 O O . GLY D 4 85 ? 99.341 117.145 166.343 1.00 64.99 85 GLY D O 1
ATOM 7579 N N . LYS D 4 86 ? 100.218 119.032 165.508 1.00 62.77 86 LYS D N 1
ATOM 7580 C CA . LYS D 4 86 ? 100.158 118.618 164.090 1.00 65.64 86 LYS D CA 1
ATOM 7581 C C . LYS D 4 86 ? 101.549 118.326 163.532 1.00 68.10 86 LYS D C 1
ATOM 7582 O O . LYS D 4 86 ? 102.473 119.104 163.746 1.00 69.26 86 LYS D O 1
ATOM 7588 N N . GLU D 4 87 ? 101.719 117.208 162.831 1.00 66.67 87 GLU D N 1
ATOM 7589 C CA . GLU D 4 87 ? 103.010 116.807 162.253 1.00 62.59 87 GLU D CA 1
ATOM 7590 C C . GLU D 4 87 ? 103.419 117.687 161.066 1.00 62.38 87 GLU D C 1
ATOM 7591 O O . GLU D 4 87 ? 102.597 117.993 160.204 1.00 69.26 87 GLU D O 1
ATOM 7597 N N . LEU D 4 88 ? 104.701 118.050 160.993 1.00 55.28 88 LEU D N 1
ATOM 7598 C CA . LEU D 4 88 ? 105.274 118.934 159.969 1.00 61.52 88 LEU D CA 1
ATOM 7599 C C . LEU D 4 88 ? 105.977 118.192 158.821 1.00 69.35 88 LEU D C 1
ATOM 7600 O O . LEU D 4 88 ? 105.901 118.631 157.678 1.00 75.85 88 LEU D O 1
ATOM 7605 N N . LEU D 4 89 ? 106.682 117.087 159.079 1.00 60.35 89 LEU D N 1
ATOM 7606 C CA . LEU D 4 89 ? 107.611 116.530 158.078 1.00 62.24 89 LEU D CA 1
ATOM 7607 C C . LEU D 4 89 ? 106.921 115.865 156.878 1.00 68.89 89 LEU D C 1
ATOM 7608 O O . LEU D 4 89 ? 107.470 115.850 155.778 1.00 65.29 89 LEU D O 1
ATOM 7613 N N . GLY D 4 90 ? 105.710 115.341 157.065 1.00 73.95 90 GLY D N 1
ATOM 7614 C CA . GLY D 4 90 ? 104.895 114.762 155.996 1.00 71.00 90 GLY D CA 1
ATOM 7615 C C . GLY D 4 90 ? 104.051 115.777 155.218 1.00 72.12 90 GLY D C 1
ATOM 7616 O O . GLY D 4 90 ? 103.297 115.379 154.330 1.00 75.54 90 GLY D O 1
ATOM 7617 N N . MET D 4 91 ? 104.112 117.068 155.553 1.00 72.63 91 MET D N 1
ATOM 7618 C CA . MET D 4 91 ? 103.200 118.078 155.007 1.00 73.93 91 MET D CA 1
ATOM 7619 C C . MET D 4 91 ? 103.382 118.331 153.509 1.00 73.84 91 MET D C 1
ATOM 7620 O O . MET D 4 91 ? 104.506 118.361 152.999 1.00 74.21 91 MET D O 1
ATOM 7625 N N . LYS D 4 92 ? 102.268 118.576 152.816 1.00 77.03 92 LYS D N 1
ATOM 7626 C CA . LYS D 4 92 ? 102.262 119.046 151.425 1.00 76.89 92 LYS D CA 1
ATOM 7627 C C . LYS D 4 92 ? 102.765 120.501 151.324 1.00 75.57 92 LYS D C 1
ATOM 7628 O O . LYS D 4 92 ? 102.705 121.235 152.314 1.00 78.92 92 LYS D O 1
ATOM 7634 N N . PRO D 4 93 ? 103.244 120.964 150.159 1.00 68.69 93 PRO D N 1
ATOM 7635 C CA . PRO D 4 93 ? 103.794 122.312 149.994 1.00 67.09 93 PRO D CA 1
ATOM 7636 C C . PRO D 4 93 ? 102.860 123.480 150.348 1.00 65.10 93 PRO D C 1
ATOM 7637 O O . PRO D 4 93 ? 103.345 124.578 150.605 1.00 68.03 93 PRO D O 1
ATOM 7641 N N . ASP D 4 94 ? 101.542 123.292 150.347 1.00 73.87 94 ASP D N 1
ATOM 7642 C CA . ASP D 4 94 ? 100.570 124.352 150.642 1.00 76.66 94 ASP D CA 1
ATOM 7643 C C . ASP D 4 94 ? 100.256 124.475 152.139 1.00 74.01 94 ASP D C 1
ATOM 7644 O O . ASP D 4 94 ? 100.254 125.586 152.670 1.00 76.58 94 ASP D O 1
ATOM 7649 N N . GLU D 4 95 ? 100.031 123.372 152.850 1.00 71.11 95 GLU D N 1
ATOM 7650 C CA . GLU D 4 95 ? 99.683 123.405 154.280 1.00 72.49 95 GLU D CA 1
ATOM 7651 C C . GLU D 4 95 ? 100.836 123.880 155.189 1.00 74.66 95 GLU D C 1
ATOM 7652 O O . GLU D 4 95 ? 100.589 124.325 156.310 1.00 75.65 95 GLU D O 1
ATOM 7658 N N . TRP D 4 96 ? 102.082 123.915 154.692 1.00 69.54 96 TRP D N 1
ATOM 7659 C CA . TRP D 4 96 ? 103.180 124.653 155.333 1.00 63.30 96 TRP D CA 1
ATOM 7660 C C . TRP D 4 96 ? 102.849 126.125 155.575 1.00 64.97 96 TRP D C 1
ATOM 7661 O O . TRP D 4 96 ? 103.335 126.690 156.555 1.00 70.20 96 TRP D O 1
ATOM 7672 N N . ARG D 4 97 ? 102.023 126.768 154.737 1.00 58.21 97 ARG D N 1
ATOM 7673 C CA . ARG D 4 97 ? 101.679 128.184 154.920 1.00 58.80 97 ARG D CA 1
ATOM 7674 C C . ARG D 4 97 ? 100.915 128.422 156.217 1.00 61.86 97 ARG D C 1
ATOM 7675 O O . ARG D 4 97 ? 101.195 129.407 156.896 1.00 67.72 97 ARG D O 1
ATOM 7683 N N . ALA D 4 98 ? 100.034 127.513 156.623 1.00 60.30 98 ALA D N 1
ATOM 7684 C CA . ALA D 4 98 ? 99.333 127.619 157.901 1.00 64.52 98 ALA D CA 1
ATOM 7685 C C . ALA D 4 98 ? 100.299 127.594 159.102 1.00 64.55 98 ALA D C 1
ATOM 7686 O O . ALA D 4 98 ? 100.155 128.388 160.028 1.00 64.10 98 ALA D O 1
ATOM 7688 N N . VAL D 4 99 ? 101.326 126.743 159.062 1.00 61.35 99 VAL D N 1
ATOM 7689 C CA . VAL D 4 99 ? 102.361 126.642 160.104 1.00 53.33 99 VAL D CA 1
ATOM 7690 C C . VAL D 4 99 ? 103.323 127.833 160.080 1.00 56.52 99 VAL D C 1
ATOM 7691 O O . VAL D 4 99 ? 103.641 128.389 161.130 1.00 65.90 99 VAL D O 1
ATOM 7695 N N . ARG D 4 100 ? 103.760 128.298 158.903 1.00 51.85 100 ARG D N 1
ATOM 7696 C CA . ARG D 4 100 ? 104.663 129.455 158.768 1.00 51.86 100 ARG D CA 1
ATOM 7697 C C . ARG D 4 100 ? 104.041 130.800 159.156 1.00 55.63 100 ARG D C 1
ATOM 7698 O O . ARG D 4 100 ? 104.759 131.783 159.310 1.00 65.41 100 ARG D O 1
ATOM 7706 N N . SER D 4 101 ? 102.735 130.858 159.400 1.00 48.44 101 SER D N 1
ATOM 7707 C CA . SER D 4 101 ? 102.127 131.993 160.106 1.00 49.76 101 SER D CA 1
ATOM 7708 C C . SER D 4 101 ? 102.672 132.109 161.534 1.00 56.36 101 SER D C 1
ATOM 7709 O O . SER D 4 101 ? 102.888 133.211 162.035 1.00 61.93 101 SER D O 1
ATOM 7712 N N . ASP D 4 102 ? 102.964 130.978 162.181 1.00 53.23 102 ASP D N 1
ATOM 7713 C CA . ASP D 4 102 ? 103.493 130.915 163.536 1.00 49.67 102 ASP D CA 1
ATOM 7714 C C . ASP D 4 102 ? 105.022 130.794 163.605 1.00 49.42 102 ASP D C 1
ATOM 7715 O O . ASP D 4 102 ? 105.615 131.334 164.538 1.00 62.20 102 ASP D O 1
ATOM 7720 N N . ILE D 4 103 ? 105.659 130.096 162.655 1.00 46.32 103 ILE D N 1
ATOM 7721 C CA . ILE D 4 103 ? 107.111 129.859 162.635 1.00 43.72 103 ILE D CA 1
ATOM 7722 C C . ILE D 4 103 ? 107.790 130.744 161.583 1.00 46.92 103 ILE D C 1
ATOM 7723 O O . ILE D 4 103 ? 107.462 130.674 160.401 1.00 56.88 103 ILE D O 1
ATOM 7728 N N . GLN D 4 104 ? 108.769 131.548 161.994 1.00 46.27 104 GLN D N 1
ATOM 7729 C CA . GLN D 4 104 ? 109.504 132.505 161.159 1.00 45.72 104 GLN D CA 1
ATOM 7730 C C . GLN D 4 104 ? 111.016 132.439 161.442 1.00 49.21 104 GLN D C 1
ATOM 7731 O O . GLN D 4 104 ? 111.432 131.748 162.366 1.00 63.76 104 GLN D O 1
ATOM 7737 N N . MET D 4 105 ? 111.868 133.126 160.670 1.00 47.77 105 MET D N 1
ATOM 7738 C CA . MET D 4 105 ? 113.326 132.955 160.771 1.00 55.32 105 MET D CA 1
ATOM 7739 C C . MET D 4 105 ? 114.153 134.223 160.544 1.00 60.64 105 MET D C 1
ATOM 7740 O O . MET D 4 105 ? 113.779 135.093 159.760 1.00 69.61 105 MET D O 1
ATOM 7745 N N . ILE D 4 106 ? 115.304 134.293 161.215 1.00 51.28 106 ILE D N 1
ATOM 7746 C CA . ILE D 4 106 ? 116.355 135.312 161.096 1.00 49.48 106 ILE D CA 1
ATOM 7747 C C . ILE D 4 106 ? 117.662 134.598 160.723 1.00 54.85 106 ILE D C 1
ATOM 7748 O O . ILE D 4 106 ? 117.917 133.489 161.194 1.00 66.76 106 ILE D O 1
ATOM 7753 N N . PHE D 4 107 ? 118.480 135.212 159.866 1.00 53.41 107 PHE D N 1
ATOM 7754 C CA . PHE D 4 107 ? 119.519 134.520 159.100 1.00 50.71 107 PHE D CA 1
ATOM 7755 C C . PHE D 4 107 ? 120.948 135.018 159.370 1.00 54.61 107 PHE D C 1
ATOM 7756 O O . PHE D 4 107 ? 121.153 136.105 159.902 1.00 58.40 107 PHE D O 1
ATOM 7764 N N . GLN D 4 108 ? 121.932 134.219 158.955 1.00 58.21 108 GLN D N 1
ATOM 7765 C CA . GLN D 4 108 ? 123.377 134.400 159.133 1.00 61.64 108 GLN D CA 1
ATOM 7766 C C . GLN D 4 108 ? 123.905 135.760 158.655 1.00 66.85 108 GLN D C 1
ATOM 7767 O O . GLN D 4 108 ? 124.610 136.447 159.384 1.00 68.52 108 GLN D O 1
ATOM 7773 N N . ASP D 4 109 ? 123.623 136.133 157.406 1.00 71.50 109 ASP D N 1
ATOM 7774 C CA . ASP D 4 109 ? 124.280 137.256 156.733 1.00 70.49 109 ASP D CA 1
ATOM 7775 C C . ASP D 4 109 ? 123.334 138.467 156.659 1.00 68.30 109 ASP D C 1
ATOM 7776 O O . ASP D 4 109 ? 122.241 138.345 156.099 1.00 74.01 109 ASP D O 1
ATOM 7781 N N . PRO D 4 110 ? 123.734 139.638 157.183 1.00 60.27 110 PRO D N 1
ATOM 7782 C CA . PRO D 4 110 ? 122.855 140.792 157.268 1.00 61.84 110 PRO D CA 1
ATOM 7783 C C . PRO D 4 110 ? 122.385 141.304 155.905 1.00 66.82 110 PRO D C 1
ATOM 7784 O O . PRO D 4 110 ? 121.200 141.582 155.744 1.00 70.22 110 PRO D O 1
ATOM 7788 N N . LEU D 4 111 ? 123.272 141.434 154.916 1.00 67.28 111 LEU D N 1
ATOM 7789 C CA . LEU D 4 111 ? 122.923 142.002 153.613 1.00 62.49 111 LEU D CA 1
ATOM 7790 C C . LEU D 4 111 ? 122.243 140.976 152.704 1.00 65.62 111 LEU D C 1
ATOM 7791 O O . LEU D 4 111 ? 121.287 141.309 152.012 1.00 67.92 111 LEU D O 1
ATOM 7796 N N . ALA D 4 112 ? 122.690 139.720 152.713 1.00 64.34 112 ALA D N 1
ATOM 7797 C CA . ALA D 4 112 ? 122.214 138.638 151.944 1.00 59.55 112 ALA D CA 1
ATOM 7798 C C . ALA D 4 112 ? 120.803 138.251 152.288 1.00 62.52 112 ALA D C 1
ATOM 7799 O O . ALA D 4 112 ? 120.063 137.727 151.450 1.00 68.52 112 ALA D O 1
ATOM 7801 N N . SER D 4 113 ? 120.397 138.448 153.543 1.00 58.43 113 SER D N 1
ATOM 7802 C CA . SER D 4 113 ? 119.043 138.208 154.043 1.00 55.09 113 SER D CA 1
ATOM 7803 C C . SER D 4 113 ? 117.990 139.124 153.406 1.00 61.44 113 SER D C 1
ATOM 7804 O O . SER D 4 113 ? 116.801 138.809 153.421 1.00 65.15 113 SER D O 1
ATOM 7807 N N . LEU D 4 114 ? 118.398 140.254 152.819 1.00 60.48 114 LEU D N 1
ATOM 7808 C CA . LEU D 4 114 ? 117.530 141.286 152.263 1.00 56.46 114 LEU D CA 1
ATOM 7809 C C . LEU D 4 114 ? 117.658 141.333 150.735 1.00 52.33 114 LEU D C 1
ATOM 7810 O O . LEU D 4 114 ? 118.765 141.399 150.211 1.00 56.85 114 LEU D O 1
ATOM 7815 N N . ASN D 4 115 ? 116.551 141.327 149.990 1.00 51.19 115 ASN D N 1
ATOM 7816 C CA . ASN D 4 115 ? 116.595 141.449 148.533 1.00 54.87 115 ASN D CA 1
ATOM 7817 C C . ASN D 4 115 ? 117.129 142.840 148.127 1.00 54.52 115 ASN D C 1
ATOM 7818 O O . ASN D 4 115 ? 116.472 143.842 148.420 1.00 62.26 115 ASN D O 1
ATOM 7823 N N . PRO D 4 116 ? 118.277 142.951 147.431 1.00 40.21 116 PRO D N 1
ATOM 7824 C CA . PRO D 4 116 ? 118.913 144.239 147.191 1.00 42.22 116 PRO D CA 1
ATOM 7825 C C . PRO D 4 116 ? 118.177 145.137 146.189 1.00 48.58 116 PRO D C 1
ATOM 7826 O O . PRO D 4 116 ? 118.494 146.320 146.099 1.00 56.96 116 PRO D O 1
ATOM 7830 N N . ARG D 4 117 ? 117.193 144.618 145.446 1.00 51.43 117 ARG D N 1
ATOM 7831 C CA . ARG D 4 117 ? 116.344 145.401 144.538 1.00 49.90 117 ARG D CA 1
ATOM 7832 C C . ARG D 4 117 ? 115.087 145.966 145.208 1.00 47.31 117 ARG D C 1
ATOM 7833 O O . ARG D 4 117 ? 114.342 146.690 144.556 1.00 55.75 117 ARG D O 1
ATOM 7841 N N . MET D 4 118 ? 114.832 145.671 146.483 1.00 43.76 118 MET D N 1
ATOM 7842 C CA . MET D 4 118 ? 113.634 146.108 147.214 1.00 46.95 118 MET D CA 1
ATOM 7843 C C . MET D 4 118 ? 113.966 147.107 148.324 1.00 51.89 118 MET D C 1
ATOM 7844 O O . MET D 4 118 ? 115.040 147.067 148.912 1.00 56.82 118 MET D O 1
ATOM 7849 N N . THR D 4 119 ? 113.044 148.010 148.630 1.00 50.21 119 THR D N 1
ATOM 7850 C CA . THR D 4 119 ? 113.157 148.912 149.783 1.00 51.29 119 THR D CA 1
ATOM 7851 C C . THR D 4 119 ? 112.762 148.216 151.082 1.00 56.88 119 THR D C 1
ATOM 7852 O O . THR D 4 119 ? 112.058 147.205 151.070 1.00 65.52 119 THR D O 1
ATOM 7856 N N . ILE D 4 120 ? 113.171 148.776 152.227 1.00 52.87 120 ILE D N 1
ATOM 7857 C CA . ILE D 4 120 ? 112.793 148.274 153.557 1.00 50.61 120 ILE D CA 1
ATOM 7858 C C . ILE D 4 120 ? 111.286 148.043 153.671 1.00 56.22 120 ILE D C 1
ATOM 7859 O O . ILE D 4 120 ? 110.864 146.992 154.159 1.00 68.29 120 ILE D O 1
ATOM 7864 N N . GLY D 4 121 ? 110.474 148.991 153.203 1.00 42.59 121 GLY D N 1
ATOM 7865 C CA . GLY D 4 121 ? 109.028 148.913 153.328 1.00 46.90 121 GLY D CA 1
ATOM 7866 C C . GLY D 4 121 ? 108.452 147.672 152.663 1.00 49.26 121 GLY D C 1
ATOM 7867 O O . GLY D 4 121 ? 107.581 147.031 153.236 1.00 56.06 121 GLY D O 1
ATOM 7868 N N . GLU D 4 122 ? 108.967 147.264 151.508 1.00 47.06 122 GLU D N 1
ATOM 7869 C CA . GLU D 4 122 ? 108.582 146.123 150.773 1.00 48.30 122 GLU D CA 1
ATOM 7870 C C . GLU D 4 122 ? 109.064 144.839 151.389 1.00 56.69 122 GLU D C 1
ATOM 7871 O O . GLU D 4 122 ? 108.369 143.817 151.393 1.00 63.11 122 GLU D O 1
ATOM 7877 N N . ILE D 4 123 ? 110.288 144.846 151.930 1.00 48.86 123 ILE D N 1
ATOM 7878 C CA . ILE D 4 123 ? 110.885 143.687 152.597 1.00 44.92 123 ILE D CA 1
ATOM 7879 C C . ILE D 4 123 ? 110.084 143.321 153.849 1.00 53.87 123 ILE D C 1
ATOM 7880 O O . ILE D 4 123 ? 109.738 142.156 154.035 1.00 58.09 123 ILE D O 1
ATOM 7885 N N . ILE D 4 124 ? 109.754 144.295 154.703 1.00 51.38 124 ILE D N 1
ATOM 7886 C CA . ILE D 4 124 ? 108.938 144.049 155.896 1.00 42.11 124 ILE D CA 1
ATOM 7887 C C . ILE D 4 124 ? 107.476 143.771 155.511 1.00 51.37 124 ILE D C 1
ATOM 7888 O O . ILE D 4 124 ? 106.825 142.950 156.146 1.00 59.00 124 ILE D O 1
ATOM 7893 N N . ALA D 4 125 ? 106.944 144.394 154.456 1.00 55.39 125 ALA D N 1
ATOM 7894 C CA . ALA D 4 125 ? 105.585 144.138 153.987 1.00 53.92 125 ALA D CA 1
ATOM 7895 C C . ALA D 4 125 ? 105.390 142.800 153.263 1.00 62.08 125 ALA D C 1
ATOM 7896 O O . ALA D 4 125 ? 104.245 142.384 153.114 1.00 70.90 125 ALA D O 1
ATOM 7898 N N . GLU D 4 126 ? 106.431 142.123 152.767 1.00 60.52 126 GLU D N 1
ATOM 7899 C CA . GLU D 4 126 ? 106.275 140.934 151.910 1.00 57.12 126 GLU D CA 1
ATOM 7900 C C . GLU D 4 126 ? 105.561 139.763 152.608 1.00 55.71 126 GLU D C 1
ATOM 7901 O O . GLU D 4 126 ? 104.610 139.229 152.023 1.00 66.07 126 GLU D O 1
ATOM 7907 N N . PRO D 4 127 ? 105.869 139.382 153.864 1.00 43.06 127 PRO D N 1
ATOM 7908 C CA . PRO D 4 127 ? 105.034 138.434 154.597 1.00 50.86 127 PRO D CA 1
ATOM 7909 C C . PRO D 4 127 ? 103.588 138.913 154.765 1.00 61.27 127 PRO D C 1
ATOM 7910 O O . PRO D 4 127 ? 102.648 138.170 154.484 1.00 68.63 127 PRO D O 1
ATOM 7914 N N . LEU D 4 128 ? 103.386 140.164 155.178 1.00 59.61 128 LEU D N 1
ATOM 7915 C CA . LEU D 4 128 ? 102.062 140.706 155.481 1.00 52.82 128 LEU D CA 1
ATOM 7916 C C . LEU D 4 128 ? 101.157 140.745 154.244 1.00 59.53 128 LEU D C 1
ATOM 7917 O O . LEU D 4 128 ? 100.002 140.327 154.307 1.00 67.93 128 LEU D O 1
ATOM 7922 N N . ARG D 4 129 ? 101.704 141.149 153.096 1.00 65.24 129 ARG D N 1
ATOM 7923 C CA . ARG D 4 129 ? 101.027 141.150 151.790 1.00 68.77 129 ARG D CA 1
ATOM 7924 C C . ARG D 4 129 ? 100.684 139.733 151.326 1.00 66.52 129 ARG D C 1
ATOM 7925 O O . ARG D 4 129 ? 99.650 139.522 150.701 1.00 65.70 129 ARG D O 1
ATOM 7933 N N . THR D 4 130 ? 101.531 138.761 151.654 1.00 55.86 130 THR D N 1
ATOM 7934 C CA . THR D 4 130 ? 101.358 137.350 151.290 1.00 50.86 130 THR D CA 1
ATOM 7935 C C . THR D 4 130 ? 100.304 136.630 152.133 1.00 55.26 130 THR D C 1
ATOM 7936 O O . THR D 4 130 ? 99.589 135.778 151.611 1.00 64.35 130 THR D O 1
ATOM 7940 N N . TYR D 4 131 ? 100.166 136.970 153.415 1.00 55.80 131 TYR D N 1
ATOM 7941 C CA . TYR D 4 131 ? 99.189 136.361 154.320 1.00 60.96 131 TYR D CA 1
ATOM 7942 C C . TYR D 4 131 ? 97.846 137.099 154.420 1.00 60.00 131 TYR D C 1
ATOM 7943 O O . TYR D 4 131 ? 96.848 136.467 154.758 1.00 63.68 131 TYR D O 1
ATOM 7952 N N . HIS D 4 132 ? 97.781 138.393 154.097 1.00 60.68 132 HIS D N 1
ATOM 7953 C CA . HIS D 4 132 ? 96.546 139.187 154.163 1.00 63.68 132 HIS D CA 1
ATOM 7954 C C . HIS D 4 132 ? 96.290 139.981 152.868 1.00 62.20 132 HIS D C 1
ATOM 7955 O O . HIS D 4 132 ? 96.378 141.209 152.870 1.00 70.87 132 HIS D O 1
ATOM 7962 N N . PRO D 4 133 ? 95.969 139.325 151.737 1.00 52.36 133 PRO D N 1
ATOM 7963 C CA . PRO D 4 133 ? 95.886 139.987 150.434 1.00 57.13 133 PRO D CA 1
ATOM 7964 C C . PRO D 4 133 ? 94.843 141.110 150.344 1.00 62.91 133 PRO D C 1
ATOM 7965 O O . PRO D 4 133 ? 94.979 142.016 149.524 1.00 65.93 133 PRO D O 1
ATOM 7969 N N . LYS D 4 134 ? 93.796 141.056 151.172 1.00 66.33 134 LYS D N 1
ATOM 7970 C CA . LYS D 4 134 ? 92.707 142.046 151.224 1.00 68.99 134 LYS D CA 1
ATOM 7971 C C . LYS D 4 134 ? 93.041 143.307 152.033 1.00 64.54 134 LYS D C 1
ATOM 7972 O O . LYS D 4 134 ? 92.265 144.259 152.021 1.00 66.33 134 LYS D O 1
ATOM 7978 N N . MET D 4 135 ? 94.165 143.333 152.741 1.00 59.74 135 MET D N 1
ATOM 7979 C CA . MET D 4 135 ? 94.614 144.476 153.535 1.00 59.71 135 MET D CA 1
ATOM 7980 C C . MET D 4 135 ? 95.083 145.630 152.634 1.00 67.44 135 MET D C 1
ATOM 7981 O O . MET D 4 135 ? 95.745 145.403 151.622 1.00 72.59 135 MET D O 1
ATOM 7986 N N . SER D 4 136 ? 94.738 146.872 152.975 1.00 71.42 136 SER D N 1
ATOM 7987 C CA . SER D 4 136 ? 95.047 148.048 152.152 1.00 71.55 136 SER D CA 1
ATOM 7988 C C . SER D 4 136 ? 96.526 148.451 152.198 1.00 68.62 136 SER D C 1
ATOM 7989 O O . SER D 4 136 ? 97.255 148.145 153.147 1.00 73.48 136 SER D O 1
ATOM 7992 N N . ARG D 4 137 ? 96.977 149.219 151.199 1.00 60.55 137 ARG D N 1
ATOM 7993 C CA . ARG D 4 137 ? 98.330 149.800 151.173 1.00 60.92 137 ARG D CA 1
ATOM 7994 C C . ARG D 4 137 ? 98.603 150.676 152.397 1.00 66.05 137 ARG D C 1
ATOM 7995 O O . ARG D 4 137 ? 99.727 150.680 152.896 1.00 77.21 137 ARG D O 1
ATOM 8003 N N . GLN D 4 138 ? 97.585 151.367 152.909 1.00 63.33 138 GLN D N 1
ATOM 8004 C CA . GLN D 4 138 ? 97.685 152.193 154.115 1.00 64.88 138 GLN D CA 1
ATOM 8005 C C . GLN D 4 138 ? 97.916 151.341 155.371 1.00 65.28 138 GLN D C 1
ATOM 8006 O O . GLN D 4 138 ? 98.861 151.601 156.114 1.00 71.70 138 GLN D O 1
ATOM 8012 N N . GLU D 4 139 ? 97.129 150.283 155.572 1.00 65.29 139 GLU D N 1
ATOM 8013 C CA . GLU D 4 139 ? 97.284 149.371 156.712 1.00 66.68 139 GLU D CA 1
ATOM 8014 C C . GLU D 4 139 ? 98.658 148.697 156.705 1.00 66.40 139 GLU D C 1
ATOM 8015 O O . GLU D 4 139 ? 99.330 148.644 157.734 1.00 71.33 139 GLU D O 1
ATOM 8021 N N . VAL D 4 140 ? 99.118 148.233 155.541 1.00 59.78 140 VAL D N 1
ATOM 8022 C CA . VAL D 4 140 ? 100.442 147.627 155.389 1.00 59.98 140 VAL D CA 1
ATOM 8023 C C . VAL D 4 140 ? 101.561 148.617 155.720 1.00 63.31 140 VAL D C 1
ATOM 8024 O O . VAL D 4 140 ? 102.450 148.284 156.504 1.00 72.79 140 VAL D O 1
ATOM 8028 N N . ARG D 4 141 ? 101.521 149.853 155.200 1.00 63.63 141 ARG D N 1
ATOM 8029 C CA . ARG D 4 141 ? 102.513 150.891 155.539 1.00 65.93 141 ARG D CA 1
ATOM 8030 C C . ARG D 4 141 ? 102.497 151.247 157.026 1.00 68.36 141 ARG D C 1
ATOM 8031 O O . ARG D 4 141 ? 103.563 151.389 157.621 1.00 73.27 141 ARG D O 1
ATOM 8039 N N . GLU D 4 142 ? 101.329 151.346 157.650 1.00 65.91 142 GLU D N 1
ATOM 8040 C CA . GLU D 4 142 ? 101.217 151.652 159.078 1.00 64.36 142 GLU D CA 1
ATOM 8041 C C . GLU D 4 142 ? 101.729 150.510 159.967 1.00 67.12 142 GLU D C 1
ATOM 8042 O O . GLU D 4 142 ? 102.505 150.758 160.892 1.00 73.47 142 GLU D O 1
ATOM 8048 N N . ARG D 4 143 ? 101.402 149.254 159.640 1.00 62.57 143 ARG D N 1
ATOM 8049 C CA . ARG D 4 143 ? 101.952 148.059 160.301 1.00 59.83 143 ARG D CA 1
ATOM 8050 C C . ARG D 4 143 ? 103.473 148.019 160.208 1.00 63.73 143 ARG D C 1
ATOM 8051 O O . ARG D 4 143 ? 104.148 147.788 161.210 1.00 73.00 143 ARG D O 1
ATOM 8059 N N . VAL D 4 144 ? 104.031 148.288 159.029 1.00 52.28 144 VAL D N 1
ATOM 8060 C CA . VAL D 4 144 ? 105.482 148.313 158.822 1.00 44.99 144 VAL D CA 1
ATOM 8061 C C . VAL D 4 144 ? 106.152 149.442 159.600 1.00 52.85 144 VAL D C 1
ATOM 8062 O O . VAL D 4 144 ? 107.140 149.186 160.286 1.00 64.01 144 VAL D O 1
ATOM 8066 N N . LYS D 4 145 ? 105.627 150.671 159.577 1.00 58.02 145 LYS D N 1
ATOM 8067 C CA . LYS D 4 145 ? 106.184 151.786 160.364 1.00 60.58 145 LYS D CA 1
ATOM 8068 C C . LYS D 4 145 ? 106.136 151.516 161.868 1.00 60.31 145 LYS D C 1
ATOM 8069 O O . LYS D 4 145 ? 107.116 151.792 162.558 1.00 67.46 145 LYS D O 1
ATOM 8075 N N . ALA D 4 146 ? 105.059 150.925 162.377 1.00 52.90 146 ALA D N 1
ATOM 8076 C CA . ALA D 4 146 ? 104.961 150.527 163.779 1.00 54.98 146 ALA D CA 1
ATOM 8077 C C . ALA D 4 146 ? 106.010 149.469 164.158 1.00 57.86 146 ALA D C 1
ATOM 8078 O O . ALA D 4 146 ? 106.682 149.606 165.180 1.00 59.87 146 ALA D O 1
ATOM 8080 N N . MET D 4 147 ? 106.216 148.445 163.324 1.00 66.43 147 MET D N 1
ATOM 8081 C CA . MET D 4 147 ? 107.237 147.426 163.578 1.00 66.06 147 MET D CA 1
ATOM 8082 C C . MET D 4 147 ? 108.667 147.970 163.457 1.00 66.20 147 MET D C 1
ATOM 8083 O O . MET D 4 147 ? 109.527 147.615 164.262 1.00 66.89 147 MET D O 1
ATOM 8088 N N . MET D 4 148 ? 108.940 148.885 162.523 1.00 62.52 148 MET D N 1
ATOM 8089 C CA . MET D 4 148 ? 110.240 149.559 162.442 1.00 56.06 148 MET D CA 1
ATOM 8090 C C . MET D 4 148 ? 110.558 150.355 163.706 1.00 60.70 148 MET D C 1
ATOM 8091 O O . MET D 4 148 ? 111.653 150.219 164.255 1.00 69.04 148 MET D O 1
ATOM 8096 N N . LEU D 4 149 ? 109.592 151.119 164.221 1.00 54.52 149 LEU D N 1
ATOM 8097 C CA . LEU D 4 149 ? 109.751 151.851 165.474 1.00 54.90 149 LEU D CA 1
ATOM 8098 C C . LEU D 4 149 ? 109.985 150.901 166.661 1.00 60.25 149 LEU D C 1
ATOM 8099 O O . LEU D 4 149 ? 110.736 151.235 167.575 1.00 64.71 149 LEU D O 1
ATOM 8104 N N . LYS D 4 150 ? 109.407 149.694 166.629 1.00 56.01 150 LYS D N 1
ATOM 8105 C CA . LYS D 4 150 ? 109.624 148.644 167.634 1.00 51.98 150 LYS D CA 1
ATOM 8106 C C . LYS D 4 150 ? 111.038 148.057 167.587 1.00 54.14 150 LYS D C 1
ATOM 8107 O O . LYS D 4 150 ? 111.643 147.885 168.639 1.00 62.88 150 LYS D O 1
ATOM 8113 N N . VAL D 4 151 ? 111.608 147.801 166.403 1.00 49.01 151 VAL D N 1
ATOM 8114 C CA . VAL D 4 151 ? 113.004 147.334 166.265 1.00 49.04 151 VAL D CA 1
ATOM 8115 C C . VAL D 4 151 ? 114.061 148.441 166.360 1.00 54.92 151 VAL D C 1
ATOM 8116 O O . VAL D 4 151 ? 115.254 148.153 166.451 1.00 63.34 151 VAL D O 1
ATOM 8120 N N . GLY D 4 152 ? 113.654 149.708 166.368 1.00 55.11 152 GLY D N 1
ATOM 8121 C CA . GLY D 4 152 ? 114.537 150.864 166.558 1.00 56.56 152 GLY D CA 1
ATOM 8122 C C . GLY D 4 152 ? 115.034 151.538 165.275 1.00 58.59 152 GLY D C 1
ATOM 8123 O O . GLY D 4 152 ? 115.962 152.341 165.337 1.00 60.97 152 GLY D O 1
ATOM 8124 N N . LEU D 4 153 ? 114.441 151.244 164.118 1.00 51.11 153 LEU D N 1
ATOM 8125 C CA . LEU D 4 153 ? 114.667 152.004 162.887 1.00 52.20 153 LEU D CA 1
ATOM 8126 C C . LEU D 4 153 ? 113.740 153.226 162.842 1.00 59.50 153 LEU D C 1
ATOM 8127 O O . LEU D 4 153 ? 112.572 153.148 163.222 1.00 66.47 153 LEU D O 1
ATOM 8132 N N . LEU D 4 154 ? 114.242 154.358 162.354 1.00 59.39 154 LEU D N 1
ATOM 8133 C CA . LEU D 4 154 ? 113.445 155.567 162.185 1.00 56.39 154 LEU D CA 1
ATOM 8134 C C . LEU D 4 154 ? 112.419 155.373 161.045 1.00 59.74 154 LEU D C 1
ATOM 8135 O O . LEU D 4 154 ? 112.807 154.955 159.954 1.00 62.79 154 LEU D O 1
ATOM 8140 N N . PRO D 4 155 ? 111.126 155.699 161.231 1.00 56.48 155 PRO D N 1
ATOM 8141 C CA . PRO D 4 155 ? 110.082 155.483 160.230 1.00 57.29 155 PRO D CA 1
ATOM 8142 C C . PRO D 4 155 ? 110.352 156.088 158.847 1.00 61.28 155 PRO D C 1
ATOM 8143 O O . PRO D 4 155 ? 109.919 155.530 157.844 1.00 65.32 155 PRO D O 1
ATOM 8147 N N . ASN D 4 156 ? 111.082 157.201 158.753 1.00 60.20 156 ASN D N 1
ATOM 8148 C CA . ASN D 4 156 ? 111.397 157.847 157.476 1.00 56.18 156 ASN D CA 1
ATOM 8149 C C . ASN D 4 156 ? 112.447 157.105 156.616 1.00 59.40 156 ASN D C 1
ATOM 8150 O O . ASN D 4 156 ? 112.644 157.462 155.456 1.00 60.06 156 ASN D O 1
ATOM 8155 N N . LEU D 4 157 ? 113.078 156.042 157.130 1.00 61.95 157 LEU D N 1
ATOM 8156 C CA . LEU D 4 157 ? 113.970 155.145 156.376 1.00 57.28 157 LEU D CA 1
ATOM 8157 C C . LEU D 4 157 ? 113.215 154.168 155.451 1.00 58.52 157 LEU D C 1
ATOM 8158 O O . LEU D 4 157 ? 113.848 153.446 154.684 1.00 61.34 157 LEU D O 1
ATOM 8163 N N . ILE D 4 158 ? 111.878 154.147 155.494 1.00 58.96 158 ILE D N 1
ATOM 8164 C CA . ILE D 4 158 ? 110.981 153.207 154.795 1.00 55.60 158 ILE D CA 1
ATOM 8165 C C . ILE D 4 158 ? 111.326 152.944 153.315 1.00 58.41 158 ILE D C 1
ATOM 8166 O O . ILE D 4 158 ? 111.164 151.819 152.838 1.00 65.72 158 ILE D O 1
ATOM 8171 N N . ASN D 4 159 ? 111.740 153.979 152.581 1.00 51.58 159 ASN D N 1
ATOM 8172 C CA . ASN D 4 159 ? 111.949 153.941 151.134 1.00 47.41 159 ASN D CA 1
ATOM 8173 C C . ASN D 4 159 ? 113.416 153.724 150.736 1.00 52.34 159 ASN D C 1
ATOM 8174 O O . ASN D 4 159 ? 113.747 153.821 149.555 1.00 62.94 159 ASN D O 1
ATOM 8179 N N . ARG D 4 160 ? 114.319 153.470 151.685 1.00 48.74 160 ARG D N 1
ATOM 8180 C CA . ARG D 4 160 ? 115.742 153.230 151.403 1.00 52.14 160 ARG D CA 1
ATOM 8181 C C . ARG D 4 160 ? 116.015 151.752 151.124 1.00 52.71 160 ARG D C 1
ATOM 8182 O O . ARG D 4 160 ? 115.253 150.874 151.537 1.00 58.03 160 ARG D O 1
ATOM 8190 N N . TYR D 4 161 ? 117.076 151.482 150.377 1.00 56.93 161 TYR D N 1
ATOM 8191 C CA . TYR D 4 161 ? 117.462 150.145 149.919 1.00 56.87 161 TYR D CA 1
ATOM 8192 C C . TYR D 4 161 ? 118.490 149.514 150.871 1.00 57.66 161 TYR D C 1
ATOM 8193 O O . TYR D 4 161 ? 119.253 150.242 151.503 1.00 66.03 161 TYR D O 1
ATOM 8202 N N . PRO D 4 162 ? 118.570 148.181 151.001 1.00 51.31 162 PRO D N 1
ATOM 8203 C CA . PRO D 4 162 ? 119.329 147.539 152.069 1.00 52.39 162 PRO D CA 1
ATOM 8204 C C . PRO D 4 162 ? 120.850 147.747 152.002 1.00 63.05 162 PRO D C 1
ATOM 8205 O O . PRO D 4 162 ? 121.509 147.646 153.034 1.00 64.91 162 PRO D O 1
ATOM 8209 N N . HIS D 4 163 ? 121.430 148.096 150.849 1.00 68.92 163 HIS D N 1
ATOM 8210 C CA . HIS D 4 163 ? 122.849 148.471 150.757 1.00 63.57 163 HIS D CA 1
ATOM 8211 C C . HIS D 4 163 ? 123.177 149.830 151.389 1.00 60.34 163 HIS D C 1
ATOM 8212 O O . HIS D 4 163 ? 124.347 150.155 151.564 1.00 61.39 163 HIS D O 1
ATOM 8219 N N . GLU D 4 164 ? 122.179 150.632 151.751 1.00 65.25 164 GLU D N 1
ATOM 8220 C CA . GLU D 4 164 ? 122.354 151.910 152.449 1.00 62.95 164 GLU D CA 1
ATOM 8221 C C . GLU D 4 164 ? 122.529 151.749 153.977 1.00 64.33 164 GLU D C 1
ATOM 8222 O O . GLU D 4 164 ? 122.583 152.748 154.695 1.00 69.26 164 GLU D O 1
ATOM 8228 N N . PHE D 4 165 ? 122.613 150.515 154.501 1.00 56.92 165 PHE D N 1
ATOM 8229 C CA . PHE D 4 165 ? 122.512 150.203 155.934 1.00 55.48 165 PHE D CA 1
ATOM 8230 C C . PHE D 4 165 ? 123.732 149.475 156.524 1.00 62.15 165 PHE D C 1
ATOM 8231 O O . PHE D 4 165 ? 124.423 148.712 155.853 1.00 70.34 165 PHE D O 1
ATOM 8239 N N . SER D 4 166 ? 124.004 149.724 157.808 1.00 63.67 166 SER D N 1
ATOM 8240 C CA . SER D 4 166 ? 125.260 149.390 158.504 1.00 66.26 166 SER D CA 1
ATOM 8241 C C . SER D 4 166 ? 125.383 147.954 159.052 1.00 63.25 166 SER D C 1
ATOM 8242 O O . SER D 4 166 ? 126.089 147.719 160.031 1.00 69.24 166 SER D O 1
ATOM 8245 N N . GLY D 4 167 ? 124.701 146.971 158.472 1.00 55.57 167 GLY D N 1
ATOM 8246 C CA . GLY D 4 167 ? 124.755 145.560 158.895 1.00 56.95 167 GLY D CA 1
ATOM 8247 C C . GLY D 4 167 ? 123.938 145.237 160.152 1.00 57.39 167 GLY D C 1
ATOM 8248 O O . GLY D 4 167 ? 123.031 144.409 160.104 1.00 62.06 167 GLY D O 1
ATOM 8249 N N . GLY D 4 168 ? 124.151 145.950 161.257 1.00 59.10 168 GLY D N 1
ATOM 8250 C CA . GLY D 4 168 ? 123.305 145.828 162.455 1.00 56.62 168 GLY D CA 1
ATOM 8251 C C . GLY D 4 168 ? 121.857 146.249 162.208 1.00 56.83 168 GLY D C 1
ATOM 8252 O O . GLY D 4 168 ? 120.914 145.570 162.615 1.00 66.88 168 GLY D O 1
ATOM 8253 N N . GLN D 4 169 ? 121.665 147.321 161.443 1.00 54.52 169 GLN D N 1
ATOM 8254 C CA . GLN D 4 169 ? 120.353 147.736 160.946 1.00 54.26 169 GLN D CA 1
ATOM 8255 C C . GLN D 4 169 ? 119.710 146.682 160.032 1.00 57.44 169 GLN D C 1
ATOM 8256 O O . GLN D 4 169 ? 118.494 146.531 160.033 1.00 64.88 169 GLN D O 1
ATOM 8262 N N . CYS D 4 170 ? 120.493 145.888 159.306 1.00 55.71 170 CYS D N 1
ATOM 8263 C CA . CYS D 4 170 ? 119.945 144.830 158.467 1.00 52.44 170 CYS D CA 1
ATOM 8264 C C . CYS D 4 170 ? 119.326 143.685 159.281 1.00 61.19 170 CYS D C 1
ATOM 8265 O O . CYS D 4 170 ? 118.243 143.213 158.940 1.00 67.78 170 CYS D O 1
ATOM 8268 N N . GLN D 4 171 ? 119.930 143.287 160.402 1.00 61.36 171 GLN D N 1
ATOM 8269 C CA . GLN D 4 171 ? 119.299 142.310 161.295 1.00 57.73 171 GLN D CA 1
ATOM 8270 C C . GLN D 4 171 ? 118.073 142.873 162.011 1.00 57.51 171 GLN D C 1
ATOM 8271 O O . GLN D 4 171 ? 117.132 142.123 162.264 1.00 68.65 171 GLN D O 1
ATOM 8277 N N . ARG D 4 172 ? 117.993 144.188 162.243 1.00 46.46 172 ARG D N 1
ATOM 8278 C CA . ARG D 4 172 ? 116.741 144.830 162.673 1.00 47.16 172 ARG D CA 1
ATOM 8279 C C . ARG D 4 172 ? 115.636 144.721 161.617 1.00 53.68 172 ARG D C 1
ATOM 8280 O O . ARG D 4 172 ? 114.510 144.391 161.978 1.00 62.61 172 ARG D O 1
ATOM 8288 N N . ILE D 4 173 ? 115.941 144.898 160.329 1.00 51.67 173 ILE D N 1
ATOM 8289 C CA . ILE D 4 173 ? 114.979 144.641 159.236 1.00 48.51 173 ILE D CA 1
ATOM 8290 C C . ILE D 4 173 ? 114.560 143.164 159.221 1.00 57.67 173 ILE D C 1
ATOM 8291 O O . ILE D 4 173 ? 113.371 142.865 159.126 1.00 65.57 173 ILE D O 1
ATOM 8296 N N . GLY D 4 174 ? 115.504 142.236 159.381 1.00 55.03 174 GLY D N 1
ATOM 8297 C CA . GLY D 4 174 ? 115.217 140.804 159.487 1.00 53.23 174 GLY D CA 1
ATOM 8298 C C . GLY D 4 174 ? 114.277 140.458 160.644 1.00 56.05 174 GLY D C 1
ATOM 8299 O O . GLY D 4 174 ? 113.303 139.734 160.451 1.00 66.96 174 GLY D O 1
ATOM 8300 N N . ILE D 4 175 ? 114.508 141.023 161.829 1.00 49.86 175 ILE D N 1
ATOM 8301 C CA . ILE D 4 175 ? 113.618 140.868 162.982 1.00 49.57 175 ILE D CA 1
ATOM 8302 C C . ILE D 4 175 ? 112.239 141.456 162.675 1.00 57.75 175 ILE D C 1
ATOM 8303 O O . ILE D 4 175 ? 111.227 140.796 162.913 1.00 68.58 175 ILE D O 1
ATOM 8308 N N . ALA D 4 176 ? 112.165 142.656 162.095 1.00 51.69 176 ALA D N 1
ATOM 8309 C CA . ALA D 4 176 ? 110.885 143.270 161.760 1.00 51.44 176 ALA D CA 1
ATOM 8310 C C . ALA D 4 176 ? 110.081 142.415 160.773 1.00 53.59 176 ALA D C 1
ATOM 8311 O O . ALA D 4 176 ? 108.881 142.222 160.953 1.00 64.48 176 ALA D O 1
ATOM 8313 N N . ARG D 4 177 ? 110.746 141.845 159.762 1.00 40.03 177 ARG D N 1
ATOM 8314 C CA . ARG D 4 177 ? 110.137 140.933 158.793 1.00 42.03 177 ARG D CA 1
ATOM 8315 C C . ARG D 4 177 ? 109.626 139.651 159.442 1.00 51.21 177 ARG D C 1
ATOM 8316 O O . ARG D 4 177 ? 108.534 139.208 159.113 1.00 54.93 177 ARG D O 1
ATOM 8324 N N . ALA D 4 178 ? 110.365 139.067 160.382 1.00 56.99 178 ALA D N 1
ATOM 8325 C CA . ALA D 4 178 ? 109.888 137.908 161.122 1.00 53.40 178 ALA D CA 1
ATOM 8326 C C . ALA D 4 178 ? 108.655 138.240 161.974 1.00 53.35 178 ALA D C 1
ATOM 8327 O O . ALA D 4 178 ? 107.682 137.488 161.983 1.00 64.86 178 ALA D O 1
ATOM 8329 N N . LEU D 4 179 ? 108.659 139.373 162.677 1.00 48.08 179 LEU D N 1
ATOM 8330 C CA . LEU D 4 179 ? 107.606 139.732 163.623 1.00 51.63 179 LEU D CA 1
ATOM 8331 C C . LEU D 4 179 ? 106.332 140.343 163.023 1.00 61.05 179 LEU D C 1
ATOM 8332 O O . LEU D 4 179 ? 105.322 140.387 163.723 1.00 65.65 179 LEU D O 1
ATOM 8337 N N . ILE D 4 180 ? 106.319 140.788 161.763 1.00 55.15 180 ILE D N 1
ATOM 8338 C CA . ILE D 4 180 ? 105.179 141.526 161.184 1.00 51.02 180 ILE D CA 1
ATOM 8339 C C . ILE D 4 180 ? 103.845 140.753 161.201 1.00 57.97 180 ILE D C 1
ATOM 8340 O O . ILE D 4 180 ? 102.772 141.361 161.240 1.00 61.17 180 ILE D O 1
ATOM 8345 N N . LEU D 4 181 ? 103.907 139.417 161.200 1.00 57.20 181 LEU D N 1
ATOM 8346 C CA . LEU D 4 181 ? 102.759 138.504 161.252 1.00 56.86 181 LEU D CA 1
ATOM 8347 C C . LEU D 4 181 ? 102.237 138.223 162.674 1.00 59.87 181 LEU D C 1
ATOM 8348 O O . LEU D 4 181 ? 101.229 137.536 162.826 1.00 58.75 181 LEU D O 1
ATOM 8353 N N . GLU D 4 182 ? 102.921 138.706 163.716 1.00 64.06 182 GLU D N 1
ATOM 8354 C CA . GLU D 4 182 ? 102.764 138.255 165.105 1.00 63.64 182 GLU D CA 1
ATOM 8355 C C . GLU D 4 182 ? 102.982 136.727 165.254 1.00 66.73 182 GLU D C 1
ATOM 8356 O O . GLU D 4 182 ? 102.036 135.978 165.510 1.00 72.29 182 GLU D O 1
ATOM 8362 N N . PRO D 4 183 ? 104.218 136.229 165.049 1.00 51.50 183 PRO D N 1
ATOM 8363 C CA . PRO D 4 183 ? 104.551 134.812 165.119 1.00 50.16 183 PRO D CA 1
ATOM 8364 C C . PRO D 4 183 ? 104.571 134.297 166.562 1.00 57.45 183 PRO D C 1
ATOM 8365 O O . PRO D 4 183 ? 104.344 135.050 167.511 1.00 64.91 183 PRO D O 1
ATOM 8369 N N . LYS D 4 184 ? 104.882 133.006 166.739 1.00 54.96 184 LYS D N 1
ATOM 8370 C CA . LYS D 4 184 ? 105.002 132.365 168.060 1.00 49.59 184 LYS D CA 1
ATOM 8371 C C . LYS D 4 184 ? 106.342 131.656 168.282 1.00 52.25 184 LYS D C 1
ATOM 8372 O O . LYS D 4 184 ? 106.803 131.595 169.418 1.00 62.80 184 LYS D O 1
ATOM 8378 N N . LEU D 4 185 ? 107.012 131.206 167.226 1.00 48.25 185 LEU D N 1
ATOM 8379 C CA . LEU D 4 185 ? 108.416 130.797 167.261 1.00 48.74 185 LEU D CA 1
ATOM 8380 C C . LEU D 4 185 ? 109.187 131.545 166.177 1.00 53.30 185 LEU D C 1
ATOM 8381 O O . LEU D 4 185 ? 108.805 131.510 165.009 1.00 66.76 185 LEU D O 1
ATOM 8386 N N . ILE D 4 186 ? 110.302 132.171 166.542 1.00 47.12 186 ILE D N 1
ATOM 8387 C CA . ILE D 4 186 ? 111.287 132.640 165.571 1.00 49.81 186 ILE D CA 1
ATOM 8388 C C . ILE D 4 186 ? 112.608 131.896 165.774 1.00 52.39 186 ILE D C 1
ATOM 8389 O O . ILE D 4 186 ? 113.080 131.716 166.897 1.00 58.29 186 ILE D O 1
ATOM 8394 N N . ILE D 4 187 ? 113.178 131.408 164.679 1.00 54.94 187 ILE D N 1
ATOM 8395 C CA . ILE D 4 187 ? 114.416 130.635 164.662 1.00 47.62 187 ILE D CA 1
ATOM 8396 C C . ILE D 4 187 ? 115.532 131.565 164.198 1.00 59.85 187 ILE D C 1
ATOM 8397 O O . ILE D 4 187 ? 115.420 132.206 163.158 1.00 68.44 187 ILE D O 1
ATOM 8402 N N . CYS D 4 188 ? 116.609 131.670 164.962 1.00 64.53 188 CYS D N 1
ATOM 8403 C CA . CYS D 4 188 ? 117.685 132.615 164.716 1.00 61.77 188 CYS D CA 1
ATOM 8404 C C . CYS D 4 188 ? 118.967 131.866 164.355 1.00 60.97 188 CYS D C 1
ATOM 8405 O O . CYS D 4 188 ? 119.698 131.423 165.239 1.00 70.51 188 CYS D O 1
ATOM 8408 N N . ASP D 4 189 ? 119.242 131.698 163.066 1.00 60.76 189 ASP D N 1
ATOM 8409 C CA . ASP D 4 189 ? 120.449 131.041 162.569 1.00 63.86 189 ASP D CA 1
ATOM 8410 C C . ASP D 4 189 ? 121.655 131.988 162.577 1.00 65.58 189 ASP D C 1
ATOM 8411 O O . ASP D 4 189 ? 121.866 132.735 161.627 1.00 71.46 189 ASP D O 1
ATOM 8416 N N . GLU D 4 190 ? 122.426 131.981 163.662 1.00 65.94 190 GLU D N 1
ATOM 8417 C CA . GLU D 4 190 ? 123.594 132.836 163.890 1.00 65.31 190 GLU D CA 1
ATOM 8418 C C . GLU D 4 190 ? 123.294 134.328 163.651 1.00 65.75 190 GLU D C 1
ATOM 8419 O O . GLU D 4 190 ? 123.931 134.970 162.821 1.00 70.04 190 GLU D O 1
ATOM 8425 N N . PRO D 4 191 ? 122.333 134.930 164.378 1.00 57.07 191 PRO D N 1
ATOM 8426 C CA . PRO D 4 191 ? 121.825 136.266 164.074 1.00 60.09 191 PRO D CA 1
ATOM 8427 C C . PRO D 4 191 ? 122.845 137.387 164.303 1.00 68.68 191 PRO D C 1
ATOM 8428 O O . PRO D 4 191 ? 122.635 138.507 163.844 1.00 69.28 191 PRO D O 1
ATOM 8432 N N . VAL D 4 192 ? 123.935 137.114 165.027 1.00 62.81 192 VAL D N 1
ATOM 8433 C CA . VAL D 4 192 ? 124.912 138.111 165.489 1.00 56.45 192 VAL D CA 1
ATOM 8434 C C . VAL D 4 192 ? 126.373 137.730 165.212 1.00 56.02 192 VAL D C 1
ATOM 8435 O O . VAL D 4 192 ? 127.281 138.350 165.752 1.00 66.10 192 VAL D O 1
ATOM 8439 N N . SER D 4 193 ? 126.631 136.746 164.351 1.00 52.15 193 SER D N 1
ATOM 8440 C CA . SER D 4 193 ? 127.987 136.313 163.972 1.00 55.45 193 SER D CA 1
ATOM 8441 C C . SER D 4 193 ? 128.776 137.372 163.191 1.00 57.55 193 SER D C 1
ATOM 8442 O O . SER D 4 193 ? 129.958 137.587 163.456 1.00 62.81 193 SER D O 1
ATOM 8445 N N . ALA D 4 194 ? 128.134 138.041 162.233 1.00 54.46 194 ALA D N 1
ATOM 8446 C CA . ALA D 4 194 ? 128.738 139.024 161.338 1.00 54.34 194 ALA D CA 1
ATOM 8447 C C . ALA D 4 194 ? 128.966 140.403 161.979 1.00 55.19 194 ALA D C 1
ATOM 8448 O O . ALA D 4 194 ? 129.681 141.236 161.422 1.00 60.50 194 ALA D O 1
ATOM 8450 N N . LEU D 4 195 ? 128.295 140.685 163.096 1.00 53.61 195 LEU D N 1
ATOM 8451 C CA . LEU D 4 195 ? 128.200 142.021 163.682 1.00 55.74 195 LEU D CA 1
ATOM 8452 C C . LEU D 4 195 ? 129.340 142.315 164.663 1.00 57.01 195 LEU D C 1
ATOM 8453 O O . LEU D 4 195 ? 129.835 141.430 165.359 1.00 59.74 195 LEU D O 1
ATOM 8458 N N . ASP D 4 196 ? 129.719 143.585 164.758 1.00 68.95 196 ASP D N 1
ATOM 8459 C CA . ASP D 4 196 ? 130.669 144.088 165.750 1.00 72.03 196 ASP D CA 1
ATOM 8460 C C . ASP D 4 196 ? 130.159 143.930 167.190 1.00 72.75 196 ASP D C 1
ATOM 8461 O O . ASP D 4 196 ? 128.958 144.016 167.442 1.00 80.95 196 ASP D O 1
ATOM 8466 N N . VAL D 4 197 ? 131.067 143.724 168.146 1.00 60.33 197 VAL D N 1
ATOM 8467 C CA . VAL D 4 197 ? 130.754 143.300 169.525 1.00 62.61 197 VAL D CA 1
ATOM 8468 C C . VAL D 4 197 ? 129.711 144.172 170.232 1.00 65.66 197 VAL D C 1
ATOM 8469 O O . VAL D 4 197 ? 128.795 143.642 170.860 1.00 69.61 197 VAL D O 1
ATOM 8473 N N . SER D 4 198 ? 129.782 145.498 170.113 1.00 65.10 198 SER D N 1
ATOM 8474 C CA . SER D 4 198 ? 128.776 146.385 170.704 1.00 64.69 198 SER D CA 1
ATOM 8475 C C . SER D 4 198 ? 127.404 146.219 170.049 1.00 67.90 198 SER D C 1
ATOM 8476 O O . SER D 4 198 ? 126.388 146.201 170.747 1.00 74.66 198 SER D O 1
ATOM 8479 N N . ILE D 4 199 ? 127.363 146.028 168.731 1.00 58.55 199 ILE D N 1
ATOM 8480 C CA . ILE D 4 199 ? 126.136 145.829 167.957 1.00 56.87 199 ILE D CA 1
ATOM 8481 C C . ILE D 4 199 ? 125.514 144.452 168.233 1.00 61.37 199 ILE D C 1
ATOM 8482 O O . ILE D 4 199 ? 124.290 144.344 168.307 1.00 67.28 199 ILE D O 1
ATOM 8487 N N . GLN D 4 200 ? 126.316 143.415 168.499 1.00 56.30 200 GLN D N 1
ATOM 8488 C CA . GLN D 4 200 ? 125.794 142.115 168.937 1.00 50.78 200 GLN D CA 1
ATOM 8489 C C . GLN D 4 200 ? 124.918 142.267 170.182 1.00 51.52 200 GLN D C 1
ATOM 8490 O O . GLN D 4 200 ? 123.797 141.761 170.218 1.00 62.27 200 GLN D O 1
ATOM 8496 N N . ALA D 4 201 ? 125.382 143.021 171.177 1.00 43.43 201 ALA D N 1
ATOM 8497 C CA . ALA D 4 201 ? 124.624 143.243 172.394 1.00 52.59 201 ALA D CA 1
ATOM 8498 C C . ALA D 4 201 ? 123.334 144.054 172.167 1.00 57.52 201 ALA D C 1
ATOM 8499 O O . ALA D 4 201 ? 122.352 143.814 172.862 1.00 61.02 201 ALA D O 1
ATOM 8501 N N . GLN D 4 202 ? 123.287 144.949 171.173 1.00 55.62 202 GLN D N 1
ATOM 8502 C CA . GLN D 4 202 ? 122.039 145.618 170.788 1.00 55.43 202 GLN D CA 1
ATOM 8503 C C . GLN D 4 202 ? 121.018 144.622 170.232 1.00 58.39 202 GLN D C 1
ATOM 8504 O O . GLN D 4 202 ? 119.876 144.599 170.685 1.00 62.79 202 GLN D O 1
ATOM 8510 N N . VAL D 4 203 ? 121.410 143.775 169.278 1.00 56.10 203 VAL D N 1
ATOM 8511 C CA . VAL D 4 203 ? 120.497 142.808 168.655 1.00 49.01 203 VAL D CA 1
ATOM 8512 C C . VAL D 4 203 ? 120.033 141.734 169.648 1.00 54.31 203 VAL D C 1
ATOM 8513 O O . VAL D 4 203 ? 118.855 141.383 169.662 1.00 66.56 203 VAL D O 1
ATOM 8517 N N . VAL D 4 204 ? 120.907 141.253 170.538 1.00 48.35 204 VAL D N 1
ATOM 8518 C CA . VAL D 4 204 ? 120.528 140.290 171.583 1.00 45.80 204 VAL D CA 1
ATOM 8519 C C . VAL D 4 204 ? 119.597 140.897 172.633 1.00 53.36 204 VAL D C 1
ATOM 8520 O O . VAL D 4 204 ? 118.580 140.282 172.952 1.00 64.52 204 VAL D O 1
ATOM 8524 N N . ASN D 4 205 ? 119.860 142.115 173.123 1.00 54.55 205 ASN D N 1
ATOM 8525 C CA . ASN D 4 205 ? 118.914 142.798 174.011 1.00 55.98 205 ASN D CA 1
ATOM 8526 C C . ASN D 4 205 ? 117.554 142.999 173.334 1.00 59.45 205 ASN D C 1
ATOM 8527 O O . ASN D 4 205 ? 116.519 142.810 173.964 1.00 62.95 205 ASN D O 1
ATOM 8532 N N . LEU D 4 206 ? 117.543 143.356 172.046 1.00 59.06 206 LEU D N 1
ATOM 8533 C CA . LEU D 4 206 ? 116.320 143.546 171.280 1.00 52.78 206 LEU D CA 1
ATOM 8534 C C . LEU D 4 206 ? 115.511 142.248 171.163 1.00 58.14 206 LEU D C 1
ATOM 8535 O O . LEU D 4 206 ? 114.319 142.249 171.455 1.00 69.78 206 LEU D O 1
ATOM 8540 N N . LEU D 4 207 ? 116.142 141.123 170.806 1.00 53.83 207 LEU D N 1
ATOM 8541 C CA . LEU D 4 207 ? 115.471 139.821 170.757 1.00 50.76 207 LEU D CA 1
ATOM 8542 C C . LEU D 4 207 ? 114.905 139.429 172.127 1.00 51.83 207 LEU D C 1
ATOM 8543 O O . LEU D 4 207 ? 113.771 138.963 172.222 1.00 62.03 207 LEU D O 1
ATOM 8548 N N . GLN D 4 208 ? 115.657 139.663 173.200 1.00 54.78 208 GLN D N 1
ATOM 8549 C CA . GLN D 4 208 ? 115.230 139.344 174.554 1.00 58.69 208 GLN D CA 1
ATOM 8550 C C . GLN D 4 208 ? 114.086 140.250 175.045 1.00 61.87 208 GLN D C 1
ATOM 8551 O O . GLN D 4 208 ? 113.174 139.778 175.721 1.00 66.16 208 GLN D O 1
ATOM 8557 N N . GLN D 4 209 ? 114.072 141.529 174.654 1.00 65.17 209 GLN D N 1
ATOM 8558 C CA . GLN D 4 209 ? 112.930 142.413 174.864 1.00 61.76 209 GLN D CA 1
ATOM 8559 C C . GLN D 4 209 ? 111.703 141.901 174.112 1.00 60.19 209 GLN D C 1
ATOM 8560 O O . GLN D 4 209 ? 110.641 141.762 174.707 1.00 68.86 209 GLN D O 1
ATOM 8566 N N . LEU D 4 210 ? 111.829 141.595 172.819 1.00 57.99 210 LEU D N 1
ATOM 8567 C CA . LEU D 4 210 ? 110.710 141.152 171.989 1.00 58.92 210 LEU D CA 1
ATOM 8568 C C . LEU D 4 210 ? 110.131 139.815 172.465 1.00 59.57 210 LEU D C 1
ATOM 8569 O O . LEU D 4 210 ? 108.912 139.651 172.481 1.00 66.10 210 LEU D O 1
ATOM 8574 N N . GLN D 4 211 ? 110.963 138.895 172.957 1.00 56.64 211 GLN D N 1
ATOM 8575 C CA . GLN D 4 211 ? 110.507 137.664 173.603 1.00 58.25 211 GLN D CA 1
ATOM 8576 C C . GLN D 4 211 ? 109.581 137.970 174.788 1.00 59.79 211 GLN D C 1
ATOM 8577 O O . GLN D 4 211 ? 108.492 137.406 174.887 1.00 68.71 211 GLN D O 1
ATOM 8583 N N . ARG D 4 212 ? 109.986 138.893 175.664 1.00 59.96 212 ARG D N 1
ATOM 8584 C CA . ARG D 4 212 ? 109.235 139.305 176.860 1.00 61.95 212 ARG D CA 1
ATOM 8585 C C . ARG D 4 212 ? 107.986 140.128 176.532 1.00 60.67 212 ARG D C 1
ATOM 8586 O O . ARG D 4 212 ? 106.956 139.973 177.177 1.00 65.72 212 ARG D O 1
ATOM 8594 N N . GLU D 4 213 ? 108.068 140.994 175.531 1.00 63.99 213 GLU D N 1
ATOM 8595 C CA . GLU D 4 213 ? 107.008 141.921 175.130 1.00 64.00 213 GLU D CA 1
ATOM 8596 C C . GLU D 4 213 ? 105.881 141.243 174.323 1.00 65.48 213 GLU D C 1
ATOM 8597 O O . GLU D 4 213 ? 104.714 141.586 174.507 1.00 65.20 213 GLU D O 1
ATOM 8603 N N . MET D 4 214 ? 106.203 140.278 173.457 1.00 66.08 214 MET D N 1
ATOM 8604 C CA . MET D 4 214 ? 105.229 139.559 172.619 1.00 66.49 214 MET D CA 1
ATOM 8605 C C . MET D 4 214 ? 104.899 138.130 173.088 1.00 72.26 214 MET D C 1
ATOM 8606 O O . MET D 4 214 ? 103.905 137.562 172.640 1.00 72.57 214 MET D O 1
ATOM 8611 N N . GLY D 4 215 ? 105.700 137.528 173.972 1.00 67.86 215 GLY D N 1
ATOM 8612 C CA . GLY D 4 215 ? 105.483 136.168 174.482 1.00 63.13 215 GLY D CA 1
ATOM 8613 C C . GLY D 4 215 ? 106.023 135.036 173.597 1.00 63.28 215 GLY D C 1
ATOM 8614 O O . GLY D 4 215 ? 105.499 133.926 173.642 1.00 66.83 215 GLY D O 1
ATOM 8615 N N . LEU D 4 216 ? 107.024 135.309 172.758 1.00 57.11 216 LEU D N 1
ATOM 8616 C CA . LEU D 4 216 ? 107.615 134.342 171.827 1.00 57.91 216 LEU D CA 1
ATOM 8617 C C . LEU D 4 216 ? 108.390 133.222 172.539 1.00 64.00 216 LEU D C 1
ATOM 8618 O O . LEU D 4 216 ? 108.926 133.416 173.628 1.00 69.83 216 LEU D O 1
ATOM 8623 N N . SER D 4 217 ? 108.554 132.092 171.857 1.00 56.82 217 SER D N 1
ATOM 8624 C CA . SER D 4 217 ? 109.698 131.199 172.059 1.00 51.60 217 SER D CA 1
ATOM 8625 C C . SER D 4 217 ? 110.745 131.443 170.978 1.00 47.69 217 SER D C 1
ATOM 8626 O O . SER D 4 217 ? 110.402 131.844 169.867 1.00 62.93 217 SER D O 1
ATOM 8629 N N . LEU D 4 218 ? 112.017 131.185 171.264 1.00 44.52 218 LEU D N 1
ATOM 8630 C CA . LEU D 4 218 ? 113.101 131.266 170.284 1.00 53.42 218 LEU D CA 1
ATOM 8631 C C . LEU D 4 218 ? 113.852 129.933 170.196 1.00 62.14 218 LEU D C 1
ATOM 8632 O O . LEU D 4 218 ? 114.064 129.258 171.204 1.00 68.71 218 LEU D O 1
ATOM 8637 N N . ILE D 4 219 ? 114.360 129.598 169.012 1.00 57.55 219 ILE D N 1
ATOM 8638 C CA . ILE D 4 219 ? 115.511 128.699 168.894 1.00 52.53 219 ILE D CA 1
ATOM 8639 C C . ILE D 4 219 ? 116.668 129.565 168.425 1.00 55.28 219 ILE D C 1
ATOM 8640 O O . ILE D 4 219 ? 116.616 130.133 167.337 1.00 60.85 219 ILE D O 1
ATOM 8645 N N . PHE D 4 220 ? 117.699 129.698 169.243 1.00 60.58 220 PHE D N 1
ATOM 8646 C CA . PHE D 4 220 ? 118.813 130.601 168.995 1.00 57.80 220 PHE D CA 1
ATOM 8647 C C . PHE D 4 220 ? 120.058 129.778 168.702 1.00 62.72 220 PHE D C 1
ATOM 8648 O O . PHE D 4 220 ? 120.570 129.076 169.570 1.00 71.82 220 PHE D O 1
ATOM 8656 N N . ILE D 4 221 ? 120.563 129.854 167.482 1.00 59.06 221 ILE D N 1
ATOM 8657 C CA . ILE D 4 221 ? 121.710 129.078 167.043 1.00 54.47 221 ILE D CA 1
ATOM 8658 C C . ILE D 4 221 ? 122.911 130.020 166.984 1.00 60.68 221 ILE D C 1
ATOM 8659 O O . ILE D 4 221 ? 122.835 131.047 166.317 1.00 67.76 221 ILE D O 1
ATOM 8664 N N . ALA D 4 222 ? 124.019 129.713 167.654 1.00 62.90 222 ALA D N 1
ATOM 8665 C CA . ALA D 4 222 ? 125.196 130.580 167.649 1.00 66.13 222 ALA D CA 1
ATOM 8666 C C . ALA D 4 222 ? 126.503 129.816 167.887 1.00 66.41 222 ALA D C 1
ATOM 8667 O O . ALA D 4 222 ? 126.495 128.693 168.381 1.00 68.75 222 ALA D O 1
ATOM 8669 N N . HIS D 4 223 ? 127.627 130.419 167.511 1.00 70.90 223 HIS D N 1
ATOM 8670 C CA . HIS D 4 223 ? 128.980 129.906 167.744 1.00 70.79 223 HIS D CA 1
ATOM 8671 C C . HIS D 4 223 ? 129.547 130.330 169.108 1.00 71.93 223 HIS D C 1
ATOM 8672 O O . HIS D 4 223 ? 130.337 129.595 169.694 1.00 69.30 223 HIS D O 1
ATOM 8679 N N . ASP D 4 224 ? 129.147 131.488 169.646 1.00 72.90 224 ASP D N 1
ATOM 8680 C CA . ASP D 4 224 ? 129.664 132.015 170.914 1.00 69.92 224 ASP D CA 1
ATOM 8681 C C . ASP D 4 224 ? 128.840 131.551 172.126 1.00 67.25 224 ASP D C 1
ATOM 8682 O O . ASP D 4 224 ? 127.725 132.024 172.367 1.00 69.14 224 ASP D O 1
ATOM 8687 N N . LEU D 4 225 ? 129.422 130.660 172.929 1.00 62.53 225 LEU D N 1
ATOM 8688 C CA . LEU D 4 225 ? 128.824 130.103 174.145 1.00 61.46 225 LEU D CA 1
ATOM 8689 C C . LEU D 4 225 ? 128.388 131.186 175.139 1.00 65.82 225 LEU D C 1
ATOM 8690 O O . LEU D 4 225 ? 127.403 130.994 175.857 1.00 71.88 225 LEU D O 1
ATOM 8695 N N . ALA D 4 226 ? 129.097 132.312 175.210 1.00 64.53 226 ALA D N 1
ATOM 8696 C CA . ALA D 4 226 ? 128.799 133.370 176.164 1.00 67.32 226 ALA D CA 1
ATOM 8697 C C . ALA D 4 226 ? 127.572 134.194 175.741 1.00 68.78 226 ALA D C 1
ATOM 8698 O O . ALA D 4 226 ? 126.772 134.582 176.592 1.00 68.07 226 ALA D O 1
ATOM 8700 N N . VAL D 4 227 ? 127.360 134.399 174.436 1.00 62.69 227 VAL D N 1
ATOM 8701 C CA . VAL D 4 227 ? 126.129 135.016 173.911 1.00 57.63 227 VAL D CA 1
ATOM 8702 C C . VAL D 4 227 ? 124.932 134.111 174.169 1.00 62.94 227 VAL D C 1
ATOM 8703 O O . VAL D 4 227 ? 123.907 134.564 174.671 1.00 71.14 227 VAL D O 1
ATOM 8707 N N . VAL D 4 228 ? 125.079 132.810 173.905 1.00 63.86 228 VAL D N 1
ATOM 8708 C CA . VAL D 4 228 ? 124.024 131.822 174.155 1.00 59.21 228 VAL D CA 1
ATOM 8709 C C . VAL D 4 228 ? 123.612 131.814 175.622 1.00 60.80 228 VAL D C 1
ATOM 8710 O O . VAL D 4 228 ? 122.413 131.795 175.896 1.00 73.34 228 VAL D O 1
ATOM 8714 N N . LYS D 4 229 ? 124.549 131.890 176.577 1.00 58.61 229 LYS D N 1
ATOM 8715 C CA . LYS D 4 229 ? 124.200 131.895 178.007 1.00 59.44 229 LYS D CA 1
ATOM 8716 C C . LYS D 4 229 ? 123.292 133.066 178.386 1.00 61.23 229 LYS D C 1
ATOM 8717 O O . LYS D 4 229 ? 122.424 132.905 179.237 1.00 64.90 229 LYS D O 1
ATOM 8723 N N . HIS D 4 230 ? 123.442 134.231 177.759 1.00 63.30 230 HIS D N 1
ATOM 8724 C CA . HIS D 4 230 ? 122.654 135.398 178.149 1.00 62.49 230 HIS D CA 1
ATOM 8725 C C . HIS D 4 230 ? 121.192 135.302 177.695 1.00 63.47 230 HIS D C 1
ATOM 8726 O O . HIS D 4 230 ? 120.288 135.587 178.475 1.00 67.31 230 HIS D O 1
ATOM 8733 N N . ILE D 4 231 ? 120.951 134.910 176.441 1.00 57.05 231 ILE D N 1
ATOM 8734 C CA . ILE D 4 231 ? 119.601 134.873 175.855 1.00 55.13 231 ILE D CA 1
ATOM 8735 C C . ILE D 4 231 ? 118.831 133.581 176.156 1.00 58.79 231 ILE D C 1
ATOM 8736 O O . ILE D 4 231 ? 117.602 133.599 176.210 1.00 65.73 231 ILE D O 1
ATOM 8741 N N . SER D 4 232 ? 119.515 132.448 176.332 1.00 57.20 232 SER D N 1
ATOM 8742 C CA . SER D 4 232 ? 118.862 131.144 176.480 1.00 54.65 232 SER D CA 1
ATOM 8743 C C . SER D 4 232 ? 118.408 130.811 177.894 1.00 54.48 232 SER D C 1
ATOM 8744 O O . SER D 4 232 ? 118.970 131.263 178.883 1.00 58.44 232 SER D O 1
ATOM 8747 N N . ASP D 4 233 ? 117.379 129.974 177.975 1.00 61.72 233 ASP D N 1
ATOM 8748 C CA . ASP D 4 233 ? 116.895 129.326 179.201 1.00 62.98 233 ASP D CA 1
ATOM 8749 C C . ASP D 4 233 ? 117.369 127.871 179.280 1.00 64.27 233 ASP D C 1
ATOM 8750 O O . ASP D 4 233 ? 117.736 127.371 180.345 1.00 72.99 233 ASP D O 1
ATOM 8755 N N . ARG D 4 234 ? 117.411 127.191 178.133 1.00 55.82 234 ARG D N 1
ATOM 8756 C CA . ARG D 4 234 ? 117.949 125.841 177.959 1.00 57.66 234 ARG D CA 1
ATOM 8757 C C . ARG D 4 234 ? 118.959 125.826 176.825 1.00 62.08 234 ARG D C 1
ATOM 8758 O O . ARG D 4 234 ? 118.806 126.580 175.870 1.00 69.91 234 ARG D O 1
ATOM 8766 N N . VAL D 4 235 ? 119.981 124.982 176.913 1.00 52.49 235 VAL D N 1
ATOM 8767 C CA . VAL D 4 235 ? 121.011 124.837 175.882 1.00 50.34 235 VAL D CA 1
ATOM 8768 C C . VAL D 4 235 ? 121.145 123.390 175.448 1.00 50.54 235 VAL D C 1
ATOM 8769 O O . VAL D 4 235 ? 121.267 122.495 176.281 1.00 57.04 235 VAL D O 1
ATOM 8773 N N . LEU D 4 236 ? 121.142 123.188 174.134 1.00 49.79 236 LEU D N 1
ATOM 8774 C CA . LEU D 4 236 ? 121.428 121.953 173.433 1.00 52.81 236 LEU D CA 1
ATOM 8775 C C . LEU D 4 236 ? 122.841 122.062 172.862 1.00 60.24 236 LEU D C 1
ATOM 8776 O O . LEU D 4 236 ? 123.134 122.935 172.044 1.00 65.23 236 LEU D O 1
ATOM 8781 N N . VAL D 4 237 ? 123.715 121.158 173.277 1.00 57.57 237 VAL D N 1
ATOM 8782 C CA . VAL D 4 237 ? 125.100 121.101 172.825 1.00 46.22 237 VAL D CA 1
ATOM 8783 C C . VAL D 4 237 ? 125.193 120.011 171.764 1.00 47.66 237 VAL D C 1
ATOM 8784 O O . VAL D 4 237 ? 124.697 118.900 171.974 1.00 57.94 237 VAL D O 1
ATOM 8788 N N . MET D 4 238 ? 125.799 120.315 170.616 1.00 53.10 238 MET D N 1
ATOM 8789 C CA . MET D 4 238 ? 125.861 119.391 169.482 1.00 52.53 238 MET D CA 1
ATOM 8790 C C . MET D 4 238 ? 127.283 119.090 169.007 1.00 56.62 238 MET D C 1
ATOM 8791 O O . MET D 4 238 ? 128.170 119.946 169.026 1.00 61.93 238 MET D O 1
ATOM 8796 N N . TYR D 4 239 ? 127.444 117.869 168.502 1.00 52.98 239 TYR D N 1
ATOM 8797 C CA . TYR D 4 239 ? 128.672 117.340 167.927 1.00 51.24 239 TYR D CA 1
ATOM 8798 C C . TYR D 4 239 ? 128.361 116.390 166.765 1.00 59.98 239 TYR D C 1
ATOM 8799 O O . TYR D 4 239 ? 127.651 115.406 166.955 1.00 64.72 239 TYR D O 1
ATOM 8808 N N . LEU D 4 240 ? 128.853 116.694 165.558 1.00 65.99 240 LEU D N 1
ATOM 8809 C CA . LEU D 4 240 ? 128.653 115.903 164.333 1.00 57.77 240 LEU D CA 1
ATOM 8810 C C . LEU D 4 240 ? 127.212 115.377 164.148 1.00 63.31 240 LEU D C 1
ATOM 8811 O O . LEU D 4 240 ? 126.983 114.202 163.862 1.00 72.33 240 LEU D O 1
ATOM 8816 N N . GLY D 4 241 ? 126.218 116.247 164.333 1.00 56.13 241 GLY D N 1
ATOM 8817 C CA . GLY D 4 241 ? 124.809 115.935 164.126 1.00 56.99 241 GLY D CA 1
ATOM 8818 C C . GLY D 4 241 ? 124.114 115.248 165.299 1.00 56.54 241 GLY D C 1
ATOM 8819 O O . GLY D 4 241 ? 122.891 115.108 165.260 1.00 66.29 241 GLY D O 1
ATOM 8820 N N . HIS D 4 242 ? 124.843 114.845 166.341 1.00 44.50 242 HIS D N 1
ATOM 8821 C CA . HIS D 4 242 ? 124.281 114.307 167.572 1.00 46.96 242 HIS D CA 1
ATOM 8822 C C . HIS D 4 242 ? 123.999 115.397 168.606 1.00 52.11 242 HIS D C 1
ATOM 8823 O O . HIS D 4 242 ? 124.746 116.368 168.726 1.00 62.75 242 HIS D O 1
ATOM 8830 N N . ALA D 4 243 ? 122.967 115.189 169.416 1.00 46.31 243 ALA D N 1
ATOM 8831 C CA . ALA D 4 243 ? 122.741 115.912 170.656 1.00 50.06 243 ALA D CA 1
ATOM 8832 C C . ALA D 4 243 ? 123.575 115.269 171.772 1.00 56.94 243 ALA D C 1
ATOM 8833 O O . ALA D 4 243 ? 123.342 114.110 172.124 1.00 61.32 243 ALA D O 1
ATOM 8835 N N . VAL D 4 244 ? 124.566 115.982 172.310 1.00 49.90 244 VAL D N 1
ATOM 8836 C CA . VAL D 4 244 ? 125.473 115.444 173.333 1.00 47.14 244 VAL D CA 1
ATOM 8837 C C . VAL D 4 244 ? 125.060 115.805 174.751 1.00 52.51 244 VAL D C 1
ATOM 8838 O O . VAL D 4 244 ? 125.219 114.996 175.665 1.00 66.94 244 VAL D O 1
ATOM 8842 N N . GLU D 4 245 ? 124.468 116.977 174.950 1.00 49.63 245 GLU D N 1
ATOM 8843 C CA . GLU D 4 245 ? 123.965 117.416 176.249 1.00 48.65 245 GLU D CA 1
ATOM 8844 C C . GLU D 4 245 ? 122.802 118.390 176.067 1.00 59.62 245 GLU D C 1
ATOM 8845 O O . GLU D 4 245 ? 122.801 119.177 175.121 1.00 68.51 245 GLU D O 1
ATOM 8851 N N . LEU D 4 246 ? 121.818 118.356 176.961 1.00 57.05 246 LEU D N 1
ATOM 8852 C CA . LEU D 4 246 ? 120.632 119.212 176.910 1.00 53.87 246 LEU D CA 1
ATOM 8853 C C . LEU D 4 246 ? 120.160 119.507 178.329 1.00 48.81 246 LEU D C 1
ATOM 8854 O O . LEU D 4 246 ? 119.829 118.587 179.077 1.00 60.96 246 LEU D O 1
ATOM 8859 N N . GLY D 4 247 ? 120.114 120.775 178.710 1.00 43.47 247 GLY D N 1
ATOM 8860 C CA . GLY D 4 247 ? 119.673 121.173 180.045 1.00 49.50 247 GLY D CA 1
ATOM 8861 C C . GLY D 4 247 ? 119.477 122.672 180.211 1.00 53.34 247 GLY D C 1
ATOM 8862 O O . GLY D 4 247 ? 119.653 123.436 179.268 1.00 59.77 247 GLY D O 1
ATOM 8863 N N . THR D 4 248 ? 119.102 123.107 181.406 1.00 52.19 248 THR D N 1
ATOM 8864 C CA . THR D 4 248 ? 118.988 124.527 181.747 1.00 50.16 248 THR D CA 1
ATOM 8865 C C . THR D 4 248 ? 120.351 125.223 181.785 1.00 54.71 248 THR D C 1
ATOM 8866 O O . THR D 4 248 ? 121.396 124.595 181.959 1.00 63.52 248 THR D O 1
ATOM 8870 N N . TYR D 4 249 ? 120.351 126.542 181.575 1.00 57.55 249 TYR D N 1
ATOM 8871 C CA . TYR D 4 249 ? 121.560 127.359 181.417 1.00 57.83 249 TYR D CA 1
ATOM 8872 C C . TYR D 4 249 ? 122.483 127.377 182.646 1.00 66.73 249 TYR D C 1
ATOM 8873 O O . TYR D 4 249 ? 123.671 127.650 182.518 1.00 73.44 249 TYR D O 1
ATOM 8882 N N . ASP D 4 250 ? 121.976 127.074 183.837 1.00 67.10 250 ASP D N 1
ATOM 8883 C CA . ASP D 4 250 ? 122.793 126.860 185.027 1.00 63.34 250 ASP D CA 1
ATOM 8884 C C . ASP D 4 250 ? 123.510 125.508 184.957 1.00 62.27 250 ASP D C 1
ATOM 8885 O O . ASP D 4 250 ? 124.732 125.450 185.074 1.00 72.07 250 ASP D O 1
ATOM 8890 N N . GLU D 4 251 ? 122.787 124.414 184.722 1.00 50.24 251 GLU D N 1
ATOM 8891 C CA . GLU D 4 251 ? 123.372 123.074 184.731 1.00 49.98 251 GLU D CA 1
ATOM 8892 C C . GLU D 4 251 ? 124.405 122.867 183.623 1.00 53.97 251 GLU D C 1
ATOM 8893 O O . GLU D 4 251 ? 125.504 122.388 183.899 1.00 63.53 251 GLU D O 1
ATOM 8899 N N . VAL D 4 252 ? 124.107 123.267 182.385 1.00 42.86 252 VAL D N 1
ATOM 8900 C CA . VAL D 4 252 ? 124.999 123.018 181.242 1.00 46.47 252 VAL D CA 1
ATOM 8901 C C . VAL D 4 252 ? 126.325 123.787 181.343 1.00 60.88 252 VAL D C 1
ATOM 8902 O O . VAL D 4 252 ? 127.339 123.318 180.831 1.00 66.13 252 VAL D O 1
ATOM 8906 N N . TYR D 4 253 ? 126.368 124.934 182.030 1.00 63.87 253 TYR D N 1
ATOM 8907 C CA . TYR D 4 253 ? 127.594 125.729 182.183 1.00 59.11 253 TYR D CA 1
ATOM 8908 C C . TYR D 4 253 ? 128.301 125.527 183.529 1.00 57.61 253 TYR D C 1
ATOM 8909 O O . TYR D 4 253 ? 129.530 125.537 183.562 1.00 61.78 253 TYR D O 1
ATOM 8918 N N . HIS D 4 254 ? 127.574 125.328 184.634 1.00 47.97 254 HIS D N 1
ATOM 8919 C CA . HIS D 4 254 ? 128.169 125.157 185.968 1.00 42.92 254 HIS D CA 1
ATOM 8920 C C . HIS D 4 254 ? 128.382 123.698 186.395 1.00 45.73 254 HIS D C 1
ATOM 8921 O O . HIS D 4 254 ? 129.315 123.434 187.145 1.00 53.05 254 HIS D O 1
ATOM 8928 N N . ASN D 4 255 ? 127.598 122.741 185.894 1.00 41.64 255 ASN D N 1
ATOM 8929 C CA . ASN D 4 255 ? 127.769 121.303 186.139 1.00 36.11 255 ASN D CA 1
ATOM 8930 C C . ASN D 4 255 ? 127.799 120.462 184.836 1.00 46.44 255 ASN D C 1
ATOM 8931 O O . ASN D 4 255 ? 127.068 119.475 184.749 1.00 54.47 255 ASN D O 1
ATOM 8936 N N . PRO D 4 256 ? 128.612 120.780 183.811 1.00 40.53 256 PRO D N 1
ATOM 8937 C CA . PRO D 4 256 ? 128.682 119.966 182.600 1.00 40.51 256 PRO D CA 1
ATOM 8938 C C . PRO D 4 256 ? 129.172 118.549 182.898 1.00 54.12 256 PRO D C 1
ATOM 8939 O O . PRO D 4 256 ? 130.196 118.364 183.562 1.00 56.67 256 PRO D O 1
ATOM 8943 N N . LEU D 4 257 ? 128.463 117.537 182.400 1.00 51.21 257 LEU D N 1
ATOM 8944 C CA . LEU D 4 257 ? 128.788 116.126 182.598 1.00 44.59 257 LEU D CA 1
ATOM 8945 C C . LEU D 4 257 ? 129.445 115.512 181.360 1.00 49.60 257 LEU D C 1
ATOM 8946 O O . LEU D 4 257 ? 130.369 114.713 181.500 1.00 55.97 257 LEU D O 1
ATOM 8951 N N . HIS D 4 258 ? 129.007 115.864 180.152 1.00 43.75 258 HIS D N 1
ATOM 8952 C CA . HIS D 4 258 ? 129.563 115.304 178.920 1.00 43.38 258 HIS D CA 1
ATOM 8953 C C . HIS D 4 258 ? 130.995 115.808 178.639 1.00 53.59 258 HIS D C 1
ATOM 8954 O O . HIS D 4 258 ? 131.230 117.025 178.679 1.00 64.59 258 HIS D O 1
ATOM 8961 N N . PRO D 4 259 ? 131.968 114.932 178.335 1.00 47.84 259 PRO D N 1
ATOM 8962 C CA . PRO D 4 259 ? 133.345 115.319 178.041 1.00 44.92 259 PRO D CA 1
ATOM 8963 C C . PRO D 4 259 ? 133.539 116.389 176.959 1.00 49.10 259 PRO D C 1
ATOM 8964 O O . PRO D 4 259 ? 134.423 117.233 177.103 1.00 58.04 259 PRO D O 1
ATOM 8968 N N . TYR D 4 260 ? 132.714 116.432 175.911 1.00 49.30 260 TYR D N 1
ATOM 8969 C CA . TYR D 4 260 ? 132.781 117.508 174.917 1.00 50.02 260 TYR D CA 1
ATOM 8970 C C . TYR D 4 260 ? 132.369 118.856 175.499 1.00 55.34 260 TYR D C 1
ATOM 8971 O O . TYR D 4 260 ? 133.037 119.856 175.248 1.00 67.07 260 TYR D O 1
ATOM 8980 N N . THR D 4 261 ? 131.330 118.918 176.333 1.00 52.01 261 THR D N 1
ATOM 8981 C CA . THR D 4 261 ? 130.959 120.180 176.977 1.00 51.50 261 THR D CA 1
ATOM 8982 C C . THR D 4 261 ? 132.025 120.632 177.965 1.00 55.20 261 THR D C 1
ATOM 8983 O O . THR D 4 261 ? 132.350 121.814 177.993 1.00 63.15 261 THR D O 1
ATOM 8987 N N . ARG D 4 262 ? 132.648 119.726 178.731 1.00 44.67 262 ARG D N 1
ATOM 8988 C CA . ARG D 4 262 ? 133.785 120.091 179.588 1.00 40.02 262 ARG D CA 1
ATOM 8989 C C . ARG D 4 262 ? 134.930 120.679 178.773 1.00 47.31 262 ARG D C 1
ATOM 8990 O O . ARG D 4 262 ? 135.487 121.707 179.152 1.00 61.07 262 ARG D O 1
ATOM 8998 N N . ALA D 4 263 ? 135.245 120.097 177.623 1.00 46.72 263 ALA D N 1
ATOM 8999 C CA . ALA D 4 263 ? 136.245 120.655 176.724 1.00 52.84 263 ALA D CA 1
ATOM 9000 C C . ALA D 4 263 ? 135.824 122.017 176.160 1.00 56.00 263 ALA D C 1
ATOM 9001 O O . ALA D 4 263 ? 136.597 122.966 176.210 1.00 63.85 263 ALA D O 1
ATOM 9003 N N . LEU D 4 264 ? 134.591 122.152 175.684 1.00 56.29 264 LEU D N 1
ATOM 9004 C CA . LEU D 4 264 ? 134.088 123.376 175.073 1.00 57.55 264 LEU D CA 1
ATOM 9005 C C . LEU D 4 264 ? 134.007 124.526 176.085 1.00 57.59 264 LEU D C 1
ATOM 9006 O O . LEU D 4 264 ? 134.571 125.589 175.853 1.00 64.21 264 LEU D O 1
ATOM 9011 N N . MET D 4 265 ? 133.403 124.306 177.254 1.00 51.95 265 MET D N 1
ATOM 9012 C CA . MET D 4 265 ? 133.276 125.318 178.306 1.00 51.99 265 MET D CA 1
ATOM 9013 C C . MET D 4 265 ? 134.615 125.715 178.937 1.00 59.23 265 MET D C 1
ATOM 9014 O O . MET D 4 265 ? 134.786 126.873 179.308 1.00 68.67 265 MET D O 1
ATOM 9019 N N . SER D 4 266 ? 135.590 124.808 179.048 1.00 54.98 266 SER D N 1
ATOM 9020 C CA . SER D 4 266 ? 136.943 125.183 179.486 1.00 52.23 266 SER D CA 1
ATOM 9021 C C . SER D 4 266 ? 137.763 125.851 178.375 1.00 53.46 266 SER D C 1
ATOM 9022 O O . SER D 4 266 ? 138.619 126.681 178.674 1.00 64.20 266 SER D O 1
ATOM 9025 N N . ALA D 4 267 ? 137.478 125.581 177.100 1.00 51.82 267 ALA D N 1
ATOM 9026 C CA . ALA D 4 267 ? 138.069 126.287 175.964 1.00 58.24 267 ALA D CA 1
ATOM 9027 C C . ALA D 4 267 ? 137.490 127.697 175.747 1.00 56.56 267 ALA D C 1
ATOM 9028 O O . ALA D 4 267 ? 138.188 128.547 175.201 1.00 57.35 267 ALA D O 1
ATOM 9030 N N . VAL D 4 268 ? 136.263 127.988 176.197 1.00 53.85 268 VAL D N 1
ATOM 9031 C CA . VAL D 4 268 ? 135.691 129.347 176.142 1.00 54.45 268 VAL D CA 1
ATOM 9032 C C . VAL D 4 268 ? 136.624 130.343 176.841 1.00 55.66 268 VAL D C 1
ATOM 9033 O O . VAL D 4 268 ? 137.012 130.120 177.993 1.00 60.42 268 VAL D O 1
ATOM 9037 N N . PRO D 4 269 ? 137.030 131.428 176.167 1.00 56.93 269 PRO D N 1
ATOM 9038 C CA . PRO D 4 269 ? 137.915 132.427 176.745 1.00 57.82 269 PRO D CA 1
ATOM 9039 C C . PRO D 4 269 ? 137.149 133.386 177.668 1.00 60.66 269 PRO D C 1
ATOM 9040 O O . PRO D 4 269 ? 136.006 133.742 177.393 1.00 64.52 269 PRO D O 1
ATOM 9044 N N . ILE D 4 270 ? 137.766 133.801 178.774 1.00 55.18 270 ILE D N 1
ATOM 9045 C CA . ILE D 4 270 ? 137.157 134.630 179.825 1.00 52.74 270 ILE D CA 1
ATOM 9046 C C . ILE D 4 270 ? 137.763 136.048 179.779 1.00 64.88 270 ILE D C 1
ATOM 9047 O O . ILE D 4 270 ? 138.985 136.177 179.735 1.00 74.36 270 ILE D O 1
ATOM 9052 N N . PRO D 4 271 ? 136.973 137.138 179.804 1.00 58.49 271 PRO D N 1
ATOM 9053 C CA . PRO D 4 271 ? 137.481 138.511 179.721 1.00 55.41 271 PRO D CA 1
ATOM 9054 C C . PRO D 4 271 ? 138.040 139.035 181.061 1.00 56.83 271 PRO D C 1
ATOM 9055 O O . PRO D 4 271 ? 137.714 140.138 181.477 1.00 55.59 271 PRO D O 1
ATOM 9059 N N . ASP D 4 272 ? 138.878 138.262 181.756 1.00 62.43 272 ASP D N 1
ATOM 9060 C CA . ASP D 4 272 ? 139.529 138.618 183.028 1.00 54.71 272 ASP D CA 1
ATOM 9061 C C . ASP D 4 272 ? 140.939 138.011 183.070 1.00 56.65 272 ASP D C 1
ATOM 9062 O O . ASP D 4 272 ? 141.056 136.785 183.166 1.00 68.13 272 ASP D O 1
ATOM 9067 N N . PRO D 4 273 ? 142.019 138.810 183.028 1.00 45.46 273 PRO D N 1
ATOM 9068 C CA . PRO D 4 273 ? 143.386 138.302 183.016 1.00 53.97 273 PRO D CA 1
ATOM 9069 C C . PRO D 4 273 ? 143.728 137.331 184.157 1.00 58.63 273 PRO D C 1
ATOM 9070 O O . PRO D 4 273 ? 144.365 136.309 183.918 1.00 62.53 273 PRO D O 1
ATOM 9074 N N . ASP D 4 274 ? 143.277 137.597 185.384 1.00 47.22 274 ASP D N 1
ATOM 9075 C CA . ASP D 4 274 ? 143.565 136.733 186.531 1.00 38.91 274 ASP D CA 1
ATOM 9076 C C . ASP D 4 274 ? 142.748 135.430 186.561 1.00 42.81 274 ASP D C 1
ATOM 9077 O O . ASP D 4 274 ? 143.072 134.538 187.344 1.00 54.83 274 ASP D O 1
ATOM 9082 N N . LEU D 4 275 ? 141.710 135.280 185.736 1.00 43.92 275 LEU D N 1
ATOM 9083 C CA . LEU D 4 275 ? 141.000 134.010 185.555 1.00 52.76 275 LEU D CA 1
ATOM 9084 C C . LEU D 4 275 ? 141.498 133.247 184.323 1.00 60.20 275 LEU D C 1
ATOM 9085 O O . LEU D 4 275 ? 141.778 132.053 184.411 1.00 68.25 275 LEU D O 1
ATOM 9090 N N . GLU D 4 276 ? 141.641 133.906 183.173 1.00 56.14 276 GLU D N 1
ATOM 9091 C CA . GLU D 4 276 ? 141.985 133.232 181.912 1.00 57.68 276 GLU D CA 1
ATOM 9092 C C . GLU D 4 276 ? 143.367 132.562 181.967 1.00 62.15 276 GLU D C 1
ATOM 9093 O O . GLU D 4 276 ? 143.567 131.505 181.372 1.00 67.81 276 GLU D O 1
ATOM 9099 N N . LYS D 4 277 ? 144.301 133.126 182.741 1.00 53.29 277 LYS D N 1
ATOM 9100 C CA . LYS D 4 277 ? 145.635 132.556 182.974 1.00 48.49 277 LYS D CA 1
ATOM 9101 C C . LYS D 4 277 ? 145.672 131.479 184.075 1.00 55.14 277 LYS D C 1
ATOM 9102 O O . LYS D 4 277 ? 146.712 130.855 184.269 1.00 61.63 277 LYS D O 1
ATOM 9108 N N . ASN D 4 278 ? 144.558 131.230 184.775 1.00 58.78 278 ASN D N 1
ATOM 9109 C CA . ASN D 4 278 ? 144.472 130.364 185.964 1.00 49.82 278 ASN D CA 1
ATOM 9110 C C . ASN D 4 278 ? 143.436 129.219 185.859 1.00 54.40 278 ASN D C 1
ATOM 9111 O O . ASN D 4 278 ? 143.358 128.389 186.763 1.00 49.84 278 ASN D O 1
ATOM 9116 N N . LYS D 4 279 ? 142.631 129.143 184.792 1.00 65.88 279 LYS D N 1
ATOM 9117 C CA . LYS D 4 279 ? 141.623 128.085 184.597 1.00 66.58 279 LYS D CA 1
ATOM 9118 C C . LYS D 4 279 ? 142.248 126.728 184.264 1.00 70.30 279 LYS D C 1
ATOM 9119 O O . LYS D 4 279 ? 143.297 126.657 183.627 1.00 71.48 279 LYS D O 1
ATOM 9125 N N . THR D 4 280 ? 141.568 125.660 184.674 1.00 72.17 280 THR D N 1
ATOM 9126 C CA . THR D 4 280 ? 141.929 124.251 184.438 1.00 71.01 280 THR D CA 1
ATOM 9127 C C . THR D 4 280 ? 141.535 123.803 183.026 1.00 69.85 280 THR D C 1
ATOM 9128 O O . THR D 4 280 ? 140.465 123.226 182.823 1.00 71.41 280 THR D O 1
ATOM 9132 N N . ILE D 4 281 ? 142.366 124.097 182.027 1.00 59.10 281 ILE D N 1
ATOM 9133 C CA . ILE D 4 281 ? 142.076 123.801 180.616 1.00 66.91 281 ILE D CA 1
ATOM 9134 C C . ILE D 4 281 ? 142.033 122.286 180.377 1.00 70.03 281 ILE D C 1
ATOM 9135 O O . ILE D 4 281 ? 142.981 121.580 180.720 1.00 71.22 281 ILE D O 1
ATOM 9140 N N . GLN D 4 282 ? 140.971 121.788 179.736 1.00 67.24 282 GLN D N 1
ATOM 9141 C CA . GLN D 4 282 ? 140.956 120.461 179.110 1.00 63.70 282 GLN D CA 1
ATOM 9142 C C . GLN D 4 282 ? 141.279 120.559 177.616 1.00 66.03 282 GLN D C 1
ATOM 9143 O O . GLN D 4 282 ? 140.893 121.511 176.947 1.00 68.77 282 GLN D O 1
ATOM 9149 N N . LEU D 4 283 ? 141.983 119.564 177.081 1.00 74.18 283 LEU D N 1
ATOM 9150 C CA . LEU D 4 283 ? 142.443 119.540 175.695 1.00 78.11 283 LEU D CA 1
ATOM 9151 C C . LEU D 4 283 ? 142.076 118.207 175.026 1.00 77.38 283 LEU D C 1
ATOM 9152 O O . LEU D 4 283 ? 142.196 117.144 175.636 1.00 77.20 283 LEU D O 1
ATOM 9157 N N . LEU D 4 284 ? 141.610 118.277 173.777 1.00 73.50 284 LEU D N 1
ATOM 9158 C CA . LEU D 4 284 ? 141.130 117.129 173.008 1.00 74.31 284 LEU D CA 1
ATOM 9159 C C . LEU D 4 284 ? 142.181 116.634 172.009 1.00 76.39 284 LEU D C 1
ATOM 9160 O O . LEU D 4 284 ? 142.732 117.415 171.234 1.00 80.96 284 LEU D O 1
ATOM 9165 N N . GLU D 4 285 ? 142.454 115.332 172.010 1.00 77.50 285 GLU D N 1
ATOM 9166 C CA . GLU D 4 285 ? 143.396 114.701 171.084 1.00 80.83 285 GLU D CA 1
ATOM 9167 C C . GLU D 4 285 ? 142.807 114.532 169.676 1.00 82.91 285 GLU D C 1
ATOM 9168 O O . GLU D 4 285 ? 141.792 113.861 169.504 1.00 86.73 285 GLU D O 1
ATOM 9174 N N . GLY D 4 286 ? 143.476 115.066 168.655 1.00 82.21 286 GLY D N 1
ATOM 9175 C CA . GLY D 4 286 ? 143.133 114.854 167.245 1.00 82.68 286 GLY D CA 1
ATOM 9176 C C . GLY D 4 286 ? 142.068 115.797 166.675 1.00 80.83 286 GLY D C 1
ATOM 9177 O O . GLY D 4 286 ? 141.430 116.573 167.385 1.00 76.78 286 GLY D O 1
ATOM 9178 N N . GLU D 4 287 ? 141.911 115.752 165.352 1.00 79.69 287 GLU D N 1
ATOM 9179 C CA . GLU D 4 287 ? 140.993 116.601 164.583 1.00 78.52 287 GLU D CA 1
ATOM 9180 C C . GLU D 4 287 ? 139.520 116.173 164.696 1.00 78.88 287 GLU D C 1
ATOM 9181 O O . GLU D 4 287 ? 139.207 115.029 165.031 1.00 79.19 287 GLU D O 1
ATOM 9187 N N . LEU D 4 288 ? 138.612 117.079 164.321 1.00 72.11 288 LEU D N 1
ATOM 9188 C CA . LEU D 4 288 ? 137.204 116.787 164.044 1.00 70.86 288 LEU D CA 1
ATOM 9189 C C . LEU D 4 288 ? 137.075 115.725 162.925 1.00 71.17 288 LEU D C 1
ATOM 9190 O O . LEU D 4 288 ? 137.525 115.990 161.805 1.00 69.04 288 LEU D O 1
ATOM 9195 N N . PRO D 4 289 ? 136.484 114.539 163.171 1.00 71.38 289 PRO D N 1
ATOM 9196 C CA . PRO D 4 289 ? 136.191 113.561 162.126 1.00 70.88 289 PRO D CA 1
ATOM 9197 C C . PRO D 4 289 ? 135.321 114.150 161.017 1.00 70.25 289 PRO D C 1
ATOM 9198 O O . PRO D 4 289 ? 134.456 114.984 161.279 1.00 70.99 289 PRO D O 1
ATOM 9202 N N . SER D 4 290 ? 135.491 113.696 159.779 1.00 76.15 290 SER D N 1
ATOM 9203 C CA . SER D 4 290 ? 134.623 114.154 158.695 1.00 77.35 290 SER D CA 1
ATOM 9204 C C . SER D 4 290 ? 133.181 113.665 158.909 1.00 80.73 290 SER D C 1
ATOM 9205 O O . SER D 4 290 ? 132.969 112.458 159.089 1.00 80.07 290 SER D O 1
ATOM 9208 N N . PRO D 4 291 ? 132.161 114.537 158.808 1.00 76.34 291 PRO D N 1
ATOM 9209 C CA . PRO D 4 291 ? 130.760 114.121 158.861 1.00 73.88 291 PRO D CA 1
ATOM 9210 C C . PRO D 4 291 ? 130.342 113.260 157.657 1.00 73.64 291 PRO D C 1
ATOM 9211 O O . PRO D 4 291 ? 129.203 112.792 157.608 1.00 71.74 291 PRO D O 1
ATOM 9215 N N . ILE D 4 292 ? 131.214 113.016 156.670 1.00 77.73 292 ILE D N 1
ATOM 9216 C CA . ILE D 4 292 ? 130.942 112.102 155.545 1.00 78.92 292 ILE D CA 1
ATOM 9217 C C . ILE D 4 292 ? 131.076 110.619 155.958 1.00 76.39 292 ILE D C 1
ATOM 9218 O O . ILE D 4 292 ? 130.589 109.734 155.256 1.00 81.78 292 ILE D O 1
ATOM 9223 N N . ASN D 4 293 ? 131.702 110.312 157.102 1.00 73.04 293 ASN D N 1
ATOM 9224 C CA . ASN D 4 293 ? 131.959 109.021 157.630 1.00 75.15 293 ASN D CA 1
ATOM 9225 C C . ASN D 4 293 ? 132.130 109.013 159.124 1.00 75.08 293 ASN D C 1
ATOM 9226 O O . ASN D 4 293 ? 133.216 108.694 159.621 1.00 80.53 293 ASN D O 1
ATOM 9231 N N . PRO D 4 294 ? 131.104 109.382 159.887 1.00 66.13 294 PRO D N 1
ATOM 9232 C CA . PRO D 4 294 ? 131.234 109.438 161.316 1.00 66.08 294 PRO D CA 1
ATOM 9233 C C . PRO D 4 294 ? 131.666 108.142 161.916 1.00 62.87 294 PRO D C 1
ATOM 9234 O O . PRO D 4 294 ? 131.291 107.079 161.387 1.00 68.76 294 PRO D O 1
ATOM 9238 N N . PRO D 4 295 ? 132.429 108.139 163.007 1.00 51.08 295 PRO D N 1
ATOM 9239 C CA . PRO D 4 295 ? 132.767 106.900 163.669 1.00 54.54 295 PRO D CA 1
ATOM 9240 C C . PRO D 4 295 ? 131.575 106.093 164.091 1.00 62.06 295 PRO D C 1
ATOM 9241 O O . PRO D 4 295 ? 130.576 106.670 164.523 1.00 67.05 295 PRO D O 1
ATOM 9245 N N . SER D 4 296 ? 131.602 104.808 164.021 1.00 64.76 296 SER D N 1
ATOM 9246 C CA . SER D 4 296 ? 130.632 103.898 164.486 1.00 66.35 296 SER D CA 1
ATOM 9247 C C . SER D 4 296 ? 130.503 103.969 165.982 1.00 60.52 296 SER D C 1
ATOM 9248 O O . SER D 4 296 ? 131.524 104.043 166.668 1.00 63.24 296 SER D O 1
ATOM 9251 N N . GLY D 4 297 ? 129.294 103.830 166.528 1.00 64.73 297 GLY D N 1
ATOM 9252 C CA . GLY D 4 297 ? 129.034 103.856 167.972 1.00 68.85 297 GLY D CA 1
ATOM 9253 C C . GLY D 4 297 ? 128.837 105.281 168.485 1.00 71.47 297 GLY D C 1
ATOM 9254 O O . GLY D 4 297 ? 128.085 106.053 167.890 1.00 76.50 297 GLY D O 1
ATOM 9255 N N . CYS D 4 298 ? 129.502 105.650 169.577 1.00 65.55 298 CYS D N 1
ATOM 9256 C CA . CYS D 4 298 ? 129.620 107.049 169.970 1.00 61.13 298 CYS D CA 1
ATOM 9257 C C . CYS D 4 298 ? 1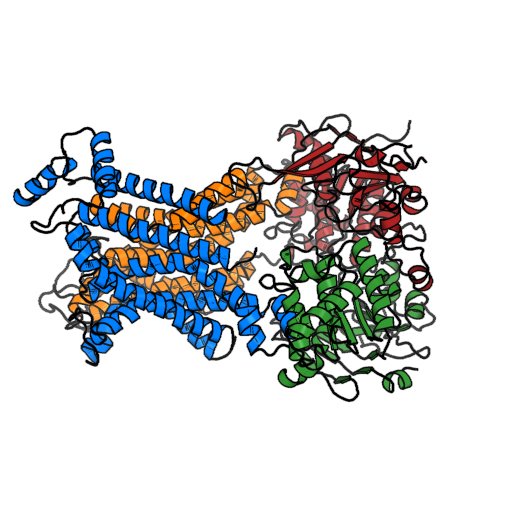30.520 107.822 168.997 1.00 59.88 298 CYS D C 1
ATOM 9258 O O . CYS D 4 298 ? 131.640 107.406 168.697 1.00 68.67 298 CYS D O 1
ATOM 9261 N N . VAL D 4 299 ? 130.061 108.979 168.530 1.00 50.92 299 VAL D N 1
ATOM 9262 C CA . VAL D 4 299 ? 130.778 109.783 167.538 1.00 52.10 299 VAL D CA 1
ATOM 9263 C C . VAL D 4 299 ? 131.957 110.563 168.136 1.00 51.56 299 VAL D C 1
ATOM 9264 O O . VAL D 4 299 ? 132.902 110.889 167.426 1.00 62.01 299 VAL D O 1
ATOM 9268 N N . PHE D 4 300 ? 131.985 110.808 169.448 1.00 51.10 300 PHE D N 1
ATOM 9269 C CA . PHE D 4 300 ? 133.100 111.491 170.129 1.00 58.72 300 PHE D CA 1
ATOM 9270 C C . PHE D 4 300 ? 134.281 110.563 170.5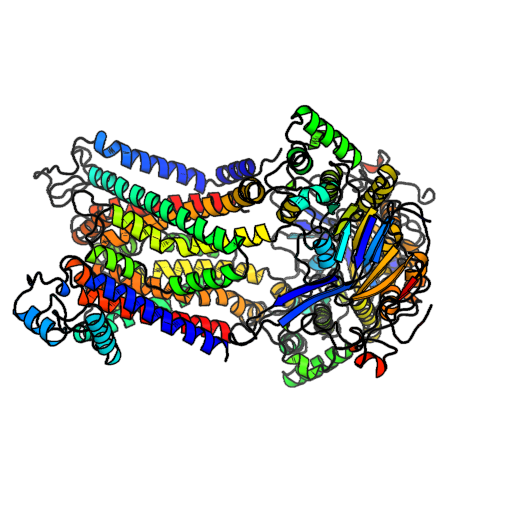00 1.00 71.50 300 PHE D C 1
ATOM 9271 O O . PHE D 4 300 ? 135.312 111.015 171.004 1.00 72.63 300 PHE D O 1
ATOM 9279 N N . ARG D 4 301 ? 134.164 109.258 170.223 1.00 76.87 301 ARG D N 1
ATOM 9280 C CA . ARG D 4 301 ? 135.092 108.196 170.648 1.00 66.81 301 ARG D CA 1
ATOM 9281 C C . ARG D 4 301 ? 136.539 108.398 170.225 1.00 60.72 301 ARG D C 1
ATOM 9282 O O . ARG D 4 301 ? 137.440 108.000 170.958 1.00 66.16 301 ARG D O 1
ATOM 9290 N N . THR D 4 302 ? 136.809 109.071 169.112 1.00 52.50 302 THR D N 1
ATOM 9291 C CA . THR D 4 302 ? 138.187 109.372 168.691 1.00 58.12 302 THR D CA 1
ATOM 9292 C C . THR D 4 302 ? 138.864 110.488 169.492 1.00 64.01 302 THR D C 1
ATOM 9293 O O . THR D 4 302 ? 140.091 110.502 169.560 1.00 67.96 302 THR D O 1
ATOM 9297 N N . ARG D 4 303 ? 138.111 111.403 170.121 1.00 64.91 303 ARG D N 1
ATOM 9298 C CA . ARG D 4 303 ? 138.644 112.565 170.864 1.00 67.36 303 ARG D CA 1
ATOM 9299 C C . ARG D 4 303 ? 138.493 112.453 172.389 1.00 70.61 303 ARG D C 1
ATOM 9300 O O . ARG D 4 303 ? 139.145 113.198 173.115 1.00 75.14 303 ARG D O 1
ATOM 9308 N N . CYS D 4 304 ? 137.635 111.566 172.891 1.00 66.96 304 CYS D N 1
ATOM 9309 C CA . CYS D 4 304 ? 137.190 111.563 174.286 1.00 62.04 304 CYS D CA 1
ATOM 9310 C C . CYS D 4 304 ? 138.284 111.227 175.326 1.00 59.11 304 CYS D C 1
ATOM 9311 O O . CYS D 4 304 ? 138.873 110.148 175.253 1.00 63.38 304 CYS D O 1
ATOM 9314 N N . PRO D 4 305 ? 138.512 112.070 176.352 1.00 51.87 305 PRO D N 1
ATOM 9315 C CA . PRO D 4 305 ? 139.475 111.809 177.428 1.00 54.02 305 PRO D CA 1
ATOM 9316 C C . PRO D 4 305 ? 139.244 110.561 178.295 1.00 54.35 305 PRO D C 1
ATOM 9317 O O . PRO D 4 305 ? 140.167 110.124 178.981 1.00 63.82 305 PRO D O 1
ATOM 9321 N N . ILE D 4 306 ? 138.035 110.000 178.315 1.00 54.74 306 ILE D N 1
ATOM 9322 C CA . ILE D 4 306 ? 137.607 108.901 179.196 1.00 61.62 306 ILE D CA 1
ATOM 9323 C C . ILE D 4 306 ? 137.000 107.719 178.412 1.00 65.19 306 ILE D C 1
ATOM 9324 O O . ILE D 4 306 ? 136.172 106.966 178.916 1.00 65.23 306 ILE D O 1
ATOM 9329 N N . ALA D 4 307 ? 137.421 107.543 177.157 1.00 70.67 307 ALA D N 1
ATOM 9330 C CA . ALA D 4 307 ? 136.936 106.506 176.246 1.00 68.77 307 ALA D CA 1
ATOM 9331 C C . ALA D 4 307 ? 137.112 105.069 176.772 1.00 72.37 307 ALA D C 1
ATOM 9332 O O . ALA D 4 307 ? 137.989 104.784 177.590 1.00 73.97 307 ALA D O 1
ATOM 9334 N N . GLY D 4 308 ? 136.312 104.137 176.253 1.00 85.04 308 GLY D N 1
ATOM 9335 C CA . GLY D 4 308 ? 136.390 102.706 176.555 1.00 84.25 308 GLY D CA 1
ATOM 9336 C C . GLY D 4 308 ? 135.790 101.834 175.446 1.00 86.15 308 GLY D C 1
ATOM 9337 O O . GLY D 4 308 ? 135.115 102.353 174.550 1.00 87.29 308 GLY D O 1
ATOM 9338 N N . PRO D 4 309 ? 136.038 100.512 175.458 1.00 87.48 309 PRO D N 1
ATOM 9339 C CA . PRO D 4 309 ? 135.664 99.632 174.352 1.00 86.46 309 PRO D CA 1
ATOM 9340 C C . PRO D 4 309 ? 134.146 99.487 174.159 1.00 86.77 309 PRO D C 1
ATOM 9341 O O . PRO D 4 309 ? 133.691 99.263 173.039 1.00 88.36 309 PRO D O 1
ATOM 9345 N N . GLU D 4 310 ? 133.343 99.664 175.208 1.00 87.13 310 GLU D N 1
ATOM 9346 C CA . GLU D 4 310 ? 131.878 99.624 175.126 1.00 90.14 310 GLU D CA 1
ATOM 9347 C C . GLU D 4 310 ? 131.305 100.723 174.212 1.00 88.24 310 GLU D C 1
ATOM 9348 O O . GLU D 4 310 ? 130.278 100.522 173.562 1.00 86.19 310 GLU D O 1
ATOM 9354 N N . CYS D 4 311 ? 131.997 101.855 174.075 1.00 83.06 311 CYS D N 1
ATOM 9355 C CA . CYS D 4 311 ? 131.555 102.997 173.277 1.00 77.84 311 CYS D CA 1
ATOM 9356 C C . CYS D 4 311 ? 131.652 102.776 171.758 1.00 81.47 311 CYS D C 1
ATOM 9357 O O . CYS D 4 311 ? 131.079 103.543 170.983 1.00 87.35 311 CYS D O 1
ATOM 9360 N N . ALA D 4 312 ? 132.371 101.744 171.316 1.00 75.35 312 ALA D N 1
ATOM 9361 C CA . ALA D 4 312 ? 132.345 101.280 169.931 1.00 76.41 312 ALA D CA 1
ATOM 9362 C C . ALA D 4 312 ? 131.165 100.334 169.649 1.00 77.16 312 ALA D C 1
ATOM 9363 O O . ALA D 4 312 ? 130.720 100.232 168.507 1.00 75.67 312 ALA D O 1
ATOM 9365 N N . LYS D 4 313 ? 130.657 99.621 170.666 1.00 86.48 313 LYS D N 1
ATOM 9366 C CA . LYS D 4 313 ? 129.610 98.604 170.519 1.00 87.59 313 LYS D CA 1
ATOM 9367 C C . LYS D 4 313 ? 128.208 99.201 170.409 1.00 86.98 313 LYS D C 1
ATOM 9368 O O . LYS D 4 313 ? 127.366 98.648 169.703 1.00 91.11 313 LYS D O 1
ATOM 9374 N N . THR D 4 314 ? 127.937 100.296 171.112 1.00 81.74 314 THR D N 1
ATOM 9375 C CA . THR D 4 314 ? 126.609 100.918 171.149 1.00 82.60 314 THR D CA 1
ATOM 9376 C C . THR D 4 314 ? 126.696 102.441 171.138 1.00 81.87 314 THR D C 1
ATOM 9377 O O . THR D 4 314 ? 127.721 103.029 171.478 1.00 82.78 314 THR D O 1
ATOM 9381 N N . ARG D 4 315 ? 125.619 103.087 170.695 1.00 70.05 315 ARG D N 1
ATOM 9382 C CA . ARG D 4 315 ? 125.516 104.531 170.499 1.00 64.55 315 ARG D CA 1
ATOM 9383 C C . ARG D 4 315 ? 124.704 105.130 171.650 1.00 63.55 315 ARG D C 1
ATOM 9384 O O . ARG D 4 315 ? 123.583 104.675 171.883 1.00 68.20 315 ARG D O 1
ATOM 9392 N N . PRO D 4 316 ? 125.215 106.144 172.361 1.00 54.95 316 PRO D N 1
ATOM 9393 C CA . PRO D 4 316 ? 124.475 106.776 173.440 1.00 54.54 316 PRO D CA 1
ATOM 9394 C C . PRO D 4 316 ? 123.284 107.589 172.918 1.00 63.33 316 PRO D C 1
ATOM 9395 O O . PRO D 4 316 ? 123.304 108.123 171.808 1.00 69.79 316 PRO D O 1
ATOM 9399 N N . VAL D 4 317 ? 122.267 107.739 173.764 1.00 59.08 317 VAL D N 1
ATOM 9400 C CA . VAL D 4 317 ? 121.069 108.567 173.536 1.00 57.34 317 VAL D CA 1
ATOM 9401 C C . VAL D 4 317 ? 120.827 109.450 174.759 1.00 57.55 317 VAL D C 1
ATOM 9402 O O . VAL D 4 317 ? 121.330 109.140 175.837 1.00 59.73 317 VAL D O 1
ATOM 9406 N N . LEU D 4 318 ? 120.119 110.573 174.616 1.00 59.92 318 LEU D N 1
ATOM 9407 C CA . LEU D 4 318 ? 119.892 111.483 175.743 1.00 55.35 318 LEU D CA 1
ATOM 9408 C C . LEU D 4 318 ? 119.110 110.786 176.864 1.00 52.93 318 LEU D C 1
ATOM 9409 O O . LEU D 4 318 ? 117.967 110.372 176.673 1.00 61.43 318 LEU D O 1
ATOM 9414 N N . GLU D 4 319 ? 119.707 110.714 178.046 1.00 42.86 319 GLU D N 1
ATOM 9415 C CA . GLU D 4 319 ? 119.089 110.218 179.273 1.00 48.22 319 GLU D CA 1
ATOM 9416 C C . GLU D 4 319 ? 119.270 111.235 180.399 1.00 51.62 319 GLU D C 1
ATOM 9417 O O . GLU D 4 319 ? 120.294 111.917 180.479 1.00 59.56 319 GLU D O 1
ATOM 9423 N N . GLY D 4 320 ? 118.262 111.376 181.256 1.00 55.72 320 GLY D N 1
ATOM 9424 C CA . GLY D 4 320 ? 118.255 112.327 182.367 1.00 58.75 320 GLY D CA 1
ATOM 9425 C C . GLY D 4 320 ? 116.904 113.010 182.586 1.00 59.67 320 GLY D C 1
ATOM 9426 O O . GLY D 4 320 ? 115.876 112.590 182.053 1.00 60.25 320 GLY D O 1
ATOM 9427 N N . SER D 4 321 ? 116.904 114.062 183.397 1.00 57.65 321 SER D N 1
ATOM 9428 C CA . SER D 4 321 ? 115.721 114.852 183.748 1.00 57.76 321 SER D CA 1
ATOM 9429 C C . SER D 4 321 ? 115.467 115.995 182.762 1.00 60.38 321 SER D C 1
ATOM 9430 O O . SER D 4 321 ? 116.210 116.207 181.802 1.00 65.20 321 SER D O 1
ATOM 9433 N N . PHE D 4 322 ? 114.429 116.791 183.013 1.00 63.45 322 PHE D N 1
ATOM 9434 C CA . PHE D 4 322 ? 114.208 118.065 182.320 1.00 63.05 322 PHE D CA 1
ATOM 9435 C C . PHE D 4 322 ? 115.329 119.078 182.586 1.00 58.57 322 PHE D C 1
ATOM 9436 O O . PHE D 4 322 ? 115.741 119.790 181.673 1.00 59.69 322 PHE D O 1
ATOM 9444 N N . ARG D 4 323 ? 115.857 119.131 183.817 1.00 59.71 323 ARG D N 1
ATOM 9445 C CA . ARG D 4 323 ? 116.939 120.051 184.190 1.00 62.64 323 ARG D CA 1
ATOM 9446 C C . ARG D 4 323 ? 118.222 119.740 183.439 1.00 68.25 323 ARG D C 1
ATOM 9447 O O . ARG D 4 323 ? 118.879 120.658 182.955 1.00 70.17 323 ARG D O 1
ATOM 9455 N N . HIS D 4 324 ? 118.589 118.464 183.327 1.00 58.67 324 HIS D N 1
ATOM 9456 C CA . HIS D 4 324 ? 119.831 118.068 182.675 1.00 44.71 324 HIS D CA 1
ATOM 9457 C C . HIS D 4 324 ? 119.766 116.646 182.125 1.00 41.71 324 HIS D C 1
ATOM 9458 O O . HIS D 4 324 ? 119.358 115.718 182.821 1.00 51.22 324 HIS D O 1
ATOM 9465 N N . SER D 4 325 ? 120.217 116.461 180.887 1.00 43.07 325 SER D N 1
ATOM 9466 C CA . SER D 4 325 ? 120.308 115.164 180.228 1.00 49.51 325 SER D CA 1
ATOM 9467 C C . SER D 4 325 ? 121.556 115.086 179.354 1.00 57.32 325 SER D C 1
ATOM 9468 O O . SER D 4 325 ? 121.980 116.080 178.763 1.00 63.21 325 SER D O 1
ATOM 9471 N N . VAL D 4 326 ? 122.159 113.901 179.281 1.00 52.07 326 VAL D N 1
ATOM 9472 C CA . VAL D 4 326 ? 123.458 113.629 178.643 1.00 41.64 326 VAL D CA 1
ATOM 9473 C C . VAL D 4 326 ? 123.338 112.454 177.686 1.00 48.76 326 VAL D C 1
ATOM 9474 O O . VAL D 4 326 ? 122.540 111.553 177.935 1.00 62.44 326 VAL D O 1
ATOM 9478 N N . SER D 4 327 ? 124.132 112.405 176.612 1.00 47.90 327 SER D N 1
ATOM 9479 C CA . SER D 4 327 ? 124.263 111.187 175.803 1.00 53.33 327 SER D CA 1
ATOM 9480 C C . SER D 4 327 ? 125.655 110.587 175.992 1.00 53.85 327 SER D C 1
ATOM 9481 O O . SER D 4 327 ? 126.582 110.798 175.219 1.00 57.29 327 SER D O 1
ATOM 9484 N N . CYS D 4 328 ? 125.803 109.832 177.080 1.00 61.80 328 CYS D N 1
ATOM 9485 C CA . CYS D 4 328 ? 127.037 109.154 177.459 1.00 59.67 328 CYS D CA 1
ATOM 9486 C C . CYS D 4 328 ? 126.767 107.852 178.234 1.00 61.66 328 CYS D C 1
ATOM 9487 O O . CYS D 4 328 ? 125.829 107.782 179.022 1.00 68.55 328 CYS D O 1
ATOM 9490 N N . LEU D 4 329 ? 127.606 106.832 178.041 1.00 56.06 329 LEU D N 1
ATOM 9491 C CA . LEU D 4 329 ? 127.551 105.552 178.755 1.00 60.48 329 LEU D CA 1
ATOM 9492 C C . LEU D 4 329 ? 128.179 105.613 180.156 1.00 65.10 329 LEU D C 1
ATOM 9493 O O . LEU D 4 329 ? 127.862 104.772 180.999 1.00 69.27 329 LEU D O 1
ATOM 9498 N N . LYS D 4 330 ? 129.098 106.548 180.407 1.00 64.63 330 LYS D N 1
ATOM 9499 C CA . LYS D 4 330 ? 130.029 106.507 181.549 1.00 65.73 330 LYS D CA 1
ATOM 9500 C C . LYS D 4 330 ? 129.875 107.659 182.549 1.00 66.25 330 LYS D C 1
ATOM 9501 O O . LYS D 4 330 ? 130.735 107.840 183.405 1.00 68.26 330 LYS D O 1
ATOM 9507 N N . VAL D 4 331 ? 128.768 108.399 182.491 1.00 61.98 331 VAL D N 1
ATOM 9508 C CA . VAL D 4 331 ? 128.378 109.393 183.504 1.00 62.61 331 VAL D CA 1
ATOM 9509 C C . VAL D 4 331 ? 126.856 109.439 183.660 1.00 56.48 331 VAL D C 1
ATOM 9510 O O . VAL D 4 331 ? 126.129 109.146 182.716 1.00 59.03 331 VAL D O 1
ATOM 9514 N N . ASP D 4 332 ? 126.363 109.773 184.850 1.00 63.45 332 ASP D N 1
ATOM 9515 C CA . ASP D 4 332 ? 124.945 109.672 185.228 1.00 71.07 332 ASP D CA 1
ATOM 9516 C C . ASP D 4 332 ? 124.577 110.787 186.245 1.00 76.74 332 ASP D C 1
ATOM 9517 O O . ASP D 4 332 ? 125.196 110.827 187.314 1.00 74.79 332 ASP D O 1
ATOM 9522 N N . PRO D 4 333 ? 123.647 111.721 185.939 1.00 64.57 333 PRO D N 1
ATOM 9523 C CA . PRO D 4 333 ? 123.363 112.900 186.771 1.00 50.08 333 PRO D CA 1
ATOM 9524 C C . PRO D 4 333 ? 122.720 112.587 188.121 1.00 41.76 333 PRO D C 1
ATOM 9525 O O . PRO D 4 333 ? 123.264 113.047 189.145 1.00 38.38 333 PRO D O 1
#

Foldseek 3Di:
DVLLVVLVVVLVVVLVVLLVVLVVCLCPDPPRVLVPPPPADPLLVVQQVVQAVSPDDPVVRSVSCVVCVVVPALGAWRHDRPDGLVRLQVVAVVLLVVLLVLLLVCLQPLQLVLLVQCLVVPPHPSVVVLLVLLVVLQPQALLRQLVVCCCPCVVPVNPAHLAEDPPPPVRLSPSLSCSLNSNRSSVSSVLLNVQLNCQCPDPVLVVVVVVVDPVVCSVPPPRVLSSCLSVLLCSLVSSVSSSVSCLSSCVRRVYSHLSVQLVVCVVVVRSSSVSSVSSVSSSVSSVVSSVSVVVSPVSDPD/DPPQVVLLVVLLVVLVLQVVLVVLLVVLVCQLPPVCPPAPDHQPDADPVQQWDDADVVVSLRLTDFNNRGRPSNVLSLQAVLLLVLLLLLLVLLLVVLLVLLLCLQVVDDVSVVVSLVVLVVLVPDPLLVVLVVCLVVPPADSVSSSNSSNVSPNSVSSVVLNVLSNVQNVDDVLVVCVVVVHDPVCCVPPPRCVRSVLSSVLVSLLRSLVSSVSLLVCLLVPRRHDDVRHHLSVLCNSLVVCCVPHNSSNVSSVVSSVSNSSSSVSNSVSSCSSSPD/DVVVQCPQFQKWFFQKWKWFCDPLGIFTLAGGDTDTHHFLAEEEEADDPLLSLLVVLCQQLVNDDPRMDIDGWMAGPNDTRGPDDPVVSVLCDQLAEFEDEAFLPVPADQVDQLLVLQLVVCCPRVVDDPVVSNVLLLVLLVLLVNPPSNVSRRDGPVVDDSLVSLSSRVSSRCSNLYQEYEYYNSPPVHDPVSLVSVLVSCQVSCVVSRHYYYHYYNALVSCVRRHQKYFYGANNDTAKIFGNVCCQPPNQGQVSVQSSQQRDDDPDDDDDRSHFDDDGADSVVQQAAASCQVGGPVHDPCSSHHFDQDDDPPGMTHRDDDPRVPD/DDADFFKWWFQWWAWDFADDPVDPPPDGTFTLRQAGTDGDIDGFLFEEEEEEDPSQNPLVVLCCQLPVGQIPDTFMDGPRHTDRPDDPPCSLVVLLAEAEFDAFLLVLFDQVAALLCLLLVNVCVVCVPDDPVRSLVLLLVLCVLLPHHSVSRGPGSVVDDSLVSLSSRVSSSPSSLHAEYEYYASPPPDDPVSSVSSLVSVQVCSVVSRHYYYHYHHAPVSCLVNHQKYFYGANNDGFKIAGSCCLQVPNDGQVSLQVNLPRADPDPVDRVPGDHDDWPDDRDRSSDAQAADRCQNTGPDHDPVRNVHHFHWDDDRHITGRDPPDDD

Nearest PDB structures (foldseek):
  8wd9-assembly1_B  TM=9.137E-01  e=1.565E-14  Mycobacterium tuberculosis H37Rv
  8wda-assembly1_B  TM=9.230E-01  e=2.333E-13  Mycobacterium tuberculosis H37Rv
  8j5q-assembly1_B  TM=8.591E-01  e=7.021E-14  Mycobacterium tuberculosis H37Rv
  3d31-assembly1_C  TM=7.113E-01  e=1.669E-03  unclassified
  3fh6-assembly2_H  TM=4.832E-01  e=1.326E-01  Escherichia coli K-12

GO terms:
  GO:0005886 plasma membrane (C, IDA)
  GO:0015640 peptidoglycan peptide transmembrane transporter activity (F, EXP)
  GO:0015834 peptidoglycan-associated peptide transport (P, EXP)

InterPro domains:
  IPR000515 ABC transporter type 1, transmembrane domain MetI-like [PF00528] (112-305)
  IPR000515 ABC transporter type 1, transmembrane domain MetI-like [PS50928] (94-293)
  IPR000515 ABC transporter type 1, transmembrane domain MetI-like [cd06261] (94-288)
  IPR035906 MetI-like superfamily [G3DSA:1.10.3720.10] (84-300)
  IPR035906 MetI-like superfamily [SSF161098] (89-291)
  IPR045621 ABC transporter type 1, GsiC-like, N-terminal domain [PF19300] (1-73)

Radius of gyration: 36.03 Å; Cα contacts (8 Å, |Δi|>4): 2231; chains: 4; bounding box: 79×72×106 Å

Sequence (1235 aa):
LKFILRRCLEAIPTLFILITISFFMMRLAPGSPFTGERTLPPEVMANIEAKYHLNDPIMTQYFSYLKQLAHGDFGPSFKYKDYSVNDLVASSFPVSAKLGAAAFFLAVILGVSAGVIAALKQNTKWDYTVMGLAMTGVVIPSFVVAPLLVMIFAIILHWLPGGGWNGGALKFMILPMVALSLAYIASIARITRGSMIEVLHSNFIRTARAKGLPMRRIILRHALKPALLPVLSYMGPAFVGIITGSMVIETIYGLPGIGQLFVNGALNRDYSLVLSLTILVGALTILFNAIVDVLYAVIDPKGRSLWQDARRRFMHNRAAVASLIVLVLIALFVILAPMLSQFAYDDTDWAMMSSAPDMESGHYFGTDSSGRDLLVRVAIGGRISLMVGVAAALVAVVVGTLYGSLSGYLGGKVDSVMMRLLEILNSFPFMFFVILLVTFFGQNILLIFVAIGMVSWLDMARIVRGQTLSLKRKEFIEAAQVGGVSTSGIVIRHIVPNVLGVVVVYASLLVPSMILFESFLSFLGLGTQEPLSSWGALLSDGANSMEVSPWLLLFPAGFLVVTLFCFNFIGDGLRDALDPPLAQQQADALLNVKDLRVTFSTPDGDVTAVNDLNFSLRAGETLGIVGESGSGKSQTAFALMGLLAANGRIGGSATFNGREILNLPEHELNKLRAEQISMIFQDPMTSLNPYMRVGEQLMEVLMLHKNMSKAEAFEESVRMLDAVKMPEARKRMKMYPHEFSGGMRQRVMIAMALLCRPKLLIADEPTTALDVTVQAQIMTLLNELKREFNTAIIMITHDLVVVAGICDKVLVMYAGRTMEYGNARDVFYQPVHPYSIGLLNAVPRLDAEGETMLTIPGNPPNLLRLPKGCPFQPRCPHAMEICSSAPPLEEFTPGRLRACFKPVEELEGRKVLLEIADLKVHFEIKDGKQWFWQPPKTLKAVDGVTLRLYEGETLGVVGESGCGKSTFARAIIGLVKATDGHVAWLGKELLGMKPDEWRAVRSDIQMIFQDPLASLNPRMTIGEIIAEPLRTYHPKMSRQEVRERVKAMMLKVGLLPNLINRYPHEFSGGQCQRIGIARALILEPKLIICDEPVSALDVSIQAQVVNLLQQLQREMGLSLIFIAHDLAVVKHISDRVLVMYLGHAVELGTYDEVYHNPLHPYTRALMSAVPIPDPDLEKNKTIQLLEGELPSPINPPSGCVFRTRCPIAGPECAKTRPVLEGSFRHSVSCLKVDP